Protein AF-0000000068127122 (afdb_homodimer)

pLDDT: mean 84.79, std 21.9, range [16.14, 98.69]

Radius of gyration: 33.04 Å; Cα contacts (8 Å, |Δi|>4): 1981; chains: 2; bounding box: 82×91×87 Å

Solvent-accessible surface area (backbone atoms only — not comparable to full-atom values): 58359 Å² total; per-residue (Å²): 86,32,37,35,54,50,46,44,37,40,40,43,46,25,55,47,72,96,51,61,73,57,56,61,76,40,34,36,53,81,70,35,86,80,53,51,49,58,79,79,40,44,82,66,43,22,51,46,31,30,47,30,17,19,59,11,42,47,47,78,48,71,75,39,49,83,33,64,62,42,57,67,36,47,40,89,45,44,52,66,54,54,42,66,51,48,80,67,52,46,67,57,58,31,53,38,76,34,55,64,29,29,27,50,47,42,52,50,40,27,66,74,61,73,39,53,68,70,53,41,46,40,67,55,45,28,59,77,68,66,30,84,59,51,40,62,68,75,55,89,87,46,102,57,85,65,33,19,18,39,37,92,86,66,48,76,42,78,49,82,86,57,86,68,48,52,32,59,72,20,43,45,28,42,37,57,25,58,46,71,41,67,68,42,50,50,51,50,50,51,51,51,50,38,32,55,67,67,76,38,93,54,82,66,43,67,44,61,61,33,65,10,60,68,33,39,63,47,76,74,20,89,57,58,38,20,24,13,47,49,34,33,36,35,49,32,50,34,72,72,62,73,86,38,57,54,48,75,73,39,56,78,89,71,50,66,66,45,64,14,84,91,56,63,44,56,34,39,30,42,55,35,80,52,82,16,26,26,27,25,39,40,34,25,68,91,74,71,43,72,48,72,31,79,45,47,32,34,55,61,45,44,55,30,49,48,51,42,53,33,50,49,31,54,74,69,52,29,45,55,96,87,35,47,26,69,56,55,36,52,50,43,57,54,47,51,53,49,41,30,53,47,48,52,48,43,31,48,49,27,52,50,51,53,50,50,50,35,74,70,33,85,54,69,63,69,69,66,74,29,65,40,49,43,27,18,53,39,54,90,90,39,72,49,87,47,37,39,29,34,38,71,53,86,85,58,59,93,77,66,65,51,36,32,36,14,54,72,60,38,76,89,40,59,42,62,28,33,63,35,37,57,58,27,30,32,51,73,62,55,66,50,61,33,29,76,28,53,34,79,86,70,50,57,59,45,63,31,28,36,38,54,35,66,42,88,90,38,72,75,35,44,46,33,36,34,42,36,73,76,72,44,59,21,36,51,58,67,91,65,85,72,74,79,79,73,78,76,76,81,67,81,72,66,55,64,65,54,55,54,49,54,52,49,59,57,43,65,68,48,66,70,73,68,67,87,68,75,70,90,71,82,75,75,78,76,78,68,82,65,92,88,80,134,85,32,37,38,55,50,46,44,38,39,38,44,47,26,56,46,71,95,52,62,73,57,56,62,77,40,34,37,53,79,69,36,87,80,53,51,49,58,78,78,40,44,80,66,42,22,50,48,31,30,48,31,17,18,59,11,42,47,47,78,49,72,76,38,48,84,30,65,62,42,57,67,36,48,40,89,44,45,53,66,56,54,41,65,50,48,81,69,52,46,70,56,58,33,55,38,77,33,55,64,28,28,26,50,48,42,53,50,41,26,66,73,62,72,39,54,67,69,54,41,46,39,68,54,44,28,60,77,66,65,30,83,62,50,41,62,69,76,54,90,86,44,104,57,84,65,34,20,19,38,36,93,86,67,46,76,42,78,49,82,87,56,85,68,48,53,32,60,72,20,43,43,29,42,38,55,28,58,46,69,39,68,67,43,50,50,51,49,50,49,50,51,50,39,33,55,67,66,76,37,94,55,81,67,44,66,44,63,60,33,66,9,59,69,36,39,64,46,77,74,20,90,58,61,39,21,24,13,47,48,34,35,37,34,48,32,51,32,71,71,61,73,85,38,56,54,48,75,73,39,53,78,89,70,51,67,66,43,63,12,84,91,55,62,43,56,35,39,31,42,55,36,80,52,84,17,26,26,27,24,38,40,36,24,68,91,75,71,44,72,49,73,30,81,45,48,32,35,56,60,46,45,55,29,48,47,51,42,54,35,51,49,31,55,73,69,54,28,46,56,96,88,36,46,26,69,56,54,37,51,50,44,57,54,47,52,54,50,43,30,50,46,48,54,48,43,31,49,49,29,51,50,50,54,52,51,50,36,74,71,34,86,54,69,61,70,70,66,74,29,65,40,47,45,26,19,52,38,54,90,89,40,71,47,89,46,38,39,29,33,37,72,54,87,86,58,60,94,76,69,65,51,36,32,37,15,53,74,60,37,77,88,39,59,43,64,29,33,63,36,37,58,59,28,30,31,49,75,65,55,64,50,61,32,28,78,28,54,35,80,87,72,49,57,60,43,63,32,28,37,37,53,36,67,43,91,91,37,72,76,34,43,46,33,36,34,41,36,69,78,72,44,60,21,36,50,56,66,93,65,84,72,73,80,81,74,77,76,76,83,66,82,73,63,53,64,64,52,56,54,47,54,53,48,59,57,42,66,65,47,66,68,72,67,69,85,66,71,81,80,70,84,78,79,86,74,85,70,87,82,78,92,81,134

Structure (mmCIF, N/CA/C/O backbone):
data_AF-0000000068127122-model_v1
#
loop_
_entity.id
_entity.type
_entity.pdbx_description
1 polymer 'Beta-lactamase-related domain-containing protein'
#
loop_
_atom_site.group_PDB
_atom_site.id
_atom_site.type_symbol
_atom_site.label_atom_id
_atom_site.label_alt_id
_atom_site.label_comp_id
_atom_site.label_asym_id
_atom_site.label_entity_id
_atom_site.label_seq_id
_atom_site.pdbx_PDB_ins_code
_atom_site.Cartn_x
_atom_site.Cartn_y
_atom_site.Cartn_z
_atom_site.occupancy
_atom_site.B_iso_or_equiv
_atom_site.auth_seq_id
_atom_site.auth_comp_id
_atom_site.auth_asym_id
_atom_site.auth_atom_id
_atom_site.pdbx_PDB_model_num
ATOM 1 N N . MET A 1 1 ? -6.469 -21.781 -4.156 1 91.31 1 MET A N 1
ATOM 2 C CA . MET A 1 1 ? -7.391 -21.938 -3.037 1 91.31 1 MET A CA 1
ATOM 3 C C . MET A 1 1 ? -6.648 -22.344 -1.771 1 91.31 1 MET A C 1
ATOM 5 O O . MET A 1 1 ? -7.008 -21.938 -0.669 1 91.31 1 MET A O 1
ATOM 9 N N . THR A 1 2 ? -5.613 -23.094 -1.965 1 97.69 2 THR A N 1
ATOM 10 C CA . THR A 1 2 ? -4.797 -23.562 -0.851 1 97.69 2 THR A CA 1
ATOM 11 C C . THR A 1 2 ? -4.387 -22.406 0.047 1 97.69 2 THR A C 1
ATOM 13 O O . THR A 1 2 ? -4.422 -22.516 1.273 1 97.69 2 THR A O 1
ATOM 16 N N . LYS A 1 3 ? -4.074 -21.328 -0.538 1 98.25 3 LYS A N 1
ATOM 17 C CA . LYS A 1 3 ? -3.553 -20.156 0.164 1 98.25 3 LYS A CA 1
ATOM 18 C C . LYS A 1 3 ? -4.539 -19.656 1.217 1 98.25 3 LYS A C 1
ATOM 20 O O . LYS A 1 3 ? -4.137 -19.266 2.311 1 98.25 3 LYS A O 1
ATOM 25 N N . SER A 1 4 ? -5.809 -19.734 0.922 1 98 4 SER A N 1
ATOM 26 C CA . SER A 1 4 ? -6.809 -19.266 1.878 1 98 4 SER A CA 1
ATOM 27 C C . SER A 1 4 ? -6.848 -20.156 3.113 1 98 4 SER A C 1
ATOM 29 O O . SER A 1 4 ? -7.066 -19.688 4.227 1 98 4 SER A O 1
ATOM 31 N N . PHE A 1 5 ? -6.617 -21.438 2.969 1 98.19 5 PHE A N 1
ATOM 32 C CA . PHE A 1 5 ? -6.59 -22.375 4.086 1 98.19 5 PHE A CA 1
ATOM 33 C C . PHE A 1 5 ? -5.375 -22.125 4.969 1 98.19 5 PHE A C 1
ATOM 35 O O . PHE A 1 5 ? -5.469 -22.203 6.195 1 98.19 5 PHE A O 1
ATOM 42 N N . VAL A 1 6 ? -4.277 -21.875 4.297 1 98.38 6 VAL A N 1
ATOM 43 C CA . VAL A 1 6 ? -3.047 -21.594 5.035 1 98.38 6 VAL A CA 1
ATOM 44 C C . VAL A 1 6 ? -3.234 -20.359 5.91 1 98.38 6 VAL A C 1
ATOM 46 O O . VAL A 1 6 ? -2.822 -20.344 7.074 1 98.38 6 VAL A O 1
ATOM 49 N N . ILE A 1 7 ? -3.875 -19.375 5.383 1 98.12 7 ILE A N 1
ATOM 50 C CA . ILE A 1 7 ? -4.113 -18.141 6.109 1 98.12 7 ILE A CA 1
ATOM 51 C C . ILE A 1 7 ? -5.016 -18.406 7.312 1 98.12 7 ILE A C 1
ATOM 53 O O . ILE A 1 7 ? -4.789 -17.875 8.398 1 98.12 7 ILE A O 1
ATOM 57 N N . ALA A 1 8 ? -6.023 -19.219 7.109 1 97.19 8 ALA A N 1
ATOM 58 C CA . ALA A 1 8 ? -6.918 -19.562 8.211 1 97.19 8 ALA A CA 1
ATOM 59 C C . ALA A 1 8 ? -6.16 -20.266 9.328 1 97.19 8 ALA A C 1
ATOM 61 O O . ALA A 1 8 ? -6.383 -20 10.516 1 97.19 8 ALA A O 1
ATOM 62 N N . CYS A 1 9 ? -5.293 -21.172 8.969 1 97.69 9 CYS A N 1
ATOM 63 C CA . CYS A 1 9 ? -4.469 -21.844 9.961 1 97.69 9 CYS A CA 1
ATOM 64 C C . CYS A 1 9 ? -3.572 -20.859 10.703 1 97.69 9 CYS A C 1
ATOM 66 O O . CYS A 1 9 ? -3.457 -20.922 11.922 1 97.69 9 CYS A O 1
ATOM 68 N N . LEU A 1 10 ? -2.967 -19.969 9.953 1 97.69 10 LEU A N 1
ATOM 69 C CA . LEU A 1 10 ? -2.08 -18.969 10.547 1 97.69 10 LEU A CA 1
ATOM 70 C C . LEU A 1 10 ? -2.838 -18.078 11.523 1 97.69 10 LEU A C 1
ATOM 72 O O . LEU A 1 10 ? -2.326 -17.766 12.602 1 97.69 10 LEU A O 1
ATOM 76 N N . ALA A 1 11 ? -4.027 -17.688 11.117 1 96.19 11 ALA A N 1
ATOM 77 C CA . ALA A 1 11 ? -4.844 -16.844 11.984 1 96.19 11 ALA A CA 1
ATOM 78 C C . ALA A 1 11 ? -5.152 -17.547 13.305 1 96.19 11 ALA A C 1
ATOM 80 O O . ALA A 1 11 ? -5.117 -16.922 14.367 1 96.19 11 ALA A O 1
ATOM 81 N N . LYS A 1 12 ? -5.398 -18.844 13.211 1 95.31 12 LYS A N 1
ATOM 82 C CA . LYS A 1 12 ? -5.668 -19.641 14.414 1 95.31 12 LYS A CA 1
ATOM 83 C C . LYS A 1 12 ? -4.43 -19.734 15.297 1 95.31 12 LYS A C 1
ATOM 85 O O . LYS A 1 12 ? -4.508 -19.5 16.5 1 95.31 12 LYS A O 1
ATOM 90 N N . VAL A 1 13 ? -3.369 -20.016 14.703 1 96.19 13 VAL A N 1
ATOM 91 C CA . VAL A 1 13 ? -2.125 -20.188 15.438 1 96.19 13 VAL A CA 1
ATOM 92 C C . VAL A 1 13 ? -1.705 -18.875 16.078 1 96.19 13 VAL A C 1
ATOM 94 O O . VAL A 1 13 ? -1.263 -18.844 17.219 1 96.19 13 VAL A O 1
ATOM 97 N N . ARG A 1 14 ? -1.79 -17.797 15.344 1 95.44 14 ARG A N 1
ATOM 98 C CA . ARG A 1 14 ? -1.435 -16.469 15.82 1 95.44 14 ARG A CA 1
ATOM 99 C C . ARG A 1 14 ? -2.162 -16.141 17.125 1 95.44 14 ARG A C 1
ATOM 101 O O . ARG A 1 14 ? -1.572 -15.57 18.047 1 95.44 14 ARG A O 1
ATOM 108 N N . LEU A 1 15 ? -3.404 -16.562 17.219 1 91.81 15 LEU A N 1
ATOM 109 C CA . LEU A 1 15 ? -4.262 -16.125 18.312 1 91.81 15 LEU A CA 1
ATOM 110 C C . LEU A 1 15 ? -4.383 -17.219 19.375 1 91.81 15 LEU A C 1
ATOM 112 O O . LEU A 1 15 ? -5.211 -17.109 20.281 1 91.81 15 LEU A O 1
ATOM 116 N N . GLU A 1 16 ? -3.545 -18.188 19.203 1 88.81 16 GLU A N 1
ATOM 117 C CA . GLU A 1 16 ? -3.506 -19.219 20.219 1 88.81 16 GLU A CA 1
ATOM 118 C C . GLU A 1 16 ? -2.857 -18.703 21.5 1 88.81 16 GLU A C 1
ATOM 120 O O . GLU A 1 16 ? -1.779 -18.109 21.469 1 88.81 16 GLU A O 1
ATOM 125 N N . GLY A 1 17 ? -3.516 -18.812 22.578 1 83.56 17 GLY A N 1
ATOM 126 C CA . GLY A 1 17 ? -2.992 -18.359 23.859 1 83.56 17 GLY A CA 1
ATOM 127 C C . GLY A 1 17 ? -3.533 -17.016 24.297 1 83.56 17 GLY A C 1
ATOM 128 O O . GLY A 1 17 ? -4.551 -16.547 23.766 1 83.56 17 GLY A O 1
ATOM 129 N N . LYS A 1 18 ? -2.92 -16.375 25.281 1 82.19 18 LYS A N 1
ATOM 130 C CA . LYS A 1 18 ? -3.406 -15.125 25.875 1 82.19 18 LYS A CA 1
ATOM 131 C C . LYS A 1 18 ? -2.996 -13.922 25.047 1 82.19 18 LYS A C 1
ATOM 133 O O . LYS A 1 18 ? -3.699 -12.906 25.016 1 82.19 18 LYS A O 1
ATOM 138 N N . LYS A 1 19 ? -1.867 -14.164 24.453 1 88.06 19 LYS A N 1
ATOM 139 C CA . LYS A 1 19 ? -1.366 -13.109 23.578 1 88.06 19 LYS A CA 1
ATOM 140 C C . LYS A 1 19 ? -1.039 -13.656 22.188 1 88.06 19 LYS A C 1
ATOM 142 O O . LYS A 1 19 ? -0.712 -14.836 22.047 1 88.06 19 LYS A O 1
ATOM 147 N N . ALA A 1 20 ? -1.143 -12.766 21.219 1 87.75 20 ALA A N 1
ATOM 148 C CA . ALA A 1 20 ? -0.792 -13.188 19.875 1 87.75 20 ALA A CA 1
ATOM 149 C C . ALA A 1 20 ? 0.654 -13.664 19.797 1 87.75 20 ALA A C 1
ATOM 151 O O . ALA A 1 20 ? 1.557 -13.016 20.328 1 87.75 20 ALA A O 1
ATOM 152 N N . LYS A 1 21 ? 0.826 -14.781 19.266 1 92.88 21 LYS A N 1
ATOM 153 C CA . LYS A 1 21 ? 2.172 -15.328 19.125 1 92.88 21 LYS A CA 1
ATOM 154 C C . LYS A 1 21 ? 3.014 -14.477 18.172 1 92.88 21 LYS A C 1
ATOM 156 O O . LYS A 1 21 ? 4.238 -14.422 18.312 1 92.88 21 LYS A O 1
ATOM 161 N N . PHE A 1 22 ? 2.379 -13.906 17.203 1 95.44 22 PHE A N 1
ATOM 162 C CA . PHE A 1 22 ? 2.955 -12.961 16.25 1 95.44 22 PHE A CA 1
ATOM 163 C C . PHE A 1 22 ? 1.873 -12.078 15.648 1 95.44 22 PHE A C 1
ATOM 165 O O . PHE A 1 22 ? 0.681 -12.32 15.844 1 95.44 22 PHE A O 1
ATOM 172 N N . GLU A 1 23 ? 2.299 -10.984 15.031 1 93.88 23 GLU A N 1
ATOM 173 C CA . GLU A 1 23 ? 1.391 -10.125 14.281 1 93.88 23 GLU A CA 1
ATOM 174 C C . GLU A 1 23 ? 1.622 -10.258 12.773 1 93.88 23 GLU A C 1
ATOM 176 O O . GLU A 1 23 ? 2.717 -10.617 12.336 1 93.88 23 GLU A O 1
ATOM 181 N N . TRP A 1 24 ? 0.546 -9.992 12 1 94.44 24 TRP A N 1
ATOM 182 C CA . TRP A 1 24 ? 0.7 -9.984 10.547 1 94.44 24 TRP A CA 1
ATOM 183 C C . TRP A 1 24 ? 1.808 -9.031 10.117 1 94.44 24 TRP A C 1
ATOM 185 O O . TRP A 1 24 ? 2.484 -9.258 9.117 1 94.44 24 TRP A O 1
ATOM 195 N N . SER A 1 25 ? 2.09 -7.977 10.898 1 92.12 25 SER A N 1
ATOM 196 C CA . SER A 1 25 ? 3.047 -6.918 10.586 1 92.12 25 SER A CA 1
ATOM 197 C C . SER A 1 25 ? 4.418 -7.219 11.18 1 92.12 25 SER A C 1
ATOM 199 O O . SER A 1 25 ? 5.32 -6.379 11.125 1 92.12 25 SER A O 1
ATOM 201 N N . THR A 1 26 ? 4.598 -8.383 11.734 1 95.12 26 THR A N 1
ATOM 202 C CA . THR A 1 26 ? 5.91 -8.75 12.258 1 95.12 26 THR A CA 1
ATOM 203 C C . THR A 1 26 ? 6.918 -8.906 11.125 1 95.12 26 THR A C 1
ATOM 205 O O . THR A 1 26 ? 6.645 -9.594 10.141 1 95.12 26 THR A O 1
ATOM 208 N N . PRO A 1 27 ? 8.094 -8.203 11.227 1 95.62 27 PRO A N 1
ATOM 209 C CA . PRO A 1 27 ? 9.117 -8.414 10.203 1 95.62 27 PRO A CA 1
ATOM 210 C C . PRO A 1 27 ? 9.516 -9.883 10.07 1 95.62 27 PRO A C 1
ATOM 212 O O . PRO A 1 27 ? 9.633 -10.594 11.07 1 95.62 27 PRO A O 1
ATOM 215 N N . MET A 1 28 ? 9.758 -10.297 8.898 1 97.5 28 MET A N 1
ATOM 216 C CA . MET A 1 28 ? 10.055 -11.703 8.633 1 97.5 28 MET A CA 1
ATOM 217 C C . MET A 1 28 ? 11.328 -12.133 9.352 1 97.5 28 MET A C 1
ATOM 219 O O . MET A 1 28 ? 11.422 -13.258 9.844 1 97.5 28 MET A O 1
ATOM 223 N N . LYS A 1 29 ? 12.328 -11.25 9.43 1 96.25 29 LYS A N 1
ATOM 224 C CA . LYS A 1 29 ? 13.602 -11.578 10.062 1 96.25 29 LYS A CA 1
ATOM 225 C C . LYS A 1 29 ? 13.406 -11.945 11.531 1 96.25 29 LYS A C 1
ATOM 227 O O . LYS A 1 29 ? 14.227 -12.656 12.109 1 96.25 29 LYS A O 1
ATOM 232 N N . ASP A 1 30 ? 12.312 -11.43 12.133 1 96.38 30 ASP A N 1
ATOM 233 C CA . ASP A 1 30 ? 12.016 -11.711 13.539 1 96.38 30 ASP A CA 1
ATOM 234 C C . ASP A 1 30 ? 11.133 -12.953 13.672 1 96.38 30 ASP A C 1
ATOM 236 O O . ASP A 1 30 ? 11.008 -13.508 14.766 1 96.38 30 ASP A O 1
ATOM 240 N N . LEU A 1 31 ? 10.516 -13.383 12.609 1 96.62 31 LEU A N 1
ATOM 241 C CA . LEU A 1 31 ? 9.586 -14.508 12.633 1 96.62 31 LEU A CA 1
ATOM 242 C C . LEU A 1 31 ? 10.312 -15.82 12.367 1 96.62 31 LEU A C 1
ATOM 244 O O . LEU A 1 31 ? 9.969 -16.844 12.953 1 96.62 31 LEU A O 1
ATOM 248 N N . VAL A 1 32 ? 11.242 -15.773 11.43 1 95.88 32 VAL A N 1
ATOM 249 C CA . VAL A 1 32 ? 11.914 -17 11.008 1 95.88 32 VAL A CA 1
ATOM 250 C C . VAL A 1 32 ? 13.422 -16.812 11.078 1 95.88 32 VAL A C 1
ATOM 252 O O . VAL A 1 32 ? 13.984 -15.938 10.414 1 95.88 32 VAL A O 1
ATOM 255 N N . ASP A 1 33 ? 14.031 -17.672 11.789 1 94.5 33 ASP A N 1
ATOM 256 C CA . ASP A 1 33 ? 15.492 -17.656 11.883 1 94.5 33 ASP A CA 1
ATOM 257 C C . ASP A 1 33 ? 16.125 -17.969 10.531 1 94.5 33 ASP A C 1
ATOM 259 O O . ASP A 1 33 ? 15.711 -18.906 9.844 1 94.5 33 ASP A O 1
ATOM 263 N N . GLY A 1 34 ? 17.078 -17.188 10.195 1 93.88 34 GLY A N 1
ATOM 264 C CA . GLY A 1 34 ? 17.797 -17.453 8.961 1 93.88 34 GLY A CA 1
ATOM 265 C C . GLY A 1 34 ? 17.188 -16.75 7.754 1 93.88 34 GLY A C 1
ATOM 266 O O . GLY A 1 34 ? 17.703 -16.859 6.645 1 93.88 34 GLY A O 1
ATOM 267 N N . PHE A 1 35 ? 16.156 -16.016 8.031 1 95.88 35 PHE A N 1
ATOM 268 C CA . PHE A 1 35 ? 15.539 -15.281 6.93 1 95.88 35 PHE A CA 1
ATOM 269 C C . PHE A 1 35 ? 16.5 -14.242 6.359 1 95.88 35 PHE A C 1
ATOM 271 O O . PHE A 1 35 ? 17.172 -13.531 7.109 1 95.88 35 PHE A O 1
ATOM 278 N N . ASN A 1 36 ? 16.547 -14.273 5.078 1 91.62 36 ASN A N 1
ATOM 279 C CA . ASN A 1 36 ? 17.375 -13.312 4.352 1 91.62 36 ASN A CA 1
ATOM 280 C C . ASN A 1 36 ? 16.734 -12.938 3.012 1 91.62 36 ASN A C 1
ATOM 282 O O . ASN A 1 36 ? 16.141 -13.781 2.342 1 91.62 36 ASN A O 1
ATOM 286 N N . THR A 1 37 ? 16.812 -11.719 2.68 1 91.38 37 THR A N 1
ATOM 287 C CA . THR A 1 37 ? 16.344 -11.211 1.397 1 91.38 37 THR A CA 1
ATOM 288 C C . THR A 1 37 ? 17.109 -9.945 1.005 1 91.38 37 THR A C 1
ATOM 290 O O . THR A 1 37 ? 18.188 -9.672 1.549 1 91.38 37 THR A O 1
ATOM 293 N N . ASP A 1 38 ? 16.609 -9.211 -0.034 1 85.44 38 ASP A N 1
ATOM 294 C CA . ASP A 1 38 ? 17.172 -7.941 -0.463 1 85.44 38 ASP A CA 1
ATOM 295 C C . ASP A 1 38 ? 17.422 -7.023 0.73 1 85.44 38 ASP A C 1
ATOM 297 O O . ASP A 1 38 ? 16.562 -6.871 1.595 1 85.44 38 ASP A O 1
ATOM 301 N N . ASP A 1 39 ? 18.641 -6.445 0.806 1 86.06 39 ASP A N 1
ATOM 302 C CA . ASP A 1 39 ? 19.062 -5.613 1.93 1 86.06 39 ASP A CA 1
ATOM 303 C C . ASP A 1 39 ? 18.078 -4.473 2.17 1 86.06 39 ASP A C 1
ATOM 305 O O . ASP A 1 39 ? 17.844 -4.078 3.314 1 86.06 39 ASP A O 1
ATOM 309 N N . ARG A 1 40 ? 17.516 -3.998 1.193 1 86.5 40 ARG A N 1
ATOM 310 C CA . ARG A 1 40 ? 16.609 -2.867 1.288 1 86.5 40 ARG A CA 1
ATOM 311 C C . ARG A 1 40 ? 15.297 -3.273 1.967 1 86.5 40 ARG A C 1
ATOM 313 O O . ARG A 1 40 ? 14.578 -2.426 2.492 1 86.5 40 ARG A O 1
ATOM 320 N N . LEU A 1 41 ? 14.984 -4.578 1.947 1 93.38 41 LEU A N 1
ATOM 321 C CA . LEU A 1 41 ? 13.703 -5.078 2.43 1 93.38 41 LEU A CA 1
ATOM 322 C C . LEU A 1 41 ? 13.867 -5.82 3.752 1 93.38 41 LEU A C 1
ATOM 324 O O . LEU A 1 41 ? 12.898 -6.023 4.48 1 93.38 41 LEU A O 1
ATOM 328 N N . GLN A 1 42 ? 15.109 -6.211 4.07 1 92.44 42 GLN A N 1
ATOM 329 C CA . GLN A 1 42 ? 15.43 -7.152 5.137 1 92.44 42 GLN A CA 1
ATOM 330 C C . GLN A 1 42 ? 14.758 -6.754 6.445 1 92.44 42 GLN A C 1
ATOM 332 O O . GLN A 1 42 ? 14.219 -7.605 7.16 1 92.44 42 GLN A O 1
ATOM 337 N N . HIS A 1 43 ? 14.68 -5.453 6.691 1 91.44 43 HIS A N 1
ATOM 338 C CA . HIS A 1 43 ? 14.195 -5.008 7.996 1 91.44 43 HIS A CA 1
ATOM 339 C C . HIS A 1 43 ? 12.766 -4.496 7.91 1 91.44 43 HIS A C 1
ATOM 341 O O . HIS A 1 43 ? 12.148 -4.184 8.93 1 91.44 43 HIS A O 1
ATOM 347 N N . LEU A 1 44 ? 12.211 -4.492 6.723 1 93.44 44 LEU A N 1
ATOM 348 C CA . LEU A 1 44 ? 10.906 -3.863 6.547 1 93.44 44 LEU A CA 1
ATOM 349 C C . LEU A 1 44 ? 9.844 -4.898 6.184 1 93.44 44 LEU A C 1
ATOM 351 O O . LEU A 1 44 ? 8.672 -4.75 6.547 1 93.44 44 LEU A O 1
ATOM 355 N N . VAL A 1 45 ? 10.266 -5.934 5.504 1 96.5 45 VAL A N 1
ATOM 356 C CA . VAL A 1 45 ? 9.305 -6.848 4.895 1 96.5 45 VAL A CA 1
ATOM 357 C C . VAL A 1 45 ? 8.68 -7.734 5.969 1 96.5 45 VAL A C 1
ATOM 359 O O . VAL A 1 45 ? 9.375 -8.195 6.879 1 96.5 45 VAL A O 1
ATOM 362 N N . THR A 1 46 ? 7.367 -7.883 5.883 1 97.38 46 THR A N 1
ATOM 363 C CA . THR A 1 46 ? 6.609 -8.609 6.898 1 97.38 46 THR A CA 1
ATOM 364 C C . THR A 1 46 ? 5.922 -9.828 6.289 1 97.38 46 THR A C 1
ATOM 366 O O . THR A 1 46 ? 5.973 -10.031 5.074 1 97.38 46 THR A O 1
ATOM 369 N N . LEU A 1 47 ? 5.273 -10.586 7.176 1 97.38 47 LEU A N 1
ATOM 370 C CA . LEU A 1 47 ? 4.453 -11.711 6.723 1 97.38 47 LEU A CA 1
ATOM 371 C C . LEU A 1 47 ? 3.297 -11.219 5.859 1 97.38 47 LEU A C 1
ATOM 373 O O . LEU A 1 47 ? 3.01 -11.797 4.809 1 97.38 47 LEU A O 1
ATOM 377 N N . SER A 1 48 ? 2.703 -10.148 6.23 1 96.44 48 SER A N 1
ATOM 378 C CA . SER A 1 48 ? 1.597 -9.578 5.473 1 96.44 48 SER A CA 1
ATOM 379 C C . SER A 1 48 ? 2.023 -9.219 4.051 1 96.44 48 SER A C 1
ATOM 381 O O . SER A 1 48 ? 1.249 -9.391 3.105 1 96.44 48 SER A O 1
ATOM 383 N N . ASP A 1 49 ? 3.201 -8.766 3.914 1 97.56 49 ASP A N 1
ATOM 384 C CA . ASP A 1 49 ? 3.691 -8.391 2.592 1 97.56 49 ASP A CA 1
ATOM 385 C C . ASP A 1 49 ? 3.824 -9.609 1.686 1 97.56 49 ASP A C 1
ATOM 387 O O . ASP A 1 49 ? 3.441 -9.562 0.514 1 97.56 49 ASP A O 1
ATOM 391 N N . PHE A 1 50 ? 4.309 -10.656 2.24 1 97.88 50 PHE A N 1
ATOM 392 C CA . PHE A 1 50 ? 4.488 -11.875 1.465 1 97.88 50 PHE A CA 1
ATOM 393 C C . PHE A 1 50 ? 3.145 -12.484 1.092 1 97.88 50 PHE A C 1
ATOM 395 O O . PHE A 1 50 ? 2.912 -12.828 -0.069 1 97.88 50 PHE A O 1
ATOM 402 N N . ILE A 1 51 ? 2.219 -12.516 2.02 1 98.12 51 ILE A N 1
ATOM 403 C CA . ILE A 1 51 ? 0.993 -13.273 1.786 1 98.12 51 ILE A CA 1
ATOM 404 C C . ILE A 1 51 ? -0.002 -12.414 1.008 1 98.12 51 ILE A C 1
ATOM 406 O O . ILE A 1 51 ? -1.018 -12.914 0.521 1 98.12 51 ILE A O 1
ATOM 410 N N . SER A 1 52 ? 0.28 -11.133 0.855 1 96.88 52 SER A N 1
ATOM 411 C CA . SER A 1 52 ? -0.549 -10.273 0.013 1 96.88 52 SER A CA 1
ATOM 412 C C . SER A 1 52 ? 0.125 -10 -1.327 1 96.88 52 SER A C 1
ATOM 414 O O . SER A 1 52 ? -0.392 -9.227 -2.141 1 96.88 52 SER A O 1
ATOM 416 N N . HIS A 1 53 ? 1.251 -10.516 -1.547 1 97.56 53 HIS A N 1
ATOM 417 C CA . HIS A 1 53 ? 1.942 -10.445 -2.83 1 97.56 53 HIS A CA 1
ATOM 418 C C . HIS A 1 53 ? 2.408 -9.023 -3.125 1 97.56 53 HIS A C 1
ATOM 420 O O . HIS A 1 53 ? 2.326 -8.562 -4.266 1 97.56 53 HIS A O 1
ATOM 426 N N . ARG A 1 54 ? 2.918 -8.344 -2.07 1 96.38 54 ARG A N 1
ATOM 427 C CA . ARG A 1 54 ? 3.281 -6.949 -2.305 1 96.38 54 ARG A CA 1
ATOM 428 C C . ARG A 1 54 ? 4.727 -6.684 -1.894 1 96.38 54 ARG A C 1
ATOM 430 O O . ARG A 1 54 ? 5.062 -5.574 -1.476 1 96.38 54 ARG A O 1
ATOM 437 N N . THR A 1 55 ? 5.609 -7.641 -1.979 1 96.56 55 THR A N 1
ATOM 438 C CA . THR A 1 55 ? 7.004 -7.48 -1.581 1 96.56 55 THR A CA 1
ATOM 439 C C . THR A 1 55 ? 7.805 -6.785 -2.676 1 96.56 55 THR A C 1
ATOM 441 O O . THR A 1 55 ? 8.898 -6.277 -2.426 1 96.56 55 THR A O 1
ATOM 444 N N . GLY A 1 56 ? 7.293 -6.875 -3.912 1 94.12 56 GLY A N 1
ATOM 445 C CA . GLY A 1 56 ? 8.07 -6.383 -5.043 1 94.12 56 GLY A CA 1
ATOM 446 C C . GLY A 1 56 ? 9.07 -7.395 -5.559 1 94.12 56 GLY A C 1
ATOM 447 O O . GLY A 1 56 ? 9.766 -7.141 -6.551 1 94.12 56 GLY A O 1
ATOM 448 N N . LEU A 1 57 ? 9.117 -8.531 -4.953 1 93.75 57 LEU A N 1
ATOM 449 C CA . LEU A 1 57 ? 10.008 -9.602 -5.398 1 93.75 57 LEU A CA 1
ATOM 450 C C . LEU A 1 57 ? 9.344 -10.438 -6.488 1 93.75 57 LEU A C 1
ATOM 452 O O . LEU A 1 57 ? 8.117 -10.57 -6.516 1 93.75 57 LEU A O 1
ATOM 456 N N . ASP A 1 58 ? 10.172 -10.906 -7.316 1 90.81 58 ASP A N 1
ATOM 457 C CA . ASP A 1 58 ? 9.672 -11.688 -8.438 1 90.81 58 ASP A CA 1
ATOM 458 C C . ASP A 1 58 ? 9.148 -13.047 -7.977 1 90.81 58 ASP A C 1
ATOM 460 O O . ASP A 1 58 ? 9.664 -13.617 -7.016 1 90.81 58 ASP A O 1
ATOM 464 N N . GLY A 1 59 ? 8.102 -13.531 -8.664 1 90.38 59 GLY A N 1
ATOM 465 C CA . GLY A 1 59 ? 7.535 -14.844 -8.383 1 90.38 59 GLY A CA 1
ATOM 466 C C . GLY A 1 59 ? 8.047 -15.93 -9.305 1 90.38 59 GLY A C 1
ATOM 467 O O . GLY A 1 59 ? 7.355 -16.922 -9.539 1 90.38 59 GLY A O 1
ATOM 468 N N . ASP A 1 60 ? 9.234 -15.781 -9.789 1 87.19 60 ASP A N 1
ATOM 469 C CA . ASP A 1 60 ? 9.812 -16.719 -10.742 1 87.19 60 ASP A CA 1
ATOM 470 C C . ASP A 1 60 ? 9.914 -18.125 -10.133 1 87.19 60 ASP A C 1
ATOM 472 O O . ASP A 1 60 ? 10.391 -18.281 -9.008 1 87.19 60 ASP A O 1
ATOM 476 N N . MET A 1 61 ? 9.461 -19.078 -10.875 1 90.94 61 MET A N 1
ATOM 477 C CA . MET A 1 61 ? 9.438 -20.453 -10.375 1 90.94 61 MET A CA 1
ATOM 478 C C . MET A 1 61 ? 10.469 -21.312 -11.102 1 90.94 61 MET A C 1
ATOM 480 O O . MET A 1 61 ? 10.453 -22.547 -10.984 1 90.94 61 MET A O 1
ATOM 484 N N . SER A 1 62 ? 11.367 -20.703 -11.766 1 91.81 62 SER A N 1
ATOM 485 C CA . SER A 1 62 ? 12.289 -21.422 -12.633 1 91.81 62 SER A CA 1
ATOM 486 C C . SER A 1 62 ? 13.109 -22.438 -11.852 1 91.81 62 SER A C 1
ATOM 488 O O . SER A 1 62 ? 13.352 -23.547 -12.328 1 91.81 62 SER A O 1
ATOM 490 N N . ILE A 1 63 ? 13.484 -22.109 -10.688 1 92.69 63 ILE A N 1
ATOM 491 C CA . ILE A 1 63 ? 14.344 -23.016 -9.93 1 92.69 63 ILE A CA 1
ATOM 492 C C . ILE A 1 63 ? 13.484 -24.047 -9.195 1 92.69 63 ILE A C 1
ATOM 494 O O . ILE A 1 63 ? 14.008 -25 -8.617 1 92.69 63 ILE A O 1
ATOM 498 N N . ALA A 1 64 ? 12.203 -23.859 -9.305 1 94.81 64 ALA A N 1
ATOM 499 C CA . ALA A 1 64 ? 11.32 -24.688 -8.484 1 94.81 64 ALA A CA 1
ATOM 500 C C . ALA A 1 64 ? 10.609 -25.734 -9.336 1 94.81 64 ALA A C 1
ATOM 502 O O . ALA A 1 64 ? 10.266 -26.828 -8.844 1 94.81 64 ALA A O 1
ATOM 503 N N . TYR A 1 65 ? 10.344 -25.391 -10.562 1 95.69 65 TYR A N 1
ATOM 504 C CA . TYR A 1 65 ? 9.492 -26.281 -11.344 1 95.69 65 TYR A CA 1
ATOM 505 C C . TYR A 1 65 ? 9.812 -26.188 -12.828 1 95.69 65 TYR A C 1
ATOM 507 O O . TYR A 1 65 ? 9.82 -25.094 -13.398 1 95.69 65 TYR A O 1
ATOM 515 N N . GLN A 1 66 ? 10.055 -27.391 -13.438 1 96.31 66 GLN A N 1
ATOM 516 C CA . GLN A 1 66 ? 10.344 -27.422 -14.867 1 96.31 66 GLN A CA 1
ATOM 517 C C . GLN A 1 66 ? 9.609 -28.562 -15.562 1 96.31 66 GLN A C 1
ATOM 519 O O . GLN A 1 66 ? 10.055 -29.047 -16.594 1 96.31 66 GLN A O 1
ATOM 524 N N . GLY A 1 67 ? 8.578 -29.141 -14.984 1 96.19 67 GLY A N 1
ATOM 525 C CA . GLY A 1 67 ? 7.75 -30.141 -15.648 1 96.19 67 GLY A CA 1
ATOM 526 C C . GLY A 1 67 ? 7.746 -31.484 -14.953 1 96.19 67 GLY A C 1
ATOM 527 O O . GLY A 1 67 ? 8.375 -31.641 -13.906 1 96.19 67 GLY A O 1
ATOM 528 N N . ASP A 1 68 ? 6.832 -32.344 -15.422 1 96.56 68 ASP A N 1
ATOM 529 C CA . ASP A 1 68 ? 6.727 -33.75 -15.023 1 96.56 68 ASP A CA 1
ATOM 530 C C . ASP A 1 68 ? 6.172 -33.875 -13.609 1 96.56 68 ASP A C 1
ATOM 532 O O . ASP A 1 68 ? 6.488 -34.844 -12.898 1 96.56 68 ASP A O 1
ATOM 536 N N . GLN A 1 69 ? 5.516 -32.844 -13.172 1 95.62 69 GLN A N 1
ATOM 537 C CA . GLN A 1 69 ? 4.863 -32.812 -11.867 1 95.62 69 GLN A CA 1
ATOM 538 C C . GLN A 1 69 ? 5.875 -33.031 -10.742 1 95.62 69 GLN A C 1
ATOM 540 O O . GLN A 1 69 ? 5.59 -33.75 -9.773 1 95.62 69 GLN A O 1
ATOM 545 N N . GLU A 1 70 ? 7.047 -32.5 -10.93 1 95.81 70 GLU A N 1
ATOM 546 C CA . GLU A 1 70 ? 8.102 -32.625 -9.93 1 95.81 70 GLU A CA 1
ATOM 547 C C . GLU A 1 70 ? 8.672 -31.266 -9.547 1 95.81 70 GLU A C 1
ATOM 549 O O . GLU A 1 70 ? 9.18 -30.547 -10.406 1 95.81 70 GLU A O 1
ATOM 554 N N . PHE A 1 71 ? 8.547 -31 -8.289 1 96.62 71 PHE A N 1
ATOM 555 C CA . PHE A 1 71 ? 9.234 -29.797 -7.805 1 96.62 71 PHE A CA 1
ATOM 556 C C . PHE A 1 71 ? 10.711 -30.094 -7.574 1 96.62 71 PHE A C 1
ATOM 558 O O . PHE A 1 71 ? 11.07 -31.156 -7.082 1 96.62 71 PHE A O 1
ATOM 565 N N . LEU A 1 72 ? 11.531 -29.172 -7.848 1 96.56 72 LEU A N 1
ATOM 566 C CA . LEU A 1 72 ? 12.969 -29.391 -7.965 1 96.56 72 LEU A CA 1
ATOM 567 C C . LEU A 1 72 ? 13.672 -29.156 -6.629 1 96.56 72 LEU A C 1
ATOM 569 O O . LEU A 1 72 ? 14.836 -29.516 -6.465 1 96.56 72 LEU A O 1
ATOM 573 N N . LEU A 1 73 ? 12.992 -28.547 -5.691 1 95.62 73 LEU A N 1
ATOM 574 C CA . LEU A 1 73 ? 13.555 -28.266 -4.375 1 95.62 73 LEU A CA 1
ATOM 575 C C . LEU A 1 73 ? 12.641 -28.766 -3.27 1 95.62 73 LEU A C 1
ATOM 577 O O . LEU A 1 73 ? 11.414 -28.672 -3.383 1 95.62 73 LEU A O 1
ATOM 581 N N . PRO A 1 74 ? 13.258 -29.266 -2.238 1 95 74 PRO A N 1
ATOM 582 C CA . PRO A 1 74 ? 12.461 -29.688 -1.089 1 95 74 PRO A CA 1
ATOM 583 C C . PRO A 1 74 ? 12.031 -28.516 -0.199 1 95 74 PRO A C 1
ATOM 585 O O . PRO A 1 74 ? 12.539 -27.406 -0.353 1 95 74 PRO A O 1
ATOM 588 N N . LYS A 1 75 ? 11.227 -28.859 0.659 1 95 75 LYS A N 1
ATOM 589 C CA . LYS A 1 75 ? 10.594 -27.891 1.555 1 95 75 LYS A CA 1
ATOM 590 C C . LYS A 1 75 ? 11.641 -27.172 2.396 1 95 75 LYS A C 1
ATOM 592 O O . LYS A 1 75 ? 11.492 -25.969 2.686 1 95 75 LYS A O 1
ATOM 597 N N . HIS A 1 76 ? 12.672 -27.797 2.824 1 94.38 76 HIS A N 1
ATOM 598 C CA . HIS A 1 76 ? 13.633 -27.188 3.742 1 94.38 76 HIS A CA 1
ATOM 599 C C . HIS A 1 76 ? 14.492 -26.141 3.035 1 94.38 76 HIS A C 1
ATOM 601 O O . HIS A 1 76 ? 15.211 -25.391 3.686 1 94.38 76 HIS A O 1
ATOM 607 N N . GLU A 1 77 ? 14.359 -26.016 1.676 1 95.06 77 GLU A N 1
ATOM 608 C CA . GLU A 1 77 ? 15.164 -25.078 0.896 1 95.06 77 GLU A CA 1
ATOM 609 C C . GLU A 1 77 ? 14.445 -23.75 0.727 1 95.06 77 GLU A C 1
ATOM 611 O O . GLU A 1 77 ? 14.945 -22.844 0.059 1 95.06 77 GLU A O 1
ATOM 616 N N . VAL A 1 78 ? 13.367 -23.516 1.358 1 96 78 VAL A N 1
ATOM 617 C CA . VAL A 1 78 ? 12.508 -22.359 1.132 1 96 78 VAL A CA 1
ATOM 618 C C . VAL A 1 78 ? 13.281 -21.078 1.451 1 96 78 VAL A C 1
ATOM 620 O O . VAL A 1 78 ? 13.32 -20.156 0.638 1 96 78 VAL A O 1
ATOM 623 N N . LEU A 1 79 ? 13.953 -21.031 2.631 1 95.12 79 LEU A N 1
ATOM 624 C CA . LEU A 1 79 ? 14.625 -19.797 3.047 1 95.12 79 LEU A CA 1
ATOM 625 C C . LEU A 1 79 ? 15.75 -19.438 2.084 1 95.12 79 LEU A C 1
ATOM 627 O O . LEU A 1 79 ? 15.891 -18.281 1.683 1 95.12 79 LEU A O 1
ATOM 631 N N . ARG A 1 80 ? 16.453 -20.406 1.675 1 92.06 80 ARG A N 1
ATOM 632 C CA . ARG A 1 80 ? 17.562 -20.172 0.758 1 92.06 80 ARG A CA 1
ATOM 633 C C . ARG A 1 80 ? 17.047 -19.734 -0.617 1 92.06 80 ARG A C 1
ATOM 635 O O . ARG A 1 80 ? 17.656 -18.891 -1.271 1 92.06 80 ARG A O 1
ATOM 642 N N . ALA A 1 81 ? 16.016 -20.359 -1.022 1 91.94 81 ALA A N 1
ATOM 643 C CA . ALA A 1 81 ? 15.445 -20.031 -2.322 1 91.94 81 ALA A CA 1
ATOM 644 C C . ALA A 1 81 ? 14.914 -18.594 -2.332 1 91.94 81 ALA A C 1
ATOM 646 O O . ALA A 1 81 ? 15.172 -17.844 -3.27 1 91.94 81 ALA A O 1
ATOM 647 N N . VAL A 1 82 ? 14.219 -18.188 -1.284 1 92.81 82 VAL A N 1
ATOM 648 C CA . VAL A 1 82 ? 13.633 -16.859 -1.189 1 92.81 82 VAL A CA 1
ATOM 649 C C . VAL A 1 82 ? 14.734 -15.805 -1.182 1 92.81 82 VAL A C 1
ATOM 651 O O . VAL A 1 82 ? 14.57 -14.727 -1.745 1 92.81 82 VAL A O 1
ATOM 654 N N . ALA A 1 83 ? 15.852 -16.125 -0.615 1 90.69 83 ALA A N 1
ATOM 655 C CA . ALA A 1 83 ? 16.984 -15.203 -0.523 1 90.69 83 ALA A CA 1
ATOM 656 C C . ALA A 1 83 ? 17.516 -14.859 -1.909 1 90.69 83 ALA A C 1
ATOM 658 O O . ALA A 1 83 ? 18.234 -13.867 -2.072 1 90.69 83 ALA A O 1
ATOM 659 N N . THR A 1 84 ? 17.125 -15.648 -2.938 1 86.5 84 THR A N 1
ATOM 660 C CA . THR A 1 84 ? 17.672 -15.453 -4.273 1 86.5 84 THR A CA 1
ATOM 661 C C . THR A 1 84 ? 16.703 -14.68 -5.152 1 86.5 84 THR A C 1
ATOM 663 O O . THR A 1 84 ? 17.031 -14.328 -6.289 1 86.5 84 THR A O 1
ATOM 666 N N . LEU A 1 85 ? 15.555 -14.367 -4.68 1 88.94 85 LEU A N 1
ATOM 667 C CA . LEU A 1 85 ? 14.555 -13.711 -5.508 1 88.94 85 LEU A CA 1
ATOM 668 C C . LEU A 1 85 ? 14.977 -12.281 -5.848 1 88.94 85 LEU A C 1
ATOM 670 O O . LEU A 1 85 ? 15.484 -11.562 -4.988 1 88.94 85 LEU A O 1
ATOM 674 N N . SER A 1 86 ? 14.75 -11.945 -7.113 1 87.19 86 SER A N 1
ATOM 675 C CA . SER A 1 86 ? 15.141 -10.617 -7.578 1 87.19 86 SER A CA 1
ATOM 676 C C . SER A 1 86 ? 13.992 -9.625 -7.441 1 87.19 86 SER A C 1
ATOM 678 O O . SER A 1 86 ? 12.828 -10.023 -7.312 1 87.19 86 SER A O 1
ATOM 680 N N . LYS A 1 87 ? 14.367 -8.367 -7.426 1 88.94 87 LYS A N 1
ATOM 681 C CA . LYS A 1 87 ? 13.367 -7.305 -7.434 1 88.94 87 LYS A CA 1
ATOM 682 C C . LYS A 1 87 ? 12.664 -7.223 -8.781 1 88.94 87 LYS A C 1
ATOM 684 O O . LYS A 1 87 ? 13.305 -7.312 -9.836 1 88.94 87 LYS A O 1
ATOM 689 N N . ALA A 1 88 ? 11.352 -7.145 -8.719 1 90.62 88 ALA A N 1
ATOM 690 C CA . ALA A 1 88 ? 10.578 -7.059 -9.953 1 90.62 88 ALA A CA 1
ATOM 691 C C . ALA A 1 88 ? 9.625 -5.863 -9.922 1 90.62 88 ALA A C 1
ATOM 693 O O . ALA A 1 88 ? 9.078 -5.477 -10.953 1 90.62 88 ALA A O 1
ATOM 694 N N . GLY A 1 89 ? 9.438 -5.312 -8.797 1 91.5 89 GLY A N 1
ATOM 695 C CA . GLY A 1 89 ? 8.539 -4.18 -8.641 1 91.5 89 GLY A CA 1
ATOM 696 C C . GLY A 1 89 ? 8.805 -3.375 -7.383 1 91.5 89 GLY A C 1
ATOM 697 O O . GLY A 1 89 ? 9.844 -3.545 -6.742 1 91.5 89 GLY A O 1
ATOM 698 N N . HIS A 1 90 ? 7.891 -2.488 -7.113 1 90.5 90 HIS A N 1
ATOM 699 C CA . HIS A 1 90 ? 8.055 -1.602 -5.969 1 90.5 90 HIS A CA 1
ATOM 700 C C . HIS A 1 90 ? 7.391 -2.18 -4.723 1 90.5 90 HIS A C 1
ATOM 702 O O . HIS A 1 90 ? 6.25 -2.639 -4.781 1 90.5 90 HIS A O 1
ATOM 708 N N . PHE A 1 91 ? 8.227 -2.135 -3.566 1 94.56 91 PHE A N 1
ATOM 709 C CA . PHE A 1 91 ? 7.793 -2.66 -2.277 1 94.56 91 PHE A CA 1
ATOM 710 C C . PHE A 1 91 ? 6.492 -2 -1.833 1 94.56 91 PHE A C 1
ATOM 712 O O . PHE A 1 91 ? 6.395 -0.772 -1.796 1 94.56 91 PHE A O 1
ATOM 719 N N . ARG A 1 92 ? 5.383 -2.793 -1.593 1 93.69 92 ARG A N 1
ATOM 720 C CA . ARG A 1 92 ? 4.066 -2.449 -1.064 1 93.69 92 ARG A CA 1
ATOM 721 C C . ARG A 1 92 ? 3.301 -1.564 -2.041 1 93.69 92 ARG A C 1
ATOM 723 O O . ARG A 1 92 ? 2.328 -0.908 -1.659 1 93.69 92 ARG A O 1
ATOM 730 N N . ASN A 1 93 ? 3.779 -1.506 -3.227 1 89.5 93 ASN A N 1
ATOM 731 C CA . ASN A 1 93 ? 3.098 -0.725 -4.254 1 89.5 93 ASN A CA 1
ATOM 732 C C . ASN A 1 93 ? 2.539 -1.618 -5.359 1 89.5 93 ASN A C 1
ATOM 734 O O . ASN A 1 93 ? 1.429 -1.392 -5.844 1 89.5 93 ASN A O 1
ATOM 738 N N . ASP A 1 94 ? 3.324 -2.582 -5.676 1 91.75 94 ASP A N 1
ATOM 739 C CA . ASP A 1 94 ? 2.947 -3.416 -6.812 1 91.75 94 ASP A CA 1
ATOM 740 C C . ASP A 1 94 ? 2.465 -4.789 -6.352 1 91.75 94 ASP A C 1
ATOM 742 O O . ASP A 1 94 ? 3.059 -5.391 -5.453 1 91.75 94 ASP A O 1
ATOM 746 N N . TRP A 1 95 ? 1.369 -5.203 -6.941 1 93.88 95 TRP A N 1
ATOM 747 C CA . TRP A 1 95 ? 0.922 -6.582 -6.766 1 93.88 95 TRP A CA 1
ATOM 748 C C . TRP A 1 95 ? 1.627 -7.516 -7.742 1 93.88 95 TRP A C 1
ATOM 750 O O . TRP A 1 95 ? 1.47 -7.383 -8.961 1 93.88 95 TRP A O 1
ATOM 760 N N . ILE A 1 96 ? 2.471 -8.414 -7.207 1 95.06 96 ILE A N 1
ATOM 761 C CA . ILE A 1 96 ? 3.17 -9.43 -7.984 1 95.06 96 ILE A CA 1
ATOM 762 C C . ILE A 1 96 ? 2.918 -10.812 -7.375 1 95.06 96 ILE A C 1
ATOM 764 O O . ILE A 1 96 ? 3.523 -11.172 -6.363 1 95.06 96 ILE A O 1
ATOM 768 N N . TYR A 1 97 ? 2.023 -11.5 -8.016 1 94.81 97 TYR A N 1
ATOM 769 C CA . TYR A 1 97 ? 1.688 -12.828 -7.512 1 94.81 97 TYR A CA 1
ATOM 770 C C . TYR A 1 97 ? 2.943 -13.672 -7.305 1 94.81 97 TYR A C 1
ATOM 772 O O . TYR A 1 97 ? 3.795 -13.75 -8.195 1 94.81 97 TYR A O 1
ATOM 780 N N . ASN A 1 98 ? 3.049 -14.258 -6.09 1 95.12 98 ASN A N 1
ATOM 781 C CA . ASN A 1 98 ? 4.285 -14.906 -5.668 1 95.12 98 ASN A CA 1
ATOM 782 C C . ASN A 1 98 ? 4.012 -16.094 -4.75 1 95.12 98 ASN A C 1
ATOM 784 O O . ASN A 1 98 ? 3.66 -15.914 -3.582 1 95.12 98 ASN A O 1
ATOM 788 N N . ASN A 1 99 ? 4.281 -17.297 -5.215 1 96.88 99 ASN A N 1
ATOM 789 C CA . ASN A 1 99 ? 4.055 -18.5 -4.438 1 96.88 99 ASN A CA 1
ATOM 790 C C . ASN A 1 99 ? 5.035 -18.609 -3.273 1 96.88 99 ASN A C 1
ATOM 792 O O . ASN A 1 99 ? 4.73 -19.234 -2.256 1 96.88 99 ASN A O 1
ATOM 796 N N . TRP A 1 100 ? 6.18 -18.016 -3.414 1 96.56 100 TRP A N 1
ATOM 797 C CA . TRP A 1 100 ? 7.219 -18.125 -2.398 1 96.56 100 TRP A CA 1
ATOM 798 C C . TRP A 1 100 ? 6.746 -17.547 -1.069 1 96.56 100 TRP A C 1
ATOM 800 O O . TRP A 1 100 ? 7.141 -18.016 -0.002 1 96.56 100 TRP A O 1
ATOM 810 N N . GLY A 1 101 ? 5.906 -16.531 -1.188 1 97.62 101 GLY A N 1
ATOM 811 C CA . GLY A 1 101 ? 5.344 -15.969 0.028 1 97.62 101 GLY A CA 1
ATOM 812 C C . GLY A 1 101 ? 4.539 -16.969 0.836 1 97.62 101 GLY A C 1
ATOM 813 O O . GLY A 1 101 ? 4.594 -16.969 2.068 1 97.62 101 GLY A O 1
ATOM 814 N N . TYR A 1 102 ? 3.885 -17.844 0.219 1 98.25 102 TYR A N 1
ATOM 815 C CA . TYR A 1 102 ? 3.055 -18.812 0.922 1 98.25 102 TYR A CA 1
ATOM 816 C C . TYR A 1 102 ? 3.883 -20 1.372 1 98.25 102 TYR A C 1
ATOM 818 O O . TYR A 1 102 ? 3.516 -20.703 2.322 1 98.25 102 TYR A O 1
ATOM 826 N N . SER A 1 103 ? 5.008 -20.234 0.691 1 98.06 103 SER A N 1
ATOM 827 C CA . SER A 1 103 ? 5.961 -21.188 1.25 1 98.06 103 SER A CA 1
ATOM 828 C C . SER A 1 103 ? 6.523 -20.703 2.578 1 98.06 103 SER A C 1
ATOM 830 O O . SER A 1 103 ? 6.641 -21.469 3.533 1 98.06 103 SER A O 1
ATOM 832 N N . LEU A 1 104 ? 6.805 -19.422 2.625 1 97.94 104 LEU A N 1
ATOM 833 C CA . LEU A 1 104 ? 7.273 -18.828 3.869 1 97.94 104 LEU A CA 1
ATOM 834 C C . LEU A 1 104 ? 6.188 -18.875 4.941 1 97.94 104 LEU A C 1
ATOM 836 O O . LEU A 1 104 ? 6.48 -19.141 6.109 1 97.94 104 LEU A O 1
ATOM 840 N N . ALA A 1 105 ? 4.969 -18.609 4.504 1 98.19 105 ALA A N 1
ATOM 841 C CA . ALA A 1 105 ? 3.848 -18.719 5.434 1 98.19 105 ALA A CA 1
ATOM 842 C C . ALA A 1 105 ? 3.773 -20.109 6.059 1 98.19 105 ALA A C 1
ATOM 844 O O . ALA A 1 105 ? 3.465 -20.234 7.242 1 98.19 105 ALA A O 1
ATOM 845 N N . GLY A 1 106 ? 4.047 -21.125 5.234 1 97.88 106 GLY A N 1
ATOM 846 C CA . GLY A 1 106 ? 4.105 -22.484 5.754 1 97.88 106 GLY A CA 1
ATOM 847 C C . GLY A 1 106 ? 5.164 -22.656 6.824 1 97.88 106 GLY A C 1
ATOM 848 O O . GLY A 1 106 ? 4.918 -23.297 7.848 1 97.88 106 GLY A O 1
ATOM 849 N N . LYS A 1 107 ? 6.316 -22.047 6.629 1 97.62 107 LYS A N 1
ATOM 850 C CA . LYS A 1 107 ? 7.391 -22.125 7.613 1 97.62 107 LYS A CA 1
ATOM 851 C C . LYS A 1 107 ? 6.98 -21.469 8.93 1 97.62 107 LYS A C 1
ATOM 853 O O . LYS A 1 107 ? 7.238 -22 10.008 1 97.62 107 LYS A O 1
ATOM 858 N N . VAL A 1 108 ? 6.352 -20.328 8.82 1 98.12 108 VAL A N 1
ATOM 859 C CA . VAL A 1 108 ? 5.883 -19.609 10 1 98.12 108 VAL A CA 1
ATOM 860 C C . VAL A 1 108 ? 4.836 -20.453 10.734 1 98.12 108 VAL A C 1
ATOM 862 O O . VAL A 1 108 ? 4.891 -20.594 11.953 1 98.12 108 VAL A O 1
ATOM 865 N N . LEU A 1 109 ? 3.943 -21.031 9.984 1 98 109 LEU A N 1
ATOM 866 C CA . LEU A 1 109 ? 2.871 -21.844 10.539 1 98 109 LEU A CA 1
ATOM 867 C C . LEU A 1 109 ? 3.436 -23.031 11.32 1 98 109 LEU A C 1
ATOM 869 O O . LEU A 1 109 ? 3.051 -23.266 12.469 1 98 109 LEU A O 1
ATOM 873 N N . GLU A 1 110 ? 4.328 -23.688 10.742 1 97.56 110 GLU A N 1
ATOM 874 C CA . GLU A 1 110 ? 4.887 -24.875 11.383 1 97.56 110 GLU A CA 1
ATOM 875 C C . GLU A 1 110 ? 5.73 -24.516 12.594 1 97.56 110 GLU A C 1
ATOM 877 O O . GLU A 1 110 ? 5.676 -25.188 13.625 1 97.56 110 GLU A O 1
ATOM 882 N N . LYS A 1 111 ? 6.453 -23.438 12.516 1 97.25 111 LYS A N 1
ATOM 883 C CA . LYS A 1 111 ? 7.289 -23 13.633 1 97.25 111 LYS A CA 1
ATOM 884 C C . LYS A 1 111 ? 6.441 -22.656 14.852 1 97.25 111 LYS A C 1
ATOM 886 O O . LYS A 1 111 ? 6.73 -23.094 15.961 1 97.25 111 LYS A O 1
ATOM 891 N N . TYR A 1 112 ? 5.387 -21.969 14.672 1 97.5 112 TYR A N 1
ATOM 892 C CA . TYR A 1 112 ? 4.664 -21.391 15.797 1 97.5 112 TYR A CA 1
ATOM 893 C C . TYR A 1 112 ? 3.566 -22.328 16.281 1 97.5 112 TYR A C 1
ATOM 895 O O . TYR A 1 112 ? 3.068 -22.188 17.406 1 97.5 112 TYR A O 1
ATOM 903 N N . SER A 1 113 ? 3.178 -23.281 15.438 1 96.88 113 SER A N 1
ATOM 904 C CA . SER A 1 113 ? 2.209 -24.281 15.875 1 96.88 113 SER A CA 1
ATOM 905 C C . SER A 1 113 ? 2.902 -25.5 16.484 1 96.88 113 SER A C 1
ATOM 907 O O . SER A 1 113 ? 2.299 -26.234 17.25 1 96.88 113 SER A O 1
ATOM 909 N N . GLY A 1 114 ? 4.133 -25.75 15.953 1 96.94 114 GLY A N 1
ATOM 910 C CA . GLY A 1 114 ? 4.832 -26.984 16.312 1 96.94 114 GLY A CA 1
ATOM 911 C C . GLY A 1 114 ? 4.301 -28.203 15.594 1 96.94 114 GLY A C 1
ATOM 912 O O . GLY A 1 114 ? 4.668 -29.328 15.922 1 96.94 114 GLY A O 1
ATOM 913 N N . LYS A 1 115 ? 3.461 -28 14.633 1 97.25 115 LYS A N 1
ATOM 914 C CA . LYS A 1 115 ? 2.828 -29.078 13.875 1 97.25 115 LYS A CA 1
ATOM 915 C C . LYS A 1 115 ? 3.16 -28.984 12.391 1 97.25 115 LYS A C 1
ATOM 917 O O . LYS A 1 115 ? 3.582 -27.922 11.914 1 97.25 115 LYS A O 1
ATOM 922 N N . SER A 1 116 ? 3.047 -30.078 11.664 1 97.06 116 SER A N 1
ATOM 923 C CA . SER A 1 116 ? 3.139 -30.047 10.203 1 97.06 116 SER A CA 1
ATOM 924 C C . SER A 1 116 ? 1.954 -29.312 9.594 1 97.06 116 SER A C 1
ATOM 926 O O . SER A 1 116 ? 0.926 -29.125 10.25 1 97.06 116 SER A O 1
ATOM 928 N N . PHE A 1 117 ? 2.15 -28.891 8.391 1 97 117 PHE A N 1
ATOM 929 C CA . PHE A 1 117 ? 1.053 -28.234 7.691 1 97 117 PHE A CA 1
ATOM 930 C C . PHE A 1 117 ? -0.169 -29.156 7.625 1 97 117 PHE A C 1
ATOM 932 O O . PHE A 1 117 ? -1.293 -28.703 7.871 1 97 117 PHE A O 1
ATOM 939 N N . LYS A 1 118 ? 0.029 -30.375 7.309 1 96.88 118 LYS A N 1
ATOM 940 C CA . LYS A 1 118 ? -1.049 -31.359 7.227 1 96.88 118 LYS A CA 1
ATOM 941 C C . LYS A 1 118 ? -1.839 -31.422 8.531 1 96.88 118 LYS A C 1
ATOM 943 O O . LYS A 1 118 ? -3.07 -31.406 8.516 1 96.88 118 LYS A O 1
ATOM 948 N N . ASP A 1 119 ? -1.149 -31.438 9.625 1 97.81 119 ASP A N 1
ATOM 949 C CA . ASP A 1 119 ? -1.801 -31.531 10.93 1 97.81 119 ASP A CA 1
ATOM 950 C C . ASP A 1 119 ? -2.514 -30.219 11.273 1 97.81 119 ASP A C 1
ATOM 952 O O . ASP A 1 119 ? -3.609 -30.234 11.836 1 97.81 119 ASP A O 1
ATOM 956 N N . CYS A 1 120 ? -1.866 -29.109 10.969 1 97.62 120 CYS A N 1
ATOM 957 C CA . CYS A 1 120 ? -2.512 -27.812 11.188 1 97.62 120 CYS A CA 1
ATOM 958 C C . CYS A 1 120 ? -3.82 -27.719 10.406 1 97.62 120 CYS A C 1
ATOM 960 O O . CYS A 1 120 ? -4.848 -27.328 10.953 1 97.62 120 CYS A O 1
ATOM 962 N N . LEU A 1 121 ? -3.768 -28.109 9.164 1 98.06 121 LEU A N 1
ATOM 963 C CA . LEU A 1 121 ? -4.945 -28.078 8.305 1 98.06 121 LEU A CA 1
ATOM 964 C C . LEU A 1 121 ? -6.07 -28.938 8.883 1 98.06 121 LEU A C 1
ATOM 966 O O . LEU A 1 121 ? -7.219 -28.484 8.953 1 98.06 121 LEU A O 1
ATOM 970 N N . ARG A 1 122 ? -5.734 -30.094 9.305 1 97.5 122 ARG A N 1
ATOM 971 C CA . ARG A 1 122 ? -6.711 -31.016 9.883 1 97.5 122 ARG A CA 1
ATOM 972 C C . ARG A 1 122 ? -7.324 -30.438 11.156 1 97.5 122 ARG A C 1
ATOM 974 O O . ARG A 1 122 ? -8.547 -30.344 11.273 1 97.5 122 ARG A O 1
ATOM 981 N N . ASP A 1 123 ? -6.504 -29.953 12.016 1 96.81 123 ASP A N 1
ATOM 982 C CA . ASP A 1 123 ? -6.93 -29.594 13.367 1 96.81 123 ASP A CA 1
ATOM 983 C C . ASP A 1 123 ? -7.672 -28.266 13.367 1 96.81 123 ASP A C 1
ATOM 985 O O . ASP A 1 123 ? -8.609 -28.078 14.141 1 96.81 123 ASP A O 1
ATOM 989 N N . TYR A 1 124 ? -7.219 -27.375 12.492 1 95.88 124 TYR A N 1
ATOM 990 C CA . TYR A 1 124 ? -7.719 -26 12.625 1 95.88 124 TYR A CA 1
ATOM 991 C C . TYR A 1 124 ? -8.82 -25.734 11.617 1 95.88 124 TYR A C 1
ATOM 993 O O . TYR A 1 124 ? -9.602 -24.781 11.781 1 95.88 124 TYR A O 1
ATOM 1001 N N . VAL A 1 125 ? -8.922 -26.547 10.547 1 96.94 125 VAL A N 1
ATOM 1002 C CA . VAL A 1 125 ? -9.883 -26.188 9.508 1 96.94 125 VAL A CA 1
ATOM 1003 C C . VAL A 1 125 ? -10.75 -27.406 9.172 1 96.94 125 VAL A C 1
ATOM 1005 O O . VAL A 1 125 ? -11.969 -27.359 9.312 1 96.94 125 VAL A O 1
ATOM 1008 N N . LEU A 1 126 ? -10.18 -28.516 8.836 1 97.81 126 LEU A N 1
ATOM 1009 C CA . LEU A 1 126 ? -10.93 -29.625 8.25 1 97.81 126 LEU A CA 1
ATOM 1010 C C . LEU A 1 126 ? -11.883 -30.234 9.273 1 97.81 126 LEU A C 1
ATOM 1012 O O . LEU A 1 126 ? -13.062 -30.422 8.992 1 97.81 126 LEU A O 1
ATOM 1016 N N . VAL A 1 127 ? -11.375 -30.531 10.453 1 97.44 127 VAL A N 1
ATOM 1017 C CA . VAL A 1 127 ? -12.195 -31.188 11.469 1 97.44 127 VAL A CA 1
ATOM 1018 C C . VAL A 1 127 ? -13.258 -30.219 11.977 1 97.44 127 VAL A C 1
ATOM 1020 O O . VAL A 1 127 ? -14.453 -30.547 11.969 1 97.44 127 VAL A O 1
ATOM 1023 N N . PRO A 1 128 ? -12.852 -29.062 12.312 1 96.19 128 PRO A N 1
ATOM 1024 C CA . PRO A 1 128 ? -13.867 -28.141 12.828 1 96.19 128 PRO A CA 1
ATOM 1025 C C . PRO A 1 128 ? -14.977 -27.859 11.828 1 96.19 128 PRO A C 1
ATOM 1027 O O . PRO A 1 128 ? -16.125 -27.625 12.219 1 96.19 128 PRO A O 1
ATOM 1030 N N . LEU A 1 129 ? -14.695 -27.891 10.531 1 96.44 129 LEU A N 1
ATOM 1031 C CA . LEU A 1 129 ? -15.688 -27.531 9.523 1 96.44 129 LEU A CA 1
ATOM 1032 C C . LEU A 1 129 ? -16.234 -28.781 8.844 1 96.44 129 LEU A C 1
ATOM 1034 O O . LEU A 1 129 ? -17.062 -28.688 7.93 1 96.44 129 LEU A O 1
ATOM 1038 N N . SER A 1 130 ? -15.781 -29.922 9.211 1 97 130 SER A N 1
ATOM 1039 C CA . SER A 1 130 ? -16.219 -31.203 8.672 1 97 130 SER A CA 1
ATOM 1040 C C . SER A 1 130 ? -15.977 -31.281 7.168 1 97 130 SER A C 1
ATOM 1042 O O . SER A 1 130 ? -16.891 -31.641 6.41 1 97 130 SER A O 1
ATOM 1044 N N . LEU A 1 131 ? -14.812 -30.922 6.777 1 97.81 131 LEU A N 1
ATOM 1045 C CA . LEU A 1 131 ? -14.414 -31.031 5.375 1 97.81 131 LEU A CA 1
ATOM 1046 C C . LEU A 1 131 ? -13.719 -32.375 5.117 1 97.81 131 LEU A C 1
ATOM 1048 O O . LEU A 1 131 ? -12.492 -32.438 5.082 1 97.81 131 LEU A O 1
ATOM 1052 N N . HIS A 1 132 ? -14.422 -33.312 4.707 1 95.31 132 HIS A N 1
ATOM 1053 C CA . HIS A 1 132 ? -13.953 -34.688 4.711 1 95.31 132 HIS A CA 1
ATOM 1054 C C . HIS A 1 132 ? -13.305 -35.062 3.377 1 95.31 132 HIS A C 1
ATOM 1056 O O . HIS A 1 132 ? -12.625 -36.094 3.271 1 95.31 132 HIS A O 1
ATOM 1062 N N . ASN A 1 133 ? -13.539 -34.281 2.436 1 95.81 133 ASN A N 1
ATOM 1063 C CA . ASN A 1 133 ? -12.977 -34.562 1.119 1 95.81 133 ASN A CA 1
ATOM 1064 C C . ASN A 1 133 ? -11.906 -33.562 0.735 1 95.81 133 ASN A C 1
ATOM 1066 O O . ASN A 1 133 ? -11.734 -33.219 -0.444 1 95.81 133 ASN A O 1
ATOM 1070 N N . THR A 1 134 ? -11.297 -32.938 1.726 1 96.94 134 THR A N 1
ATOM 1071 C CA . THR A 1 134 ? -10.164 -32.031 1.552 1 96.94 134 THR A CA 1
ATOM 1072 C C . THR A 1 134 ? -8.906 -32.625 2.188 1 96.94 134 THR A C 1
ATOM 1074 O O . THR A 1 134 ? -8.938 -33.094 3.32 1 96.94 134 THR A O 1
ATOM 1077 N N . THR A 1 135 ? -7.797 -32.594 1.377 1 95.75 135 THR A N 1
ATOM 1078 C CA . THR A 1 135 ? -6.586 -33.25 1.866 1 95.75 135 THR A CA 1
ATOM 1079 C C . THR A 1 135 ? -5.352 -32.688 1.155 1 95.75 135 THR A C 1
ATOM 1081 O O . THR A 1 135 ? -5.469 -32.062 0.107 1 95.75 135 THR A O 1
ATOM 1084 N N . THR A 1 136 ? -4.211 -32.938 1.789 1 95.38 136 THR A N 1
ATOM 1085 C CA . THR A 1 136 ? -2.939 -32.656 1.131 1 95.38 136 THR A CA 1
ATOM 1086 C C . THR A 1 136 ? -2.359 -33.938 0.519 1 95.38 136 THR A C 1
ATOM 1088 O O . THR A 1 136 ? -1.389 -33.875 -0.239 1 95.38 136 THR A O 1
ATOM 1091 N N . THR A 1 137 ? -2.969 -35.031 0.819 1 91.94 137 THR A N 1
ATOM 1092 C CA . THR A 1 137 ? -2.443 -36.312 0.389 1 91.94 137 THR A CA 1
ATOM 1093 C C . THR A 1 137 ? -3.559 -37.188 -0.181 1 91.94 137 THR A C 1
ATOM 1095 O O . THR A 1 137 ? -3.939 -38.188 0.425 1 91.94 137 THR A O 1
ATOM 1098 N N . PRO A 1 138 ? -3.936 -36.812 -1.289 1 88.94 138 PRO A N 1
ATOM 1099 C CA . PRO A 1 138 ? -4.988 -37.656 -1.878 1 88.94 138 PRO A CA 1
ATOM 1100 C C . PRO A 1 138 ? -4.527 -39.062 -2.164 1 88.94 138 PRO A C 1
ATOM 1102 O O . PRO A 1 138 ? -3.354 -39.312 -2.473 1 88.94 138 PRO A O 1
ATOM 1105 N N . ASP A 1 139 ? -5.484 -39.969 -1.979 1 81.56 139 ASP A N 1
ATOM 1106 C CA . ASP A 1 139 ? -5.23 -41.344 -2.377 1 81.56 139 ASP A CA 1
ATOM 1107 C C . ASP A 1 139 ? -5.336 -41.5 -3.891 1 81.56 139 ASP A C 1
ATOM 1109 O O . ASP A 1 139 ? -6.414 -41.344 -4.465 1 81.56 139 ASP A O 1
ATOM 1113 N N . PRO A 1 140 ? -4.27 -41.812 -4.441 1 76.12 140 PRO A N 1
ATOM 1114 C CA . PRO A 1 140 ? -4.309 -41.938 -5.902 1 76.12 140 PRO A CA 1
ATOM 1115 C C . PRO A 1 140 ? -5.266 -43.031 -6.383 1 76.12 140 PRO A C 1
ATOM 1117 O O . PRO A 1 140 ? -5.688 -43 -7.543 1 76.12 140 PRO A O 1
ATOM 1120 N N . ASN A 1 141 ? -5.609 -43.938 -5.523 1 75.56 141 ASN A N 1
ATOM 1121 C CA . ASN A 1 141 ? -6.508 -45.031 -5.879 1 75.56 141 ASN A CA 1
ATOM 1122 C C . ASN A 1 141 ? -7.918 -44.781 -5.348 1 75.56 141 ASN A C 1
ATOM 1124 O O . ASN A 1 141 ? -8.797 -45.656 -5.492 1 75.56 141 ASN A O 1
ATOM 1128 N N . GLY A 1 142 ? -8.07 -43.656 -4.875 1 79.69 142 GLY A N 1
ATOM 1129 C CA . GLY A 1 142 ? -9.375 -43.344 -4.32 1 79.69 142 GLY A CA 1
ATOM 1130 C C . GLY A 1 142 ? -10.266 -42.594 -5.281 1 79.69 142 GLY A C 1
ATOM 1131 O O . GLY A 1 142 ? -10.023 -42.594 -6.488 1 79.69 142 GLY A O 1
ATOM 1132 N N . ASP A 1 143 ? -11.398 -42.156 -4.801 1 85.31 143 ASP A N 1
ATOM 1133 C CA . ASP A 1 143 ? -12.359 -41.344 -5.562 1 85.31 143 ASP A CA 1
ATOM 1134 C C . ASP A 1 143 ? -11.852 -39.938 -5.789 1 85.31 143 ASP A C 1
ATOM 1136 O O . ASP A 1 143 ? -12.344 -39 -5.172 1 85.31 143 ASP A O 1
ATOM 1140 N N . PHE A 1 144 ? -10.828 -39.969 -6.66 1 86.12 144 PHE A N 1
ATOM 1141 C CA . PHE A 1 144 ? -10.156 -38.719 -6.996 1 86.12 144 PHE A CA 1
ATOM 1142 C C . PHE A 1 144 ? -10.031 -38.562 -8.508 1 86.12 144 PHE A C 1
ATOM 1144 O O . PHE A 1 144 ? -9.68 -39.531 -9.211 1 86.12 144 PHE A O 1
ATOM 1151 N N . ALA A 1 145 ? -10.367 -37.375 -8.977 1 90.88 145 ALA A N 1
ATOM 1152 C CA . ALA A 1 145 ? -10.25 -37.156 -10.414 1 90.88 145 ALA A CA 1
ATOM 1153 C C . ALA A 1 145 ? -8.789 -37.125 -10.844 1 90.88 145 ALA A C 1
ATOM 1155 O O . ALA A 1 145 ? -7.965 -36.438 -10.234 1 90.88 145 ALA A O 1
ATOM 1156 N N . SER A 1 146 ? -8.539 -37.812 -11.891 1 91.56 146 SER A N 1
ATOM 1157 C CA . SER A 1 146 ? -7.168 -37.875 -12.398 1 91.56 146 SER A CA 1
ATOM 1158 C C . SER A 1 146 ? -6.797 -36.531 -13.07 1 91.56 146 SER A C 1
ATOM 1160 O O . SER A 1 146 ? -7.645 -35.906 -13.688 1 91.56 146 SER A O 1
ATOM 1162 N N . ALA A 1 147 ? -5.492 -36.281 -12.953 1 93.31 147 ALA A N 1
ATOM 1163 C CA . ALA A 1 147 ? -4.953 -35.062 -13.578 1 93.31 147 ALA A CA 1
ATOM 1164 C C . ALA A 1 147 ? -4.801 -35.25 -15.086 1 93.31 147 ALA A C 1
ATOM 1166 O O . ALA A 1 147 ? -4.398 -36.312 -15.547 1 93.31 147 ALA A O 1
ATOM 1167 N N . HIS A 1 148 ? -5.141 -34.188 -15.852 1 96.62 148 HIS A N 1
ATOM 1168 C CA . HIS A 1 148 ? -5.016 -34.219 -17.312 1 96.62 148 HIS A CA 1
ATOM 1169 C C . HIS A 1 148 ? -4.391 -32.938 -17.844 1 96.62 148 HIS A C 1
ATOM 1171 O O . HIS A 1 148 ? -4.238 -31.953 -17.094 1 96.62 148 HIS A O 1
ATOM 1177 N N . ALA A 1 149 ? -3.936 -32.969 -19.047 1 96.94 149 ALA A N 1
ATOM 1178 C CA . ALA A 1 149 ? -3.555 -31.812 -19.844 1 96.94 149 ALA A CA 1
ATOM 1179 C C . ALA A 1 149 ? -4.266 -31.812 -21.188 1 96.94 149 ALA A C 1
ATOM 1181 O O . ALA A 1 149 ? -4.422 -32.844 -21.828 1 96.94 149 ALA A O 1
ATOM 1182 N N . ALA A 1 150 ? -4.738 -30.688 -21.516 1 96.38 150 ALA A N 1
ATOM 1183 C CA . ALA A 1 150 ? -5.328 -30.547 -22.844 1 96.38 150 ALA A CA 1
ATOM 1184 C C . ALA A 1 150 ? -4.254 -30.312 -23.891 1 96.38 150 ALA A C 1
ATOM 1186 O O . ALA A 1 150 ? -3.309 -29.547 -23.672 1 96.38 150 ALA A O 1
ATOM 1187 N N . LEU A 1 151 ? -4.426 -30.953 -25 1 96.94 151 LEU A N 1
ATOM 1188 C CA . LEU A 1 151 ? -3.516 -30.766 -26.125 1 96.94 151 LEU A CA 1
ATOM 1189 C C . LEU A 1 151 ? -4.051 -29.703 -27.078 1 96.94 151 LEU A C 1
ATOM 1191 O O . LEU A 1 151 ? -5.176 -29.234 -26.938 1 96.94 151 LEU A O 1
ATOM 1195 N N . ASP A 1 152 ? -3.205 -29.312 -28.047 1 96.12 152 ASP A N 1
ATOM 1196 C CA . ASP A 1 152 ? -3.529 -28.172 -28.906 1 96.12 152 ASP A CA 1
ATOM 1197 C C . ASP A 1 152 ? -4.75 -28.484 -29.766 1 96.12 152 ASP A C 1
ATOM 1199 O O . ASP A 1 152 ? -5.441 -27.562 -30.219 1 96.12 152 ASP A O 1
ATOM 1203 N N . ASN A 1 153 ? -5.117 -29.75 -30.016 1 94.06 153 ASN A N 1
ATOM 1204 C CA . ASN A 1 153 ? -6.273 -30.125 -30.828 1 94.06 153 ASN A CA 1
ATOM 1205 C C . ASN A 1 153 ? -7.5 -30.391 -29.953 1 94.06 153 ASN A C 1
ATOM 1207 O O . ASN A 1 153 ? -8.547 -30.812 -30.469 1 94.06 153 ASN A O 1
ATOM 1211 N N . GLY A 1 154 ? -7.316 -30.219 -28.688 1 91 154 GLY A N 1
ATOM 1212 C CA . GLY A 1 154 ? -8.445 -30.422 -27.781 1 91 154 GLY A CA 1
ATOM 1213 C C . GLY A 1 154 ? -8.461 -31.797 -27.141 1 91 154 GLY A C 1
ATOM 1214 O O . GLY A 1 154 ? -9.227 -32.031 -26.203 1 91 154 GLY A O 1
ATOM 1215 N N . ASP A 1 155 ? -7.57 -32.656 -27.609 1 94.5 155 ASP A N 1
ATOM 1216 C CA . ASP A 1 155 ? -7.465 -33.969 -26.984 1 94.5 155 ASP A CA 1
ATOM 1217 C C . ASP A 1 155 ? -6.941 -33.844 -25.547 1 94.5 155 ASP A C 1
ATOM 1219 O O . ASP A 1 155 ? -6.328 -32.812 -25.188 1 94.5 155 ASP A O 1
ATOM 1223 N N . ILE A 1 156 ? -7.246 -34.906 -24.844 1 94.75 156 ILE A N 1
ATOM 1224 C CA . ILE A 1 156 ? -6.859 -34.875 -23.438 1 94.75 156 ILE A CA 1
ATOM 1225 C C . ILE A 1 156 ? -5.742 -35.906 -23.203 1 94.75 156 ILE A C 1
ATOM 1227 O O . ILE A 1 156 ? -5.785 -37.031 -23.734 1 94.75 156 ILE A O 1
ATOM 1231 N N . TYR A 1 157 ? -4.77 -35.469 -22.531 1 96.75 157 TYR A N 1
ATOM 1232 C CA . TYR A 1 157 ? -3.65 -36.312 -22.125 1 96.75 157 TYR A CA 1
ATOM 1233 C C . TYR A 1 157 ? -3.684 -36.562 -20.625 1 96.75 157 TYR A C 1
ATOM 1235 O O . TYR A 1 157 ? -3.578 -35.625 -19.828 1 96.75 157 TYR A O 1
ATOM 1243 N N . ARG A 1 158 ? -3.818 -37.812 -20.234 1 95.5 158 ARG A N 1
ATOM 1244 C CA . ARG A 1 158 ? -3.812 -38.156 -18.812 1 95.5 158 ARG A CA 1
ATOM 1245 C C . ARG A 1 158 ? -2.404 -38.062 -18.234 1 95.5 158 ARG A C 1
ATOM 1247 O O . ARG A 1 158 ? -1.486 -38.719 -18.719 1 95.5 158 ARG A O 1
ATOM 1254 N N . LEU A 1 159 ? -2.252 -37.281 -17.203 1 94.56 159 LEU A N 1
ATOM 1255 C CA . LEU A 1 159 ? -0.961 -37.156 -16.531 1 94.56 159 LEU A CA 1
ATOM 1256 C C . LEU A 1 159 ? -0.741 -38.312 -15.562 1 94.56 159 LEU A C 1
ATOM 1258 O O . LEU A 1 159 ? -1.699 -38.844 -15 1 94.56 159 LEU A O 1
ATOM 1262 N N . PRO A 1 160 ? 0.519 -38.656 -15.359 1 91.06 160 PRO A N 1
ATOM 1263 C CA . PRO A 1 160 ? 0.805 -39.75 -14.445 1 91.06 160 PRO A CA 1
ATOM 1264 C C . PRO A 1 160 ? 0.399 -39.469 -13 1 91.06 160 PRO A C 1
ATOM 1266 O O . PRO A 1 160 ? 0.562 -38.312 -12.539 1 91.06 160 PRO A O 1
ATOM 1269 N N . ASN A 1 161 ? -0.096 -40.5 -12.422 1 88.19 161 ASN A N 1
ATOM 1270 C CA . ASN A 1 161 ? -0.31 -40.375 -10.977 1 88.19 161 ASN A CA 1
ATOM 1271 C C . ASN A 1 161 ? 1.006 -40.469 -10.211 1 88.19 161 ASN A C 1
ATOM 1273 O O . ASN A 1 161 ? 1.784 -41.406 -10.383 1 88.19 161 ASN A O 1
ATOM 1277 N N . LYS A 1 162 ? 1.228 -39.469 -9.453 1 87.12 162 LYS A N 1
ATOM 1278 C CA . LYS A 1 162 ? 2.477 -39.406 -8.703 1 87.12 162 LYS A CA 1
ATOM 1279 C C . LYS A 1 162 ? 2.268 -39.844 -7.258 1 87.12 162 LYS A C 1
ATOM 1281 O O . LYS A 1 162 ? 1.289 -39.469 -6.621 1 87.12 162 LYS A O 1
ATOM 1286 N N . ILE A 1 163 ? 3.178 -40.719 -6.781 1 83.25 163 ILE A N 1
ATOM 1287 C CA . ILE A 1 163 ? 3.223 -41.156 -5.387 1 83.25 163 ILE A CA 1
ATOM 1288 C C . ILE A 1 163 ? 4.633 -40.969 -4.832 1 83.25 163 ILE A C 1
ATOM 1290 O O . ILE A 1 163 ? 5.578 -41.594 -5.293 1 83.25 163 ILE A O 1
ATOM 1294 N N . PRO A 1 164 ? 4.746 -40.125 -3.893 1 87.31 164 PRO A N 1
ATOM 1295 C CA . PRO A 1 164 ? 3.754 -39.25 -3.262 1 87.31 164 PRO A CA 1
ATOM 1296 C C . PRO A 1 164 ? 3.266 -38.125 -4.195 1 87.31 164 PRO A C 1
ATOM 1298 O O . PRO A 1 164 ? 3.865 -37.906 -5.246 1 87.31 164 PRO A O 1
ATOM 1301 N N . PRO A 1 165 ? 2.119 -37.531 -3.697 1 90.25 165 PRO A N 1
ATOM 1302 C CA . PRO A 1 165 ? 1.656 -36.406 -4.516 1 90.25 165 PRO A CA 1
ATOM 1303 C C . PRO A 1 165 ? 2.709 -35.312 -4.672 1 90.25 165 PRO A C 1
ATOM 1305 O O . PRO A 1 165 ? 3.514 -35.094 -3.762 1 90.25 165 PRO A O 1
ATOM 1308 N N . PRO A 1 166 ? 2.678 -34.625 -5.762 1 91.62 166 PRO A N 1
ATOM 1309 C CA . PRO A 1 166 ? 3.789 -33.75 -6.129 1 91.62 166 PRO A CA 1
ATOM 1310 C C . PRO A 1 166 ? 4.07 -32.656 -5.078 1 91.62 166 PRO A C 1
ATOM 1312 O O . PRO A 1 166 ? 5.23 -32.344 -4.816 1 91.62 166 PRO A O 1
ATOM 1315 N N . PHE A 1 167 ? 3.076 -32.156 -4.449 1 94.56 167 PHE A N 1
ATOM 1316 C CA . PHE A 1 167 ? 3.252 -31.031 -3.561 1 94.56 167 PHE A CA 1
ATOM 1317 C C . PHE A 1 167 ? 3.709 -31.484 -2.178 1 94.56 167 PHE A C 1
ATOM 1319 O O . PHE A 1 167 ? 4.203 -30.672 -1.388 1 94.56 167 PHE A O 1
ATOM 1326 N N . GLU A 1 168 ? 3.553 -32.75 -1.842 1 93.38 168 GLU A N 1
ATOM 1327 C CA . GLU A 1 168 ? 3.914 -33.25 -0.514 1 93.38 168 GLU A CA 1
ATOM 1328 C C . GLU A 1 168 ? 5.402 -33.062 -0.24 1 93.38 168 GLU A C 1
ATOM 1330 O O . GLU A 1 168 ? 6.246 -33.531 -0.997 1 93.38 168 GLU A O 1
ATOM 1335 N N . GLU A 1 169 ? 5.715 -32.312 0.785 1 93.31 169 GLU A N 1
ATOM 1336 C CA . GLU A 1 169 ? 7.066 -32.031 1.266 1 93.31 169 GLU A CA 1
ATOM 1337 C C . GLU A 1 169 ? 7.887 -31.281 0.228 1 93.31 169 GLU A C 1
ATOM 1339 O O . GLU A 1 169 ? 9.117 -31.328 0.243 1 93.31 169 GLU A O 1
ATOM 1344 N N . SER A 1 170 ? 7.188 -30.656 -0.686 1 95.25 170 SER A N 1
ATOM 1345 C CA . SER A 1 170 ? 7.863 -29.828 -1.687 1 95.25 170 SER A CA 1
ATOM 1346 C C . SER A 1 170 ? 7.961 -28.375 -1.24 1 95.25 170 SER A C 1
ATOM 1348 O O . SER A 1 170 ? 7.375 -28 -0.224 1 95.25 170 SER A O 1
ATOM 1350 N N . ILE A 1 171 ? 8.625 -27.594 -2.041 1 95.44 171 ILE A N 1
ATOM 1351 C CA . ILE A 1 171 ? 8.867 -26.188 -1.768 1 95.44 171 ILE A CA 1
ATOM 1352 C C . ILE A 1 171 ? 7.547 -25.422 -1.841 1 95.44 171 ILE A C 1
ATOM 1354 O O . ILE A 1 171 ? 7.402 -24.359 -1.222 1 95.44 171 ILE A O 1
ATOM 1358 N N . PHE A 1 172 ? 6.477 -25.953 -2.488 1 96.94 172 PHE A N 1
ATOM 1359 C CA . PHE A 1 172 ? 5.238 -25.219 -2.695 1 96.94 172 PHE A CA 1
ATOM 1360 C C . PHE A 1 172 ? 4.055 -25.953 -2.076 1 96.94 172 PHE A C 1
ATOM 1362 O O . PHE A 1 172 ? 2.906 -25.719 -2.459 1 96.94 172 PHE A O 1
ATOM 1369 N N . GLU A 1 173 ? 4.32 -26.766 -1.063 1 96.94 173 GLU A N 1
ATOM 1370 C CA . GLU A 1 173 ? 3.258 -27.5 -0.392 1 96.94 173 GLU A CA 1
ATOM 1371 C C . GLU A 1 173 ? 2.164 -26.562 0.115 1 96.94 173 GLU A C 1
ATOM 1373 O O . GLU A 1 173 ? 0.979 -26.797 -0.131 1 96.94 173 GLU A O 1
ATOM 1378 N N . THR A 1 174 ? 2.584 -25.469 0.71 1 98.06 174 THR A N 1
ATOM 1379 C CA . THR A 1 174 ? 1.627 -24.547 1.331 1 98.06 174 THR A CA 1
ATOM 1380 C C . THR A 1 174 ? 1.15 -23.5 0.33 1 98.06 174 THR A C 1
ATOM 1382 O O . THR A 1 174 ? 0.223 -22.75 0.614 1 98.06 174 THR A O 1
ATOM 1385 N N . ALA A 1 175 ? 1.745 -23.5 -0.837 1 97.44 175 ALA A N 1
ATOM 1386 C CA . ALA A 1 175 ? 1.307 -22.562 -1.866 1 97.44 175 ALA A CA 1
ATOM 1387 C C . ALA A 1 175 ? 0.2 -23.172 -2.725 1 97.44 175 ALA A C 1
ATOM 1389 O O . ALA A 1 175 ? -0.635 -22.438 -3.271 1 97.44 175 ALA A O 1
ATOM 1390 N N . GLY A 1 176 ? 0.2 -24.531 -2.816 1 96.81 176 GLY A N 1
ATOM 1391 C CA . GLY A 1 176 ? -0.752 -25.094 -3.766 1 96.81 176 GLY A CA 1
ATOM 1392 C C . GLY A 1 176 ? -1.069 -26.547 -3.512 1 96.81 176 GLY A C 1
ATOM 1393 O O . GLY A 1 176 ? -1.627 -27.234 -4.375 1 96.81 176 GLY A O 1
ATOM 1394 N N . GLY A 1 177 ? -0.903 -27.156 -2.359 1 95.81 177 GLY A N 1
ATOM 1395 C CA . GLY A 1 177 ? -0.848 -28.594 -2.191 1 95.81 177 GLY A CA 1
ATOM 1396 C C . GLY A 1 177 ? -2.152 -29.188 -1.69 1 95.81 177 GLY A C 1
ATOM 1397 O O . GLY A 1 177 ? -2.213 -30.375 -1.354 1 95.81 177 GLY A O 1
ATOM 1398 N N . ILE A 1 178 ? -3.242 -28.406 -1.696 1 97.19 178 ILE A N 1
ATOM 1399 C CA . ILE A 1 178 ? -4.496 -28.922 -1.166 1 97.19 178 ILE A CA 1
ATOM 1400 C C . ILE A 1 178 ? -5.391 -29.391 -2.314 1 97.19 178 ILE A C 1
ATOM 1402 O O . ILE A 1 178 ? -5.473 -28.719 -3.35 1 97.19 178 ILE A O 1
ATOM 1406 N N . TYR A 1 179 ? -6 -30.547 -2.111 1 95.75 179 TYR A N 1
ATOM 1407 C CA . TYR A 1 179 ? -7.055 -31.094 -2.963 1 95.75 179 TYR A CA 1
ATOM 1408 C C . TYR A 1 179 ? -8.398 -31.047 -2.25 1 95.75 179 TYR A C 1
ATOM 1410 O O . TYR A 1 179 ? -8.477 -31.297 -1.042 1 95.75 179 TYR A O 1
ATOM 1418 N N . SER A 1 180 ? -9.414 -30.75 -3.025 1 96.81 180 SER A N 1
ATOM 1419 C CA . SER A 1 180 ? -10.719 -30.625 -2.377 1 96.81 180 SER A CA 1
ATOM 1420 C C . SER A 1 180 ? -11.852 -30.969 -3.338 1 96.81 180 SER A C 1
ATOM 1422 O O . SER A 1 180 ? -11.617 -31.547 -4.398 1 96.81 180 SER A O 1
ATOM 1424 N N . SER A 1 181 ? -13.172 -30.812 -2.814 1 96.69 181 SER A N 1
ATOM 1425 C CA . SER A 1 181 ? -14.391 -31.062 -3.58 1 96.69 181 SER A CA 1
ATOM 1426 C C . SER A 1 181 ? -15.281 -29.828 -3.604 1 96.69 181 SER A C 1
ATOM 1428 O O . SER A 1 181 ? -15.086 -28.906 -2.814 1 96.69 181 SER A O 1
ATOM 1430 N N . VAL A 1 182 ? -16.156 -29.906 -4.566 1 97.44 182 VAL A N 1
ATOM 1431 C CA . VAL A 1 182 ? -17.094 -28.781 -4.691 1 97.44 182 VAL A CA 1
ATOM 1432 C C . VAL A 1 182 ? -17.859 -28.609 -3.387 1 97.44 182 VAL A C 1
ATOM 1434 O O . VAL A 1 182 ? -18 -27.484 -2.887 1 97.44 182 VAL A O 1
ATOM 1437 N N . ASN A 1 183 ? -18.297 -29.703 -2.783 1 97.56 183 ASN A N 1
ATOM 1438 C CA . ASN A 1 183 ? -19.078 -29.641 -1.549 1 97.56 183 ASN A CA 1
ATOM 1439 C C . ASN A 1 183 ? -18.25 -29.047 -0.406 1 97.56 183 ASN A C 1
ATOM 1441 O O . ASN A 1 183 ? -18.75 -28.188 0.329 1 97.56 183 ASN A O 1
ATOM 1445 N N . ASP A 1 184 ? -17.078 -29.5 -0.257 1 98.25 184 ASP A N 1
ATOM 1446 C CA . ASP A 1 184 ? -16.219 -28.969 0.811 1 98.25 184 ASP A CA 1
ATOM 1447 C C . ASP A 1 184 ? -15.914 -27.5 0.597 1 98.25 184 ASP A C 1
ATOM 1449 O O . ASP A 1 184 ? -15.875 -26.719 1.554 1 98.25 184 ASP A O 1
ATOM 1453 N N . LEU A 1 185 ? -15.688 -27.109 -0.645 1 98.5 185 LEU A N 1
ATOM 1454 C CA . LEU A 1 185 ? -15.336 -25.719 -0.917 1 98.5 185 LEU A CA 1
ATOM 1455 C C . LEU A 1 185 ? -16.547 -24.812 -0.738 1 98.5 185 LEU A C 1
ATOM 1457 O O . LEU A 1 185 ? -16.406 -23.641 -0.353 1 98.5 185 LEU A O 1
ATOM 1461 N N . LEU A 1 186 ? -17.703 -25.328 -0.99 1 98.19 186 LEU A N 1
ATOM 1462 C CA . LEU A 1 186 ? -18.906 -24.547 -0.688 1 98.19 186 LEU A CA 1
ATOM 1463 C C . LEU A 1 186 ? -19.078 -24.359 0.817 1 98.19 186 LEU A C 1
ATOM 1465 O O . LEU A 1 186 ? -19.469 -23.297 1.275 1 98.19 186 LEU A O 1
ATOM 1469 N N . ALA A 1 187 ? -18.766 -25.406 1.547 1 97.31 187 ALA A N 1
ATOM 1470 C CA . ALA A 1 187 ? -18.781 -25.297 3.002 1 97.31 187 ALA A CA 1
ATOM 1471 C C . ALA A 1 187 ? -17.734 -24.297 3.484 1 97.31 187 ALA A C 1
ATOM 1473 O O . ALA A 1 187 ? -17.984 -23.531 4.426 1 97.31 187 ALA A O 1
ATOM 1474 N N . TRP A 1 188 ? -16.609 -24.359 2.838 1 97.56 188 TRP A N 1
ATOM 1475 C CA . TRP A 1 188 ? -15.539 -23.406 3.131 1 97.56 188 TRP A CA 1
ATOM 1476 C C . TRP A 1 188 ? -16 -21.969 2.877 1 97.56 188 TRP A C 1
ATOM 1478 O O . TRP A 1 188 ? -15.82 -21.094 3.727 1 97.56 188 TRP A O 1
ATOM 1488 N N . ALA A 1 189 ? -16.641 -21.75 1.758 1 97.25 189 ALA A N 1
ATOM 1489 C CA . ALA A 1 189 ? -17.188 -20.438 1.408 1 97.25 189 ALA A CA 1
ATOM 1490 C C . ALA A 1 189 ? -18.219 -19.969 2.432 1 97.25 189 ALA A C 1
ATOM 1492 O O . ALA A 1 189 ? -18.219 -18.812 2.848 1 97.25 189 ALA A O 1
ATOM 1493 N N . LYS A 1 190 ? -19.031 -20.875 2.832 1 95.06 190 LYS A N 1
ATOM 1494 C CA . LYS A 1 190 ? -20.047 -20.562 3.832 1 95.06 190 LYS A CA 1
ATOM 1495 C C . LYS A 1 190 ? -19.406 -20.125 5.145 1 95.06 190 LYS A C 1
ATOM 1497 O O . LYS A 1 190 ? -19.875 -19.156 5.77 1 95.06 190 LYS A O 1
ATOM 1502 N N . ALA A 1 191 ? -18.406 -20.812 5.484 1 95.19 191 ALA A N 1
ATOM 1503 C CA . ALA A 1 191 ? -17.719 -20.484 6.734 1 95.19 191 ALA A CA 1
ATOM 1504 C C . ALA A 1 191 ? -17.094 -19.109 6.664 1 95.19 191 ALA A C 1
ATOM 1506 O O . ALA A 1 191 ? -17.156 -18.328 7.629 1 95.19 191 ALA A O 1
ATOM 1507 N N . ILE A 1 192 ? -16.5 -18.766 5.566 1 95.38 192 ILE A N 1
ATOM 1508 C CA . ILE A 1 192 ? -15.844 -17.469 5.395 1 95.38 192 ILE A CA 1
ATOM 1509 C C . ILE A 1 192 ? -16.891 -16.359 5.426 1 95.38 192 ILE A C 1
ATOM 1511 O O . ILE A 1 192 ? -16.719 -15.352 6.125 1 95.38 192 ILE A O 1
ATOM 1515 N N . LEU A 1 193 ? -17.938 -16.531 4.715 1 93.94 193 LEU A N 1
ATOM 1516 C CA . LEU A 1 193 ? -18.984 -15.516 4.637 1 93.94 193 LEU A CA 1
ATOM 1517 C C . LEU A 1 193 ? -19.641 -15.312 5.996 1 93.94 193 LEU A C 1
ATOM 1519 O O . LEU A 1 193 ? -19.938 -14.18 6.383 1 93.94 193 LEU A O 1
ATOM 1523 N N . ALA A 1 194 ? -19.797 -16.359 6.711 1 92.12 194 ALA A N 1
ATOM 1524 C CA . ALA A 1 194 ? -20.375 -16.266 8.047 1 92.12 194 ALA A CA 1
ATOM 1525 C C . ALA A 1 194 ? -19.453 -15.523 9 1 92.12 194 ALA A C 1
ATOM 1527 O O . ALA A 1 194 ? -19.906 -14.703 9.805 1 92.12 194 ALA A O 1
ATOM 1528 N N . ALA A 1 195 ? -18.203 -15.844 8.891 1 90.88 195 ALA A N 1
ATOM 1529 C CA . ALA A 1 195 ? -17.203 -15.227 9.766 1 90.88 195 ALA A CA 1
ATOM 1530 C C . ALA A 1 195 ? -17.062 -13.734 9.461 1 90.88 195 ALA A C 1
ATOM 1532 O O . ALA A 1 195 ? -16.766 -12.938 10.359 1 90.88 195 ALA A O 1
ATOM 1533 N N . GLU A 1 196 ? -17.188 -13.414 8.273 1 86.44 196 GLU A N 1
ATOM 1534 C CA . GLU A 1 196 ? -17.094 -12.016 7.887 1 86.44 196 GLU A CA 1
ATOM 1535 C C . GLU A 1 196 ? -18.203 -11.18 8.523 1 86.44 196 GLU A C 1
ATOM 1537 O O . GLU A 1 196 ? -17.969 -10.031 8.906 1 86.44 196 GLU A O 1
ATOM 1542 N N . LYS A 1 197 ? -19.359 -11.648 8.656 1 77.88 197 LYS A N 1
ATOM 1543 C CA . LYS A 1 197 ? -20.516 -10.953 9.234 1 77.88 197 LYS A CA 1
ATOM 1544 C C . LYS A 1 197 ? -20.438 -10.953 10.758 1 77.88 197 LYS A C 1
ATOM 1546 O O . LYS A 1 197 ? -21.234 -10.281 11.422 1 77.88 197 LYS A O 1
ATOM 1551 N N . ARG A 1 198 ? -19.359 -11.375 11.367 1 66.56 198 ARG A N 1
ATOM 1552 C CA . ARG A 1 198 ? -19.172 -11.461 12.812 1 66.56 198 ARG A CA 1
ATOM 1553 C C . ARG A 1 198 ? -20.359 -12.164 13.477 1 66.56 198 ARG A C 1
ATOM 1555 O O . ARG A 1 198 ? -20.578 -12 14.68 1 66.56 198 ARG A O 1
ATOM 1562 N N . SER A 1 199 ? -21.219 -12.633 12.781 1 55.16 199 SER A N 1
ATOM 1563 C CA . SER A 1 199 ? -22.406 -13.266 13.344 1 55.16 199 SER A CA 1
ATOM 1564 C C . SER A 1 199 ? -22.109 -14.68 13.82 1 55.16 199 SER A C 1
ATOM 1566 O O . SER A 1 199 ? -22.938 -15.297 14.5 1 55.16 199 SER A O 1
ATOM 1568 N N . TYR A 1 200 ? -20.938 -15.039 13.375 1 55.81 200 TYR A N 1
ATOM 1569 C CA . TYR A 1 200 ? -20.734 -16.469 13.602 1 55.81 200 TYR A CA 1
ATOM 1570 C C . TYR A 1 200 ? -19.453 -16.703 14.398 1 55.81 200 TYR A C 1
ATOM 1572 O O . TYR A 1 200 ? -18.406 -16.156 14.078 1 55.81 200 TYR A O 1
ATOM 1580 N N . SER A 1 201 ? -19.672 -17.172 15.547 1 60.59 201 SER A N 1
ATOM 1581 C CA . SER A 1 201 ? -18.578 -17.656 16.391 1 60.59 201 SER A CA 1
ATOM 1582 C C . SER A 1 201 ? -17.938 -18.906 15.789 1 60.59 201 SER A C 1
ATOM 1584 O O . SER A 1 201 ? -17.875 -19.953 16.438 1 60.59 201 SER A O 1
ATOM 1586 N N . GLY A 1 202 ? -17.578 -18.875 14.555 1 68.12 202 GLY A N 1
ATOM 1587 C CA . GLY A 1 202 ? -17 -20.062 13.945 1 68.12 202 GLY A CA 1
ATOM 1588 C C . GLY A 1 202 ? -15.492 -20.172 14.156 1 68.12 202 GLY A C 1
ATOM 1589 O O . GLY A 1 202 ? -14.914 -19.422 14.938 1 68.12 202 GLY A O 1
ATOM 1590 N N . PRO A 1 203 ? -15.008 -21.25 13.617 1 79.81 203 PRO A N 1
ATOM 1591 C CA . PRO A 1 203 ? -13.609 -21.625 13.891 1 79.81 203 PRO A CA 1
ATOM 1592 C C . PRO A 1 203 ? -12.609 -20.688 13.203 1 79.81 203 PRO A C 1
ATOM 1594 O O . PRO A 1 203 ? -11.414 -20.766 13.484 1 79.81 203 PRO A O 1
ATOM 1597 N N . LEU A 1 204 ? -13.203 -19.812 12.422 1 90.5 204 LEU A N 1
ATOM 1598 C CA . LEU A 1 204 ? -12.281 -18.953 11.695 1 90.5 204 LEU A CA 1
ATOM 1599 C C . LEU A 1 204 ? -12.047 -17.641 12.453 1 90.5 204 LEU A C 1
ATOM 1601 O O . LEU A 1 204 ? -12.977 -17.094 13.047 1 90.5 204 LEU A O 1
ATOM 1605 N N . GLU A 1 205 ? -10.797 -17.328 12.5 1 89.19 205 GLU A N 1
ATOM 1606 C CA . GLU A 1 205 ? -10.398 -16.125 13.227 1 89.19 205 GLU A CA 1
ATOM 1607 C C . GLU A 1 205 ? -9.914 -15.039 12.266 1 89.19 205 GLU A C 1
ATOM 1609 O O . GLU A 1 205 ? -9.367 -15.344 11.203 1 89.19 205 GLU A O 1
ATOM 1614 N N . ASP A 1 206 ? -10.172 -13.758 12.586 1 90.19 206 ASP A N 1
ATOM 1615 C CA . ASP A 1 206 ? -9.539 -12.586 11.992 1 90.19 206 ASP A CA 1
ATOM 1616 C C . ASP A 1 206 ? -9.945 -12.43 10.531 1 90.19 206 ASP A C 1
ATOM 1618 O O . ASP A 1 206 ? -9.188 -11.875 9.727 1 90.19 206 ASP A O 1
ATOM 1622 N N . VAL A 1 207 ? -11.156 -12.875 10.156 1 91.12 207 VAL A N 1
ATOM 1623 C CA . VAL A 1 207 ? -11.609 -12.922 8.766 1 91.12 207 VAL A CA 1
ATOM 1624 C C . VAL A 1 207 ? -11.719 -11.5 8.211 1 91.12 207 VAL A C 1
ATOM 1626 O O . VAL A 1 207 ? -11.328 -11.242 7.066 1 91.12 207 VAL A O 1
ATOM 1629 N N . PRO A 1 208 ? -12.164 -10.5 9 1 85.75 208 PRO A N 1
ATOM 1630 C CA . PRO A 1 208 ? -12.211 -9.141 8.469 1 85.75 208 PRO A CA 1
ATOM 1631 C C . PRO A 1 208 ? -10.844 -8.625 8.031 1 85.75 208 PRO A C 1
ATOM 1633 O O . PRO A 1 208 ? -10.727 -7.957 7 1 85.75 208 PRO A O 1
ATOM 1636 N N . THR A 1 209 ? -9.812 -8.953 8.781 1 87.88 209 THR A N 1
ATOM 1637 C CA . THR A 1 209 ? -8.453 -8.562 8.414 1 87.88 209 THR A CA 1
ATOM 1638 C C . THR A 1 209 ? -8 -9.32 7.164 1 87.88 209 THR A C 1
ATOM 1640 O O . THR A 1 209 ? -7.387 -8.734 6.27 1 87.88 209 THR A O 1
ATOM 1643 N N . ILE A 1 210 ? -8.375 -10.539 7.121 1 93.31 210 ILE A N 1
ATOM 1644 C CA . ILE A 1 210 ? -7.98 -11.422 6.027 1 93.31 210 ILE A CA 1
ATOM 1645 C C . ILE A 1 210 ? -8.562 -10.906 4.715 1 93.31 210 ILE A C 1
ATOM 1647 O O . ILE A 1 210 ? -7.883 -10.898 3.688 1 93.31 210 ILE A O 1
ATOM 1651 N N . LEU A 1 211 ? -9.75 -10.375 4.777 1 91.44 211 LEU A N 1
ATOM 1652 C CA . LEU A 1 211 ? -10.453 -9.938 3.58 1 91.44 211 LEU A CA 1
ATOM 1653 C C . LEU A 1 211 ? -10.227 -8.453 3.324 1 91.44 211 LEU A C 1
ATOM 1655 O O . LEU A 1 211 ? -10.812 -7.879 2.398 1 91.44 211 LEU A O 1
ATOM 1659 N N . SER A 1 212 ? -9.359 -7.828 4.027 1 88.5 212 SER A N 1
ATOM 1660 C CA . SER A 1 212 ? -9.141 -6.391 3.902 1 88.5 212 SER A CA 1
ATOM 1661 C C . SER A 1 212 ? -8.297 -6.066 2.676 1 88.5 212 SER A C 1
ATOM 1663 O O . SER A 1 212 ? -7.668 -6.953 2.092 1 88.5 212 SER A O 1
ATOM 1665 N N . ASN A 1 213 ? -8.289 -4.801 2.266 1 87.75 213 ASN A N 1
ATOM 1666 C CA . ASN A 1 213 ? -7.555 -4.316 1.104 1 87.75 213 ASN A CA 1
ATOM 1667 C C . ASN A 1 213 ? -6.074 -4.121 1.42 1 87.75 213 ASN A C 1
ATOM 1669 O O . ASN A 1 213 ? -5.676 -3.068 1.923 1 87.75 213 ASN A O 1
ATOM 1673 N N . GLN A 1 214 ? -5.297 -5.125 0.986 1 89.62 214 GLN A N 1
ATOM 1674 C CA . GLN A 1 214 ? -3.879 -5.027 1.313 1 89.62 214 GLN A CA 1
ATOM 1675 C C . GLN A 1 214 ? -3.102 -4.34 0.194 1 89.62 214 GLN A C 1
ATOM 1677 O O . GLN A 1 214 ? -2.205 -3.535 0.456 1 89.62 214 GLN A O 1
ATOM 1682 N N . VAL A 1 215 ? -3.432 -4.641 -1.075 1 90.62 215 VAL A N 1
ATOM 1683 C CA . VAL A 1 215 ? -2.73 -4.059 -2.217 1 90.62 215 VAL A CA 1
ATOM 1684 C C . VAL A 1 215 ? -3.648 -4.055 -3.438 1 90.62 215 VAL A C 1
ATOM 1686 O O . VAL A 1 215 ? -4.379 -5.02 -3.676 1 90.62 215 VAL A O 1
ATOM 1689 N N . PRO A 1 216 ? -3.656 -2.969 -4.141 1 88.31 216 PRO A N 1
ATOM 1690 C CA . PRO A 1 216 ? -4.43 -2.994 -5.387 1 88.31 216 PRO A CA 1
ATOM 1691 C C . PRO A 1 216 ? -3.826 -3.918 -6.438 1 88.31 216 PRO A C 1
ATOM 1693 O O . PRO A 1 216 ? -2.602 -4.012 -6.555 1 88.31 216 PRO A O 1
ATOM 1696 N N . LEU A 1 217 ? -4.652 -4.539 -7.211 1 90.56 217 LEU A N 1
ATOM 1697 C CA . LEU A 1 217 ? -4.172 -5.441 -8.25 1 90.56 217 LEU A CA 1
ATOM 1698 C C . LEU A 1 217 ? -3.574 -4.66 -9.414 1 90.56 217 LEU A C 1
ATOM 1700 O O . LEU A 1 217 ? -2.697 -5.168 -10.125 1 90.56 217 LEU A O 1
ATOM 1704 N N . ASP A 1 218 ? -4.207 -3.541 -9.609 1 82.62 218 ASP A N 1
ATOM 1705 C CA . ASP A 1 218 ? -3.695 -2.631 -10.633 1 82.62 218 ASP A CA 1
ATOM 1706 C C . ASP A 1 218 ? -3.41 -1.251 -10.047 1 82.62 218 ASP A C 1
ATOM 1708 O O . ASP A 1 218 ? -4.246 -0.689 -9.336 1 82.62 218 ASP A O 1
ATOM 1712 N N . ASN A 1 219 ? -2.219 -0.768 -10.164 1 67.25 219 ASN A N 1
ATOM 1713 C CA . ASN A 1 219 ? -1.846 0.576 -9.734 1 67.25 219 ASN A CA 1
ATOM 1714 C C . ASN A 1 219 ? -1.431 1.446 -10.922 1 67.25 219 ASN A C 1
ATOM 1716 O O . ASN A 1 219 ? -0.606 1.036 -11.734 1 67.25 219 ASN A O 1
ATOM 1720 N N . PRO A 1 220 ? -1.942 2.645 -11.172 1 63.22 220 PRO A N 1
ATOM 1721 C CA . PRO A 1 220 ? -2.906 3.283 -10.273 1 63.22 220 PRO A CA 1
ATOM 1722 C C . PRO A 1 220 ? -4.316 2.711 -10.414 1 63.22 220 PRO A C 1
ATOM 1724 O O . PRO A 1 220 ? -4.742 2.379 -11.523 1 63.22 220 PRO A O 1
ATOM 1727 N N . SER A 1 221 ? -4.82 2.367 -9.078 1 64.06 221 SER A N 1
ATOM 1728 C CA . SER A 1 221 ? -6.125 1.718 -9.016 1 64.06 221 SER A CA 1
ATOM 1729 C C . SER A 1 221 ? -7.258 2.729 -9.18 1 64.06 221 SER A C 1
ATOM 1731 O O . SER A 1 221 ? -7.234 3.799 -8.57 1 64.06 221 SER A O 1
ATOM 1733 N N . ARG A 1 222 ? -8.062 2.656 -10.312 1 63.81 222 ARG A N 1
ATOM 1734 C CA . ARG A 1 222 ? -9.297 3.439 -10.32 1 63.81 222 ARG A CA 1
ATOM 1735 C C . ARG A 1 222 ? -10.492 2.584 -9.922 1 63.81 222 ARG A C 1
ATOM 1737 O O . ARG A 1 222 ? -11.617 3.074 -9.859 1 63.81 222 ARG A O 1
ATOM 1744 N N . ASP A 1 223 ? -10.117 1.335 -9.648 1 71.69 223 ASP A N 1
ATOM 1745 C CA . ASP A 1 223 ? -11.148 0.351 -9.352 1 71.69 223 ASP A CA 1
ATOM 1746 C C . ASP A 1 223 ? -10.906 -0.318 -8 1 71.69 223 ASP A C 1
ATOM 1748 O O . ASP A 1 223 ? -9.82 -0.189 -7.426 1 71.69 223 ASP A O 1
ATOM 1752 N N . HIS A 1 224 ? -11.961 -0.778 -7.602 1 81.75 224 HIS A N 1
ATOM 1753 C CA . HIS A 1 224 ? -11.859 -1.491 -6.336 1 81.75 224 HIS A CA 1
ATOM 1754 C C . HIS A 1 224 ? -11.492 -2.955 -6.555 1 81.75 224 HIS A C 1
ATOM 1756 O O . HIS A 1 224 ? -12.359 -3.83 -6.52 1 81.75 224 HIS A O 1
ATOM 1762 N N . ARG A 1 225 ? -10.297 -3.254 -6.871 1 89.75 225 ARG A N 1
ATOM 1763 C CA . ARG A 1 225 ? -9.703 -4.586 -6.957 1 89.75 225 ARG A CA 1
ATOM 1764 C C . ARG A 1 225 ? -8.469 -4.691 -6.074 1 89.75 225 ARG A C 1
ATOM 1766 O O . ARG A 1 225 ? -7.441 -4.07 -6.355 1 89.75 225 ARG A O 1
ATOM 1773 N N . PHE A 1 226 ? -8.617 -5.516 -5.086 1 90.5 226 PHE A N 1
ATOM 1774 C CA . PHE A 1 226 ? -7.539 -5.605 -4.105 1 90.5 226 PHE A CA 1
ATOM 1775 C C . PHE A 1 226 ? -7.254 -7.059 -3.748 1 90.5 226 PHE A C 1
ATOM 1777 O O . PHE A 1 226 ? -8.125 -7.918 -3.875 1 90.5 226 PHE A O 1
ATOM 1784 N N . TYR A 1 227 ? -6.035 -7.238 -3.418 1 94.12 227 TYR A N 1
ATOM 1785 C CA . TYR A 1 227 ? -5.684 -8.516 -2.799 1 94.12 227 TYR A CA 1
ATOM 1786 C C . TYR A 1 227 ? -5.598 -8.375 -1.283 1 94.12 227 TYR A C 1
ATOM 1788 O O . TYR A 1 227 ? -5.074 -7.383 -0.772 1 94.12 227 TYR A O 1
ATOM 1796 N N . GLY A 1 228 ? -6.246 -9.32 -0.598 1 93.81 228 GLY A N 1
ATOM 1797 C CA . GLY A 1 228 ? -6.07 -9.469 0.837 1 93.81 228 GLY A CA 1
ATOM 1798 C C . GLY A 1 228 ? -5.074 -10.555 1.206 1 93.81 228 GLY A C 1
ATOM 1799 O O . GLY A 1 228 ? -3.945 -10.562 0.708 1 93.81 228 GLY A O 1
ATOM 1800 N N . PHE A 1 229 ? -5.535 -11.336 2.182 1 96.12 229 PHE A N 1
ATOM 1801 C CA . PHE A 1 229 ? -4.762 -12.531 2.504 1 96.12 229 PHE A CA 1
ATOM 1802 C C . PHE A 1 229 ? -5.402 -13.773 1.89 1 96.12 229 PHE A C 1
ATOM 1804 O O . PHE A 1 229 ? -6.352 -14.328 2.447 1 96.12 229 PHE A O 1
ATOM 1811 N N . GLY A 1 230 ? -4.918 -14.141 0.77 1 97.31 230 GLY A N 1
ATOM 1812 C CA . GLY A 1 230 ? -5.418 -15.352 0.137 1 97.31 230 GLY A CA 1
ATOM 1813 C C . GLY A 1 230 ? -6.707 -15.133 -0.629 1 97.31 230 GLY A C 1
ATOM 1814 O O . GLY A 1 230 ? -7.352 -16.094 -1.056 1 97.31 230 GLY A O 1
ATOM 1815 N N . TRP A 1 231 ? -7.105 -13.812 -0.775 1 96.94 231 TRP A N 1
ATOM 1816 C CA . TRP A 1 231 ? -8.344 -13.508 -1.482 1 96.94 231 TRP A CA 1
ATOM 1817 C C . TRP A 1 231 ? -8.211 -12.219 -2.285 1 96.94 231 TRP A C 1
ATOM 1819 O O . TRP A 1 231 ? -7.574 -11.266 -1.834 1 96.94 231 TRP A O 1
ATOM 1829 N N . VAL A 1 232 ? -8.891 -12.266 -3.426 1 96.19 232 VAL A N 1
ATOM 1830 C CA . VAL A 1 232 ? -9.102 -11.016 -4.152 1 96.19 232 VAL A CA 1
ATOM 1831 C C . VAL A 1 232 ? -10.461 -10.43 -3.785 1 96.19 232 VAL A C 1
ATOM 1833 O O . VAL A 1 232 ? -11.453 -11.156 -3.686 1 96.19 232 VAL A O 1
ATOM 1836 N N . ARG A 1 233 ? -10.469 -9.188 -3.533 1 92.81 233 ARG A N 1
ATOM 1837 C CA . ARG A 1 233 ? -11.688 -8.438 -3.256 1 92.81 233 ARG A CA 1
ATOM 1838 C C . ARG A 1 233 ? -11.977 -7.441 -4.371 1 92.81 233 ARG A C 1
ATOM 1840 O O . ARG A 1 233 ? -11.148 -6.578 -4.672 1 92.81 233 ARG A O 1
ATOM 1847 N N . THR A 1 234 ? -13.188 -7.551 -4.949 1 92.62 234 THR A N 1
ATOM 1848 C CA . THR A 1 234 ? -13.523 -6.711 -6.098 1 92.62 234 THR A CA 1
ATOM 1849 C C . THR A 1 234 ? -14.961 -6.211 -6 1 92.62 234 THR A C 1
ATOM 1851 O O . THR A 1 234 ? -15.867 -6.969 -5.648 1 92.62 234 THR A O 1
ATOM 1854 N N . ALA A 1 235 ? -15.141 -4.941 -6.23 1 88.5 235 ALA A N 1
ATOM 1855 C CA . ALA A 1 235 ? -16.484 -4.398 -6.383 1 88.5 235 ALA A CA 1
ATOM 1856 C C . ALA A 1 235 ? -16.969 -4.531 -7.824 1 88.5 235 ALA A C 1
ATOM 1858 O O . ALA A 1 235 ? -16.297 -4.086 -8.758 1 88.5 235 ALA A O 1
ATOM 1859 N N . LEU A 1 236 ? -18.125 -5.09 -7.98 1 91.25 236 LEU A N 1
ATOM 1860 C CA . LEU A 1 236 ? -18.719 -5.258 -9.297 1 91.25 236 LEU A CA 1
ATOM 1861 C C . LEU A 1 236 ? -19.672 -4.102 -9.617 1 91.25 236 LEU A C 1
ATOM 1863 O O . LEU A 1 236 ? -20.281 -3.531 -8.711 1 91.25 236 LEU A O 1
ATOM 1867 N N . PRO A 1 237 ? -19.875 -3.781 -10.953 1 91.69 237 PRO A N 1
ATOM 1868 C CA . PRO A 1 237 ? -19.281 -4.43 -12.117 1 91.69 237 PRO A CA 1
ATOM 1869 C C . PRO A 1 237 ? -17.797 -4.109 -12.281 1 91.69 237 PRO A C 1
ATOM 1871 O O . PRO A 1 237 ? -17.375 -2.979 -12.023 1 91.69 237 PRO A O 1
ATOM 1874 N N . ASN A 1 238 ? -17.016 -5.141 -12.656 1 92.69 238 ASN A N 1
ATOM 1875 C CA . ASN A 1 238 ? -15.57 -5.008 -12.859 1 92.69 238 ASN A CA 1
ATOM 1876 C C . ASN A 1 238 ? -14.992 -6.238 -13.547 1 92.69 238 ASN A C 1
ATOM 1878 O O . ASN A 1 238 ? -15.68 -7.238 -13.734 1 92.69 238 ASN A O 1
ATOM 1882 N N . VAL A 1 239 ? -13.742 -6.051 -13.984 1 93.88 239 VAL A N 1
ATOM 1883 C CA . VAL A 1 239 ? -13 -7.203 -14.492 1 93.88 239 VAL A CA 1
ATOM 1884 C C . VAL A 1 239 ? -12.523 -8.062 -13.328 1 93.88 239 VAL A C 1
ATOM 1886 O O . VAL A 1 239 ? -12.031 -7.535 -12.32 1 93.88 239 VAL A O 1
ATOM 1889 N N . VAL A 1 240 ? -12.758 -9.359 -13.438 1 96.12 240 VAL A N 1
ATOM 1890 C CA . VAL A 1 240 ? -12.312 -10.297 -12.414 1 96.12 240 VAL A CA 1
ATOM 1891 C C . VAL A 1 240 ? -11.422 -11.367 -13.039 1 96.12 240 VAL A C 1
ATOM 1893 O O . VAL A 1 240 ? -11.133 -11.312 -14.234 1 96.12 240 VAL A O 1
ATOM 1896 N N . GLY A 1 241 ? -10.883 -12.297 -12.203 1 95.81 241 GLY A N 1
ATOM 1897 C CA . GLY A 1 241 ? -10.07 -13.398 -12.695 1 95.81 241 GLY A CA 1
ATOM 1898 C C . GLY A 1 241 ? -8.648 -12.984 -13.023 1 95.81 241 GLY A C 1
ATOM 1899 O O . GLY A 1 241 ? -7.996 -13.602 -13.867 1 95.81 241 GLY A O 1
ATOM 1900 N N . LEU A 1 242 ? -8.156 -12.055 -12.383 1 93.5 242 LEU A N 1
ATOM 1901 C CA . LEU A 1 242 ? -6.898 -11.422 -12.781 1 93.5 242 LEU A CA 1
ATOM 1902 C C . LEU A 1 242 ? -5.703 -12.258 -12.328 1 93.5 242 LEU A C 1
ATOM 1904 O O . LEU A 1 242 ? -4.578 -12.023 -12.766 1 93.5 242 LEU A O 1
ATOM 1908 N N . GLN A 1 243 ? -5.918 -13.25 -11.508 1 93.69 243 GLN A N 1
ATOM 1909 C CA . GLN A 1 243 ? -4.844 -14.141 -11.062 1 93.69 243 GLN A CA 1
ATOM 1910 C C . GLN A 1 243 ? -4.676 -15.312 -12.023 1 93.69 243 GLN A C 1
ATOM 1912 O O . GLN A 1 243 ? -3.725 -16.094 -11.898 1 93.69 243 GLN A O 1
ATOM 1917 N N . GLY A 1 244 ? -5.57 -15.422 -12.922 1 93.44 244 GLY A N 1
ATOM 1918 C CA . GLY A 1 244 ? -5.586 -16.609 -13.766 1 93.44 244 GLY A CA 1
ATOM 1919 C C . GLY A 1 244 ? -4.969 -16.375 -15.125 1 93.44 244 GLY A C 1
ATOM 1920 O O . GLY A 1 244 ? -4.547 -15.266 -15.445 1 93.44 244 GLY A O 1
ATOM 1921 N N . ASP A 1 245 ? -4.945 -17.391 -15.906 1 94.12 245 ASP A N 1
ATOM 1922 C CA . ASP A 1 245 ? -4.254 -17.422 -17.188 1 94.12 245 ASP A CA 1
ATOM 1923 C C . ASP A 1 245 ? -4.918 -16.469 -18.188 1 94.12 245 ASP A C 1
ATOM 1925 O O . ASP A 1 245 ? -4.25 -15.898 -19.047 1 94.12 245 ASP A O 1
ATOM 1929 N N . ASN A 1 246 ? -6.203 -16.328 -18.094 1 96.44 246 ASN A N 1
ATOM 1930 C CA . ASN A 1 246 ? -6.91 -15.5 -19.062 1 96.44 246 ASN A CA 1
ATOM 1931 C C . ASN A 1 246 ? -6.398 -14.062 -19.062 1 96.44 246 ASN A C 1
ATOM 1933 O O . ASN A 1 246 ? -6.344 -13.414 -20.109 1 96.44 246 ASN A O 1
ATOM 1937 N N . ALA A 1 247 ? -6.07 -13.633 -17.891 1 94.56 247 ALA A N 1
ATOM 1938 C CA . ALA A 1 247 ? -5.582 -12.266 -17.734 1 94.56 247 ALA A CA 1
ATOM 1939 C C . ALA A 1 247 ? -4.211 -12.102 -18.391 1 94.56 247 ALA A C 1
ATOM 1941 O O . ALA A 1 247 ? -3.781 -10.977 -18.672 1 94.56 247 ALA A O 1
ATOM 1942 N N . GLU A 1 248 ? -3.498 -13.141 -18.656 1 92.94 248 GLU A N 1
ATOM 1943 C CA . GLU A 1 248 ? -2.201 -13.109 -19.328 1 92.94 248 GLU A CA 1
ATOM 1944 C C . GLU A 1 248 ? -2.361 -13.141 -20.844 1 92.94 248 GLU A C 1
ATOM 1946 O O . GLU A 1 248 ? -1.455 -12.734 -21.578 1 92.94 248 GLU A O 1
ATOM 1951 N N . LEU A 1 249 ? -3.494 -13.562 -21.234 1 95.56 249 LEU A N 1
ATOM 1952 C CA . LEU A 1 249 ? -3.719 -13.781 -22.672 1 95.56 249 LEU A CA 1
ATOM 1953 C C . LEU A 1 249 ? -4.281 -12.531 -23.328 1 95.56 249 LEU A C 1
ATOM 1955 O O . LEU A 1 249 ? -4.25 -12.398 -24.547 1 95.56 249 LEU A O 1
ATOM 1959 N N . PHE A 1 250 ? -4.895 -11.664 -22.469 1 93.62 250 PHE A N 1
ATOM 1960 C CA . PHE A 1 250 ? -5.547 -10.469 -23 1 93.62 250 PHE A CA 1
ATOM 1961 C C . PHE A 1 250 ? -5.109 -9.227 -22.234 1 93.62 250 PHE A C 1
ATOM 1963 O O . PHE A 1 250 ? -4.711 -9.312 -21.078 1 93.62 250 PHE A O 1
ATOM 1970 N N . ASN A 1 251 ? -5.176 -8.125 -22.984 1 89.81 251 ASN A N 1
ATOM 1971 C CA . ASN A 1 251 ? -5.082 -6.863 -22.25 1 89.81 251 ASN A CA 1
ATOM 1972 C C . ASN A 1 251 ? -6.312 -6.625 -21.391 1 89.81 251 ASN A C 1
ATOM 1974 O O . ASN A 1 251 ? -7.379 -7.184 -21.641 1 89.81 251 ASN A O 1
ATOM 1978 N N . ARG A 1 252 ? -6.129 -5.809 -20.406 1 86.94 252 ARG A N 1
ATOM 1979 C CA . ARG A 1 252 ? -7.172 -5.574 -19.406 1 86.94 252 ARG A CA 1
ATOM 1980 C C . ARG A 1 252 ? -8.461 -5.109 -20.078 1 86.94 252 ARG A C 1
ATOM 1982 O O . ARG A 1 252 ? -9.555 -5.5 -19.656 1 86.94 252 ARG A O 1
ATOM 1989 N N . ASP A 1 253 ? -8.344 -4.301 -21.109 1 86.94 253 ASP A N 1
ATOM 1990 C CA . ASP A 1 253 ? -9.508 -3.713 -21.766 1 86.94 253 ASP A CA 1
ATOM 1991 C C . ASP A 1 253 ? -10.211 -4.73 -22.656 1 86.94 253 ASP A C 1
ATOM 1993 O O . ASP A 1 253 ? -11.336 -4.5 -23.109 1 86.94 253 ASP A O 1
ATOM 1997 N N . GLN A 1 254 ? -9.586 -5.855 -22.828 1 91.44 254 GLN A N 1
ATOM 1998 C CA . GLN A 1 254 ? -10.164 -6.91 -23.656 1 91.44 254 GLN A CA 1
ATOM 1999 C C . GLN A 1 254 ? -10.891 -7.945 -22.797 1 91.44 254 GLN A C 1
ATOM 2001 O O . GLN A 1 254 ? -11.594 -8.805 -23.328 1 91.44 254 GLN A O 1
ATOM 2006 N N . LEU A 1 255 ? -10.664 -7.875 -21.516 1 93.69 255 LEU A N 1
ATOM 2007 C CA . LEU A 1 255 ? -11.328 -8.805 -20.609 1 93.69 255 LEU A CA 1
ATOM 2008 C C . LEU A 1 255 ? -12.75 -8.352 -20.312 1 93.69 255 LEU A C 1
ATOM 2010 O O . LEU A 1 255 ? -13.047 -7.156 -20.312 1 93.69 255 LEU A O 1
ATOM 2014 N N . PRO A 1 256 ? -13.602 -9.297 -20.062 1 94.38 256 PRO A N 1
ATOM 2015 C CA . PRO A 1 256 ? -15 -8.93 -19.828 1 94.38 256 PRO A CA 1
ATOM 2016 C C . PRO A 1 256 ? -15.219 -8.312 -18.453 1 94.38 256 PRO A C 1
ATOM 2018 O O . PRO A 1 256 ? -14.547 -8.688 -17.484 1 94.38 256 PRO A O 1
ATOM 2021 N N . VAL A 1 257 ? -16.156 -7.395 -18.438 1 92.88 257 VAL A N 1
ATOM 2022 C CA . VAL A 1 257 ? -16.625 -6.859 -17.172 1 92.88 257 VAL A CA 1
ATOM 2023 C C . VAL A 1 257 ? -17.734 -7.738 -16.609 1 92.88 257 VAL A C 1
ATOM 2025 O O . VAL A 1 257 ? -18.734 -7.988 -17.297 1 92.88 257 VAL A O 1
ATOM 2028 N N . LEU A 1 258 ? -17.578 -8.227 -15.43 1 95.88 258 LEU A N 1
ATOM 2029 C CA . LEU A 1 258 ? -18.594 -9.008 -14.742 1 95.88 258 LEU A CA 1
ATOM 2030 C C . LEU A 1 258 ? -19.516 -8.102 -13.93 1 95.88 258 LEU A C 1
ATOM 2032 O O . LEU A 1 258 ? -19.047 -7.203 -13.227 1 95.88 258 LEU A O 1
ATOM 2036 N N . GLY A 1 259 ? -20.781 -8.391 -14.008 1 93.69 259 GLY A N 1
ATOM 2037 C CA . GLY A 1 259 ? -21.734 -7.652 -13.195 1 93.69 259 GLY A CA 1
ATOM 2038 C C . GLY A 1 259 ? -22.531 -6.645 -14 1 93.69 259 GLY A C 1
ATOM 2039 O O . GLY A 1 259 ? -22.438 -6.602 -15.227 1 93.69 259 GLY A O 1
ATOM 2040 N N . SER A 1 260 ? -23.453 -5.98 -13.258 1 90.12 260 SER A N 1
ATOM 2041 C CA . SER A 1 260 ? -24.328 -4.961 -13.82 1 90.12 260 SER A CA 1
ATOM 2042 C C . SER A 1 260 ? -24.281 -3.674 -13.008 1 90.12 260 SER A C 1
ATOM 2044 O O . SER A 1 260 ? -24.219 -3.713 -11.781 1 90.12 260 SER A O 1
ATOM 2046 N N . LYS A 1 261 ? -24.359 -2.539 -13.688 1 81.12 261 LYS A N 1
ATOM 2047 C CA . LYS A 1 261 ? -24.359 -1.248 -13.008 1 81.12 261 LYS A CA 1
ATOM 2048 C C . LYS A 1 261 ? -25.562 -1.115 -12.07 1 81.12 261 LYS A C 1
ATOM 2050 O O . LYS A 1 261 ? -25.484 -0.445 -11.039 1 81.12 261 LYS A O 1
ATOM 2055 N N . SER A 1 262 ? -26.578 -1.763 -12.484 1 83 262 SER A N 1
ATOM 2056 C CA . SER A 1 262 ? -27.812 -1.659 -11.719 1 83 262 SER A CA 1
ATOM 2057 C C . SER A 1 262 ? -27.766 -2.551 -10.477 1 83 262 SER A C 1
ATOM 2059 O O . SER A 1 262 ? -28.625 -2.445 -9.602 1 83 262 SER A O 1
ATOM 2061 N N . GLN A 1 263 ? -26.75 -3.391 -10.398 1 87.31 263 GLN A N 1
ATOM 2062 C CA . GLN A 1 263 ? -26.641 -4.316 -9.273 1 87.31 263 GLN A CA 1
ATOM 2063 C C . GLN A 1 263 ? -25.219 -4.352 -8.727 1 87.31 263 GLN A C 1
ATOM 2065 O O . GLN A 1 263 ? -24.578 -5.406 -8.719 1 87.31 263 GLN A O 1
ATOM 2070 N N . PRO A 1 264 ? -24.766 -3.266 -8.219 1 86.19 264 PRO A N 1
ATOM 2071 C CA . PRO A 1 264 ? -23.422 -3.299 -7.629 1 86.19 264 PRO A CA 1
ATOM 2072 C C . PRO A 1 264 ? -23.312 -4.27 -6.457 1 86.19 264 PRO A C 1
ATOM 2074 O O . PRO A 1 264 ? -24.25 -4.395 -5.668 1 86.19 264 PRO A O 1
ATOM 2077 N N . MET A 1 265 ? -22.188 -5.02 -6.422 1 89.5 265 MET A N 1
ATOM 2078 C CA . MET A 1 265 ? -21.984 -5.957 -5.32 1 89.5 265 MET A CA 1
ATOM 2079 C C . MET A 1 265 ? -20.5 -6.27 -5.145 1 89.5 265 MET A C 1
ATOM 2081 O O . MET A 1 265 ? -19.703 -6.059 -6.059 1 89.5 265 MET A O 1
ATOM 2085 N N . MET A 1 266 ? -20.219 -6.742 -4 1 89.94 266 MET A N 1
ATOM 2086 C CA . MET A 1 266 ? -18.859 -7.148 -3.686 1 89.94 266 MET A CA 1
ATOM 2087 C C . MET A 1 266 ? -18.656 -8.633 -3.953 1 89.94 266 MET A C 1
ATOM 2089 O O . MET A 1 266 ? -19.578 -9.438 -3.76 1 89.94 266 MET A O 1
ATOM 2093 N N . THR A 1 267 ? -17.422 -8.938 -4.406 1 95.5 267 THR A N 1
ATOM 2094 C CA . THR A 1 267 ? -17.062 -10.344 -4.516 1 95.5 267 THR A CA 1
ATOM 2095 C C . THR A 1 267 ? -15.664 -10.594 -3.963 1 95.5 267 THR A C 1
ATOM 2097 O O . THR A 1 267 ? -14.789 -9.727 -4.062 1 95.5 267 THR A O 1
ATOM 2100 N N . TYR A 1 268 ? -15.539 -11.727 -3.326 1 96.5 268 TYR A N 1
ATOM 2101 C CA . TYR A 1 268 ? -14.25 -12.312 -2.961 1 96.5 268 TYR A CA 1
ATOM 2102 C C . TYR A 1 268 ? -13.953 -13.539 -3.809 1 96.5 268 TYR A C 1
ATOM 2104 O O . TYR A 1 268 ? -14.82 -14.398 -3.992 1 96.5 268 TYR A O 1
ATOM 2112 N N . TYR A 1 269 ? -12.75 -13.547 -4.332 1 98.19 269 TYR A N 1
ATOM 2113 C CA . TYR A 1 269 ? -12.523 -14.719 -5.168 1 98.19 269 TYR A CA 1
ATOM 2114 C C . TYR A 1 269 ? -11.055 -15.117 -5.172 1 98.19 269 TYR A C 1
ATOM 2116 O O . TYR A 1 269 ? -10.203 -14.375 -4.688 1 98.19 269 TYR A O 1
ATOM 2124 N N . HIS A 1 270 ? -10.82 -16.266 -5.629 1 98.5 270 HIS A N 1
ATOM 2125 C CA . HIS A 1 270 ? -9.492 -16.797 -5.883 1 98.5 270 HIS A CA 1
ATOM 2126 C C . HIS A 1 270 ? -9.531 -17.859 -6.984 1 98.5 270 HIS A C 1
ATOM 2128 O O . HIS A 1 270 ? -10.477 -18.641 -7.066 1 98.5 270 HIS A O 1
ATOM 2134 N N . GLN A 1 271 ? -8.531 -17.797 -7.77 1 97.25 271 GLN A N 1
ATOM 2135 C CA . GLN A 1 271 ? -8.352 -18.797 -8.805 1 97.25 271 GLN A CA 1
ATOM 2136 C C . GLN A 1 271 ? -7.199 -19.75 -8.461 1 97.25 271 GLN A C 1
ATOM 2138 O O . GLN A 1 271 ? -6.391 -19.453 -7.582 1 97.25 271 GLN A O 1
ATOM 2143 N N . GLY A 1 272 ? -7.273 -20.891 -9.086 1 96.06 272 GLY A N 1
ATOM 2144 C CA . GLY A 1 272 ? -6.223 -21.875 -8.891 1 96.06 272 GLY A CA 1
ATOM 2145 C C . GLY A 1 272 ? -5.734 -22.5 -10.18 1 96.06 272 GLY A C 1
ATOM 2146 O O . GLY A 1 272 ? -6.527 -22.766 -11.086 1 96.06 272 GLY A O 1
ATOM 2147 N N . ALA A 1 273 ? -4.453 -22.609 -10.25 1 94.88 273 ALA A N 1
ATOM 2148 C CA . ALA A 1 273 ? -3.775 -23.375 -11.289 1 94.88 273 ALA A CA 1
ATOM 2149 C C . ALA A 1 273 ? -2.764 -24.344 -10.695 1 94.88 273 ALA A C 1
ATOM 2151 O O . ALA A 1 273 ? -1.74 -23.922 -10.148 1 94.88 273 ALA A O 1
ATOM 2152 N N . GLY A 1 274 ? -3.111 -25.578 -10.766 1 93.06 274 GLY A N 1
ATOM 2153 C CA . GLY A 1 274 ? -2.238 -26.625 -10.266 1 93.06 274 GLY A CA 1
ATOM 2154 C C . GLY A 1 274 ? -1.775 -27.578 -11.344 1 93.06 274 GLY A C 1
ATOM 2155 O O . GLY A 1 274 ? -1.887 -27.281 -12.539 1 93.06 274 GLY A O 1
ATOM 2156 N N . LEU A 1 275 ? -1.16 -28.656 -10.906 1 94.56 275 LEU A N 1
ATOM 2157 C CA . LEU A 1 275 ? -0.65 -29.672 -11.82 1 94.56 275 LEU A CA 1
ATOM 2158 C C . LEU A 1 275 ? -1.769 -30.594 -12.281 1 94.56 275 LEU A C 1
ATOM 2160 O O . LEU A 1 275 ? -2.01 -31.641 -11.664 1 94.56 275 LEU A O 1
ATOM 2164 N N . GLY A 1 276 ? -2.398 -30.188 -13.352 1 95 276 GLY A N 1
ATOM 2165 C CA . GLY A 1 276 ? -3.49 -30.969 -13.906 1 95 276 GLY A CA 1
ATOM 2166 C C . GLY A 1 276 ? -4.855 -30.5 -13.43 1 95 276 GLY A C 1
ATOM 2167 O O . GLY A 1 276 ? -5.867 -31.156 -13.719 1 95 276 GLY A O 1
ATOM 2168 N N . TYR A 1 277 ? -4.898 -29.469 -12.719 1 95.5 277 TYR A N 1
ATOM 2169 C CA . TYR A 1 277 ? -6.152 -29 -12.133 1 95.5 277 TYR A CA 1
ATOM 2170 C C . TYR A 1 277 ? -6.254 -27.484 -12.211 1 95.5 277 TYR A C 1
ATOM 2172 O O . TYR A 1 277 ? -5.27 -26.766 -11.984 1 95.5 277 TYR A O 1
ATOM 2180 N N . TYR A 1 278 ? -7.438 -26.953 -12.562 1 97.12 278 TYR A N 1
ATOM 2181 C CA . TYR A 1 278 ? -7.77 -25.531 -12.484 1 97.12 278 TYR A CA 1
ATOM 2182 C C . TYR A 1 278 ? -9.047 -25.312 -11.68 1 97.12 278 TYR A C 1
ATOM 2184 O O . TYR A 1 278 ? -9.922 -26.188 -11.648 1 97.12 278 TYR A O 1
ATOM 2192 N N . SER A 1 279 ? -9.125 -24.25 -10.984 1 97.44 279 SER A N 1
ATOM 2193 C CA . SER A 1 279 ? -10.266 -24.016 -10.094 1 97.44 279 SER A CA 1
ATOM 2194 C C . SER A 1 279 ? -10.578 -22.531 -9.969 1 97.44 279 SER A C 1
ATOM 2196 O O . SER A 1 279 ? -9.75 -21.688 -10.305 1 97.44 279 SER A O 1
ATOM 2198 N N . ALA A 1 280 ? -11.781 -22.234 -9.594 1 98.31 280 ALA A N 1
ATOM 2199 C CA . ALA A 1 280 ? -12.242 -20.891 -9.281 1 98.31 280 ALA A CA 1
ATOM 2200 C C . ALA A 1 280 ? -13.297 -20.906 -8.18 1 98.31 280 ALA A C 1
ATOM 2202 O O . ALA A 1 280 ? -14.148 -21.797 -8.148 1 98.31 280 ALA A O 1
ATOM 2203 N N . ILE A 1 281 ? -13.164 -20.016 -7.285 1 98.69 281 ILE A N 1
ATOM 2204 C CA . ILE A 1 281 ? -14.172 -19.812 -6.246 1 98.69 281 ILE A CA 1
ATOM 2205 C C . ILE A 1 281 ? -14.516 -18.328 -6.137 1 98.69 281 ILE A C 1
ATOM 2207 O O . ILE A 1 281 ? -13.625 -17.484 -6.129 1 98.69 281 ILE A O 1
ATOM 2211 N N . PHE A 1 282 ? -15.75 -18.016 -6.141 1 98.69 282 PHE A N 1
ATOM 2212 C CA . PHE A 1 282 ? -16.297 -16.672 -5.945 1 98.69 282 PHE A CA 1
ATOM 2213 C C . PHE A 1 282 ? -17.312 -16.656 -4.816 1 98.69 282 PHE A C 1
ATOM 2215 O O . PHE A 1 282 ? -18.125 -17.578 -4.699 1 98.69 282 PHE A O 1
ATOM 2222 N N . MET A 1 283 ? -17.234 -15.633 -4.023 1 98 283 MET A N 1
ATOM 2223 C CA . MET A 1 283 ? -18.172 -15.445 -2.924 1 98 283 MET A CA 1
ATOM 2224 C C . MET A 1 283 ? -18.812 -14.062 -2.992 1 98 283 MET A C 1
ATOM 2226 O O . MET A 1 283 ? -18.172 -13.094 -3.383 1 98 283 MET A O 1
ATOM 2230 N N . PHE A 1 284 ? -20.016 -14.07 -2.516 1 96.69 284 PHE A N 1
ATOM 2231 C CA . PHE A 1 284 ? -20.797 -12.836 -2.52 1 96.69 284 PHE A CA 1
ATOM 2232 C C . PHE A 1 284 ? -21.453 -12.609 -1.161 1 96.69 284 PHE A C 1
ATOM 2234 O O . PHE A 1 284 ? -22.516 -13.172 -0.869 1 96.69 284 PHE A O 1
ATOM 2241 N N . PRO A 1 285 ? -20.875 -11.719 -0.446 1 92.31 285 PRO A N 1
ATOM 2242 C CA . PRO A 1 285 ? -21.328 -11.555 0.936 1 92.31 285 PRO A CA 1
ATOM 2243 C C . PRO A 1 285 ? -22.75 -11.008 1.023 1 92.31 285 PRO A C 1
ATOM 2245 O O . PRO A 1 285 ? -23.516 -11.406 1.907 1 92.31 285 PRO A O 1
ATOM 2248 N N . GLU A 1 286 ? -23.156 -10.164 0.162 1 88.06 286 GLU A N 1
ATOM 2249 C CA . GLU A 1 286 ? -24.469 -9.523 0.245 1 88.06 286 GLU A CA 1
ATOM 2250 C C . GLU A 1 286 ? -25.578 -10.539 0.037 1 88.06 286 GLU A C 1
ATOM 2252 O O . GLU A 1 286 ? -26.625 -10.469 0.694 1 88.06 286 GLU A O 1
ATOM 2257 N N . SER A 1 287 ? -25.359 -11.477 -0.822 1 93.19 287 SER A N 1
ATOM 2258 C CA . SER A 1 287 ? -26.391 -12.453 -1.128 1 93.19 287 SER A CA 1
ATOM 2259 C C . SER A 1 287 ? -26.125 -13.781 -0.422 1 93.19 287 SER A C 1
ATOM 2261 O O . SER A 1 287 ? -26.891 -14.727 -0.553 1 93.19 287 SER A O 1
ATOM 2263 N N . ASN A 1 288 ? -25.016 -13.82 0.221 1 93.94 288 ASN A N 1
ATOM 2264 C CA . ASN A 1 288 ? -24.609 -15.07 0.86 1 93.94 288 ASN A CA 1
ATOM 2265 C C . ASN A 1 288 ? -24.594 -16.234 -0.131 1 93.94 288 ASN A C 1
ATOM 2267 O O . ASN A 1 288 ? -25.219 -17.266 0.116 1 93.94 288 ASN A O 1
ATOM 2271 N N . SER A 1 289 ? -23.938 -15.992 -1.203 1 97.25 289 SER A N 1
ATOM 2272 C CA . SER A 1 289 ? -23.844 -16.953 -2.287 1 97.25 289 SER A CA 1
ATOM 2273 C C . SER A 1 289 ? -22.391 -17.234 -2.664 1 97.25 289 SER A C 1
ATOM 2275 O O . SER A 1 289 ? -21.5 -16.438 -2.348 1 97.25 289 SER A O 1
ATOM 2277 N N . ALA A 1 290 ? -22.219 -18.406 -3.279 1 98.44 290 ALA A N 1
ATOM 2278 C CA . ALA A 1 290 ? -20.891 -18.75 -3.771 1 98.44 290 ALA A CA 1
ATOM 2279 C C . ALA A 1 290 ? -20.969 -19.609 -5.031 1 98.44 290 ALA A C 1
ATOM 2281 O O . ALA A 1 290 ? -21.953 -20.328 -5.242 1 98.44 290 ALA A O 1
ATOM 2282 N N . VAL A 1 291 ? -20 -19.484 -5.863 1 98.69 291 VAL A N 1
ATOM 2283 C CA . VAL A 1 291 ? -19.812 -20.312 -7.043 1 98.69 291 VAL A CA 1
ATOM 2284 C C . VAL A 1 291 ? -18.438 -20.984 -6.992 1 98.69 291 VAL A C 1
ATOM 2286 O O . VAL A 1 291 ? -17.422 -20.312 -6.812 1 98.69 291 VAL A O 1
ATOM 2289 N N . VAL A 1 292 ? -18.422 -22.297 -7.129 1 98.69 292 VAL A N 1
ATOM 2290 C CA . VAL A 1 292 ? -17.188 -23.078 -7.141 1 98.69 292 VAL A CA 1
ATOM 2291 C C . VAL A 1 292 ? -17.125 -23.906 -8.422 1 98.69 292 VAL A C 1
ATOM 2293 O O . VAL A 1 292 ? -18.078 -24.578 -8.781 1 98.69 292 VAL A O 1
ATOM 2296 N N . VAL A 1 293 ? -16.016 -23.781 -9.109 1 98.44 293 VAL A N 1
ATOM 2297 C CA . VAL A 1 293 ? -15.75 -24.594 -10.289 1 98.44 293 VAL A CA 1
ATOM 2298 C C . VAL A 1 293 ? -14.422 -25.344 -10.125 1 98.44 293 VAL A C 1
ATOM 2300 O O . VAL A 1 293 ? -13.391 -24.719 -9.867 1 98.44 293 VAL A O 1
ATOM 2303 N N . LEU A 1 294 ? -14.422 -26.641 -10.25 1 97.5 294 LEU A N 1
ATOM 2304 C CA . LEU A 1 294 ? -13.234 -27.5 -10.227 1 97.5 294 LEU A CA 1
ATOM 2305 C C . LEU A 1 294 ? -13.102 -28.281 -11.523 1 97.5 294 LEU A C 1
ATOM 2307 O O . LEU A 1 294 ? -14.07 -28.891 -11.992 1 97.5 294 LEU A O 1
ATOM 2311 N N . THR A 1 295 ? -11.945 -28.188 -12.102 1 96.69 295 THR A N 1
ATOM 2312 C CA . THR A 1 295 ? -11.648 -28.953 -13.297 1 96.69 295 THR A CA 1
ATOM 2313 C C . THR A 1 295 ? -10.383 -29.781 -13.102 1 96.69 295 THR A C 1
ATOM 2315 O O . THR A 1 295 ? -9.562 -29.484 -12.227 1 96.69 295 THR A O 1
ATOM 2318 N N . ASN A 1 296 ? -10.227 -30.859 -13.836 1 94.94 296 ASN A N 1
ATOM 2319 C CA . ASN A 1 296 ? -9.062 -31.719 -13.672 1 94.94 296 ASN A CA 1
ATOM 2320 C C . ASN A 1 296 ? -8.211 -31.75 -14.938 1 94.94 296 ASN A C 1
ATOM 2322 O O . ASN A 1 296 ? -7.805 -32.844 -15.391 1 94.94 296 ASN A O 1
ATOM 2326 N N . SER A 1 297 ? -7.992 -30.625 -15.477 1 91.88 297 SER A N 1
ATOM 2327 C CA . SER A 1 297 ? -7.066 -30.5 -16.594 1 91.88 297 SER A CA 1
ATOM 2328 C C . SER A 1 297 ? -6.352 -29.156 -16.578 1 91.88 297 SER A C 1
ATOM 2330 O O . SER A 1 297 ? -6.922 -28.141 -16.141 1 91.88 297 SER A O 1
ATOM 2332 N N . MET A 1 298 ? -5.027 -29.219 -16.906 1 88.44 298 MET A N 1
ATOM 2333 C CA . MET A 1 298 ? -4.363 -28 -17.359 1 88.44 298 MET A CA 1
ATOM 2334 C C . MET A 1 298 ? -4.844 -27.609 -18.75 1 88.44 298 MET A C 1
ATOM 2336 O O . MET A 1 298 ? -4.488 -28.234 -19.734 1 88.44 298 MET A O 1
ATOM 2340 N N . PRO A 1 299 ? -5.617 -26.516 -18.781 1 83.5 299 PRO A N 1
ATOM 2341 C CA . PRO A 1 299 ? -6.371 -26.234 -20.016 1 83.5 299 PRO A CA 1
ATOM 2342 C C . PRO A 1 299 ? -5.609 -25.328 -20.969 1 83.5 299 PRO A C 1
ATOM 2344 O O . PRO A 1 299 ? -4.48 -24.922 -20.688 1 83.5 299 PRO A O 1
ATOM 2347 N N . LEU A 1 300 ? -6.316 -25.172 -22.062 1 89.44 300 LEU A N 1
ATOM 2348 C CA . LEU A 1 300 ? -5.863 -24.25 -23.109 1 89.44 300 LEU A CA 1
ATOM 2349 C C . LEU A 1 300 ? -6.176 -22.812 -22.734 1 89.44 300 LEU A C 1
ATOM 2351 O O . LEU A 1 300 ? -5.82 -21.891 -23.453 1 89.44 300 LEU A O 1
ATOM 2355 N N . ASN A 1 301 ? -6.883 -22.625 -21.766 1 91.81 301 ASN A N 1
ATOM 2356 C CA . ASN A 1 301 ? -7.203 -21.375 -21.094 1 91.81 301 ASN A CA 1
ATOM 2357 C C . ASN A 1 301 ? -7.656 -21.625 -19.656 1 91.81 301 ASN A C 1
ATOM 2359 O O . ASN A 1 301 ? -7.645 -22.766 -19.172 1 91.81 301 ASN A O 1
ATOM 2363 N N . ASP A 1 302 ? -7.879 -20.578 -18.891 1 95.62 302 ASP A N 1
ATOM 2364 C CA . ASP A 1 302 ? -8.453 -20.734 -17.562 1 95.62 302 ASP A CA 1
ATOM 2365 C C . ASP A 1 302 ? -9.969 -20.922 -17.641 1 95.62 302 ASP A C 1
ATOM 2367 O O . ASP A 1 302 ? -10.727 -20.016 -17.297 1 95.62 302 ASP A O 1
ATOM 2371 N N . VAL A 1 303 ? -10.383 -22.109 -18.016 1 95.62 303 VAL A N 1
ATOM 2372 C CA . VAL A 1 303 ? -11.781 -22.422 -18.297 1 95.62 303 VAL A CA 1
ATOM 2373 C C . VAL A 1 303 ? -12.602 -22.344 -17 1 95.62 303 VAL A C 1
ATOM 2375 O O . VAL A 1 303 ? -13.773 -21.969 -17.031 1 95.62 303 VAL A O 1
ATOM 2378 N N . ALA A 1 304 ? -12 -22.75 -15.883 1 97.31 304 ALA A N 1
ATOM 2379 C CA . ALA A 1 304 ? -12.711 -22.656 -14.609 1 97.31 304 ALA A CA 1
ATOM 2380 C C . ALA A 1 304 ? -13.211 -21.234 -14.359 1 97.31 304 ALA A C 1
ATOM 2382 O O . ALA A 1 304 ? -14.328 -21.047 -13.875 1 97.31 304 ALA A O 1
ATOM 2383 N N . ASP A 1 305 ? -12.383 -20.281 -14.68 1 97.56 305 ASP A N 1
ATOM 2384 C CA . ASP A 1 305 ? -12.742 -18.875 -14.516 1 97.56 305 ASP A CA 1
ATOM 2385 C C . ASP A 1 305 ? -13.906 -18.5 -15.43 1 97.56 305 ASP A C 1
ATOM 2387 O O . ASP A 1 305 ? -14.859 -17.844 -14.984 1 97.56 305 ASP A O 1
ATOM 2391 N N . TRP A 1 306 ? -13.891 -18.875 -16.703 1 97.19 306 TRP A N 1
ATOM 2392 C CA . TRP A 1 306 ? -14.969 -18.578 -17.641 1 97.19 306 TRP A CA 1
ATOM 2393 C C . TRP A 1 306 ? -16.281 -19.203 -17.172 1 97.19 306 TRP A C 1
ATOM 2395 O O . TRP A 1 306 ? -17.328 -18.547 -17.172 1 97.19 306 TRP A O 1
ATOM 2405 N N . ILE A 1 307 ? -16.188 -20.438 -16.781 1 97.19 307 ILE A N 1
ATOM 2406 C CA . ILE A 1 307 ? -17.375 -21.156 -16.328 1 97.19 307 ILE A CA 1
ATOM 2407 C C . ILE A 1 307 ? -17.969 -20.453 -15.109 1 97.19 307 ILE A C 1
ATOM 2409 O O . ILE A 1 307 ? -19.188 -20.25 -15.016 1 97.19 307 ILE A O 1
ATOM 2413 N N . ALA A 1 308 ? -17.109 -20.125 -14.188 1 98.25 308 ALA A N 1
ATOM 2414 C CA . ALA A 1 308 ? -17.578 -19.438 -12.992 1 98.25 308 ALA A CA 1
ATOM 2415 C C . ALA A 1 308 ? -18.312 -18.141 -13.352 1 98.25 308 ALA A C 1
ATOM 2417 O O . ALA A 1 308 ? -19.391 -17.875 -12.828 1 98.25 308 ALA A O 1
ATOM 2418 N N . GLN A 1 309 ? -17.766 -17.375 -14.211 1 97.81 309 GLN A N 1
ATOM 2419 C CA . GLN A 1 309 ? -18.359 -16.094 -14.578 1 97.81 309 GLN A CA 1
ATOM 2420 C C . GLN A 1 309 ? -19.688 -16.297 -15.305 1 97.81 309 GLN A C 1
ATOM 2422 O O . GLN A 1 309 ? -20.609 -15.492 -15.156 1 97.81 309 GLN A O 1
ATOM 2427 N N . ILE A 1 310 ? -19.844 -17.391 -16.078 1 97.12 310 ILE A N 1
ATOM 2428 C CA . ILE A 1 310 ? -21.109 -17.734 -16.703 1 97.12 310 ILE A CA 1
ATOM 2429 C C . ILE A 1 310 ? -22.156 -18.016 -15.617 1 97.12 310 ILE A C 1
ATOM 2431 O O . ILE A 1 310 ? -23.25 -17.484 -15.656 1 97.12 310 ILE A O 1
ATOM 2435 N N . TYR A 1 311 ? -21.75 -18.828 -14.688 1 97.44 311 TYR A N 1
ATOM 2436 C CA . TYR A 1 311 ? -22.656 -19.188 -13.609 1 97.44 311 TYR A CA 1
ATOM 2437 C C . TYR A 1 311 ? -23.062 -17.969 -12.789 1 97.44 311 TYR A C 1
ATOM 2439 O O . TYR A 1 311 ? -24.219 -17.828 -12.375 1 97.44 311 TYR A O 1
ATOM 2447 N N . ILE A 1 312 ? -22.141 -17.125 -12.516 1 97.94 312 ILE A N 1
ATOM 2448 C CA . ILE A 1 312 ? -22.406 -15.914 -11.742 1 97.94 312 ILE A CA 1
ATOM 2449 C C . ILE A 1 312 ? -23.375 -15.016 -12.5 1 97.94 312 ILE A C 1
ATOM 2451 O O . ILE A 1 312 ? -24.328 -14.492 -11.922 1 97.94 312 ILE A O 1
ATOM 2455 N N . THR A 1 313 ? -23.125 -14.859 -13.719 1 96.81 313 THR A N 1
ATOM 2456 C CA . THR A 1 313 ? -24 -14.062 -14.562 1 96.81 313 THR A CA 1
ATOM 2457 C C . THR A 1 313 ? -25.422 -14.617 -14.523 1 96.81 313 THR A C 1
ATOM 2459 O O . THR A 1 313 ? -26.391 -13.852 -14.445 1 96.81 313 THR A O 1
ATOM 2462 N N . ALA A 1 314 ? -25.547 -15.875 -14.594 1 95.56 314 ALA A N 1
ATOM 2463 C CA . ALA A 1 314 ? -26.859 -16.531 -14.531 1 95.56 314 ALA A CA 1
ATOM 2464 C C . ALA A 1 314 ? -27.469 -16.391 -13.141 1 95.56 314 ALA A C 1
ATOM 2466 O O . ALA A 1 314 ? -28.656 -16.109 -13.008 1 95.56 314 ALA A O 1
ATOM 2467 N N . LEU A 1 315 ? -26.656 -16.641 -12.156 1 96.38 315 LEU A N 1
ATOM 2468 C CA . LEU A 1 315 ? -27.094 -16.609 -10.766 1 96.38 315 LEU A CA 1
ATOM 2469 C C . LEU A 1 315 ? -27.75 -15.281 -10.43 1 96.38 315 LEU A C 1
ATOM 2471 O O . LEU A 1 315 ? -28.797 -15.242 -9.781 1 96.38 315 LEU A O 1
ATOM 2475 N N . PHE A 1 316 ? -27.141 -14.234 -10.852 1 96.12 316 PHE A N 1
ATOM 2476 C CA . PHE A 1 316 ? -27.609 -12.914 -10.461 1 96.12 316 PHE A CA 1
ATOM 2477 C C . PHE A 1 316 ? -28.422 -12.273 -11.586 1 96.12 316 PHE A C 1
ATOM 2479 O O . PHE A 1 316 ? -28.891 -11.148 -11.445 1 96.12 316 PHE A O 1
ATOM 2486 N N . GLN A 1 317 ? -28.516 -12.961 -12.711 1 95.56 317 GLN A N 1
ATOM 2487 C 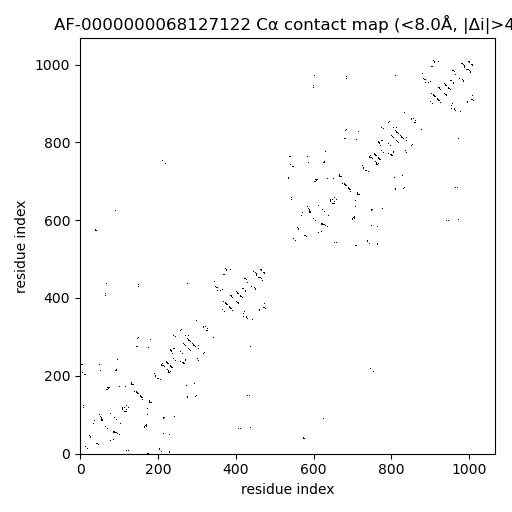CA . GLN A 1 317 ? -29.266 -12.484 -13.867 1 95.56 317 GLN A CA 1
ATOM 2488 C C . GLN A 1 317 ? -28.797 -11.086 -14.281 1 95.56 317 GLN A C 1
ATOM 2490 O O . GLN A 1 317 ? -29.625 -10.172 -14.43 1 95.56 317 GLN A O 1
ATOM 2495 N N . PHE A 1 318 ? -27.516 -10.969 -14.43 1 94.38 318 PHE A N 1
ATOM 2496 C CA . PHE A 1 318 ? -26.938 -9.688 -14.82 1 94.38 318 PHE A CA 1
ATOM 2497 C C . PHE A 1 318 ? -27.438 -9.258 -16.188 1 94.38 318 PHE A C 1
ATOM 2499 O O . PHE A 1 318 ? -27.578 -10.094 -17.094 1 94.38 318 PHE A O 1
ATOM 2506 N N . GLU A 1 319 ? -27.766 -7.938 -16.234 1 91.12 319 GLU A N 1
ATOM 2507 C CA . GLU A 1 319 ? -28.141 -7.324 -17.5 1 91.12 319 GLU A CA 1
ATOM 2508 C C . GLU A 1 319 ? -27.312 -6.078 -17.781 1 91.12 319 GLU A C 1
ATOM 2510 O O . GLU A 1 319 ? -26.859 -5.406 -16.844 1 91.12 319 GLU A O 1
ATOM 2515 N N . ASP A 1 320 ? -27 -5.988 -18.984 1 82.12 320 ASP A N 1
ATOM 2516 C CA . ASP A 1 320 ? -26.25 -4.789 -19.375 1 82.12 320 ASP A CA 1
ATOM 2517 C C . ASP A 1 320 ? -26.609 -4.348 -20.781 1 82.12 320 ASP A C 1
ATOM 2519 O O . ASP A 1 320 ? -26.594 -5.156 -21.719 1 82.12 320 ASP A O 1
ATOM 2523 N N . GLY A 1 321 ? -26.859 -3.043 -20.984 1 82 321 GLY A N 1
ATOM 2524 C CA . GLY A 1 321 ? -27.125 -2.457 -22.281 1 82 321 GLY A CA 1
ATOM 2525 C C . GLY A 1 321 ? -28.219 -3.17 -23.047 1 82 321 GLY A C 1
ATOM 2526 O O . GLY A 1 321 ? -28.094 -3.4 -24.25 1 82 321 GLY A O 1
ATOM 2527 N N . GLY A 1 322 ? -29.188 -3.676 -22.516 1 84.38 322 GLY A N 1
ATOM 2528 C CA . GLY A 1 322 ? -30.281 -4.352 -23.172 1 84.38 322 GLY A CA 1
ATOM 2529 C C . GLY A 1 322 ? -30.047 -5.832 -23.375 1 84.38 322 GLY A C 1
ATOM 2530 O O . GLY A 1 322 ? -30.922 -6.551 -23.859 1 84.38 322 GLY A O 1
ATOM 2531 N N . LYS A 1 323 ? -28.938 -6.27 -23.062 1 89.62 323 LYS A N 1
ATOM 2532 C CA . LYS A 1 323 ? -28.625 -7.691 -23.188 1 89.62 323 LYS A CA 1
ATOM 2533 C C . LYS A 1 323 ? -29 -8.445 -21.906 1 89.62 323 LYS A C 1
ATOM 2535 O O . LYS A 1 323 ? -28.75 -7.969 -20.797 1 89.62 323 LYS A O 1
ATOM 2540 N N . THR A 1 324 ? -29.594 -9.594 -22.172 1 91.81 324 THR A N 1
ATOM 2541 C CA . THR A 1 324 ? -29.984 -10.445 -21.062 1 91.81 324 THR A CA 1
ATOM 2542 C C . THR A 1 324 ? -28.797 -11.234 -20.531 1 91.81 324 THR A C 1
ATOM 2544 O O . THR A 1 324 ? -27.734 -11.273 -21.172 1 91.81 324 THR A O 1
ATOM 2547 N N . TYR A 1 325 ? -29.047 -11.867 -19.344 1 90.94 325 TYR A N 1
ATOM 2548 C CA . TYR A 1 325 ? -27.984 -12.672 -18.766 1 90.94 325 TYR A CA 1
ATOM 2549 C C . TYR A 1 325 ? -27.594 -13.82 -19.688 1 90.94 325 TYR A C 1
ATOM 2551 O O . TYR A 1 325 ? -26.438 -14.242 -19.734 1 90.94 325 TYR A O 1
ATOM 2559 N N . LEU A 1 326 ? -28.516 -14.32 -20.516 1 91.56 326 LEU A N 1
ATOM 2560 C CA . LEU A 1 326 ? -28.234 -15.383 -21.469 1 91.56 326 LEU A CA 1
ATOM 2561 C C . LEU A 1 326 ? -27.328 -14.883 -22.594 1 91.56 326 LEU A C 1
ATOM 2563 O O . LEU A 1 326 ? -26.422 -15.594 -23.031 1 91.56 326 LEU A O 1
ATOM 2567 N N . ASP A 1 327 ? -27.578 -13.672 -22.984 1 91.12 327 ASP A N 1
ATOM 2568 C CA . ASP A 1 327 ? -26.734 -13.047 -24 1 91.12 327 ASP A CA 1
ATOM 2569 C C . ASP A 1 327 ? -25.312 -12.852 -23.469 1 91.12 327 ASP A C 1
ATOM 2571 O O . ASP A 1 327 ? -24.344 -13.133 -24.188 1 91.12 327 ASP A O 1
ATOM 2575 N N . LEU A 1 328 ? -25.328 -12.453 -22.312 1 89.44 328 LEU A N 1
ATOM 2576 C CA . LEU A 1 328 ? -24.031 -12.18 -21.703 1 89.44 328 LEU A CA 1
ATOM 2577 C C . LEU A 1 328 ? -23.25 -13.469 -21.484 1 89.44 328 LEU A C 1
ATOM 2579 O O . LEU A 1 328 ? -22.031 -13.508 -21.672 1 89.44 328 LEU A O 1
ATOM 2583 N N . ALA A 1 329 ? -23.891 -14.477 -21.141 1 88.69 329 ALA A N 1
ATOM 2584 C CA . ALA A 1 329 ? -23.25 -15.773 -20.922 1 88.69 329 ALA A CA 1
ATOM 2585 C C . ALA A 1 329 ? -22.641 -16.312 -22.203 1 88.69 329 ALA A C 1
ATOM 2587 O O . ALA A 1 329 ? -21.578 -16.938 -22.188 1 88.69 329 ALA A O 1
ATOM 2588 N N . LYS A 1 330 ? -23.281 -16.078 -23.297 1 90.56 330 LYS A N 1
ATOM 2589 C CA . LYS A 1 330 ? -22.797 -16.547 -24.594 1 90.56 330 LYS A CA 1
ATOM 2590 C C . LYS A 1 330 ? -21.469 -15.875 -24.953 1 90.56 330 LYS A C 1
ATOM 2592 O O . LYS A 1 330 ? -20.625 -16.469 -25.625 1 90.56 330 LYS A O 1
ATOM 2597 N N . LYS A 1 331 ? -21.344 -14.75 -24.484 1 91 331 LYS A N 1
ATOM 2598 C CA . LYS A 1 331 ? -20.094 -14.031 -24.734 1 91 331 LYS A CA 1
ATOM 2599 C C . LYS A 1 331 ? -18.891 -14.773 -24.156 1 91 331 LYS A C 1
ATOM 2601 O O . LYS A 1 331 ? -17.812 -14.773 -24.734 1 91 331 LYS A O 1
ATOM 2606 N N . TYR A 1 332 ? -19.094 -15.438 -23.078 1 93.88 332 TYR A N 1
ATOM 2607 C CA . TYR A 1 332 ? -18 -16.141 -22.422 1 93.88 332 TYR A CA 1
ATOM 2608 C C . TYR A 1 332 ? -17.578 -17.375 -23.219 1 93.88 332 TYR A C 1
ATOM 2610 O O . TYR A 1 332 ? -16.422 -17.766 -23.203 1 93.88 332 TYR A O 1
ATOM 2618 N N . VAL A 1 333 ? -18.469 -17.969 -23.938 1 92.81 333 VAL A N 1
ATOM 2619 C CA . VAL A 1 333 ? -18.125 -19.094 -24.797 1 92.81 333 VAL A CA 1
ATOM 2620 C C . VAL A 1 333 ? -17.203 -18.625 -25.922 1 92.81 333 VAL A C 1
ATOM 2622 O O . VAL A 1 333 ? -16.219 -19.281 -26.25 1 92.81 333 VAL A O 1
ATOM 2625 N N . GLY A 1 334 ? -17.578 -17.5 -26.469 1 93.69 334 GLY A N 1
ATOM 2626 C CA . GLY A 1 334 ? -16.703 -16.906 -27.469 1 93.69 334 GLY A CA 1
ATOM 2627 C C . GLY A 1 334 ? -15.328 -16.547 -26.922 1 93.69 334 GLY A C 1
ATOM 2628 O O . GLY A 1 334 ? -14.32 -16.766 -27.594 1 93.69 334 GLY A O 1
ATOM 2629 N N . LEU A 1 335 ? -15.344 -16.062 -25.734 1 95.56 335 LEU A N 1
ATOM 2630 C CA . LEU A 1 335 ? -14.094 -15.688 -25.094 1 95.56 335 LEU A CA 1
ATOM 2631 C C . LEU A 1 335 ? -13.234 -16.922 -24.812 1 95.56 335 LEU A C 1
ATOM 2633 O O . LEU A 1 335 ? -12.008 -16.859 -24.891 1 95.56 335 LEU A O 1
ATOM 2637 N N . ALA A 1 336 ? -13.867 -18.016 -24.469 1 95.19 336 ALA A N 1
ATOM 2638 C CA . ALA A 1 336 ? -13.148 -19.266 -24.25 1 95.19 336 ALA A CA 1
ATOM 2639 C C . ALA A 1 336 ? -12.445 -19.719 -25.531 1 95.19 336 ALA A C 1
ATOM 2641 O O . ALA A 1 336 ? -11.281 -20.125 -25.484 1 95.19 336 ALA A O 1
ATOM 2642 N N . LYS A 1 337 ? -13.117 -19.625 -26.609 1 95.12 337 LYS A N 1
ATOM 2643 C CA . LYS A 1 337 ? -12.523 -19.984 -27.891 1 95.12 337 LYS A CA 1
ATOM 2644 C C . LYS A 1 337 ? -11.375 -19.047 -28.25 1 95.12 337 LYS A C 1
ATOM 2646 O O . LYS A 1 337 ? -10.305 -19.5 -28.656 1 95.12 337 LYS A O 1
ATOM 2651 N N . LYS A 1 338 ? -11.625 -17.812 -28.047 1 96.69 338 LYS A N 1
ATOM 2652 C CA . LYS A 1 338 ? -10.609 -16.797 -28.359 1 96.69 338 LYS A CA 1
ATOM 2653 C C . LYS A 1 338 ? -9.359 -17 -27.516 1 96.69 338 LYS A C 1
ATOM 2655 O O . LYS A 1 338 ? -8.242 -16.844 -28 1 96.69 338 LYS A O 1
ATOM 2660 N N . SER A 1 339 ? -9.57 -17.234 -26.266 1 96.94 339 SER A N 1
ATOM 2661 C CA . SER A 1 339 ? -8.438 -17.406 -25.359 1 96.94 339 SER A CA 1
ATOM 2662 C C . SER A 1 339 ? -7.633 -18.656 -25.703 1 96.94 339 SER A C 1
ATOM 2664 O O . SER A 1 339 ? -6.402 -18.641 -25.641 1 96.94 339 SER A O 1
ATOM 2666 N N . ARG A 1 340 ? -8.289 -19.734 -26.047 1 95.88 340 ARG A N 1
ATOM 2667 C CA . ARG A 1 340 ? -7.605 -20.938 -26.531 1 95.88 340 ARG A CA 1
ATOM 2668 C C . ARG A 1 340 ? -6.742 -20.641 -27.75 1 95.88 340 ARG A C 1
ATOM 2670 O O . ARG A 1 340 ? -5.555 -20.969 -27.766 1 95.88 340 ARG A O 1
ATOM 2677 N N . ASP A 1 341 ? -7.312 -20 -28.672 1 97.06 341 ASP A N 1
ATOM 2678 C CA . ASP A 1 341 ? -6.605 -19.688 -29.922 1 97.06 341 ASP A CA 1
ATOM 2679 C C . ASP A 1 341 ? -5.422 -18.75 -29.641 1 97.06 341 ASP A C 1
ATOM 2681 O O . ASP A 1 341 ? -4.359 -18.906 -30.25 1 97.06 341 ASP A O 1
ATOM 2685 N N . GLN A 1 342 ? -5.68 -17.844 -28.797 1 97.38 342 GLN A N 1
ATOM 2686 C CA . GLN A 1 342 ? -4.637 -16.875 -28.453 1 97.38 342 GLN A CA 1
ATOM 2687 C C . GLN A 1 342 ? -3.441 -17.578 -27.812 1 97.38 342 GLN A C 1
ATOM 2689 O O . GLN A 1 342 ? -2.291 -17.266 -28.141 1 97.38 342 GLN A O 1
ATOM 2694 N N . LYS A 1 343 ? -3.68 -18.438 -26.906 1 97 343 LYS A N 1
ATOM 2695 C CA . LYS A 1 343 ? -2.605 -19.172 -26.25 1 97 343 LYS A CA 1
ATOM 2696 C C . LYS A 1 343 ? -1.78 -19.969 -27.25 1 97 343 LYS A C 1
ATOM 2698 O O . LYS A 1 343 ? -0.549 -19.906 -27.234 1 97 343 LYS A O 1
ATOM 2703 N N . LEU A 1 344 ? -2.426 -20.656 -28.109 1 97.69 344 LEU A N 1
ATOM 2704 C CA . LEU A 1 344 ? -1.742 -21.453 -29.125 1 97.69 344 LEU A CA 1
ATOM 2705 C C . LEU A 1 344 ? -0.951 -20.562 -30.078 1 97.69 344 LEU A C 1
ATOM 2707 O O . LEU A 1 344 ? 0.168 -20.906 -30.469 1 97.69 344 LEU A O 1
ATOM 2711 N N . ARG A 1 345 ? -1.529 -19.5 -30.438 1 97.62 345 ARG A N 1
ATOM 2712 C CA . ARG A 1 345 ? -0.85 -18.547 -31.328 1 97.62 345 ARG A CA 1
ATOM 2713 C C . ARG A 1 345 ? 0.427 -18.016 -30.688 1 97.62 345 ARG A C 1
ATOM 2715 O O . ARG A 1 345 ? 1.456 -17.891 -31.359 1 97.62 345 ARG A O 1
ATOM 2722 N N . LEU A 1 346 ? 0.305 -17.703 -29.438 1 97.25 346 LEU A N 1
ATOM 2723 C CA . LEU A 1 346 ? 1.462 -17.156 -28.734 1 97.25 346 LEU A CA 1
ATOM 2724 C C . LEU A 1 346 ? 2.605 -18.172 -28.719 1 97.25 346 LEU A C 1
ATOM 2726 O O . LEU A 1 346 ? 3.76 -17.812 -28.953 1 97.25 346 LEU A O 1
ATOM 2730 N N . VAL A 1 347 ? 2.348 -19.406 -28.422 1 97.69 347 VAL A N 1
ATOM 2731 C CA . VAL A 1 347 ? 3.377 -20.438 -28.391 1 97.69 347 VAL A CA 1
ATOM 2732 C C . VAL A 1 347 ? 3.953 -20.641 -29.781 1 97.69 347 VAL A C 1
ATOM 2734 O O . VAL A 1 347 ? 5.168 -20.766 -29.953 1 97.69 347 VAL A O 1
ATOM 2737 N N . ARG A 1 348 ? 3.115 -20.656 -30.797 1 97.62 348 ARG A N 1
ATOM 2738 C CA . ARG A 1 348 ? 3.57 -20.812 -32.188 1 97.62 348 ARG A CA 1
ATOM 2739 C C . ARG A 1 348 ? 4.48 -19.656 -32.594 1 97.62 348 ARG A C 1
ATOM 2741 O O . ARG A 1 348 ? 5.488 -19.859 -33.25 1 97.62 348 ARG A O 1
ATOM 2748 N N . THR A 1 349 ? 4.008 -18.531 -32.219 1 97.56 349 THR A N 1
ATOM 2749 C CA . THR A 1 349 ? 4.801 -17.359 -32.531 1 97.56 349 THR A CA 1
ATOM 2750 C C . THR A 1 349 ? 6.18 -17.438 -31.891 1 97.56 349 THR A C 1
ATOM 2752 O O . THR A 1 349 ? 7.188 -17.109 -32.5 1 97.56 349 THR A O 1
ATOM 2755 N N . MET A 1 350 ? 6.23 -17.844 -30.672 1 96.56 350 MET A N 1
ATOM 2756 C CA . MET A 1 350 ? 7.5 -18.047 -29.969 1 96.56 350 MET A CA 1
ATOM 2757 C C . MET A 1 350 ? 8.375 -19.047 -30.719 1 96.56 350 MET A C 1
ATOM 2759 O O . MET A 1 350 ? 9.547 -18.766 -31 1 96.56 350 MET A O 1
ATOM 2763 N N . ARG A 1 351 ? 7.875 -20.156 -31.125 1 96.12 351 ARG A N 1
ATOM 2764 C CA . ARG A 1 351 ? 8.625 -21.203 -31.797 1 96.12 351 ARG A CA 1
ATOM 2765 C C . ARG A 1 351 ? 9.117 -20.734 -33.156 1 96.12 351 ARG A C 1
ATOM 2767 O O . ARG A 1 351 ? 10.258 -21.016 -33.531 1 96.12 351 ARG A O 1
ATOM 2774 N N . THR A 1 352 ? 8.258 -20.094 -33.844 1 96.06 352 THR A N 1
ATOM 2775 C CA . THR A 1 352 ? 8.617 -19.578 -35.156 1 96.06 352 THR A CA 1
ATOM 2776 C C . THR A 1 352 ? 9.734 -18.547 -35.062 1 96.06 352 THR A C 1
ATOM 2778 O O . THR A 1 352 ? 10.617 -18.484 -35.906 1 96.06 352 THR A O 1
ATOM 2781 N N . GLY A 1 353 ? 9.586 -17.781 -34.031 1 95.38 353 GLY A N 1
ATOM 2782 C CA . GLY A 1 353 ? 10.641 -16.797 -33.812 1 95.38 353 GLY A CA 1
ATOM 2783 C C . GLY A 1 353 ? 11.992 -17.438 -33.562 1 95.38 353 GLY A C 1
ATOM 2784 O O . GLY A 1 353 ? 13 -17 -34.125 1 95.38 353 GLY A O 1
ATOM 2785 N N . ILE A 1 354 ? 12.07 -18.391 -32.781 1 94.62 354 ILE A N 1
ATOM 2786 C CA . ILE A 1 354 ? 13.305 -19.109 -32.469 1 94.62 354 ILE A CA 1
ATOM 2787 C C . ILE A 1 354 ? 13.82 -19.812 -33.719 1 94.62 354 ILE A C 1
ATOM 2789 O O . ILE A 1 354 ? 15.016 -19.781 -34.031 1 94.62 354 ILE A O 1
ATOM 2793 N N . ASP A 1 355 ? 12.977 -20.391 -34.531 1 93.5 355 ASP A N 1
ATOM 2794 C CA . ASP A 1 355 ? 13.352 -21.078 -35.75 1 93.5 355 ASP A CA 1
ATOM 2795 C C . ASP A 1 355 ? 13.945 -20.078 -36.75 1 93.5 355 ASP A C 1
ATOM 2797 O O . ASP A 1 355 ? 14.914 -20.406 -37.469 1 93.5 355 ASP A O 1
ATOM 2801 N N . SER A 1 356 ? 13.32 -19.016 -36.781 1 93.75 356 SER A N 1
ATOM 2802 C CA . SER A 1 356 ? 13.812 -17.984 -37.688 1 93.75 356 SER A CA 1
ATOM 2803 C C . SER A 1 356 ? 15.219 -17.547 -37.312 1 93.75 356 SER A C 1
ATOM 2805 O O . SER A 1 356 ? 16.062 -17.281 -38.156 1 93.75 356 SER A O 1
ATOM 2807 N N . GLU A 1 357 ? 15.414 -17.406 -36.062 1 91.62 357 GLU A N 1
ATOM 2808 C CA . GLU A 1 357 ? 16.75 -17.047 -35.594 1 91.62 357 GLU A CA 1
ATOM 2809 C C . GLU A 1 357 ? 17.766 -18.125 -35.938 1 91.62 357 GLU A C 1
ATOM 2811 O O . GLU A 1 357 ? 18.906 -17.812 -36.281 1 91.62 357 GLU A O 1
ATOM 2816 N N . HIS A 1 358 ? 17.406 -19.297 -35.844 1 87.69 358 HIS A N 1
ATOM 2817 C CA . HIS A 1 358 ? 18.266 -20.422 -36.188 1 87.69 358 HIS A CA 1
ATOM 2818 C C . HIS A 1 358 ? 18.609 -20.406 -37.656 1 87.69 358 HIS A C 1
ATOM 2820 O O . HIS A 1 358 ? 19.766 -20.703 -38.031 1 87.69 358 HIS A O 1
ATOM 2826 N N . ASN A 1 359 ? 17.75 -20.047 -38.438 1 85 359 ASN A N 1
ATOM 2827 C CA . ASN A 1 359 ? 17.922 -20.125 -39.906 1 85 359 ASN A CA 1
ATOM 2828 C C . ASN A 1 359 ? 18.688 -18.922 -40.438 1 85 359 ASN A C 1
ATOM 2830 O O . ASN A 1 359 ? 19.188 -18.953 -41.562 1 85 359 ASN A O 1
ATOM 2834 N N . THR A 1 360 ? 18.75 -17.953 -39.625 1 84.38 360 THR A N 1
ATOM 2835 C CA . THR A 1 360 ? 19.391 -16.75 -40.125 1 84.38 360 THR A CA 1
ATOM 2836 C C . THR A 1 360 ? 20.812 -16.625 -39.625 1 84.38 360 THR A C 1
ATOM 2838 O O . THR A 1 360 ? 21.578 -15.758 -40.062 1 84.38 360 THR A O 1
ATOM 2841 N N . ASN A 1 361 ? 21.031 -17.391 -38.719 1 74.88 361 ASN A N 1
ATOM 2842 C CA . ASN A 1 361 ? 22.391 -17.375 -38.156 1 74.88 361 ASN A CA 1
ATOM 2843 C C . ASN A 1 361 ? 23.125 -18.672 -38.438 1 74.88 361 ASN A C 1
ATOM 2845 O O . ASN A 1 361 ? 22.672 -19.75 -38.062 1 74.88 361 ASN A O 1
ATOM 2849 N N . TYR A 1 362 ? 24.25 -18.531 -39.125 1 75.31 362 TYR A N 1
ATOM 2850 C CA . TYR A 1 362 ? 24.969 -19.719 -39.562 1 75.31 362 TYR A CA 1
ATOM 2851 C C . TYR A 1 362 ? 26.219 -19.953 -38.75 1 75.31 362 TYR A C 1
ATOM 2853 O O . TYR A 1 362 ? 27.078 -20.75 -39.125 1 75.31 362 TYR A O 1
ATOM 2861 N N . SER A 1 363 ? 26.141 -19.469 -37.625 1 82.38 363 SER A N 1
ATOM 2862 C CA . SER A 1 363 ? 27.312 -19.703 -36.781 1 82.38 363 SER A CA 1
ATOM 2863 C C . SER A 1 363 ? 27.328 -21.141 -36.25 1 82.38 363 SER A C 1
ATOM 2865 O O . SER A 1 363 ? 26.281 -21.719 -36 1 82.38 363 SER A O 1
ATOM 2867 N N . CYS A 1 364 ? 28.547 -21.688 -36.188 1 85.69 364 CYS A N 1
ATOM 2868 C CA . CYS A 1 364 ? 28.75 -23 -35.594 1 85.69 364 CYS A CA 1
ATOM 2869 C C . CYS A 1 364 ? 29.203 -22.859 -34.156 1 85.69 364 CYS A C 1
ATOM 2871 O O . CYS A 1 364 ? 29.922 -21.922 -33.781 1 85.69 364 CYS A O 1
ATOM 2873 N N . PRO A 1 365 ? 28.656 -23.766 -33.344 1 89.81 365 PRO A N 1
ATOM 2874 C CA . PRO A 1 365 ? 29.141 -23.734 -31.953 1 89.81 365 PRO A CA 1
ATOM 2875 C C . PRO A 1 365 ? 30.609 -24.156 -31.828 1 89.81 365 PRO A C 1
ATOM 2877 O O . PRO A 1 365 ? 31.172 -24.703 -32.781 1 89.81 365 PRO A O 1
ATOM 2880 N N . ARG A 1 366 ? 31.172 -23.891 -30.703 1 89.94 366 ARG A N 1
ATOM 2881 C CA . ARG A 1 366 ? 32.438 -24.531 -30.328 1 89.94 366 ARG A CA 1
ATOM 2882 C C . ARG A 1 366 ? 32.25 -26.047 -30.203 1 89.94 366 ARG A C 1
ATOM 2884 O O . ARG A 1 366 ? 31.172 -26.578 -30.422 1 89.94 366 ARG A O 1
ATOM 2891 N N . GLU A 1 367 ? 33.5 -26.609 -29.938 1 90.25 367 GLU A N 1
ATOM 2892 C CA . GLU A 1 367 ? 33.344 -28.031 -29.625 1 90.25 367 GLU A CA 1
ATOM 2893 C C . GLU A 1 367 ? 32.344 -28.234 -28.5 1 90.25 367 GLU A C 1
ATOM 2895 O O . GLU A 1 367 ? 32.438 -27.594 -27.453 1 90.25 367 GLU A O 1
ATOM 2900 N N . LEU A 1 368 ? 31.438 -29.078 -28.688 1 92.38 368 LEU A N 1
ATOM 2901 C CA . LEU A 1 368 ? 30.281 -29.234 -27.797 1 92.38 368 LEU A CA 1
ATOM 2902 C C . LEU A 1 368 ? 30.75 -29.578 -26.391 1 92.38 368 LEU A C 1
ATOM 2904 O O . LEU A 1 368 ? 30.109 -29.172 -25.406 1 92.38 368 LEU A O 1
ATOM 2908 N N . ASP A 1 369 ? 31.797 -30.266 -26.25 1 90.88 369 ASP A N 1
ATOM 2909 C CA . ASP A 1 369 ? 32.312 -30.688 -24.953 1 90.88 369 ASP A CA 1
ATOM 2910 C C . ASP A 1 369 ? 32.656 -29.484 -24.094 1 90.88 369 ASP A C 1
ATOM 2912 O O . ASP A 1 369 ? 32.656 -29.562 -22.859 1 90.88 369 ASP A O 1
ATOM 2916 N N . LEU A 1 370 ? 32.938 -28.406 -24.719 1 93.06 370 LEU A N 1
ATOM 2917 C CA . LEU A 1 370 ? 33.344 -27.203 -24.016 1 93.06 370 LEU A CA 1
ATOM 2918 C C . LEU A 1 370 ? 32.188 -26.594 -23.25 1 93.06 370 LEU A C 1
ATOM 2920 O O . LEU A 1 370 ? 32.406 -25.797 -22.328 1 93.06 370 LEU A O 1
ATOM 2924 N N . TYR A 1 371 ? 31 -26.938 -23.672 1 94.94 371 TYR A N 1
ATOM 2925 C CA . TYR A 1 371 ? 29.812 -26.375 -23.047 1 94.94 371 TYR A CA 1
ATOM 2926 C C . TYR A 1 371 ? 29.344 -27.234 -21.875 1 94.94 371 TYR A C 1
ATOM 2928 O O . TYR A 1 371 ? 28.484 -26.828 -21.094 1 94.94 371 TYR A O 1
ATOM 2936 N N . THR A 1 372 ? 29.891 -28.422 -21.703 1 94.94 372 THR A N 1
ATOM 2937 C CA . THR A 1 372 ? 29.391 -29.391 -20.734 1 94.94 372 THR A CA 1
ATOM 2938 C C . THR A 1 372 ? 29.844 -29.016 -19.328 1 94.94 372 THR A C 1
ATOM 2940 O O . THR A 1 372 ? 30.859 -28.344 -19.156 1 94.94 372 THR A O 1
ATOM 2943 N N . GLY A 1 373 ? 29 -29.406 -18.297 1 95.31 373 GLY A N 1
ATOM 2944 C CA . GLY A 1 373 ? 29.297 -29.156 -16.891 1 95.31 373 GLY A CA 1
ATOM 2945 C C . GLY A 1 373 ? 28.047 -28.891 -16.062 1 95.31 373 GLY A C 1
ATOM 2946 O O . GLY A 1 373 ? 26.938 -28.875 -16.594 1 95.31 373 GLY A O 1
ATOM 2947 N N . ARG A 1 374 ? 28.281 -28.859 -14.758 1 95.44 374 ARG A N 1
ATOM 2948 C CA . ARG A 1 374 ? 27.219 -28.469 -13.828 1 95.44 374 ARG A CA 1
ATOM 2949 C C . ARG A 1 374 ? 27.344 -27 -13.445 1 95.44 374 ARG A C 1
ATOM 2951 O O . ARG A 1 374 ? 28.406 -26.562 -13.023 1 95.44 374 ARG A O 1
ATOM 2958 N N . PHE A 1 375 ? 26.266 -26.297 -13.688 1 95.12 375 PHE A N 1
ATOM 2959 C CA . PHE A 1 375 ? 26.234 -24.859 -13.406 1 95.12 375 PHE A CA 1
ATOM 2960 C C . PHE A 1 375 ? 25.281 -24.562 -12.258 1 95.12 375 PHE A C 1
ATOM 2962 O O . PHE A 1 375 ? 24.094 -24.875 -12.328 1 95.12 375 PHE A O 1
ATOM 2969 N N . TYR A 1 376 ? 25.781 -23.891 -11.211 1 93.38 376 TYR A N 1
ATOM 2970 C CA . TYR A 1 376 ? 25.031 -23.672 -9.969 1 93.38 376 TYR A CA 1
ATOM 2971 C C . TYR A 1 376 ? 24.625 -22.219 -9.828 1 93.38 376 TYR A C 1
ATOM 2973 O O . TYR A 1 376 ? 25.312 -21.312 -10.32 1 93.38 376 TYR A O 1
ATOM 2981 N N . ASN A 1 377 ? 23.406 -22.016 -9.148 1 90.31 377 ASN A N 1
ATOM 2982 C CA . ASN A 1 377 ? 22.984 -20.656 -8.852 1 90.31 377 ASN A CA 1
ATOM 2983 C C . ASN A 1 377 ? 23.719 -20.094 -7.648 1 90.31 377 ASN A C 1
ATOM 2985 O O . ASN A 1 377 ? 23.109 -19.422 -6.801 1 90.31 377 ASN A O 1
ATOM 2989 N N . SER A 1 378 ? 24.922 -20.266 -7.582 1 84.31 378 SER A N 1
ATOM 2990 C CA . SER A 1 378 ? 25.766 -19.844 -6.48 1 84.31 378 SER A CA 1
ATOM 2991 C C . SER A 1 378 ? 25.953 -18.328 -6.469 1 84.31 378 SER A C 1
ATOM 2993 O O . SER A 1 378 ? 25.906 -17.688 -7.52 1 84.31 378 SER A O 1
ATOM 2995 N N . LYS A 1 379 ? 25.938 -17.812 -5.324 1 74.25 379 LYS A N 1
ATOM 2996 C CA . LYS A 1 379 ? 26.219 -16.406 -5.094 1 74.25 379 LYS A CA 1
ATOM 2997 C C . LYS A 1 379 ? 27.266 -16.219 -3.996 1 74.25 379 LYS A C 1
ATOM 2999 O O . LYS A 1 379 ? 27.031 -16.578 -2.84 1 74.25 379 LYS A O 1
ATOM 3004 N N . GLY A 1 380 ? 28.344 -15.664 -4.391 1 69.12 380 GLY A N 1
ATOM 3005 C CA . GLY A 1 380 ? 29.422 -15.531 -3.424 1 69.12 380 GLY A CA 1
ATOM 3006 C C . GLY A 1 380 ? 29.891 -16.875 -2.865 1 69.12 380 GLY A C 1
ATOM 3007 O O . GLY A 1 380 ? 30.281 -17.766 -3.621 1 69.12 380 GLY A O 1
ATOM 3008 N N . SER A 1 381 ? 29.719 -16.859 -1.479 1 66.88 381 SER A N 1
ATOM 3009 C CA . SER A 1 381 ? 30.141 -18.078 -0.792 1 66.88 381 SER A CA 1
ATOM 3010 C C . SER A 1 381 ? 29.031 -19.109 -0.745 1 66.88 381 SER A C 1
ATOM 3012 O O . SER A 1 381 ? 29.25 -20.266 -0.357 1 66.88 381 SER A O 1
ATOM 3014 N N . TRP A 1 382 ? 27.922 -18.75 -1.262 1 76.44 382 TRP A N 1
ATOM 3015 C CA . TRP A 1 382 ? 26.781 -19.672 -1.261 1 76.44 382 TRP A CA 1
ATOM 3016 C C . TRP A 1 382 ? 26.828 -20.578 -2.479 1 76.44 382 TRP A C 1
ATOM 3018 O O . TRP A 1 382 ? 26.828 -20.109 -3.619 1 76.44 382 TRP A O 1
ATOM 3028 N N . PRO A 1 383 ? 27.016 -21.859 -2.184 1 78.56 383 PRO A N 1
ATOM 3029 C CA . PRO A 1 383 ? 27.156 -22.812 -3.293 1 78.56 383 PRO A CA 1
ATOM 3030 C C . PRO A 1 383 ? 25.906 -22.906 -4.16 1 78.56 383 PRO A C 1
ATOM 3032 O O . PRO A 1 383 ? 25.953 -23.438 -5.27 1 78.56 383 PRO A O 1
ATOM 3035 N N . GLY A 1 384 ? 24.859 -22.438 -3.646 1 87.19 384 GLY A N 1
ATOM 3036 C CA . GLY A 1 384 ? 23.609 -22.547 -4.387 1 87.19 384 GLY A CA 1
ATOM 3037 C C . GLY A 1 384 ? 22.812 -23.797 -4.027 1 87.19 384 GLY A C 1
ATOM 3038 O O . GLY A 1 384 ? 23.297 -24.672 -3.311 1 87.19 384 GLY A O 1
ATOM 3039 N N . ASN A 1 385 ? 21.578 -23.875 -4.406 1 89.5 385 ASN A N 1
ATOM 3040 C CA . ASN A 1 385 ? 20.703 -25 -4.145 1 89.5 385 ASN A CA 1
ATOM 3041 C C . ASN A 1 385 ? 20.031 -25.5 -5.422 1 89.5 385 ASN A C 1
ATOM 3043 O O . ASN A 1 385 ? 19.141 -26.344 -5.371 1 89.5 385 ASN A O 1
ATOM 3047 N N . PHE A 1 386 ? 20.422 -24.984 -6.516 1 93.81 386 PHE A N 1
ATOM 3048 C CA . PHE A 1 386 ? 19.891 -25.344 -7.832 1 93.81 386 PHE A CA 1
ATOM 3049 C C . PHE A 1 386 ? 21.016 -25.391 -8.867 1 93.81 386 PHE A C 1
ATOM 3051 O O . PHE A 1 386 ? 21.938 -24.562 -8.836 1 93.81 386 PHE A O 1
ATOM 3058 N N . PHE A 1 387 ? 20.906 -26.375 -9.758 1 94.44 387 PHE A N 1
ATOM 3059 C CA . PHE A 1 387 ? 21.906 -26.422 -10.82 1 94.44 387 PHE A CA 1
ATOM 3060 C C . PHE A 1 387 ? 21.328 -27.016 -12.094 1 94.44 387 PHE A C 1
ATOM 3062 O O . PHE A 1 387 ? 20.281 -27.672 -12.062 1 94.44 387 PHE A O 1
ATOM 3069 N N . ILE A 1 388 ? 21.969 -26.75 -13.148 1 96.06 388 ILE A N 1
ATOM 3070 C CA . ILE A 1 388 ? 21.703 -27.312 -14.469 1 96.06 388 ILE A CA 1
ATOM 3071 C C . ILE A 1 388 ? 22.891 -28.156 -14.914 1 96.06 388 ILE A C 1
ATOM 3073 O O . ILE A 1 388 ? 24.047 -27.703 -14.852 1 96.06 388 ILE A O 1
ATOM 3077 N N . ASP A 1 389 ? 22.562 -29.359 -15.297 1 96.88 389 ASP A N 1
ATOM 3078 C CA . ASP A 1 389 ? 23.562 -30.281 -15.812 1 96.88 389 ASP A CA 1
ATOM 3079 C C . ASP A 1 389 ? 23.531 -30.344 -17.344 1 96.88 389 ASP A C 1
ATOM 3081 O O . ASP A 1 389 ? 22.516 -30.703 -17.938 1 96.88 389 ASP A O 1
ATOM 3085 N N . ILE A 1 390 ? 24.625 -29.953 -17.938 1 96.62 390 ILE A N 1
ATOM 3086 C CA . ILE A 1 390 ? 24.766 -29.969 -19.391 1 96.62 390 ILE A CA 1
ATOM 3087 C C . ILE A 1 390 ? 25.688 -31.109 -19.812 1 96.62 390 ILE A C 1
ATOM 3089 O O . ILE A 1 390 ? 26.812 -31.219 -19.328 1 96.62 390 ILE A O 1
ATOM 3093 N N . ARG A 1 391 ? 25.156 -31.938 -20.812 1 94.5 391 ARG A N 1
ATOM 3094 C CA . ARG A 1 391 ? 25.922 -33.094 -21.281 1 94.5 391 ARG A CA 1
ATOM 3095 C C . ARG A 1 391 ? 25.828 -33.25 -22.797 1 94.5 391 ARG A C 1
ATOM 3097 O O . ARG A 1 391 ? 24.906 -32.688 -23.422 1 94.5 391 ARG A O 1
ATOM 3104 N N . CYS A 1 392 ? 26.859 -33.938 -23.281 1 92.31 392 CYS A N 1
ATOM 3105 C CA . CYS A 1 392 ? 26.734 -34.406 -24.656 1 92.31 392 CYS A CA 1
ATOM 3106 C C . CYS A 1 392 ? 25.859 -35.656 -24.719 1 92.31 392 CYS A C 1
ATOM 3108 O O . CYS A 1 392 ? 25.922 -36.531 -23.844 1 92.31 392 CYS A O 1
ATOM 3110 N N . PRO A 1 393 ? 25.031 -35.719 -25.719 1 87.31 393 PRO A N 1
ATOM 3111 C CA . PRO A 1 393 ? 24.203 -36.938 -25.828 1 87.31 393 PRO A CA 1
ATOM 3112 C C . PRO A 1 393 ? 25.031 -38.188 -26.031 1 87.31 393 PRO A C 1
ATOM 3114 O O . PRO A 1 393 ? 26.141 -38.125 -26.562 1 87.31 393 PRO A O 1
ATOM 3117 N N . LYS A 1 394 ? 24.703 -39.406 -25.344 1 71.31 394 LYS A N 1
ATOM 3118 C CA . LYS A 1 394 ? 25.422 -40.656 -25.438 1 71.31 394 LYS A CA 1
ATOM 3119 C C . LYS A 1 394 ? 25.578 -41.094 -26.891 1 71.31 394 LYS A C 1
ATOM 3121 O O . LYS A 1 394 ? 26.641 -41.594 -27.281 1 71.31 394 LYS A O 1
ATOM 3126 N N . ASN A 1 395 ? 24.453 -41.219 -27.625 1 63.62 395 ASN A N 1
ATOM 3127 C CA . ASN A 1 395 ? 24.562 -41.688 -29 1 63.62 395 ASN A CA 1
ATOM 3128 C C . ASN A 1 395 ? 24.953 -40.562 -29.953 1 63.62 395 ASN A C 1
ATOM 3130 O O . ASN A 1 395 ? 24.172 -40.188 -30.812 1 63.62 395 ASN A O 1
ATOM 3134 N N . TRP A 1 396 ? 25.953 -39.906 -29.5 1 55.28 396 TRP A N 1
ATOM 3135 C CA . TRP A 1 396 ? 26.453 -38.688 -30.141 1 55.28 396 TRP A CA 1
ATOM 3136 C C . TRP A 1 396 ? 26.812 -38.938 -31.594 1 55.28 396 TRP A C 1
ATOM 3138 O O . TRP A 1 396 ? 27.812 -39.594 -31.891 1 55.28 396 TRP A O 1
ATOM 3148 N N . GLY A 1 397 ? 25.969 -39.344 -32.312 1 50.91 397 GLY A N 1
ATOM 3149 C CA . GLY A 1 397 ? 26.5 -39.094 -33.656 1 50.91 397 GLY A CA 1
ATOM 3150 C C . GLY A 1 397 ? 26.766 -37.625 -33.938 1 50.91 397 GLY A C 1
ATOM 3151 O O . GLY A 1 397 ? 26.25 -36.75 -33.25 1 50.91 397 GLY A O 1
ATOM 3152 N N . GLU A 1 398 ? 27.938 -37.219 -34.625 1 51.19 398 GLU A N 1
ATOM 3153 C CA . GLU A 1 398 ? 28.609 -35.969 -35 1 51.19 398 GLU A CA 1
ATOM 3154 C C . GLU A 1 398 ? 27.594 -34.844 -35.25 1 51.19 398 GLU A C 1
ATOM 3156 O O . GLU A 1 398 ? 27.891 -33.688 -35.062 1 51.19 398 GLU A O 1
ATOM 3161 N N . LYS A 1 399 ? 26.297 -35.156 -35.656 1 55.19 399 LYS A N 1
ATOM 3162 C CA . LYS A 1 399 ? 25.703 -34.219 -36.594 1 55.19 399 LYS A CA 1
ATOM 3163 C C . LYS A 1 399 ? 24.672 -33.312 -35.938 1 55.19 399 LYS A C 1
ATOM 3165 O O . LYS A 1 399 ? 24.188 -32.344 -36.531 1 55.19 399 LYS A O 1
ATOM 3170 N N . ASP A 1 400 ? 24.297 -33.344 -34.656 1 70.56 400 ASP A N 1
ATOM 3171 C CA . ASP A 1 400 ? 23.094 -32.531 -34.469 1 70.56 400 ASP A CA 1
ATOM 3172 C C . ASP A 1 400 ? 23.359 -31.391 -33.5 1 70.56 400 ASP A C 1
ATOM 3174 O O . ASP A 1 400 ? 22.5 -30.531 -33.312 1 70.56 400 ASP A O 1
ATOM 3178 N N . ASN A 1 401 ? 24.5 -30.734 -33.562 1 85.69 401 ASN A N 1
ATOM 3179 C CA . ASN A 1 401 ? 24.859 -29.578 -32.75 1 85.69 401 ASN A CA 1
ATOM 3180 C C . ASN A 1 401 ? 23.891 -29.359 -31.609 1 85.69 401 ASN A C 1
ATOM 3182 O O . ASN A 1 401 ? 23.375 -28.266 -31.406 1 85.69 401 ASN A O 1
ATOM 3186 N N . SER A 1 402 ? 23.594 -30.547 -30.906 1 92.12 402 SER A N 1
ATOM 3187 C CA . SER A 1 402 ? 22.672 -30.469 -29.766 1 92.12 402 SER A CA 1
ATOM 3188 C C . SER A 1 402 ? 23.312 -31.016 -28.5 1 92.12 402 SER A C 1
ATOM 3190 O O . SER A 1 402 ? 24.219 -31.844 -28.562 1 92.12 402 SER A O 1
ATOM 3192 N N . LEU A 1 403 ? 22.969 -30.469 -27.406 1 95.19 403 LEU A N 1
ATOM 3193 C CA . LEU A 1 403 ? 23.344 -30.891 -26.062 1 95.19 403 LEU A CA 1
ATOM 3194 C C . LEU A 1 403 ? 22.125 -31.375 -25.281 1 95.19 403 LEU A C 1
ATOM 3196 O O . LEU A 1 403 ? 21 -31.359 -25.797 1 95.19 403 LEU A O 1
ATOM 3200 N N . GLU A 1 404 ? 22.438 -31.984 -24.125 1 95.75 404 GLU A N 1
ATOM 3201 C CA . GLU A 1 404 ? 21.391 -32.344 -23.172 1 95.75 404 GLU A CA 1
ATOM 3202 C C . GLU A 1 404 ? 21.438 -31.438 -21.938 1 95.75 404 GLU A C 1
ATOM 3204 O O . GLU A 1 404 ? 22.5 -31.172 -21.391 1 95.75 404 GLU A O 1
ATOM 3209 N N . LEU A 1 405 ? 20.281 -31.016 -21.641 1 96.5 405 LEU A N 1
ATOM 3210 C CA . LEU A 1 405 ? 20.094 -30.203 -20.453 1 96.5 405 LEU A CA 1
ATOM 3211 C C . LEU A 1 405 ? 19.266 -30.969 -19.406 1 96.5 405 LEU A C 1
ATOM 3213 O O . LEU A 1 405 ? 18.203 -31.5 -19.719 1 96.5 405 LEU A O 1
ATOM 3217 N N . ARG A 1 406 ? 19.766 -31.109 -18.141 1 97.12 406 ARG A N 1
ATOM 3218 C CA . ARG A 1 406 ? 19.031 -31.703 -17.047 1 97.12 406 ARG A CA 1
ATOM 3219 C C . ARG A 1 406 ? 18.938 -30.75 -15.859 1 97.12 406 ARG A C 1
ATOM 3221 O O . ARG A 1 406 ? 19.969 -30.391 -15.258 1 97.12 406 ARG A O 1
ATOM 3228 N N . PHE A 1 407 ? 17.781 -30.406 -15.516 1 96.88 407 PHE A N 1
ATOM 3229 C CA . PHE A 1 407 ? 17.609 -29.641 -14.281 1 96.88 407 PHE A CA 1
ATOM 3230 C C . PHE A 1 407 ? 17.844 -30.516 -13.062 1 96.88 407 PHE A C 1
ATOM 3232 O O . PHE A 1 407 ? 17.312 -31.625 -12.969 1 96.88 407 PHE A O 1
ATOM 3239 N N . GLN A 1 408 ? 18.672 -30.078 -12.164 1 96.12 408 GLN A N 1
ATOM 3240 C CA . GLN A 1 408 ? 19.094 -30.766 -10.945 1 96.12 408 GLN A CA 1
ATOM 3241 C C . GLN A 1 408 ? 19.766 -32.094 -11.273 1 96.12 408 GLN A C 1
ATOM 3243 O O . GLN A 1 408 ? 19.984 -32.906 -10.383 1 96.12 408 GLN A O 1
ATOM 3248 N N . GLY A 1 409 ? 19.984 -32.375 -12.508 1 96.06 409 GLY A N 1
ATOM 3249 C CA . GLY A 1 409 ? 20.656 -33.594 -12.938 1 96.06 409 GLY A CA 1
ATOM 3250 C C . GLY A 1 409 ? 19.719 -34.781 -13.023 1 96.06 409 GLY A C 1
ATOM 3251 O O . GLY A 1 409 ? 20.156 -35.906 -13.188 1 96.06 409 GLY A O 1
ATOM 3252 N N . TRP A 1 410 ? 18.453 -34.594 -12.977 1 96.88 410 TRP A N 1
ATOM 3253 C CA . TRP A 1 410 ? 17.484 -35.688 -12.945 1 96.88 410 TRP A CA 1
ATOM 3254 C C . TRP A 1 410 ? 17.172 -36.156 -14.359 1 96.88 410 TRP A C 1
ATOM 3256 O O . TRP A 1 410 ? 17.047 -35.344 -15.281 1 96.88 410 TRP A O 1
ATOM 3266 N N . ASP A 1 411 ? 17 -37.375 -14.461 1 95.44 411 ASP A N 1
ATOM 3267 C CA . ASP A 1 411 ? 16.656 -37.938 -15.766 1 95.44 411 ASP A CA 1
ATOM 3268 C C . ASP A 1 411 ? 15.273 -37.5 -16.219 1 95.44 411 ASP A C 1
ATOM 3270 O O . ASP A 1 411 ? 15.031 -37.312 -17.406 1 95.44 411 ASP A O 1
ATOM 3274 N N . SER A 1 412 ? 14.375 -37.375 -15.258 1 95.94 412 SER A N 1
ATOM 3275 C CA . SER A 1 412 ? 13.016 -36.938 -15.578 1 95.94 412 SER A CA 1
ATOM 3276 C C . SER A 1 412 ? 13.008 -35.5 -16.078 1 95.94 412 SER A C 1
ATOM 3278 O O . SER A 1 412 ? 12.023 -35.031 -16.672 1 95.94 412 SER A O 1
ATOM 3280 N N . GLN A 1 413 ? 14.141 -34.812 -15.906 1 97.62 413 GLN A N 1
ATOM 3281 C CA . GLN A 1 413 ? 14.211 -33.406 -16.266 1 97.62 413 GLN A CA 1
ATOM 3282 C C . GLN A 1 413 ? 15.133 -33.156 -17.453 1 97.62 413 GLN A C 1
ATOM 3284 O O . GLN A 1 413 ? 15.789 -32.125 -17.547 1 97.62 413 GLN A O 1
ATOM 3289 N N . LEU A 1 414 ? 15.156 -34.125 -18.297 1 97.06 414 LEU A N 1
ATOM 3290 C CA . LEU A 1 414 ? 15.984 -34.031 -19.5 1 97.06 414 LEU A CA 1
ATOM 3291 C C . LEU A 1 414 ? 15.273 -33.25 -20.594 1 97.06 414 LEU A C 1
ATOM 3293 O O . LEU A 1 414 ? 14.102 -33.5 -20.875 1 97.06 414 LEU A O 1
ATOM 3297 N N . TYR A 1 415 ? 15.961 -32.312 -21.188 1 96.81 415 TYR A N 1
ATOM 3298 C CA . TYR A 1 415 ? 15.523 -31.547 -22.359 1 96.81 415 TYR A CA 1
ATOM 3299 C C . TYR A 1 415 ? 16.625 -31.469 -23.406 1 96.81 415 TYR A C 1
ATOM 3301 O O . TYR A 1 415 ? 17.812 -31.453 -23.062 1 96.81 415 TYR A O 1
ATOM 3309 N N . GLU A 1 416 ? 16.219 -31.406 -24.625 1 95.44 416 GLU A N 1
ATOM 3310 C CA . GLU A 1 416 ? 17.172 -31.203 -25.703 1 95.44 416 GLU A CA 1
ATOM 3311 C C . GLU A 1 416 ? 17.594 -29.734 -25.797 1 95.44 416 GLU A C 1
ATOM 3313 O O . GLU A 1 416 ? 16.75 -28.844 -25.781 1 95.44 416 GLU A O 1
ATOM 3318 N N . LEU A 1 417 ? 18.844 -29.562 -25.797 1 95.94 417 LEU A N 1
ATOM 3319 C CA . LEU A 1 417 ? 19.422 -28.234 -25.938 1 95.94 417 LEU A CA 1
ATOM 3320 C C . LEU A 1 417 ? 20.062 -28.062 -27.312 1 95.94 417 LEU A C 1
ATOM 3322 O O . LEU A 1 417 ? 21.125 -28.625 -27.578 1 95.94 417 LEU A O 1
ATOM 3326 N N . ARG A 1 418 ? 19.453 -27.203 -28.141 1 94.56 418 ARG A N 1
ATOM 3327 C CA . ARG A 1 418 ? 19.844 -27.062 -29.531 1 94.56 418 ARG A CA 1
ATOM 3328 C C . ARG A 1 418 ? 20.625 -25.766 -29.75 1 94.56 418 ARG A C 1
ATOM 3330 O O . ARG A 1 418 ? 20.281 -24.734 -29.188 1 94.56 418 ARG A O 1
ATOM 3337 N N . HIS A 1 419 ? 21.656 -25.859 -30.578 1 94.44 419 HIS A N 1
ATOM 3338 C CA . HIS A 1 419 ? 22.422 -24.656 -30.891 1 94.44 419 HIS A CA 1
ATOM 3339 C C . HIS A 1 419 ? 21.562 -23.641 -31.641 1 94.44 419 HIS A C 1
ATOM 3341 O O . HIS A 1 419 ? 20.828 -24 -32.562 1 94.44 419 HIS A O 1
ATOM 3347 N N . LEU A 1 420 ? 21.609 -22.438 -31.219 1 94.19 420 LEU A N 1
ATOM 3348 C CA . LEU A 1 420 ? 20.891 -21.359 -31.859 1 94.19 420 LEU A CA 1
ATOM 3349 C C . LEU A 1 420 ? 21.828 -20.453 -32.656 1 94.19 420 LEU A C 1
ATOM 3351 O O . LEU A 1 420 ? 21.828 -20.469 -33.875 1 94.19 420 LEU A O 1
ATOM 3355 N N . ARG A 1 421 ? 22.719 -19.828 -31.922 1 92.94 421 ARG A N 1
ATOM 3356 C CA . ARG A 1 421 ? 23.75 -18.953 -32.5 1 92.94 421 ARG A CA 1
ATOM 3357 C C . ARG A 1 421 ? 24.875 -18.703 -31.516 1 92.94 421 ARG A C 1
ATOM 3359 O O . ARG A 1 421 ? 24.641 -18.672 -30.297 1 92.94 421 ARG A O 1
ATOM 3366 N N . ASP A 1 422 ? 26.031 -18.578 -32.062 1 91.62 422 ASP A N 1
ATOM 3367 C CA . ASP A 1 422 ? 27.188 -18.281 -31.219 1 91.62 422 ASP A CA 1
ATOM 3368 C C . ASP A 1 422 ? 27.266 -19.266 -30.047 1 91.62 422 ASP A C 1
ATOM 3370 O O . ASP A 1 422 ? 27.266 -20.484 -30.25 1 91.62 422 ASP A O 1
ATOM 3374 N N . ASP A 1 423 ? 27.297 -18.703 -28.859 1 93.5 423 ASP A N 1
ATOM 3375 C CA . ASP A 1 423 ? 27.359 -19.562 -27.672 1 93.5 423 ASP A CA 1
ATOM 3376 C C . ASP A 1 423 ? 26 -19.641 -26.984 1 93.5 423 ASP A C 1
ATOM 3378 O O . ASP A 1 423 ? 25.922 -19.812 -25.766 1 93.5 423 ASP A O 1
ATOM 3382 N N . ILE A 1 424 ? 24.953 -19.406 -27.812 1 94.44 424 ILE A N 1
ATOM 3383 C CA . ILE A 1 424 ? 23.578 -19.469 -27.312 1 94.44 424 ILE A CA 1
ATOM 3384 C C . ILE A 1 424 ? 22.906 -20.734 -27.797 1 94.44 424 ILE A C 1
ATOM 3386 O O . ILE A 1 424 ? 22.969 -21.062 -28.984 1 94.44 424 ILE A O 1
ATOM 3390 N N . PHE A 1 425 ? 22.359 -21.453 -26.938 1 94.94 425 PHE A N 1
ATOM 3391 C CA . PHE A 1 425 ? 21.547 -22.641 -27.219 1 94.94 425 PHE A CA 1
ATOM 3392 C C . PHE A 1 425 ? 20.109 -22.422 -26.781 1 94.94 425 PHE A C 1
ATOM 3394 O O . PHE A 1 425 ? 19.812 -21.5 -26.031 1 94.94 425 PHE A O 1
ATOM 3401 N N . GLU A 1 426 ? 19.172 -23.203 -27.328 1 95.31 426 GLU A N 1
ATOM 3402 C CA . GLU A 1 426 ? 17.766 -23.078 -26.938 1 95.31 426 GLU A CA 1
ATOM 3403 C C . GLU A 1 426 ? 17.141 -24.453 -26.688 1 95.31 426 GLU A C 1
ATOM 3405 O O . GLU A 1 426 ? 17.609 -25.453 -27.234 1 95.31 426 GLU A O 1
ATOM 3410 N N . TRP A 1 427 ? 16.141 -24.484 -25.828 1 95.88 427 TRP A N 1
ATOM 3411 C CA . TRP A 1 427 ? 15.414 -25.703 -25.5 1 95.88 427 TRP A CA 1
ATOM 3412 C C . TRP A 1 427 ? 13.906 -25.484 -25.578 1 95.88 427 TRP A C 1
ATOM 3414 O O . TRP A 1 427 ? 13.148 -26.062 -24.797 1 95.88 427 TRP A O 1
ATOM 3424 N N . ALA A 1 428 ? 13.445 -24.656 -26.453 1 96 428 ALA A N 1
ATOM 3425 C CA . ALA A 1 428 ? 12.039 -24.297 -26.609 1 96 428 ALA A CA 1
ATOM 3426 C C . ALA A 1 428 ? 11.188 -25.516 -26.938 1 96 428 ALA A C 1
ATOM 3428 O O . ALA A 1 428 ? 11.625 -26.406 -27.688 1 96 428 ALA A O 1
ATOM 3429 N N . LEU A 1 429 ? 10.023 -25.516 -26.406 1 97 429 LEU A N 1
ATOM 3430 C CA . LEU A 1 429 ? 9.047 -26.578 -26.578 1 97 429 LEU A CA 1
ATOM 3431 C C . LEU A 1 429 ? 7.805 -26.047 -27.297 1 97 429 LEU A C 1
ATOM 3433 O O . LEU A 1 429 ? 7.434 -24.891 -27.141 1 97 429 LEU A O 1
ATOM 3437 N N . ASP A 1 430 ? 7.23 -26.906 -28.094 1 96.81 430 ASP A N 1
ATOM 3438 C CA . ASP A 1 430 ? 5.914 -26.531 -28.594 1 96.81 430 ASP A CA 1
ATOM 3439 C C . ASP A 1 430 ? 4.84 -26.734 -27.531 1 96.81 430 ASP A C 1
ATOM 3441 O O . ASP A 1 430 ? 5.145 -27.125 -26.406 1 96.81 430 ASP A O 1
ATOM 3445 N N . TYR A 1 431 ? 3.643 -26.422 -27.906 1 97.5 431 TYR A N 1
ATOM 3446 C CA . TYR A 1 431 ? 2.582 -26.453 -26.922 1 97.5 431 TYR A CA 1
ATOM 3447 C C . TYR A 1 431 ? 2.385 -27.859 -26.359 1 97.5 431 TYR A C 1
ATOM 3449 O O . TYR A 1 431 ? 2.307 -28.062 -25.156 1 97.5 431 TYR A O 1
ATOM 3457 N N . ASN A 1 432 ? 2.277 -28.859 -27.234 1 97.88 432 ASN A N 1
ATOM 3458 C CA . ASN A 1 432 ? 2 -30.219 -26.812 1 97.88 432 ASN A CA 1
ATOM 3459 C C . ASN A 1 432 ? 3.139 -30.781 -25.969 1 97.88 432 ASN A C 1
ATOM 3461 O O . ASN A 1 432 ? 2.902 -31.562 -25.031 1 97.88 432 ASN A O 1
ATOM 3465 N N . GLN A 1 433 ? 4.328 -30.453 -26.359 1 97.31 433 GLN A N 1
ATOM 3466 C CA . GLN A 1 433 ? 5.465 -30.875 -25.547 1 97.31 433 GLN A CA 1
ATOM 3467 C C . GLN A 1 433 ? 5.367 -30.344 -24.125 1 97.31 433 GLN A C 1
ATOM 3469 O O . GLN A 1 433 ? 5.633 -31.062 -23.172 1 97.31 433 GLN A O 1
ATOM 3474 N N . GLN A 1 434 ? 5.008 -29.109 -23.969 1 97.38 434 GLN A N 1
ATOM 3475 C CA . GLN A 1 434 ? 4.84 -28.516 -22.641 1 97.38 434 GLN A CA 1
ATOM 3476 C C . GLN A 1 434 ? 3.678 -29.172 -21.891 1 97.38 434 GLN A C 1
ATOM 3478 O O . GLN A 1 434 ? 3.811 -29.547 -20.734 1 97.38 434 GLN A O 1
ATOM 3483 N N . ALA A 1 435 ? 2.561 -29.359 -22.594 1 97.44 435 ALA A N 1
ATOM 3484 C CA . ALA A 1 435 ? 1.348 -29.922 -22 1 97.44 435 ALA A CA 1
ATOM 3485 C C . ALA A 1 435 ? 1.587 -31.328 -21.484 1 97.44 435 ALA A C 1
ATOM 3487 O O . ALA A 1 435 ? 1.207 -31.656 -20.359 1 97.44 435 ALA A O 1
ATOM 3488 N N . ARG A 1 436 ? 2.262 -32.125 -22.25 1 96.88 436 ARG A N 1
ATOM 3489 C CA . ARG A 1 436 ? 2.467 -33.531 -21.906 1 96.88 436 ARG A CA 1
ATOM 3490 C C . ARG A 1 436 ? 3.383 -33.656 -20.688 1 96.88 436 ARG A C 1
ATOM 3492 O O . ARG A 1 436 ? 3.346 -34.656 -19.984 1 96.88 436 ARG A O 1
ATOM 3499 N N . ARG A 1 437 ? 4.094 -32.625 -20.453 1 96.75 437 ARG A N 1
ATOM 3500 C CA . ARG A 1 437 ? 5.008 -32.656 -19.328 1 96.75 437 ARG A CA 1
ATOM 3501 C C . ARG A 1 437 ? 4.453 -31.859 -18.156 1 96.75 437 ARG A C 1
ATOM 3503 O O . ARG A 1 437 ? 5.184 -31.531 -17.219 1 96.75 437 ARG A O 1
ATOM 3510 N N . ALA A 1 438 ? 3.203 -31.484 -18.188 1 96.56 438 ALA A N 1
ATOM 3511 C CA . ALA A 1 438 ? 2.506 -30.75 -17.141 1 96.56 438 ALA A CA 1
ATOM 3512 C C . ALA A 1 438 ? 3.213 -29.438 -16.828 1 96.56 438 ALA A C 1
ATOM 3514 O O . ALA A 1 438 ? 3.32 -29.047 -15.664 1 96.56 438 ALA A O 1
ATOM 3515 N N . ARG A 1 439 ? 3.773 -28.797 -17.812 1 96.06 439 ARG A N 1
ATOM 3516 C CA . ARG A 1 439 ? 4.371 -27.469 -17.625 1 96.06 439 ARG A CA 1
ATOM 3517 C C . ARG A 1 439 ? 3.32 -26.375 -17.734 1 96.06 439 ARG A C 1
ATOM 3519 O O . ARG A 1 439 ? 2.393 -26.469 -18.547 1 96.06 439 ARG A O 1
ATOM 3526 N N . PHE A 1 440 ? 3.438 -25.406 -16.891 1 93.75 440 PHE A N 1
ATOM 3527 C CA . PHE A 1 440 ? 2.707 -24.188 -17.188 1 93.75 440 PHE A CA 1
ATOM 3528 C C . PHE A 1 440 ? 3.23 -23.547 -18.469 1 93.75 440 PHE A C 1
ATOM 3530 O O . PHE A 1 440 ? 4.441 -23.453 -18.672 1 93.75 440 PHE A O 1
ATOM 3537 N N . THR A 1 441 ? 2.346 -23.172 -19.266 1 94.88 441 THR A N 1
ATOM 3538 C CA . THR A 1 441 ? 2.721 -22.797 -20.625 1 94.88 441 THR A CA 1
ATOM 3539 C C . THR A 1 441 ? 3.578 -21.531 -20.609 1 94.88 441 THR A C 1
ATOM 3541 O O . THR A 1 441 ? 3.205 -20.531 -20 1 94.88 441 THR A O 1
ATOM 3544 N N . VAL A 1 442 ? 4.715 -21.641 -21.266 1 94.06 442 VAL A N 1
ATOM 3545 C CA . VAL A 1 442 ? 5.621 -20.516 -21.453 1 94.06 442 VAL A CA 1
ATOM 3546 C C . VAL A 1 442 ? 5.723 -20.156 -22.938 1 94.06 442 VAL A C 1
ATOM 3548 O O . VAL A 1 442 ? 5.824 -21.047 -23.781 1 94.06 442 VAL A O 1
ATOM 3551 N N . TRP A 1 443 ? 5.605 -18.906 -23.266 1 95.62 443 TRP A N 1
ATOM 3552 C CA . TRP A 1 443 ? 5.719 -18.484 -24.656 1 95.62 443 TRP A CA 1
ATOM 3553 C C . TRP A 1 443 ? 6.715 -17.344 -24.812 1 95.62 443 TRP A C 1
ATOM 3555 O O . TRP A 1 443 ? 6.754 -16.688 -25.844 1 95.62 443 TRP A O 1
ATOM 3565 N N . ASP A 1 444 ? 7.504 -17.094 -23.812 1 92.81 444 ASP A N 1
ATOM 3566 C CA . ASP A 1 444 ? 8.617 -16.156 -23.906 1 92.81 444 ASP A CA 1
ATOM 3567 C C . ASP A 1 444 ? 9.867 -16.828 -24.469 1 92.81 444 ASP A C 1
ATOM 3569 O O . ASP A 1 444 ? 10.43 -17.719 -23.828 1 92.81 444 ASP A O 1
ATOM 3573 N N . PRO A 1 445 ? 10.344 -16.344 -25.562 1 93.81 445 PRO A N 1
ATOM 3574 C CA . PRO A 1 445 ? 11.508 -17.016 -26.156 1 93.81 445 PRO A CA 1
ATOM 3575 C C . PRO A 1 445 ? 12.75 -16.906 -25.281 1 93.81 445 PRO A C 1
ATOM 3577 O O . PRO A 1 445 ? 13.578 -17.812 -25.266 1 93.81 445 PRO A O 1
ATOM 3580 N N . GLU A 1 446 ? 12.852 -15.844 -24.516 1 92.88 446 GLU A N 1
ATOM 3581 C CA . GLU A 1 446 ? 14.047 -15.648 -23.703 1 92.88 446 GLU A CA 1
ATOM 3582 C C . GLU A 1 446 ? 14.125 -16.688 -22.594 1 92.88 446 GLU A C 1
ATOM 3584 O O . GLU A 1 446 ? 15.219 -17.062 -22.156 1 92.88 446 GLU A O 1
ATOM 3589 N N . TYR A 1 447 ? 13.023 -17.156 -22.234 1 93.88 447 TYR A N 1
ATOM 3590 C CA . TYR A 1 447 ? 12.969 -18.188 -21.219 1 93.88 447 TYR A CA 1
ATOM 3591 C C . TYR A 1 447 ? 13.664 -19.453 -21.688 1 93.88 447 TYR A C 1
ATOM 3593 O O . TYR A 1 447 ? 14.25 -20.188 -20.875 1 93.88 447 TYR A O 1
ATOM 3601 N N . PHE A 1 448 ? 13.703 -19.672 -22.938 1 95.69 448 PHE A N 1
ATOM 3602 C CA . PHE A 1 448 ? 14.195 -20.938 -23.484 1 95.69 448 PHE A CA 1
ATOM 3603 C C . PHE A 1 448 ? 15.609 -20.781 -24.031 1 95.69 448 PHE A C 1
ATOM 3605 O O . PHE A 1 448 ? 16.141 -21.703 -24.656 1 95.69 448 PHE A O 1
ATOM 3612 N N . LYS A 1 449 ? 16.219 -19.703 -23.797 1 95.06 449 LYS A N 1
ATOM 3613 C CA . LYS A 1 449 ? 17.578 -19.484 -24.297 1 95.06 449 LYS A CA 1
ATOM 3614 C C . LYS A 1 449 ? 18.594 -19.594 -23.156 1 95.06 449 LYS A C 1
ATOM 3616 O O . LYS A 1 449 ? 18.344 -19.141 -22.047 1 95.06 449 LYS A O 1
ATOM 3621 N N . ILE A 1 450 ? 19.688 -20.188 -23.469 1 95.69 450 ILE A N 1
ATOM 3622 C CA . ILE A 1 450 ? 20.828 -20.297 -22.562 1 95.69 450 ILE A CA 1
ATOM 3623 C C . ILE A 1 450 ? 22.078 -19.75 -23.25 1 95.69 450 ILE A C 1
ATOM 3625 O O . ILE A 1 450 ? 22.453 -20.203 -24.344 1 95.69 450 ILE A O 1
ATOM 3629 N N . GLN A 1 451 ? 22.719 -18.812 -22.609 1 94.81 451 GLN A N 1
ATOM 3630 C CA . GLN A 1 451 ? 23.969 -18.25 -23.094 1 94.81 451 GLN A CA 1
ATOM 3631 C C . GLN A 1 451 ? 25.156 -18.75 -22.266 1 94.81 451 GLN A C 1
ATOM 3633 O O . GLN A 1 451 ? 25.219 -18.531 -21.062 1 94.81 451 GLN A O 1
ATOM 3638 N N . PHE A 1 452 ? 26.062 -19.391 -22.938 1 94.69 452 PHE A N 1
ATOM 3639 C CA . PHE A 1 452 ? 27.297 -19.828 -22.281 1 94.69 452 PHE A CA 1
ATOM 3640 C C . PHE A 1 452 ? 28.375 -18.766 -22.375 1 94.69 452 PHE A C 1
ATOM 3642 O O . PHE A 1 452 ? 28.516 -18.109 -23.422 1 94.69 452 PHE A O 1
ATOM 3649 N N . ASN A 1 453 ? 29.078 -18.641 -21.297 1 93.06 453 ASN A N 1
ATOM 3650 C CA . ASN A 1 453 ? 30.156 -17.656 -21.25 1 93.06 453 ASN A CA 1
ATOM 3651 C C . ASN A 1 453 ? 31.5 -18.312 -21 1 93.06 453 ASN A C 1
ATOM 3653 O O . ASN A 1 453 ? 31.625 -19.219 -20.156 1 93.06 453 ASN A O 1
ATOM 3657 N N . PHE A 1 454 ? 32.469 -17.828 -21.797 1 92.69 454 PHE A N 1
ATOM 3658 C CA . PHE A 1 454 ? 33.844 -18.312 -21.703 1 92.69 454 PHE A CA 1
ATOM 3659 C C . PHE A 1 454 ? 34.781 -17.203 -21.25 1 92.69 454 PHE A C 1
ATOM 3661 O O . PHE A 1 454 ? 34.469 -16.031 -21.438 1 92.69 454 PHE A O 1
ATOM 3668 N N . SER A 1 455 ? 35.719 -17.547 -20.469 1 85.5 455 SER A N 1
ATOM 3669 C CA . SER A 1 455 ? 36.75 -16.578 -20.109 1 85.5 455 SER A CA 1
ATOM 3670 C C . SER A 1 455 ? 37.969 -16.719 -20.984 1 85.5 455 SER A C 1
ATOM 3672 O O . SER A 1 455 ? 38.188 -17.766 -21.625 1 85.5 455 SER A O 1
ATOM 3674 N N . LEU A 1 456 ? 38.75 -15.641 -21.078 1 75.69 456 LEU A N 1
ATOM 3675 C CA . LEU A 1 456 ? 40 -15.664 -21.844 1 75.69 456 LEU A CA 1
ATOM 3676 C C . LEU A 1 456 ? 40.969 -16.688 -21.266 1 75.69 456 LEU A C 1
ATOM 3678 O O . LEU A 1 456 ? 41.688 -17.344 -22.016 1 75.69 456 LEU A O 1
ATOM 3682 N N . LYS A 1 457 ? 41 -16.812 -19.984 1 70.81 457 LYS A N 1
ATOM 3683 C CA . LYS A 1 457 ? 41.906 -17.75 -19.297 1 70.81 457 LYS A CA 1
ATOM 3684 C C . LYS A 1 457 ? 41.406 -19.172 -19.438 1 70.81 457 LYS A C 1
ATOM 3686 O O . LYS A 1 457 ? 42.188 -20.125 -19.359 1 70.81 457 LYS A O 1
ATOM 3691 N N . ARG A 1 458 ? 40.188 -19.312 -19.516 1 69.69 458 ARG A N 1
ATOM 3692 C CA . ARG A 1 458 ? 39.562 -20.625 -19.625 1 69.69 458 ARG A CA 1
ATOM 3693 C C . ARG A 1 458 ? 38.75 -20.75 -20.922 1 69.69 458 ARG A C 1
ATOM 3695 O O . ARG A 1 458 ? 37.531 -20.875 -20.891 1 69.69 458 ARG A O 1
ATOM 3702 N N . SER A 1 459 ? 39.438 -20.781 -21.969 1 73.19 459 SER A N 1
ATOM 3703 C CA . SER A 1 459 ? 38.781 -20.859 -23.281 1 73.19 459 SER A CA 1
ATOM 3704 C C . SER A 1 459 ? 38.344 -22.281 -23.594 1 73.19 459 SER A C 1
ATOM 3706 O O . SER A 1 459 ? 37.562 -22.5 -24.516 1 73.19 459 SER A O 1
ATOM 3708 N N . HIS A 1 460 ? 38.719 -23.156 -22.656 1 81.94 460 HIS A N 1
ATOM 3709 C CA . HIS A 1 460 ? 38.5 -24.562 -22.969 1 81.94 460 HIS A CA 1
ATOM 3710 C C . HIS A 1 460 ? 37.25 -25.094 -22.234 1 81.94 460 HIS A C 1
ATOM 3712 O O . HIS A 1 460 ? 37 -26.297 -22.234 1 81.94 460 HIS A O 1
ATOM 3718 N N . GLU A 1 461 ? 36.594 -24.156 -21.484 1 89.62 461 GLU A N 1
ATOM 3719 C CA . GLU A 1 461 ? 35.344 -24.578 -20.859 1 89.62 461 GLU A CA 1
ATOM 3720 C C . GLU A 1 461 ? 34.438 -23.375 -20.547 1 89.62 461 GLU A C 1
ATOM 3722 O O . GLU A 1 461 ? 34.938 -22.312 -20.172 1 89.62 461 GLU A O 1
ATOM 3727 N N . ALA A 1 462 ? 33.188 -23.547 -20.703 1 94.25 462 ALA A N 1
ATOM 3728 C CA . ALA A 1 462 ? 32.219 -22.516 -20.281 1 94.25 462 ALA A CA 1
ATOM 3729 C C . ALA A 1 462 ? 32.281 -22.297 -18.766 1 94.25 462 ALA A C 1
ATOM 3731 O O . ALA A 1 462 ? 32.281 -23.25 -18 1 94.25 462 ALA A O 1
ATOM 3732 N N . VAL A 1 463 ? 32.281 -21.078 -18.328 1 93.12 463 VAL A N 1
ATOM 3733 C CA . VAL A 1 463 ? 32.5 -20.75 -16.922 1 93.12 463 VAL A CA 1
ATOM 3734 C C . VAL A 1 463 ? 31.156 -20.406 -16.266 1 93.12 463 VAL A C 1
ATOM 3736 O O . VAL A 1 463 ? 30.922 -20.703 -15.102 1 93.12 463 VAL A O 1
ATOM 3739 N N . THR A 1 464 ? 30.344 -19.766 -17.016 1 93.06 464 THR A N 1
ATOM 3740 C CA . THR A 1 464 ? 29.016 -19.422 -16.547 1 93.06 464 THR A CA 1
ATOM 3741 C C . THR A 1 464 ? 27.969 -19.641 -17.641 1 93.06 464 THR A C 1
ATOM 3743 O O . THR A 1 464 ? 28.312 -19.781 -18.812 1 93.06 464 THR A O 1
ATOM 3746 N N . LEU A 1 465 ? 26.781 -19.844 -17.203 1 93.75 465 LEU A N 1
ATOM 3747 C CA . LEU A 1 465 ? 25.609 -19.875 -18.078 1 93.75 465 LEU A CA 1
ATOM 3748 C C . LEU A 1 465 ? 24.578 -18.844 -17.656 1 93.75 465 LEU A C 1
ATOM 3750 O O . LEU A 1 465 ? 24.312 -18.688 -16.453 1 93.75 465 LEU A O 1
ATOM 3754 N N . ASN A 1 466 ? 24.141 -18.062 -18.578 1 92.94 466 ASN A N 1
ATOM 3755 C CA . ASN A 1 466 ? 23.016 -17.172 -18.344 1 92.94 466 ASN A CA 1
ATOM 3756 C C . ASN A 1 466 ? 21.703 -17.781 -18.875 1 92.94 466 ASN A C 1
ATOM 3758 O O . ASN A 1 466 ? 21.609 -18.141 -20.047 1 92.94 466 ASN A O 1
ATOM 3762 N N . TRP A 1 467 ? 20.875 -18.047 -17.906 1 89.94 467 TRP A N 1
ATOM 3763 C CA . TRP A 1 467 ? 19.531 -18.438 -18.328 1 89.94 467 TRP A CA 1
ATOM 3764 C C . TRP A 1 467 ? 18.672 -17.219 -18.625 1 89.94 467 TRP A C 1
ATOM 3766 O O . TRP A 1 467 ? 18.219 -16.531 -17.703 1 89.94 467 TRP A O 1
ATOM 3776 N N . ALA A 1 468 ? 18.391 -16.875 -19.812 1 63.25 468 ALA A N 1
ATOM 3777 C CA . ALA A 1 468 ? 17.859 -15.672 -20.438 1 63.25 468 ALA A CA 1
ATOM 3778 C C . ALA A 1 468 ? 16.406 -15.445 -20.047 1 63.25 468 ALA A C 1
ATOM 3780 O O . ALA A 1 468 ? 15.609 -16.391 -20.047 1 63.25 468 ALA A O 1
ATOM 3781 N N . GLY A 1 469 ? 15.906 -14.641 -19.5 1 58.88 469 GLY A N 1
ATOM 3782 C CA . GLY A 1 469 ? 14.57 -14.195 -19.141 1 58.88 469 GLY A CA 1
ATOM 3783 C C . GLY A 1 469 ? 14.414 -13.922 -17.656 1 58.88 469 GLY A C 1
ATOM 3784 O O . GLY A 1 469 ? 13.617 -13.07 -17.25 1 58.88 469 GLY A O 1
ATOM 3785 N N . ASN A 1 470 ? 15.203 -14.82 -17.031 1 65.31 470 ASN A N 1
ATOM 3786 C CA . ASN A 1 470 ? 15.07 -14.477 -15.617 1 65.31 470 ASN A CA 1
ATOM 3787 C C . ASN A 1 470 ? 16.312 -13.758 -15.086 1 65.31 470 ASN A C 1
ATOM 3789 O O . ASN A 1 470 ? 16.344 -13.336 -13.93 1 65.31 470 ASN A O 1
ATOM 3793 N N . GLY A 1 471 ? 17.328 -13.766 -16.078 1 72.62 471 GLY A N 1
ATOM 3794 C CA . GLY A 1 471 ? 18.531 -13.031 -15.727 1 72.62 471 GLY A CA 1
ATOM 3795 C C . GLY A 1 471 ? 19.406 -13.773 -14.734 1 72.62 471 GLY A C 1
ATOM 3796 O O . GLY A 1 471 ? 20.297 -13.18 -14.117 1 72.62 471 GLY A O 1
ATOM 3797 N N . MET A 1 472 ? 19.141 -15.008 -14.641 1 86.31 472 MET A N 1
ATOM 3798 C CA . MET A 1 472 ? 19.891 -15.805 -13.672 1 86.31 472 MET A CA 1
ATOM 3799 C C . MET A 1 472 ? 21.25 -16.203 -14.242 1 86.31 472 MET A C 1
ATOM 3801 O O . MET A 1 472 ? 21.344 -16.641 -15.391 1 86.31 472 MET A O 1
ATOM 3805 N N . VAL A 1 473 ? 22.297 -16.031 -13.461 1 90.12 473 VAL A N 1
ATOM 3806 C CA . VAL A 1 473 ? 23.641 -16.453 -13.812 1 90.12 473 VAL A CA 1
ATOM 3807 C C . VAL A 1 473 ? 24.047 -17.672 -12.969 1 90.12 473 VAL A C 1
ATOM 3809 O O . VAL A 1 473 ? 24 -17.609 -11.734 1 90.12 473 VAL A O 1
ATOM 3812 N N . LEU A 1 474 ? 24.297 -18.703 -13.656 1 93.81 474 LEU A N 1
ATOM 3813 C CA . LEU A 1 474 ? 24.766 -19.906 -12.977 1 93.81 474 LEU A CA 1
ATOM 3814 C C . LEU A 1 474 ? 26.25 -20.125 -13.227 1 93.81 474 LEU A C 1
ATOM 3816 O O . LEU A 1 474 ? 26.75 -19.875 -14.328 1 93.81 474 LEU A O 1
ATOM 3820 N N . THR A 1 475 ? 26.953 -20.594 -12.25 1 92.75 475 THR A N 1
ATOM 3821 C CA . THR A 1 475 ? 28.406 -20.734 -12.305 1 92.75 475 THR A CA 1
ATOM 3822 C C . THR A 1 475 ? 28.812 -22.203 -12.297 1 92.75 475 THR A C 1
ATOM 3824 O O . THR A 1 475 ? 28.234 -23 -11.555 1 92.75 475 THR A O 1
ATOM 3827 N N . ARG A 1 476 ? 29.797 -22.422 -13.141 1 92.38 476 ARG A N 1
ATOM 3828 C CA . ARG A 1 476 ? 30.328 -23.781 -13.203 1 92.38 476 ARG A CA 1
ATOM 3829 C C . ARG A 1 476 ? 31.031 -24.172 -11.906 1 92.38 476 ARG A C 1
ATOM 3831 O O . ARG A 1 476 ? 31.766 -23.359 -11.336 1 92.38 476 ARG A O 1
ATOM 3838 N N . CYS A 1 477 ? 30.625 -25.109 -11.234 1 79.69 477 CYS A N 1
ATOM 3839 C CA . CYS A 1 477 ? 31.328 -25.578 -10.047 1 79.69 477 CYS A CA 1
ATOM 3840 C C . CYS A 1 477 ? 32.094 -26.875 -10.344 1 79.69 477 CYS A C 1
ATOM 3842 O O . CYS A 1 477 ? 31.531 -27.797 -10.93 1 79.69 477 CYS A O 1
ATOM 3844 N N . GLU A 1 478 ? 33.375 -26.766 -10.43 1 60.25 478 GLU A N 1
ATOM 3845 C CA . GLU A 1 478 ? 34.188 -27.984 -10.484 1 60.25 478 GLU A CA 1
ATOM 3846 C C . GLU A 1 478 ? 34 -28.828 -9.227 1 60.25 478 GLU A C 1
ATOM 3848 O O . GLU A 1 478 ? 33.625 -28.297 -8.172 1 60.25 478 GLU A O 1
ATOM 3853 N N . ASP A 1 479 ? 33.812 -30.141 -9.18 1 46.41 479 ASP A N 1
ATOM 3854 C CA . ASP A 1 479 ? 33.75 -31.016 -8.008 1 46.41 479 ASP A CA 1
ATOM 3855 C C . ASP A 1 479 ? 34.625 -30.469 -6.883 1 46.41 479 ASP A C 1
ATOM 3857 O O . ASP A 1 479 ? 34.812 -31.141 -5.863 1 46.41 479 ASP A O 1
ATOM 3861 N N . LYS A 1 480 ? 35.812 -29.781 -7.102 1 36.5 480 LYS A N 1
ATOM 3862 C CA . LYS A 1 480 ? 36.594 -29.484 -5.922 1 36.5 480 LYS A CA 1
ATOM 3863 C C . LYS A 1 480 ? 35.938 -28.406 -5.062 1 36.5 480 LYS A C 1
ATOM 3865 O O . LYS A 1 480 ? 35.438 -27.406 -5.586 1 36.5 480 LYS A O 1
ATOM 3870 N N . LEU A 1 481 ? 35.562 -28.594 -3.773 1 34.62 481 LEU A N 1
ATOM 3871 C CA . LEU A 1 481 ? 35.156 -27.781 -2.643 1 34.62 481 LEU A CA 1
ATOM 3872 C C . LEU A 1 481 ? 35.938 -26.469 -2.602 1 34.62 481 LEU A C 1
ATOM 3874 O O . LEU A 1 481 ? 36 -25.812 -1.558 1 34.62 481 LEU A O 1
ATOM 3878 N N . TYR A 1 482 ? 36.875 -26.141 -3.469 1 30.45 482 TYR A N 1
ATOM 3879 C CA . TYR A 1 482 ? 37.656 -24.984 -3.061 1 30.45 482 TYR A CA 1
ATOM 3880 C C . TYR A 1 482 ? 36.875 -23.703 -3.234 1 30.45 482 TYR A C 1
ATOM 3882 O O . TYR A 1 482 ? 36.312 -23.453 -4.305 1 30.45 482 TYR A O 1
ATOM 3890 N N . LEU A 1 483 ? 36.469 -23.125 -2.133 1 30.73 483 LEU A N 1
ATOM 3891 C CA . LEU A 1 483 ? 35.844 -21.812 -1.95 1 30.73 483 LEU A CA 1
ATOM 3892 C C . LEU A 1 483 ? 36.719 -20.734 -2.607 1 30.73 483 LEU A C 1
ATOM 3894 O O . LEU A 1 483 ? 37.875 -20.562 -2.27 1 30.73 483 LEU A O 1
ATOM 3898 N N . PRO A 1 484 ? 36.469 -20.344 -3.824 1 31.22 484 PRO A N 1
ATOM 3899 C CA . PRO A 1 484 ? 37.281 -19.234 -4.301 1 31.22 484 PRO A CA 1
ATOM 3900 C C . PRO A 1 484 ? 37.219 -18.016 -3.383 1 31.22 484 PRO A C 1
ATOM 3902 O O . PRO A 1 484 ? 36.156 -17.688 -2.852 1 31.22 484 PRO A O 1
ATOM 3905 N N . GLN A 1 485 ? 38.312 -17.625 -2.787 1 28.23 485 GLN A N 1
ATOM 3906 C CA . GLN A 1 485 ? 38.469 -16.469 -1.907 1 28.23 485 GLN A CA 1
ATOM 3907 C C . GLN A 1 485 ? 38.031 -15.18 -2.598 1 28.23 485 GLN A C 1
ATOM 3909 O O . GLN A 1 485 ? 37.562 -14.242 -1.94 1 28.23 485 GLN A O 1
ATOM 3914 N N . ASN A 1 486 ? 38.656 -14.867 -3.826 1 27.42 486 ASN A N 1
ATOM 3915 C CA . ASN A 1 486 ? 38.656 -13.453 -4.191 1 27.42 486 ASN A CA 1
ATOM 3916 C C . ASN A 1 486 ? 37.406 -13.039 -4.922 1 27.42 486 ASN A C 1
ATOM 3918 O O . ASN A 1 486 ? 36.969 -13.711 -5.863 1 27.42 486 ASN A O 1
ATOM 3922 N N . PRO A 1 487 ? 36.625 -12.133 -4.395 1 29.38 487 PRO A N 1
ATOM 3923 C CA . PRO A 1 487 ? 35.438 -11.531 -5.039 1 29.38 487 PRO A CA 1
ATOM 3924 C C . PRO A 1 487 ? 35.75 -11.062 -6.465 1 29.38 487 PRO A C 1
ATOM 3926 O O . PRO A 1 487 ? 36.781 -10.477 -6.723 1 29.38 487 PRO A O 1
ATOM 3929 N N . LEU A 1 488 ? 35.375 -11.789 -7.461 1 26.98 488 LEU A N 1
ATOM 3930 C CA . LEU A 1 488 ? 35.562 -11.328 -8.836 1 26.98 488 LEU A CA 1
ATOM 3931 C C . LEU A 1 488 ? 35.188 -9.852 -8.969 1 26.98 488 LEU A C 1
ATOM 3933 O O . LEU A 1 488 ? 34.094 -9.445 -8.57 1 26.98 488 LEU A O 1
ATOM 3937 N N . LYS A 1 489 ? 36.125 -8.969 -9.156 1 29.69 489 LYS A N 1
ATOM 3938 C CA . LYS A 1 489 ? 35.969 -7.586 -9.586 1 29.69 489 LYS A CA 1
ATOM 3939 C C . LYS A 1 489 ? 35 -7.504 -10.781 1 29.69 489 LYS A C 1
ATOM 3941 O O . LYS A 1 489 ? 35.188 -8.219 -11.773 1 29.69 489 LYS A O 1
ATOM 3946 N N . HIS A 1 490 ? 33.719 -7.129 -10.617 1 27.61 490 HIS A N 1
ATOM 3947 C CA . HIS A 1 490 ? 32.75 -6.797 -11.641 1 27.61 490 HIS A CA 1
ATOM 3948 C C . HIS A 1 490 ? 33.375 -6.102 -12.828 1 27.61 490 HIS A C 1
ATOM 3950 O O . HIS A 1 490 ? 33.938 -5.008 -12.695 1 27.61 490 HIS A O 1
ATOM 3956 N N . SER A 1 491 ? 34 -6.828 -13.719 1 25.44 491 SER A N 1
ATOM 3957 C CA . SER A 1 491 ? 34.406 -6.16 -14.945 1 25.44 491 SER A CA 1
ATOM 3958 C C . SER A 1 491 ? 33.25 -5.418 -15.602 1 25.44 491 SER A C 1
ATOM 3960 O O . SER A 1 491 ? 32.094 -5.875 -15.547 1 25.44 491 SER A O 1
ATOM 3962 N N . LYS A 1 492 ? 33.438 -4.082 -16.078 1 30.11 492 LYS A N 1
ATOM 3963 C CA . LYS A 1 492 ? 32.656 -3.004 -16.688 1 30.11 492 LYS A CA 1
ATOM 3964 C C . LYS A 1 492 ? 31.922 -3.486 -17.922 1 30.11 492 LYS A C 1
ATOM 3966 O O . LYS A 1 492 ? 31.203 -2.717 -18.562 1 30.11 492 LYS A O 1
ATOM 3971 N N . GLY A 1 493 ? 32.375 -4.602 -18.547 1 26.98 493 GLY A N 1
ATOM 3972 C CA . GLY A 1 493 ? 31.828 -4.789 -19.891 1 26.98 493 GLY A CA 1
ATOM 3973 C C . GLY A 1 493 ? 30.422 -5.336 -19.891 1 26.98 493 GLY A C 1
ATOM 3974 O O . GLY A 1 493 ? 29.828 -5.547 -20.953 1 26.98 493 GLY A O 1
ATOM 3975 N N . VAL A 1 494 ? 30.094 -5.969 -18.906 1 28.22 494 VAL A N 1
ATOM 3976 C CA . VAL A 1 494 ? 28.859 -6.738 -19.016 1 28.22 494 VAL A CA 1
ATOM 3977 C C . VAL A 1 494 ? 27.656 -5.812 -18.844 1 28.22 494 VAL A C 1
ATOM 3979 O O . VAL A 1 494 ? 26.5 -6.262 -18.891 1 28.22 494 VAL A O 1
ATOM 3982 N N . LEU A 1 495 ? 27.859 -4.52 -18.688 1 30.12 495 LEU A N 1
ATOM 3983 C CA . LEU A 1 495 ? 26.766 -3.596 -18.406 1 30.12 495 LEU A CA 1
ATOM 3984 C C . LEU A 1 495 ? 25.906 -3.363 -19.656 1 30.12 495 LEU A C 1
ATOM 3986 O O . LEU A 1 495 ? 24.734 -2.992 -19.562 1 30.12 495 LEU A O 1
ATOM 3990 N N . PRO A 1 496 ? 26.594 -3.438 -20.828 1 30.83 496 PRO A N 1
ATOM 3991 C CA . PRO A 1 496 ? 25.781 -2.939 -21.938 1 30.83 496 PRO A CA 1
ATOM 3992 C C . PRO A 1 496 ? 24.594 -3.854 -22.25 1 30.83 496 PRO A C 1
ATOM 3994 O O . PRO A 1 496 ? 23.547 -3.381 -22.688 1 30.83 496 PRO A O 1
ATOM 3997 N N . PHE A 1 497 ? 24.859 -5.168 -22.156 1 28.78 497 PHE A N 1
ATOM 3998 C CA . PHE A 1 497 ? 23.75 -6.027 -22.594 1 28.78 497 PHE A CA 1
ATOM 3999 C C . PHE A 1 497 ? 22.609 -6 -21.578 1 28.78 497 PHE A C 1
ATOM 4001 O O . PHE A 1 497 ? 21.438 -6.078 -21.953 1 28.78 497 PHE A O 1
ATOM 4008 N N . LEU A 1 498 ? 22.875 -5.832 -20.391 1 29.56 498 LEU A N 1
ATOM 4009 C CA . LEU A 1 498 ? 21.828 -5.867 -19.375 1 29.56 498 LEU A CA 1
ATOM 4010 C C . LEU A 1 498 ? 20.922 -4.645 -19.469 1 29.56 498 LEU A C 1
ATOM 4012 O O . LEU A 1 498 ? 19.75 -4.715 -19.125 1 29.56 498 LEU A O 1
ATOM 4016 N N . GLN A 1 499 ? 21.578 -3.523 -19.797 1 28.39 499 GLN A N 1
ATOM 4017 C CA . GLN A 1 499 ? 20.797 -2.297 -19.875 1 28.39 499 GLN A CA 1
ATOM 4018 C C . GLN A 1 499 ? 19.734 -2.387 -20.984 1 28.39 499 GLN A C 1
ATOM 4020 O O . GLN A 1 499 ? 18.656 -1.819 -20.859 1 28.39 499 GLN A O 1
ATOM 4025 N N . LYS A 1 500 ? 20.125 -3.066 -22.094 1 30.56 500 LYS A N 1
ATOM 4026 C CA . LYS A 1 500 ? 19.172 -3.127 -23.203 1 30.56 500 LYS A CA 1
ATOM 4027 C C . LYS A 1 500 ? 17.984 -4.031 -22.859 1 30.56 500 LYS A C 1
ATOM 4029 O O . LYS A 1 500 ? 16.859 -3.764 -23.266 1 30.56 500 LYS A O 1
ATOM 4034 N N . THR A 1 501 ? 18.25 -5.055 -22.188 1 27.66 501 THR A N 1
ATOM 4035 C CA . THR A 1 501 ? 17.172 -6 -21.891 1 27.66 501 THR A CA 1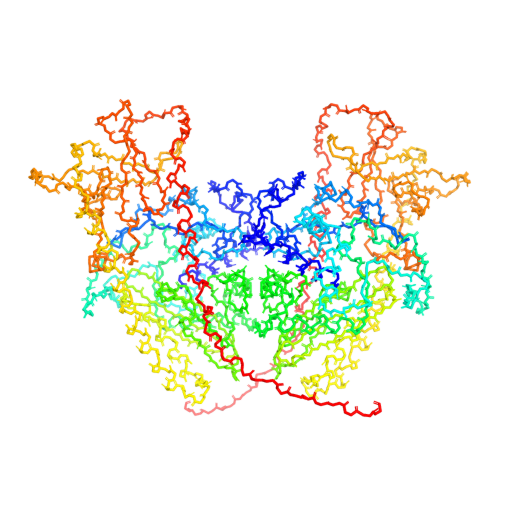
ATOM 4036 C C . THR A 1 501 ? 16.266 -5.469 -20.781 1 27.66 501 THR A C 1
ATOM 4038 O O . THR A 1 501 ? 15.062 -5.719 -20.797 1 27.66 501 THR A O 1
ATOM 4041 N N . LEU A 1 502 ? 16.812 -4.805 -19.859 1 31.39 502 LEU A N 1
ATOM 4042 C CA . LEU A 1 502 ? 15.914 -4.234 -18.844 1 31.39 502 LEU A CA 1
ATOM 4043 C C . LEU A 1 502 ? 14.953 -3.23 -19.484 1 31.39 502 LEU A C 1
ATOM 4045 O O . LEU A 1 502 ? 13.805 -3.111 -19.062 1 31.39 502 LEU A O 1
ATOM 4049 N N . ARG A 1 503 ? 15.422 -2.508 -20.484 1 29.58 503 ARG A N 1
ATOM 4050 C CA . ARG A 1 503 ? 14.555 -1.555 -21.172 1 29.58 503 ARG A CA 1
ATOM 4051 C C . ARG A 1 503 ? 13.438 -2.273 -21.922 1 29.58 503 ARG A C 1
ATOM 4053 O O . ARG A 1 503 ? 12.336 -1.746 -22.062 1 29.58 503 ARG A O 1
ATOM 4060 N N . ARG A 1 504 ? 13.797 -3.447 -22.531 1 29.02 504 ARG A N 1
ATOM 4061 C CA . ARG A 1 504 ? 12.781 -4.129 -23.344 1 29.02 504 ARG A CA 1
ATOM 4062 C C . ARG A 1 504 ? 11.742 -4.797 -22.453 1 29.02 504 ARG A C 1
ATOM 4064 O O . ARG A 1 504 ? 10.562 -4.883 -22.812 1 29.02 504 ARG A O 1
ATOM 4071 N N . VAL A 1 505 ? 12.188 -5.336 -21.375 1 29.31 505 VAL A N 1
ATOM 4072 C CA . VAL A 1 505 ? 11.18 -5.953 -20.531 1 29.31 505 VAL A CA 1
ATOM 4073 C C . VAL A 1 505 ? 10.266 -4.875 -19.953 1 29.31 505 VAL A C 1
ATOM 4075 O O . VAL A 1 505 ? 9.062 -5.082 -19.812 1 29.31 505 VAL A O 1
ATOM 4078 N N . MET A 1 506 ? 10.852 -3.734 -19.75 1 27.92 506 MET A N 1
ATOM 4079 C CA . MET A 1 506 ? 9.953 -2.678 -19.281 1 27.92 506 MET A CA 1
ATOM 4080 C C . MET A 1 506 ? 9.008 -2.246 -20.406 1 27.92 506 MET A C 1
ATOM 4082 O O . MET A 1 506 ? 7.957 -1.652 -20.125 1 27.92 506 MET A O 1
ATOM 4086 N N . ARG A 1 507 ? 9.469 -2.389 -21.703 1 28.14 507 ARG A N 1
ATOM 4087 C CA . ARG A 1 507 ? 8.57 -1.991 -22.781 1 28.14 507 ARG A CA 1
ATOM 4088 C C . ARG A 1 507 ? 7.398 -2.959 -22.906 1 28.14 507 ARG A C 1
ATOM 4090 O O . ARG A 1 507 ? 6.32 -2.576 -23.359 1 28.14 507 ARG A O 1
ATOM 4097 N N . SER A 1 508 ? 7.656 -4.238 -22.797 1 26.58 508 SER A N 1
ATOM 4098 C CA . SER A 1 508 ? 6.492 -5.098 -23 1 26.58 508 SER A CA 1
ATOM 4099 C C . SER A 1 508 ? 5.391 -4.785 -22 1 26.58 508 SER A C 1
ATOM 4101 O O . SER A 1 508 ? 4.238 -5.18 -22.188 1 26.58 508 SER A O 1
ATOM 4103 N N . TRP A 1 509 ? 5.766 -4.312 -20.891 1 26.2 509 TRP A N 1
ATOM 4104 C CA . TRP A 1 509 ? 4.637 -3.928 -20.047 1 26.2 509 TRP A CA 1
ATOM 4105 C C . TRP A 1 509 ? 3.959 -2.676 -20.594 1 26.2 509 TRP A C 1
ATOM 4107 O O . TRP A 1 509 ? 2.877 -2.299 -20.141 1 26.2 509 TRP A O 1
ATOM 4117 N N . ARG A 1 510 ? 4.684 -1.908 -21.469 1 27.34 510 ARG A N 1
ATOM 4118 C CA . ARG A 1 510 ? 4.078 -0.69 -22 1 27.34 510 ARG A CA 1
ATOM 4119 C C . ARG A 1 510 ? 2.994 -1.016 -23.031 1 27.34 510 ARG A C 1
ATOM 4121 O O . ARG A 1 510 ? 2.377 -0.111 -23.594 1 27.34 510 ARG A O 1
ATOM 4128 N N . LEU A 1 511 ? 3.064 -2.182 -23.719 1 25.94 511 LEU A N 1
ATOM 4129 C CA . LEU A 1 511 ? 2.057 -2.342 -24.766 1 25.94 511 LEU A CA 1
ATOM 4130 C C . LEU A 1 511 ? 0.662 -2.055 -24.219 1 25.94 511 LEU A C 1
ATOM 4132 O O . LEU A 1 511 ? -0.296 -1.938 -24.984 1 25.94 511 LEU A O 1
ATOM 4136 N N . VAL A 1 512 ? 0.435 -2.199 -23 1 23.52 512 VAL A N 1
ATOM 4137 C CA . VAL A 1 512 ? -0.995 -2.096 -22.719 1 23.52 512 VAL A CA 1
ATOM 4138 C C . VAL A 1 512 ? -1.443 -0.642 -22.859 1 23.52 512 VAL A C 1
ATOM 4140 O O . VAL A 1 512 ? -2.619 -0.37 -23.109 1 23.52 512 VAL A O 1
ATOM 4143 N N . SER A 1 513 ? -0.584 0.397 -22.719 1 21.81 513 SER A N 1
ATOM 4144 C CA . SER A 1 513 ? -1.271 1.673 -22.547 1 21.81 513 SER A CA 1
ATOM 4145 C C . SER A 1 513 ? -1.496 2.363 -23.891 1 21.81 513 SER A C 1
ATOM 4147 O O . SER A 1 513 ? -2.129 3.418 -23.953 1 21.81 513 SER A O 1
ATOM 4149 N N . ARG A 1 514 ? -0.805 2.104 -25.016 1 23.92 514 ARG A N 1
ATOM 4150 C CA . ARG A 1 514 ? -0.809 3.131 -26.062 1 23.92 514 ARG A CA 1
ATOM 4151 C C . ARG A 1 514 ? -2.037 3 -26.953 1 23.92 514 ARG A C 1
ATOM 4153 O O . ARG A 1 514 ? -2.107 3.623 -28.016 1 23.92 514 ARG A O 1
ATOM 4160 N N . GLY A 1 515 ? -2.973 2.045 -26.812 1 19.64 515 GLY A N 1
ATOM 4161 C CA . GLY A 1 515 ? -3.713 1.848 -28.047 1 19.64 515 GLY A CA 1
ATOM 4162 C C . GLY A 1 515 ? -4.406 3.105 -28.531 1 19.64 515 GLY A C 1
ATOM 4163 O O . GLY A 1 515 ? -4.359 3.424 -29.719 1 19.64 515 GLY A O 1
ATOM 4164 N N . SER A 1 516 ? -5.457 3.691 -27.922 1 19.72 516 SER A N 1
ATOM 4165 C CA . SER A 1 516 ? -6.641 4.07 -28.688 1 19.72 516 SER A CA 1
ATOM 4166 C C . SER A 1 516 ? -6.48 5.461 -29.312 1 19.72 516 SER A C 1
ATOM 4168 O O . SER A 1 516 ? -7.027 6.438 -28.797 1 19.72 516 SER A O 1
ATOM 4170 N N . ARG A 1 517 ? -5.352 5.91 -29.797 1 22.02 517 ARG A N 1
ATOM 4171 C CA . ARG A 1 517 ? -5.508 7.289 -30.25 1 22.02 517 ARG A CA 1
ATOM 4172 C C . ARG A 1 517 ? -6.355 7.367 -31.516 1 22.02 517 ARG A C 1
ATOM 4174 O O . ARG A 1 517 ? -6.492 8.438 -32.094 1 22.02 517 ARG A O 1
ATOM 4181 N N . LYS A 1 518 ? -6.582 6.184 -32.312 1 19.73 518 LYS A N 1
ATOM 4182 C CA . LYS A 1 518 ? -6.691 6.691 -33.656 1 19.73 518 LYS A CA 1
ATOM 4183 C C . LYS A 1 518 ? -7.832 7.699 -33.781 1 19.73 518 LYS A C 1
ATOM 4185 O O . LYS A 1 518 ? -7.641 8.797 -34.312 1 19.73 518 LYS A O 1
ATOM 4190 N N . SER A 1 519 ? -9.062 7.238 -34.312 1 18.11 519 SER A N 1
ATOM 4191 C CA . SER A 1 519 ? -9.68 7.633 -35.594 1 18.11 519 SER A CA 1
ATOM 4192 C C . SER A 1 519 ? -10.68 8.766 -35.375 1 18.11 519 SER A C 1
ATOM 4194 O O . SER A 1 519 ? -11.477 9.062 -36.281 1 18.11 519 SER A O 1
ATOM 4196 N N . SER A 1 520 ? -10.805 9.438 -34.344 1 19.7 520 SER A N 1
ATOM 4197 C CA . SER A 1 520 ? -12.031 10.227 -34.406 1 19.7 520 SER A CA 1
ATOM 4198 C C . SER A 1 520 ? -12.023 11.156 -35.625 1 19.7 520 SER A C 1
ATOM 4200 O O . SER A 1 520 ? -11.164 12.023 -35.719 1 19.7 520 SER A O 1
ATOM 4202 N N . GLY A 1 521 ? -12.375 10.594 -36.844 1 17.42 521 GLY A N 1
ATOM 4203 C CA . GLY A 1 521 ? -12.695 11.289 -38.094 1 17.42 521 GLY A CA 1
ATOM 4204 C C . GLY A 1 521 ? -13.477 12.57 -37.875 1 17.42 521 GLY A C 1
ATOM 4205 O O . GLY A 1 521 ? -12.883 13.641 -37.719 1 17.42 521 GLY A O 1
ATOM 4206 N N . TYR A 1 522 ? -14.719 12.484 -38.469 1 17.91 522 TYR A N 1
ATOM 4207 C CA . TYR A 1 522 ? -15.492 13.398 -39.312 1 17.91 522 TYR A CA 1
ATOM 4208 C C . TYR A 1 522 ? -16.156 14.469 -38.438 1 17.91 522 TYR A C 1
ATOM 4210 O O . TYR A 1 522 ? -16.906 14.156 -37.531 1 17.91 522 TYR A O 1
ATOM 4218 N N . LEU A 1 523 ? -15.578 15.531 -38.312 1 18.28 523 LEU A N 1
ATOM 4219 C CA . LEU A 1 523 ? -16.062 16.75 -37.688 1 18.28 523 LEU A CA 1
ATOM 4220 C C . LEU A 1 523 ? -17.328 17.266 -38.344 1 18.28 523 LEU A C 1
ATOM 4222 O O . LEU A 1 523 ? -17.281 17.719 -39.5 1 18.28 523 LEU A O 1
ATOM 4226 N N . PRO A 1 524 ? -18.359 16.344 -38.469 1 17.39 524 PRO A N 1
ATOM 4227 C CA . PRO A 1 524 ? -19.406 16.953 -39.312 1 17.39 524 PRO A CA 1
ATOM 4228 C C . PRO A 1 524 ? -19.641 18.422 -39 1 17.39 524 PRO A C 1
ATOM 4230 O O . PRO A 1 524 ? -19.281 18.875 -37.906 1 17.39 524 PRO A O 1
ATOM 4233 N N . GLU A 1 525 ? -20.359 19.094 -39.969 1 17.72 525 GLU A N 1
ATOM 4234 C CA . GLU A 1 525 ? -20.734 20.422 -40.406 1 17.72 525 GLU A CA 1
ATOM 4235 C C . GLU A 1 525 ? -21.547 21.156 -39.344 1 17.72 525 GLU A C 1
ATOM 4237 O O . GLU A 1 525 ? -22.109 20.531 -38.438 1 17.72 525 GLU A O 1
ATOM 4242 N N . LYS A 1 526 ? -21.75 22.453 -39.688 1 19.05 526 LYS A N 1
ATOM 4243 C CA . LYS A 1 526 ? -22.141 23.703 -39.031 1 19.05 526 LYS A CA 1
ATOM 4244 C C . LYS A 1 526 ? -23.594 23.672 -38.594 1 19.05 526 LYS A C 1
ATOM 4246 O O . LYS A 1 526 ? -24.5 23.922 -39.375 1 19.05 526 LYS A O 1
ATOM 4251 N N . ALA A 1 527 ? -24.109 22.531 -38.156 1 17.47 527 ALA A N 1
ATOM 4252 C CA . ALA A 1 527 ? -25.562 22.75 -38.25 1 17.47 527 ALA A CA 1
ATOM 4253 C C . ALA A 1 527 ? -25.953 24.109 -37.719 1 17.47 527 ALA A C 1
ATOM 4255 O O . ALA A 1 527 ? -25.438 24.531 -36.656 1 17.47 527 ALA A O 1
ATOM 4256 N N . HIS A 1 528 ? -26.547 24.906 -38.562 1 18.25 528 HIS A N 1
ATOM 4257 C CA . HIS A 1 528 ? -27.125 26.25 -38.625 1 18.25 528 HIS A CA 1
ATOM 4258 C C . HIS A 1 528 ? -28.141 26.469 -37.5 1 18.25 528 HIS A C 1
ATOM 4260 O O . HIS A 1 528 ? -28.844 27.484 -37.5 1 18.25 528 HIS A O 1
ATOM 4266 N N . PHE A 1 529 ? -28.109 25.766 -36.469 1 16.72 529 PHE A N 1
ATOM 4267 C CA . PHE A 1 529 ? -29.359 26.047 -35.781 1 16.72 529 PHE A CA 1
ATOM 4268 C C . PHE A 1 529 ? -29.531 27.562 -35.594 1 16.72 529 PHE A C 1
ATOM 4270 O O . PHE A 1 529 ? -28.594 28.25 -35.219 1 16.72 529 PHE A O 1
ATOM 4277 N N . SER A 1 530 ? -30.547 28.141 -36.188 1 17.33 530 SER A N 1
ATOM 4278 C CA . SER A 1 530 ? -31.344 29.375 -36.281 1 17.33 530 SER A CA 1
ATOM 4279 C C . SER A 1 530 ? -31.875 29.75 -34.906 1 17.33 530 SER A C 1
ATOM 4281 O O . SER A 1 530 ? -32.594 30.75 -34.75 1 17.33 530 SER A O 1
ATOM 4283 N N . ARG A 1 531 ? -31.812 29.281 -33.875 1 16.14 531 ARG A N 1
ATOM 4284 C CA . ARG A 1 531 ? -32.625 30.062 -32.969 1 16.14 531 ARG A CA 1
ATOM 4285 C C . ARG A 1 531 ? -32.219 31.547 -33 1 16.14 531 ARG A C 1
ATOM 4287 O O . ARG A 1 531 ? -31.047 31.859 -33.156 1 16.14 531 ARG A O 1
ATOM 4294 N N . PRO A 1 532 ? -33.156 32.625 -32.844 1 19.11 532 PRO A N 1
ATOM 4295 C CA . PRO A 1 532 ? -33.875 33.906 -32.75 1 19.11 532 PRO A CA 1
ATOM 4296 C C . PRO A 1 532 ? -33.344 34.812 -31.641 1 19.11 532 PRO A C 1
ATOM 4298 O O . PRO A 1 532 ? -33.031 35.969 -31.859 1 19.11 532 PRO A O 1
ATOM 4301 N N . GLY A 1 533 ? -34.312 34.844 -30.5 1 17.44 533 GLY A N 1
ATOM 4302 C CA . GLY A 1 533 ? -34.812 35.781 -29.484 1 17.44 533 GLY A CA 1
ATOM 4303 C C . GLY A 1 533 ? -33.781 36.125 -28.438 1 17.44 533 GLY A C 1
ATOM 4304 O O . GLY A 1 533 ? -33.5 37.281 -28.172 1 17.44 533 GLY A O 1
ATOM 4305 N N . ARG A 1 534 ? -34.219 36 -27.141 1 17.16 534 ARG A N 1
ATOM 4306 C CA . ARG A 1 534 ? -33.656 36.75 -26.016 1 17.16 534 ARG A CA 1
ATOM 4307 C C . ARG A 1 534 ? -32.219 36.344 -25.734 1 17.16 534 ARG A C 1
ATOM 4309 O O . ARG A 1 534 ? -31.859 35.156 -25.844 1 17.16 534 ARG A O 1
ATOM 4316 N N . MET B 1 1 ? -6.48 22.281 0.904 1 91.31 1 MET B N 1
ATOM 4317 C CA . MET B 1 1 ? -6.809 22.453 -0.508 1 91.31 1 MET B CA 1
ATOM 4318 C C . MET B 1 1 ? -5.57 22.828 -1.314 1 91.31 1 MET B C 1
ATOM 4320 O O . MET B 1 1 ? -5.43 22.422 -2.469 1 91.31 1 MET B O 1
ATOM 4324 N N . THR B 1 2 ? -4.684 23.531 -0.679 1 97.69 2 THR B N 1
ATOM 4325 C CA . THR B 1 2 ? -3.443 23.953 -1.317 1 97.69 2 THR B CA 1
ATOM 4326 C C . THR B 1 2 ? -2.738 22.766 -1.962 1 97.69 2 THR B C 1
ATOM 4328 O O . THR B 1 2 ? -2.23 22.859 -3.08 1 97.69 2 THR B O 1
ATOM 4331 N N . LYS B 1 3 ? -2.779 21.672 -1.319 1 98.19 3 LYS B N 1
ATOM 4332 C CA . LYS B 1 3 ? -2.059 20.469 -1.736 1 98.19 3 LYS B CA 1
ATOM 4333 C C . LYS B 1 3 ? -2.506 20.016 -3.121 1 98.19 3 LYS B C 1
ATOM 4335 O O . LYS B 1 3 ? -1.686 19.578 -3.934 1 98.19 3 LYS B O 1
ATOM 4340 N N . SER B 1 4 ? -3.768 20.156 -3.408 1 97.94 4 SER B N 1
ATOM 4341 C CA . SER B 1 4 ? -4.27 19.734 -4.715 1 97.94 4 SER B CA 1
ATOM 4342 C C . SER B 1 4 ? -3.711 20.609 -5.828 1 97.94 4 SER B C 1
ATOM 4344 O O . SER B 1 4 ? -3.445 20.141 -6.93 1 97.94 4 SER B O 1
ATOM 4346 N N . PHE B 1 5 ? -3.506 21.875 -5.578 1 98.19 5 PHE B N 1
ATOM 4347 C CA . PHE B 1 5 ? -2.943 22.797 -6.559 1 98.19 5 PHE B CA 1
ATOM 4348 C C . PHE B 1 5 ? -1.476 22.484 -6.82 1 98.19 5 PHE B C 1
ATOM 4350 O O . PHE B 1 5 ? -1.017 22.547 -7.961 1 98.19 5 PHE B O 1
ATOM 4357 N N . VAL B 1 6 ? -0.802 22.172 -5.742 1 98.38 6 VAL B N 1
ATOM 4358 C CA . VAL B 1 6 ? 0.611 21.828 -5.867 1 98.38 6 VAL B CA 1
ATOM 4359 C C . VAL B 1 6 ? 0.768 20.594 -6.75 1 98.38 6 VAL B C 1
ATOM 4361 O O . VAL B 1 6 ? 1.648 20.547 -7.613 1 98.38 6 VAL B O 1
ATOM 4364 N N . ILE B 1 7 ? -0.084 19.656 -6.574 1 98.12 7 ILE B N 1
ATOM 4365 C CA . ILE B 1 7 ? -0.037 18.422 -7.352 1 98.12 7 ILE B CA 1
ATOM 4366 C C . ILE B 1 7 ? -0.306 18.734 -8.82 1 98.12 7 ILE B C 1
ATOM 4368 O O . ILE B 1 7 ? 0.348 18.172 -9.711 1 98.12 7 ILE B O 1
ATOM 4372 N N . ALA B 1 8 ? -1.259 19.594 -9.07 1 97.19 8 ALA B N 1
ATOM 4373 C CA . ALA B 1 8 ? -1.558 19.969 -10.445 1 97.19 8 ALA B CA 1
ATOM 4374 C C . ALA B 1 8 ? -0.349 20.625 -11.109 1 97.19 8 ALA B C 1
ATOM 4376 O O . ALA B 1 8 ? -0.046 20.359 -12.273 1 97.19 8 ALA B O 1
ATOM 4377 N N . CYS B 1 9 ? 0.311 21.484 -10.383 1 97.75 9 CYS B N 1
ATOM 4378 C CA . CYS B 1 9 ? 1.519 22.109 -10.898 1 97.75 9 CYS B CA 1
ATOM 4379 C C . CYS B 1 9 ? 2.598 21.078 -11.188 1 97.75 9 CYS B C 1
ATOM 4381 O O . CYS B 1 9 ? 3.244 21.109 -12.234 1 97.75 9 CYS B O 1
ATOM 4383 N N . LEU B 1 10 ? 2.771 20.156 -10.266 1 97.75 10 LEU B N 1
ATOM 4384 C CA . LEU B 1 10 ? 3.777 19.109 -10.422 1 97.75 10 LEU B CA 1
ATOM 4385 C C . LEU B 1 10 ? 3.484 18.25 -11.648 1 97.75 10 LEU B C 1
ATOM 4387 O O . LEU B 1 10 ? 4.402 17.891 -12.391 1 97.75 10 LEU B O 1
ATOM 4391 N N . ALA B 1 11 ? 2.219 17.922 -11.82 1 96.25 11 ALA B N 1
ATOM 4392 C CA . ALA B 1 11 ? 1.83 17.109 -12.969 1 96.25 11 ALA B CA 1
ATOM 4393 C C . ALA B 1 11 ? 2.168 17.828 -14.281 1 96.25 11 ALA B C 1
ATOM 4395 O O . ALA B 1 11 ? 2.641 17.203 -15.227 1 96.25 11 ALA B O 1
ATOM 4396 N N . LYS B 1 12 ? 1.964 19.141 -14.281 1 95.44 12 LYS B N 1
ATOM 4397 C CA . LYS B 1 12 ? 2.285 19.938 -15.461 1 95.44 12 LYS B CA 1
ATOM 4398 C C . LYS B 1 12 ? 3.791 19.953 -15.711 1 95.44 12 LYS B C 1
ATOM 4400 O O . LYS B 1 12 ? 4.242 19.734 -16.844 1 95.44 12 LYS B O 1
ATOM 4405 N N . VAL B 1 13 ? 4.488 20.188 -14.703 1 96.31 13 VAL B N 1
ATOM 4406 C CA . VAL B 1 13 ? 5.938 20.297 -14.82 1 96.31 13 VAL B CA 1
ATOM 4407 C C . VAL B 1 13 ? 6.531 18.953 -15.227 1 96.31 13 VAL B C 1
ATOM 4409 O O . VAL B 1 13 ? 7.43 18.891 -16.078 1 96.31 13 VAL B O 1
ATOM 4412 N N . ARG B 1 14 ? 6.086 17.891 -14.625 1 95.62 14 ARG B N 1
ATOM 4413 C CA . ARG B 1 14 ? 6.551 16.531 -14.914 1 95.62 14 ARG B CA 1
ATOM 4414 C C . ARG B 1 14 ? 6.453 16.234 -16.406 1 95.62 14 ARG B C 1
ATOM 4416 O O . ARG B 1 14 ? 7.363 15.633 -16.984 1 95.62 14 ARG B O 1
ATOM 4423 N N . LEU B 1 15 ? 5.402 16.703 -17.031 1 92 15 LEU B N 1
ATOM 4424 C CA . LEU B 1 15 ? 5.094 16.297 -18.406 1 92 15 LEU B CA 1
ATOM 4425 C C . LEU B 1 15 ? 5.508 17.391 -19.391 1 92 15 LEU B C 1
ATOM 4427 O O . LEU B 1 15 ? 5.164 17.312 -20.578 1 92 15 LEU B O 1
ATOM 4431 N N . GLU B 1 16 ? 6.227 18.328 -18.844 1 88.88 16 GLU B N 1
ATOM 4432 C CA . GLU B 1 16 ? 6.766 19.344 -19.734 1 88.88 16 GLU B CA 1
ATOM 4433 C C . GLU B 1 16 ? 7.887 18.781 -20.609 1 88.88 16 GLU B C 1
ATOM 4435 O O . GLU B 1 16 ? 8.805 18.141 -20.109 1 88.88 16 GLU B O 1
ATOM 4440 N N . GLY B 1 17 ? 7.777 18.891 -21.859 1 83.62 17 GLY B N 1
ATOM 4441 C CA . GLY B 1 17 ? 8.789 18.406 -22.781 1 83.62 17 GLY B CA 1
ATOM 4442 C C . GLY B 1 17 ? 8.422 17.078 -23.422 1 83.62 17 GLY B C 1
ATOM 4443 O O . GLY B 1 17 ? 7.262 16.672 -23.406 1 83.62 17 GLY B O 1
ATOM 4444 N N . LYS B 1 18 ? 9.367 16.406 -24.047 1 82.88 18 LYS B N 1
ATOM 4445 C CA . LYS B 1 18 ? 9.133 15.18 -24.812 1 82.88 18 LYS B CA 1
ATOM 4446 C C . LYS B 1 18 ? 9.07 13.961 -23.906 1 82.88 18 LYS B C 1
ATOM 4448 O O . LYS B 1 18 ? 8.375 12.992 -24.188 1 82.88 18 LYS B O 1
ATOM 4453 N N . LYS B 1 19 ? 9.844 14.156 -22.875 1 88.62 19 LYS B N 1
ATOM 4454 C CA . LYS B 1 19 ? 9.852 13.086 -21.891 1 88.62 19 LYS B CA 1
ATOM 4455 C C . LYS B 1 19 ? 9.57 13.625 -20.484 1 88.62 19 LYS B C 1
ATOM 4457 O O . LYS B 1 19 ? 9.859 14.789 -20.188 1 88.62 19 LYS B O 1
ATOM 4462 N N . ALA B 1 20 ? 8.984 12.75 -19.703 1 88.94 20 ALA B N 1
ATOM 4463 C CA . ALA B 1 20 ? 8.727 13.172 -18.328 1 88.94 20 ALA B CA 1
ATOM 4464 C C . ALA B 1 20 ? 10.016 13.578 -17.609 1 88.94 20 ALA B C 1
ATOM 4466 O O . ALA B 1 20 ? 11.023 12.875 -17.703 1 88.94 20 ALA B O 1
ATOM 4467 N N . LYS B 1 21 ? 10 14.688 -17.047 1 93.5 21 LYS B N 1
ATOM 4468 C CA . LYS B 1 21 ? 11.172 15.172 -16.312 1 93.5 21 LYS B CA 1
ATOM 4469 C C . LYS B 1 21 ? 11.469 14.289 -15.109 1 93.5 21 LYS B C 1
ATOM 4471 O O . LYS B 1 21 ? 12.625 14.164 -14.695 1 93.5 21 LYS B O 1
ATOM 4476 N N . PHE B 1 22 ? 10.453 13.758 -14.508 1 95.69 22 PHE B N 1
ATOM 4477 C CA . PHE B 1 22 ? 10.508 12.797 -13.414 1 95.69 22 PHE B CA 1
ATOM 4478 C C . PHE B 1 22 ? 9.227 11.969 -13.359 1 95.69 22 PHE B C 1
ATOM 4480 O O . PHE B 1 22 ? 8.258 12.266 -14.055 1 95.69 22 PHE B O 1
ATOM 4487 N N . GLU B 1 23 ? 9.281 10.875 -12.633 1 94 23 GLU B N 1
ATOM 4488 C CA . GLU B 1 23 ? 8.094 10.062 -12.367 1 94 23 GLU B CA 1
ATOM 4489 C C . GLU B 1 23 ? 7.645 10.195 -10.914 1 94 23 GLU B C 1
ATOM 4491 O O . GLU B 1 23 ? 8.453 10.508 -10.039 1 94 23 GLU B O 1
ATOM 4496 N N . TRP B 1 24 ? 6.332 9.984 -10.703 1 94.5 24 TRP B N 1
ATOM 4497 C CA . TRP B 1 24 ? 5.832 9.984 -9.328 1 94.5 24 TRP B CA 1
ATOM 4498 C C . TRP B 1 24 ? 6.586 8.977 -8.469 1 94.5 24 TRP B C 1
ATOM 4500 O O . TRP B 1 24 ? 6.762 9.18 -7.27 1 94.5 24 TRP B O 1
ATOM 4510 N N . SER B 1 25 ? 7.133 7.91 -9.062 1 92.19 25 SER B N 1
ATOM 4511 C CA . SER B 1 25 ? 7.797 6.812 -8.375 1 92.19 25 SER B CA 1
ATOM 4512 C C . SER B 1 25 ? 9.305 7.031 -8.305 1 92.19 25 SER B C 1
ATOM 4514 O O . SER B 1 25 ? 10.047 6.148 -7.871 1 92.19 25 SER B O 1
ATOM 4516 N N . THR B 1 26 ? 9.766 8.188 -8.711 1 95.19 26 THR B N 1
ATOM 4517 C CA . THR B 1 26 ? 11.195 8.477 -8.602 1 95.19 26 THR B CA 1
ATOM 4518 C C . THR B 1 26 ? 11.609 8.602 -7.141 1 95.19 26 THR B C 1
ATOM 4520 O O . THR B 1 26 ? 10.969 9.312 -6.363 1 95.19 26 THR B O 1
ATOM 4523 N N . PRO B 1 27 ? 12.672 7.836 -6.719 1 95.69 27 PRO B N 1
ATOM 4524 C CA . PRO B 1 27 ? 13.148 8 -5.344 1 95.69 27 PRO B CA 1
ATOM 4525 C C . PRO B 1 27 ? 13.531 9.445 -5.023 1 95.69 27 PRO B C 1
ATOM 4527 O O . PRO B 1 27 ? 14.102 10.141 -5.863 1 95.69 27 PRO B O 1
ATOM 4530 N N . MET B 1 28 ? 13.25 9.867 -3.875 1 97.5 28 MET B N 1
ATOM 4531 C CA . MET B 1 28 ? 13.469 11.258 -3.484 1 97.5 28 MET B CA 1
ATOM 4532 C C . MET B 1 28 ? 14.945 11.617 -3.564 1 97.5 28 MET B C 1
ATOM 4534 O O . MET B 1 28 ? 15.297 12.734 -3.951 1 97.5 28 MET B O 1
ATOM 4538 N N . LYS B 1 29 ? 15.836 10.688 -3.209 1 96.31 29 LYS B N 1
ATOM 4539 C CA . LYS B 1 29 ? 17.281 10.945 -3.217 1 96.31 29 LYS B CA 1
ATOM 4540 C C . LYS B 1 29 ? 17.766 11.305 -4.617 1 96.31 29 LYS B C 1
ATOM 4542 O O . LYS B 1 29 ? 18.781 11.977 -4.773 1 96.31 29 LYS B O 1
ATOM 4547 N N . ASP B 1 30 ? 17.016 10.836 -5.645 1 96.44 30 ASP B N 1
ATOM 4548 C CA . ASP B 1 30 ? 17.375 11.125 -7.031 1 96.44 30 ASP B CA 1
ATOM 4549 C C . ASP B 1 30 ? 16.703 12.398 -7.523 1 96.44 30 ASP B C 1
ATOM 4551 O O . ASP B 1 30 ? 17.094 12.953 -8.555 1 96.44 30 ASP B O 1
ATOM 4555 N N . LEU B 1 31 ? 15.703 12.875 -6.824 1 96.62 31 LEU B N 1
ATOM 4556 C CA . LEU B 1 31 ? 14.938 14.047 -7.238 1 96.62 31 LEU B CA 1
ATOM 4557 C C . LEU B 1 31 ? 15.539 15.32 -6.668 1 96.62 31 LEU B C 1
ATOM 4559 O O . LEU B 1 31 ? 15.539 16.359 -7.328 1 96.62 31 LEU B O 1
ATOM 4563 N N . VAL B 1 32 ? 15.969 15.234 -5.43 1 95.94 32 VAL B N 1
ATOM 4564 C CA . VAL B 1 32 ? 16.438 16.422 -4.738 1 95.94 32 VAL B CA 1
ATOM 4565 C C . VAL B 1 32 ? 17.828 16.156 -4.137 1 95.94 32 VAL B C 1
ATOM 4567 O O . VAL B 1 32 ? 17.984 15.266 -3.311 1 95.94 32 VAL B O 1
ATOM 4570 N N . ASP B 1 33 ? 18.719 16.969 -4.5 1 94.56 33 ASP B N 1
ATOM 4571 C CA . ASP B 1 33 ? 20.062 16.891 -3.938 1 94.56 33 ASP B CA 1
ATOM 4572 C C . ASP B 1 33 ? 20.062 17.188 -2.441 1 94.56 33 ASP B C 1
ATOM 4574 O O . ASP B 1 33 ? 19.422 18.141 -1.999 1 94.56 33 ASP B O 1
ATOM 4578 N N . GLY B 1 34 ? 20.734 16.359 -1.741 1 93.88 34 GLY B N 1
ATOM 4579 C CA . GLY B 1 34 ? 20.844 16.594 -0.311 1 93.88 34 GLY B CA 1
ATOM 4580 C C . GLY B 1 34 ? 19.734 15.945 0.488 1 93.88 34 GLY B C 1
ATOM 4581 O O . GLY B 1 34 ? 19.719 16 1.72 1 93.88 34 GLY B O 1
ATOM 4582 N N . PHE B 1 35 ? 18.875 15.258 -0.209 1 95.88 35 PHE B N 1
ATOM 4583 C CA . PHE B 1 35 ? 17.812 14.562 0.495 1 95.88 35 PHE B CA 1
ATOM 4584 C C . PHE B 1 35 ? 18.359 13.484 1.414 1 95.88 35 PHE B C 1
ATOM 4586 O O . PHE B 1 35 ? 19.266 12.734 1.024 1 95.88 35 PHE B O 1
ATOM 4593 N N . ASN B 1 36 ? 17.859 13.516 2.588 1 91.69 36 ASN B N 1
ATOM 4594 C CA . ASN B 1 36 ? 18.219 12.523 3.592 1 91.69 36 ASN B CA 1
ATOM 4595 C C . ASN B 1 36 ? 17.047 12.195 4.516 1 91.69 36 ASN B C 1
ATOM 4597 O O . ASN B 1 36 ? 16.266 13.078 4.867 1 91.69 36 ASN B O 1
ATOM 4601 N N . THR B 1 37 ? 16.922 10.984 4.832 1 91.38 37 THR B N 1
ATOM 4602 C CA . THR B 1 37 ? 15.906 10.508 5.77 1 91.38 37 THR B CA 1
ATOM 4603 C C . THR B 1 37 ? 16.359 9.211 6.441 1 91.38 37 THR B C 1
ATOM 4605 O O . THR B 1 37 ? 17.547 8.875 6.418 1 91.38 37 THR B O 1
ATOM 4608 N N . ASP B 1 38 ? 15.43 8.523 7.148 1 85.56 38 ASP B N 1
ATOM 4609 C CA . ASP B 1 38 ? 15.695 7.23 7.77 1 85.56 38 ASP B CA 1
ATOM 4610 C C . ASP B 1 38 ? 16.391 6.289 6.789 1 85.56 38 ASP B C 1
ATOM 4612 O O . ASP B 1 38 ? 15.984 6.172 5.633 1 85.56 38 ASP B O 1
ATOM 4616 N N . ASP B 1 39 ? 17.484 5.633 7.25 1 86.12 39 ASP B N 1
ATOM 4617 C CA . ASP B 1 39 ? 18.312 4.773 6.41 1 86.12 39 ASP B CA 1
ATOM 4618 C C . ASP B 1 39 ? 17.484 3.682 5.75 1 86.12 39 ASP B C 1
ATOM 4620 O O . ASP B 1 39 ? 17.75 3.289 4.613 1 86.12 39 ASP B O 1
ATOM 4624 N N . ARG B 1 40 ? 16.531 3.246 6.371 1 86.5 40 ARG B N 1
ATOM 4625 C CA . ARG B 1 40 ? 15.688 2.162 5.867 1 86.5 40 ARG B CA 1
ATOM 4626 C C . ARG B 1 40 ? 14.836 2.629 4.691 1 86.5 40 ARG B C 1
ATOM 4628 O O . ARG B 1 40 ? 14.383 1.812 3.889 1 86.5 40 ARG B O 1
ATOM 4635 N N . LEU B 1 41 ? 14.602 3.947 4.59 1 93.44 41 LEU B N 1
ATOM 4636 C CA . LEU B 1 41 ? 13.688 4.508 3.6 1 93.44 41 LEU B CA 1
ATOM 4637 C C . LEU B 1 41 ? 14.461 5.227 2.496 1 93.44 41 LEU B C 1
ATOM 4639 O O . LEU B 1 41 ? 13.922 5.469 1.414 1 93.44 41 LEU B O 1
ATOM 4643 N N . GLN B 1 42 ? 15.727 5.555 2.76 1 92.5 42 GLN B N 1
ATOM 4644 C CA . GLN B 1 42 ? 16.531 6.469 1.956 1 92.5 42 GLN B CA 1
ATOM 4645 C C . GLN B 1 42 ? 16.484 6.086 0.479 1 92.5 42 GLN B C 1
ATOM 4647 O O . GLN B 1 42 ? 16.375 6.957 -0.389 1 92.5 42 GLN B O 1
ATOM 4652 N N . HIS B 1 43 ? 16.453 4.793 0.21 1 91.44 43 HIS B N 1
ATOM 4653 C CA . HIS B 1 43 ? 16.578 4.352 -1.175 1 91.44 43 HIS B CA 1
ATOM 4654 C C . HIS B 1 43 ? 15.227 3.914 -1.733 1 91.44 43 HIS B C 1
ATOM 4656 O O . HIS B 1 43 ? 15.109 3.613 -2.924 1 91.44 43 HIS B O 1
ATOM 4662 N N . LEU B 1 44 ? 14.203 3.963 -0.911 1 93.38 44 LEU B N 1
ATOM 4663 C CA . LEU B 1 44 ? 12.922 3.404 -1.331 1 93.38 44 LEU B CA 1
ATOM 4664 C C . LEU B 1 44 ? 11.867 4.496 -1.46 1 93.38 44 LEU B C 1
ATOM 4666 O O . LEU B 1 44 ? 10.969 4.402 -2.299 1 93.38 44 LEU B O 1
ATOM 4670 N N . VAL B 1 45 ? 12 5.516 -0.648 1 96.5 45 VAL B N 1
ATOM 4671 C CA . VAL B 1 45 ? 10.914 6.484 -0.509 1 96.5 45 VAL B CA 1
ATOM 4672 C C . VAL B 1 45 ? 10.867 7.391 -1.735 1 96.5 45 VAL B C 1
ATOM 4674 O O . VAL B 1 45 ? 11.914 7.809 -2.244 1 96.5 45 VAL B O 1
ATOM 4677 N N . THR B 1 46 ? 9.656 7.613 -2.23 1 97.38 46 THR B N 1
ATOM 4678 C CA . THR B 1 46 ? 9.461 8.359 -3.465 1 97.38 46 THR B CA 1
ATOM 4679 C C . THR B 1 46 ? 8.633 9.617 -3.205 1 97.38 46 THR B C 1
ATOM 4681 O O . THR B 1 46 ? 8.156 9.836 -2.09 1 97.38 46 THR B O 1
ATOM 4684 N N . LEU B 1 47 ? 8.477 10.406 -4.277 1 97.38 47 LEU B N 1
ATOM 4685 C CA . LEU B 1 47 ? 7.598 11.562 -4.215 1 97.38 47 LEU B CA 1
ATOM 4686 C C . LEU B 1 47 ? 6.156 11.141 -3.957 1 97.38 47 LEU B C 1
ATOM 4688 O O . LEU B 1 47 ? 5.465 11.75 -3.139 1 97.38 47 LEU B O 1
ATOM 4692 N N . SER B 1 48 ? 5.738 10.094 -4.566 1 96.44 48 SER B N 1
ATOM 4693 C CA . SER B 1 48 ? 4.383 9.578 -4.383 1 96.44 48 SER B CA 1
ATOM 4694 C C . SER B 1 48 ? 4.121 9.227 -2.924 1 96.44 48 SER B C 1
ATOM 4696 O O . SER B 1 48 ? 3.021 9.438 -2.412 1 96.44 48 SER B O 1
ATOM 4698 N N . ASP B 1 49 ? 5.102 8.719 -2.285 1 97.56 49 ASP B N 1
ATOM 4699 C CA . ASP B 1 49 ? 4.941 8.328 -0.888 1 97.56 49 ASP B CA 1
ATOM 4700 C C . ASP B 1 49 ? 4.727 9.547 0.002 1 97.56 49 ASP B C 1
ATOM 4702 O O . ASP B 1 49 ? 3.871 9.531 0.89 1 97.56 49 ASP B O 1
ATOM 4706 N N . PHE B 1 50 ? 5.449 10.562 -0.276 1 97.88 50 PHE B N 1
ATOM 4707 C CA . PHE B 1 50 ? 5.332 11.781 0.519 1 97.88 50 PHE B CA 1
ATOM 4708 C C . PHE B 1 50 ? 3.994 12.461 0.273 1 97.88 50 PHE B C 1
ATOM 4710 O O . PHE B 1 50 ? 3.293 12.82 1.221 1 97.88 50 PHE B O 1
ATOM 4717 N N . ILE B 1 51 ? 3.572 12.531 -0.969 1 98.12 51 ILE B N 1
ATOM 4718 C CA . ILE B 1 51 ? 2.406 13.344 -1.283 1 98.12 51 ILE B CA 1
ATOM 4719 C C . ILE B 1 51 ? 1.131 12.547 -1.031 1 98.12 51 ILE B C 1
ATOM 4721 O O . ILE B 1 51 ? 0.031 13.102 -1.026 1 98.12 51 ILE B O 1
ATOM 4725 N N . SER B 1 52 ? 1.251 11.25 -0.792 1 96.88 52 SER B N 1
ATOM 4726 C CA . SER B 1 52 ? 0.096 10.438 -0.412 1 96.88 52 SER B CA 1
ATOM 4727 C C . SER B 1 52 ? 0.1 10.141 1.084 1 96.88 52 SER B C 1
ATOM 4729 O O . SER B 1 52 ? -0.758 9.406 1.577 1 96.88 52 SER B O 1
ATOM 4731 N N . HIS B 1 53 ? 1.039 10.609 1.787 1 97.56 53 HIS B N 1
ATOM 4732 C CA . HIS B 1 53 ? 1.092 10.516 3.242 1 97.56 53 HIS B CA 1
ATOM 4733 C C . HIS B 1 53 ? 1.31 9.07 3.693 1 97.56 53 HIS B C 1
ATOM 4735 O O . HIS B 1 53 ? 0.705 8.625 4.672 1 97.56 53 HIS B O 1
ATOM 4741 N N . ARG B 1 54 ? 2.197 8.352 2.961 1 96.38 54 ARG B N 1
ATOM 4742 C CA . ARG B 1 54 ? 2.354 6.945 3.312 1 96.38 54 ARG B CA 1
ATOM 4743 C C . ARG B 1 54 ? 3.816 6.605 3.576 1 96.38 54 ARG B C 1
ATOM 4745 O O . ARG B 1 54 ? 4.25 5.477 3.344 1 96.38 54 ARG B O 1
ATOM 4752 N N . THR B 1 55 ? 4.617 7.52 4.047 1 96.62 55 THR B N 1
ATOM 4753 C CA . THR B 1 55 ? 6.035 7.289 4.301 1 96.62 55 THR B CA 1
ATOM 4754 C C . THR B 1 55 ? 6.238 6.566 5.629 1 96.62 55 THR B C 1
ATOM 4756 O O . THR B 1 55 ? 7.305 6.004 5.879 1 96.62 55 THR B O 1
ATOM 4759 N N . GLY B 1 56 ? 5.25 6.691 6.52 1 94.25 56 GLY B N 1
ATOM 4760 C CA . GLY B 1 56 ? 5.422 6.176 7.867 1 94.25 56 GLY B CA 1
ATOM 4761 C C . GLY B 1 56 ? 6.148 7.145 8.789 1 94.25 56 GLY B C 1
ATOM 4762 O O . GLY B 1 56 ? 6.312 6.867 9.977 1 94.25 56 GLY B O 1
ATOM 4763 N N . LEU B 1 57 ? 6.512 8.266 8.273 1 93.94 57 LEU B N 1
ATOM 4764 C CA . LEU B 1 57 ? 7.164 9.297 9.078 1 93.94 57 LEU B CA 1
ATOM 4765 C C . LEU B 1 57 ? 6.137 10.172 9.773 1 93.94 57 LEU B C 1
ATOM 4767 O O . LEU B 1 57 ? 5.031 10.367 9.266 1 93.94 57 LEU B O 1
ATOM 4771 N N . ASP B 1 58 ? 6.543 10.617 10.883 1 91.12 58 ASP B N 1
ATOM 4772 C CA . ASP B 1 58 ? 5.641 11.438 11.688 1 91.12 58 ASP B CA 1
ATOM 4773 C C . ASP B 1 58 ? 5.438 12.812 11.062 1 91.12 58 ASP B C 1
ATOM 4775 O O . ASP B 1 58 ? 6.344 13.352 10.422 1 91.12 58 ASP B O 1
ATOM 4779 N N . GLY B 1 59 ? 4.219 13.344 11.234 1 90.62 59 GLY B N 1
ATOM 4780 C CA . GLY B 1 59 ? 3.896 14.672 10.742 1 90.62 59 GLY B CA 1
ATOM 4781 C C . GLY B 1 59 ? 3.998 15.75 11.812 1 90.62 59 GLY B C 1
ATOM 4782 O O . GLY B 1 59 ? 3.338 16.781 11.727 1 90.62 59 GLY B O 1
ATOM 4783 N N . ASP B 1 60 ? 4.832 15.547 12.773 1 87.31 60 ASP B N 1
ATOM 4784 C CA . ASP B 1 60 ? 4.984 16.469 13.891 1 87.31 60 ASP B CA 1
ATOM 4785 C C . ASP B 1 60 ? 5.418 17.844 13.414 1 87.31 60 ASP B C 1
ATOM 4787 O O . ASP B 1 60 ? 6.352 17.969 12.617 1 87.31 60 ASP B O 1
ATOM 4791 N N . MET B 1 61 ? 4.734 18.844 13.891 1 91.12 61 MET B N 1
ATOM 4792 C CA . MET B 1 61 ? 5.008 20.219 13.453 1 91.12 61 MET B CA 1
ATOM 4793 C C . MET B 1 61 ? 5.652 21.031 14.57 1 91.12 61 MET B C 1
ATOM 4795 O O . MET B 1 61 ? 5.754 22.25 14.477 1 91.12 61 MET B O 1
ATOM 4799 N N . SER B 1 62 ? 6.129 20.375 15.562 1 92.25 62 SER B N 1
ATOM 4800 C CA . SER B 1 62 ? 6.609 21.062 16.766 1 92.25 62 SER B CA 1
ATOM 4801 C C . SER B 1 62 ? 7.742 22.016 16.438 1 92.25 62 SER B C 1
ATOM 4803 O O . SER B 1 62 ? 7.812 23.125 17 1 92.25 62 SER B O 1
ATOM 4805 N N . ILE B 1 63 ? 8.57 21.672 15.547 1 93.06 63 ILE B N 1
ATOM 4806 C CA . ILE B 1 63 ? 9.719 22.516 15.258 1 93.06 63 ILE B CA 1
ATOM 4807 C C . ILE B 1 63 ? 9.328 23.594 14.242 1 93.06 63 ILE B C 1
ATOM 4809 O O . ILE B 1 63 ? 10.109 24.5 13.969 1 93.06 63 ILE B O 1
ATOM 4813 N N . ALA B 1 64 ? 8.133 23.469 13.766 1 95.06 64 ALA B N 1
ATOM 4814 C CA . ALA B 1 64 ? 7.746 24.344 12.656 1 95.06 64 ALA B CA 1
ATOM 4815 C C . ALA B 1 64 ? 6.777 25.422 13.117 1 95.06 64 ALA B C 1
ATOM 4817 O O . ALA B 1 64 ? 6.742 26.516 12.539 1 95.06 64 ALA B O 1
ATOM 4818 N N . TYR B 1 65 ? 5.984 25.094 14.102 1 96 65 TYR B N 1
ATOM 4819 C CA . TYR B 1 65 ? 4.918 26.031 14.438 1 96 65 TYR B CA 1
ATOM 4820 C C . TYR B 1 65 ? 4.547 25.938 15.914 1 96 65 TYR B C 1
ATOM 4822 O O . TYR B 1 65 ? 4.242 24.844 16.406 1 96 65 TYR B O 1
ATOM 4830 N N . GLN B 1 66 ? 4.555 27.141 16.578 1 96.44 66 GLN B N 1
ATOM 4831 C CA . GLN B 1 66 ? 4.195 27.172 18 1 96.44 66 GLN B CA 1
ATOM 4832 C C . GLN B 1 66 ? 3.287 28.359 18.312 1 96.44 66 GLN B C 1
ATOM 4834 O O . GLN B 1 66 ? 3.248 28.828 19.438 1 96.44 66 GLN B O 1
ATOM 4839 N N . GLY B 1 67 ? 2.643 28.984 17.344 1 96.44 67 GLY B N 1
ATOM 4840 C CA . GLY B 1 67 ? 1.657 30.031 17.594 1 96.44 67 GLY B CA 1
ATOM 4841 C C . GLY B 1 67 ? 2.029 31.359 16.969 1 96.44 67 GLY B C 1
ATOM 4842 O O . GLY B 1 67 ? 3.062 31.484 16.312 1 96.44 67 GLY B O 1
ATOM 4843 N N . ASP B 1 68 ? 1.053 32.281 17.016 1 96.69 68 ASP B N 1
ATOM 4844 C CA . ASP B 1 68 ? 1.198 33.688 16.625 1 96.69 68 ASP B CA 1
ATOM 4845 C C . ASP B 1 68 ? 1.332 33.812 15.117 1 96.69 68 ASP B C 1
ATOM 4847 O O . ASP B 1 68 ? 1.981 34.75 14.633 1 96.69 68 ASP B O 1
ATOM 4851 N N . GLN B 1 69 ? 0.883 32.812 14.414 1 95.62 69 GLN B N 1
ATOM 4852 C CA . GLN B 1 69 ? 0.871 32.812 12.953 1 95.62 69 GLN B CA 1
ATOM 4853 C C . GLN B 1 69 ? 2.279 32.969 12.391 1 95.62 69 GLN B C 1
ATOM 4855 O O . GLN B 1 69 ? 2.486 33.688 11.414 1 95.62 69 GLN B O 1
ATOM 4860 N N . GLU B 1 70 ? 3.221 32.375 13.078 1 95.88 70 GLU B N 1
ATOM 4861 C CA . GLU B 1 70 ? 4.613 32.438 12.641 1 95.88 70 GLU B CA 1
ATOM 4862 C C . GLU B 1 70 ? 5.223 31.047 12.531 1 95.88 70 GLU B C 1
ATOM 4864 O O . GLU B 1 70 ? 5.266 30.297 13.508 1 95.88 70 GLU B O 1
ATOM 4869 N N . PHE B 1 71 ? 5.645 30.766 11.328 1 96.75 71 PHE B N 1
ATOM 4870 C CA . PHE B 1 71 ? 6.414 29.531 11.18 1 96.75 71 PHE B CA 1
ATOM 4871 C C . PHE B 1 71 ? 7.859 29.75 11.625 1 96.75 71 PHE B C 1
ATOM 4873 O O . PHE B 1 71 ? 8.453 30.797 11.359 1 96.75 71 PHE B O 1
ATOM 4880 N N . LEU B 1 72 ? 8.438 28.781 12.219 1 96.75 72 LEU B N 1
ATOM 4881 C CA . LEU B 1 72 ? 9.688 28.922 12.961 1 96.75 72 LEU B CA 1
ATOM 4882 C C . LEU B 1 72 ? 10.891 28.641 12.07 1 96.75 72 LEU B C 1
ATOM 4884 O O . LEU B 1 72 ? 12.023 28.938 12.445 1 96.75 72 LEU B O 1
ATOM 4888 N N . LEU B 1 73 ? 10.656 28.062 10.922 1 95.69 73 LEU B N 1
ATOM 4889 C CA . LEU B 1 73 ? 11.727 27.734 9.984 1 95.69 73 LEU B CA 1
ATOM 4890 C C . LEU B 1 73 ? 11.414 28.266 8.594 1 95.69 73 LEU B C 1
ATOM 4892 O O . LEU B 1 73 ? 10.266 28.25 8.156 1 95.69 73 LEU B O 1
ATOM 4896 N N . PRO B 1 74 ? 12.461 28.719 7.953 1 94.88 74 PRO B N 1
ATOM 4897 C CA . PRO B 1 74 ? 12.273 29.188 6.574 1 94.88 74 PRO B CA 1
ATOM 4898 C C . PRO B 1 74 ? 12.219 28.031 5.57 1 94.88 74 PRO B C 1
ATOM 4900 O O . PRO B 1 74 ? 12.547 26.891 5.914 1 94.88 74 PRO B O 1
ATOM 4903 N N . LYS B 1 75 ? 11.883 28.422 4.445 1 95 75 LYS B N 1
ATOM 4904 C CA . LYS B 1 75 ? 11.656 27.469 3.348 1 95 75 LYS B CA 1
ATOM 4905 C C . LYS B 1 75 ? 12.922 26.688 3.037 1 95 75 LYS B C 1
ATOM 4907 O O . LYS B 1 75 ? 12.852 25.5 2.691 1 95 75 LYS B O 1
ATOM 4912 N N . HIS B 1 76 ? 14.078 27.25 3.119 1 94.31 76 HIS B N 1
ATOM 4913 C CA . HIS B 1 76 ? 15.312 26.594 2.705 1 94.31 76 HIS B CA 1
ATOM 4914 C C . HIS B 1 76 ? 15.719 25.5 3.703 1 94.31 76 HIS B C 1
ATOM 4916 O O . HIS B 1 76 ? 16.609 24.703 3.422 1 94.31 76 HIS B O 1
ATOM 4922 N N . GLU B 1 77 ? 15 25.391 4.863 1 95 77 GLU B N 1
ATOM 4923 C CA . GLU B 1 77 ? 15.328 24.422 5.902 1 95 77 GLU B CA 1
ATOM 4924 C C . GLU B 1 77 ? 14.539 23.125 5.723 1 95 77 GLU B C 1
ATOM 4926 O O . GLU B 1 77 ? 14.656 22.203 6.531 1 95 77 GLU B O 1
ATOM 4931 N N . VAL B 1 78 ? 13.844 22.953 4.672 1 95.94 78 VAL B N 1
ATOM 4932 C CA . VAL B 1 78 ? 12.914 21.844 4.484 1 95.94 78 VAL B CA 1
ATOM 4933 C C . VAL B 1 78 ? 13.68 20.516 4.52 1 95.94 78 VAL B C 1
ATOM 4935 O O . VAL B 1 78 ? 13.312 19.609 5.258 1 95.94 78 VAL B O 1
ATOM 4938 N N . LEU B 1 79 ? 14.797 20.438 3.762 1 95.19 79 LEU B N 1
ATOM 4939 C CA . LEU B 1 79 ? 15.523 19.172 3.666 1 95.19 79 LEU B CA 1
ATOM 4940 C C . LEU B 1 79 ? 16.094 18.766 5.023 1 95.19 79 LEU B C 1
ATOM 4942 O O . LEU B 1 79 ? 15.977 17.609 5.43 1 95.19 79 LEU B O 1
ATOM 4946 N N . ARG B 1 80 ? 16.594 19.688 5.699 1 92.12 80 ARG B N 1
ATOM 4947 C CA . ARG B 1 80 ? 17.172 19.406 7.008 1 92.12 80 ARG B CA 1
ATOM 4948 C C . ARG B 1 80 ? 16.094 19.016 8.016 1 92.12 80 ARG B C 1
ATOM 4950 O O . ARG B 1 80 ? 16.312 18.156 8.867 1 92.12 80 ARG B O 1
ATOM 4957 N N . ALA B 1 81 ? 15.023 19.703 7.941 1 92.19 81 ALA B N 1
ATOM 4958 C CA . ALA B 1 81 ? 13.922 19.406 8.852 1 92.19 81 ALA B CA 1
ATOM 4959 C C . ALA B 1 81 ? 13.367 18 8.609 1 92.19 81 ALA B C 1
ATOM 4961 O O . ALA B 1 81 ? 13.141 17.25 9.555 1 92.19 81 ALA B O 1
ATOM 4962 N N . VAL B 1 82 ? 13.18 17.625 7.363 1 92.88 82 VAL B N 1
ATOM 4963 C CA . VAL B 1 82 ? 12.617 16.328 7 1 92.88 82 VAL B CA 1
ATOM 4964 C C . VAL B 1 82 ? 13.562 15.211 7.465 1 92.88 82 VAL B C 1
ATOM 4966 O O . VAL B 1 82 ? 13.109 14.141 7.879 1 92.88 82 VAL B O 1
ATOM 4969 N N . ALA B 1 83 ? 14.828 15.469 7.445 1 90.75 83 ALA B N 1
ATOM 4970 C CA . ALA B 1 83 ? 15.828 14.484 7.844 1 90.75 83 ALA B CA 1
ATOM 4971 C C . ALA B 1 83 ? 15.688 14.125 9.32 1 90.75 83 ALA B C 1
ATOM 4973 O O . ALA B 1 83 ? 16.203 13.094 9.766 1 90.75 83 ALA B O 1
ATOM 4974 N N . THR B 1 84 ? 14.93 14.945 10.078 1 86.56 84 THR B N 1
ATOM 4975 C CA . THR B 1 84 ? 14.836 14.734 11.516 1 86.56 84 THR B CA 1
ATOM 4976 C C . THR B 1 84 ? 13.539 14.016 11.867 1 86.56 84 THR B C 1
ATOM 4978 O O . THR B 1 84 ? 13.312 13.656 13.031 1 86.56 84 THR B O 1
ATOM 4981 N N . LEU B 1 85 ? 12.695 13.758 10.938 1 89.19 85 LEU B N 1
ATOM 4982 C CA . LEU B 1 85 ? 11.398 13.164 11.234 1 89.19 85 LEU B CA 1
ATOM 4983 C C . LEU B 1 85 ? 11.555 11.727 11.711 1 89.19 85 LEU B C 1
ATOM 4985 O O . LEU B 1 85 ? 12.352 10.961 11.156 1 89.19 85 LEU B O 1
ATOM 4989 N N . SER B 1 86 ? 10.789 11.414 12.75 1 87.5 86 SER B N 1
ATOM 4990 C CA . SER B 1 86 ? 10.852 10.078 13.32 1 87.5 86 SER B CA 1
ATOM 4991 C C . SER B 1 86 ? 9.836 9.141 12.672 1 87.5 86 SER B C 1
ATOM 4993 O O . SER B 1 86 ? 8.875 9.602 12.047 1 87.5 86 SER B O 1
ATOM 4995 N N . LYS B 1 87 ? 10.109 7.863 12.812 1 89.12 87 LYS B N 1
ATOM 4996 C CA . LYS B 1 87 ? 9.156 6.852 12.359 1 89.12 87 LYS B CA 1
ATOM 4997 C C . LYS B 1 87 ? 7.93 6.82 13.266 1 89.12 87 LYS B C 1
ATOM 4999 O O . LYS B 1 87 ? 8.047 6.887 14.484 1 89.12 87 LYS B O 1
ATOM 5004 N N . ALA B 1 88 ? 6.781 6.812 12.625 1 91 88 ALA B N 1
ATOM 5005 C CA . ALA B 1 88 ? 5.539 6.781 13.398 1 91 88 ALA B CA 1
ATOM 5006 C C . ALA B 1 88 ? 4.641 5.633 12.938 1 91 88 ALA B C 1
ATOM 5008 O O . ALA B 1 88 ? 3.682 5.277 13.625 1 91 88 ALA B O 1
ATOM 5009 N N . GLY B 1 89 ? 4.945 5.078 11.828 1 91.62 89 GLY B N 1
ATOM 5010 C CA . GLY B 1 89 ? 4.156 3.986 11.281 1 91.62 89 GLY B CA 1
ATOM 5011 C C . GLY B 1 89 ? 4.91 3.156 10.258 1 91.62 89 GLY B C 1
ATOM 5012 O O . GLY B 1 89 ? 6.129 3.27 10.141 1 91.62 89 GLY B O 1
ATOM 5013 N N . HIS B 1 90 ? 4.164 2.316 9.602 1 90.56 90 HIS B N 1
ATOM 5014 C CA . HIS B 1 90 ? 4.77 1.41 8.633 1 90.56 90 HIS B CA 1
ATOM 5015 C C . HIS B 1 90 ? 4.746 2.006 7.23 1 90.56 90 HIS B C 1
ATOM 5017 O O . HIS B 1 90 ? 3.719 2.523 6.789 1 90.56 90 HIS B O 1
ATOM 5023 N N . PHE B 1 91 ? 5.996 1.909 6.551 1 94.62 91 PHE B N 1
ATOM 5024 C CA . PHE B 1 91 ? 6.199 2.441 5.211 1 94.62 91 PHE B CA 1
ATOM 5025 C C . PHE B 1 91 ? 5.195 1.843 4.23 1 94.62 91 PHE B C 1
ATOM 5027 O O . PHE B 1 91 ? 5.066 0.62 4.137 1 94.62 91 PHE B O 1
ATOM 5034 N N . ARG B 1 92 ? 4.352 2.695 3.539 1 93.69 92 ARG B N 1
ATOM 5035 C CA . ARG B 1 92 ? 3.387 2.41 2.482 1 93.69 92 ARG B CA 1
ATOM 5036 C C . ARG B 1 92 ? 2.225 1.579 3.012 1 93.69 92 ARG B C 1
ATOM 5038 O O . ARG B 1 92 ? 1.479 0.979 2.234 1 93.69 92 ARG B O 1
ATOM 5045 N N . ASN B 1 93 ? 2.131 1.499 4.293 1 89.62 93 ASN B N 1
ATOM 5046 C CA . ASN B 1 93 ? 1.03 0.766 4.91 1 89.62 93 ASN B CA 1
ATOM 5047 C C . ASN B 1 93 ? 0.087 1.699 5.664 1 89.62 93 ASN B C 1
ATOM 5049 O O . ASN B 1 93 ? -1.133 1.533 5.609 1 89.62 93 ASN B O 1
ATOM 5053 N N . ASP B 1 94 ? 0.704 2.625 6.312 1 91.81 94 ASP B N 1
ATOM 5054 C CA . ASP B 1 94 ? -0.094 3.488 7.176 1 91.81 94 ASP B CA 1
ATOM 5055 C C . ASP B 1 94 ? -0.255 4.879 6.566 1 91.81 94 ASP B C 1
ATOM 5057 O O . ASP B 1 94 ? 0.702 5.441 6.031 1 91.81 94 ASP B O 1
ATOM 5061 N N . TRP B 1 95 ? -1.481 5.355 6.617 1 93.88 95 TRP B N 1
ATOM 5062 C CA . TRP B 1 95 ? -1.736 6.754 6.277 1 93.88 95 TRP B CA 1
ATOM 5063 C C . TRP B 1 95 ? -1.49 7.66 7.48 1 93.88 95 TRP B C 1
ATOM 5065 O O . TRP B 1 95 ? -2.174 7.547 8.5 1 93.88 95 TRP B O 1
ATOM 5075 N N . ILE B 1 96 ? -0.461 8.516 7.387 1 95.19 96 ILE B N 1
ATOM 5076 C CA . ILE B 1 96 ? -0.127 9.508 8.406 1 95.19 96 ILE B CA 1
ATOM 5077 C C . ILE B 1 96 ? -0.017 10.891 7.762 1 95.19 96 ILE B C 1
ATOM 5079 O O . ILE B 1 96 ? 0.993 11.211 7.133 1 95.19 96 ILE B O 1
ATOM 5083 N N . TYR B 1 97 ? -1.065 11.625 7.949 1 94.81 97 TYR B N 1
ATOM 5084 C CA . TYR B 1 97 ? -1.082 12.961 7.371 1 94.81 97 TYR B CA 1
ATOM 5085 C C . TYR B 1 97 ? 0.177 13.734 7.746 1 94.81 97 TYR B C 1
ATOM 5087 O O . TYR B 1 97 ? 0.557 13.781 8.922 1 94.81 97 TYR B O 1
ATOM 5095 N N . ASN B 1 98 ? 0.836 14.305 6.711 1 95.31 98 ASN B N 1
ATOM 5096 C CA . ASN B 1 98 ? 2.164 14.883 6.883 1 95.31 98 ASN B CA 1
ATOM 5097 C C . ASN B 1 98 ? 2.381 16.078 5.953 1 95.31 98 ASN B C 1
ATOM 5099 O O . ASN B 1 98 ? 2.58 15.898 4.75 1 95.31 98 ASN B O 1
ATOM 5103 N N . ASN B 1 99 ? 2.473 17.266 6.5 1 97 99 ASN B N 1
ATOM 5104 C CA . ASN B 1 99 ? 2.672 18.484 5.719 1 97 99 ASN B CA 1
ATOM 5105 C C . ASN B 1 99 ? 4.07 18.531 5.105 1 97 99 ASN B C 1
ATOM 5107 O O . ASN B 1 99 ? 4.273 19.172 4.07 1 97 99 ASN B O 1
ATOM 5111 N N . TRP B 1 100 ? 5.012 17.875 5.73 1 96.62 100 TRP B N 1
ATOM 5112 C CA . TRP B 1 100 ? 6.398 17.922 5.277 1 96.62 100 TRP B CA 1
ATOM 5113 C C . TRP B 1 100 ? 6.527 17.359 3.867 1 96.62 100 TRP B C 1
ATOM 5115 O O . TRP B 1 100 ? 7.375 17.797 3.088 1 96.62 100 TRP B O 1
ATOM 5125 N N . GLY B 1 101 ? 5.672 16.391 3.586 1 97.56 101 GLY B N 1
ATOM 5126 C CA . GLY B 1 101 ? 5.676 15.844 2.238 1 97.56 101 GLY B CA 1
ATOM 5127 C C . GLY B 1 101 ? 5.359 16.875 1.173 1 97.56 101 GLY B C 1
ATOM 5128 O O . GLY B 1 101 ? 5.949 16.859 0.09 1 97.56 101 GLY B O 1
ATOM 5129 N N . TYR B 1 102 ? 4.535 17.781 1.461 1 98.25 102 TYR B N 1
ATOM 5130 C CA . TYR B 1 102 ? 4.148 18.797 0.479 1 98.25 102 TYR B CA 1
ATOM 5131 C C . TYR B 1 102 ? 5.148 19.938 0.455 1 98.25 102 TYR B C 1
ATOM 5133 O O . TYR B 1 102 ? 5.27 20.641 -0.549 1 98.25 102 TYR B O 1
ATOM 5141 N N . SER B 1 103 ? 5.879 20.109 1.559 1 98.06 103 SER B N 1
ATOM 5142 C CA . SER B 1 103 ? 7.027 21 1.488 1 98.06 103 SER B CA 1
ATOM 5143 C C . SER B 1 103 ? 8.094 20.469 0.534 1 98.06 103 SER B C 1
ATOM 5145 O O . SER B 1 103 ? 8.656 21.234 -0.258 1 98.06 103 SER B O 1
ATOM 5147 N N . LEU B 1 104 ? 8.297 19.188 0.598 1 97.94 104 LEU B N 1
ATOM 5148 C CA . LEU B 1 104 ? 9.227 18.547 -0.323 1 97.94 104 LEU B CA 1
ATOM 5149 C C . LEU B 1 104 ? 8.727 18.656 -1.761 1 97.94 104 LEU B C 1
ATOM 5151 O O . LEU B 1 104 ? 9.516 18.891 -2.68 1 97.94 104 LEU B O 1
ATOM 5155 N N . ALA B 1 105 ? 7.434 18.453 -1.905 1 98.19 105 ALA B N 1
ATOM 5156 C CA . ALA B 1 105 ? 6.84 18.609 -3.232 1 98.19 105 ALA B CA 1
ATOM 5157 C C . ALA B 1 105 ? 7.121 19.984 -3.807 1 98.19 105 ALA B C 1
ATOM 5159 O O . ALA B 1 105 ? 7.363 20.141 -5.008 1 98.19 105 ALA B O 1
ATOM 5160 N N . GLY B 1 106 ? 7.047 21 -2.93 1 97.88 106 GLY B N 1
ATOM 5161 C CA . GLY B 1 106 ? 7.395 22.344 -3.354 1 97.88 106 GLY B CA 1
ATOM 5162 C C . GLY B 1 106 ? 8.828 22.469 -3.846 1 97.88 106 GLY B C 1
ATOM 5163 O O . GLY B 1 106 ? 9.086 23.109 -4.863 1 97.88 106 GLY B O 1
ATOM 5164 N N . LYS B 1 107 ? 9.742 21.797 -3.17 1 97.62 107 LYS B N 1
ATOM 5165 C CA . LYS B 1 107 ? 11.148 21.812 -3.584 1 97.62 107 LYS B CA 1
ATOM 5166 C C . LYS B 1 107 ? 11.32 21.156 -4.953 1 97.62 107 LYS B C 1
ATOM 5168 O O . LYS B 1 107 ? 12.055 21.672 -5.801 1 97.62 107 LYS B O 1
ATOM 5173 N N . VAL B 1 108 ? 10.656 20.047 -5.145 1 98.12 108 VAL B N 1
ATOM 5174 C CA . VAL B 1 108 ? 10.719 19.344 -6.422 1 98.12 108 VAL B CA 1
ATOM 5175 C C . VAL B 1 108 ? 10.141 20.234 -7.523 1 98.12 108 VAL B C 1
ATOM 5177 O O . VAL B 1 108 ? 10.734 20.375 -8.594 1 98.12 108 VAL B O 1
ATOM 5180 N N . LEU B 1 109 ? 9.031 20.875 -7.242 1 98.06 109 LEU B N 1
ATOM 5181 C CA . LEU B 1 109 ? 8.352 21.734 -8.195 1 98.06 109 LEU B CA 1
ATOM 5182 C C . LEU B 1 109 ? 9.266 22.875 -8.641 1 98.06 109 LEU B C 1
ATOM 5184 O O . LEU B 1 109 ? 9.43 23.109 -9.836 1 98.06 109 LEU B O 1
ATOM 5188 N N . GLU B 1 110 ? 9.852 23.5 -7.723 1 97.62 110 GLU B N 1
ATOM 5189 C CA . GLU B 1 110 ? 10.688 24.641 -8.039 1 97.62 110 GLU B CA 1
ATOM 5190 C C . GLU B 1 110 ? 11.961 24.219 -8.766 1 97.62 110 GLU B C 1
ATOM 5192 O O . GLU B 1 110 ? 12.398 24.891 -9.703 1 97.62 110 GLU B O 1
ATOM 5197 N N . LYS B 1 111 ? 12.523 23.109 -8.391 1 97.31 111 LYS B N 1
ATOM 5198 C CA . LYS B 1 111 ? 13.734 22.625 -9.031 1 97.31 111 LYS B CA 1
ATOM 5199 C C . LYS B 1 111 ? 13.492 22.297 -10.5 1 97.31 111 LYS B C 1
ATOM 5201 O O . LYS B 1 111 ? 14.258 22.719 -11.375 1 97.31 111 LYS B O 1
ATOM 5206 N N . TYR B 1 112 ? 12.438 21.688 -10.805 1 97.56 112 TYR B N 1
ATOM 5207 C CA . TYR B 1 112 ? 12.258 21.125 -12.141 1 97.56 112 TYR B CA 1
ATOM 5208 C C . TYR B 1 112 ? 11.531 22.109 -13.047 1 97.56 112 TYR B C 1
ATOM 5210 O O . TYR B 1 112 ? 11.562 21.984 -14.273 1 97.56 112 TYR B O 1
ATOM 5218 N N . SER B 1 113 ? 10.859 23.094 -12.445 1 96.94 113 SER B N 1
ATOM 5219 C CA . SER B 1 113 ? 10.234 24.141 -13.25 1 96.94 113 SER B CA 1
ATOM 5220 C C . SER B 1 113 ? 11.18 25.312 -13.477 1 96.94 113 SER B C 1
ATOM 5222 O O . SER B 1 113 ? 11.016 26.078 -14.43 1 96.94 113 SER B O 1
ATOM 5224 N N . GLY B 1 114 ? 12.062 25.516 -12.469 1 97 114 GLY B N 1
ATOM 5225 C CA . GLY B 1 114 ? 12.906 26.703 -12.469 1 97 114 GLY B CA 1
ATOM 5226 C C . GLY B 1 114 ? 12.172 27.953 -12.031 1 97 114 GLY B C 1
ATOM 5227 O O . GLY B 1 114 ? 12.703 29.062 -12.156 1 97 114 GLY B O 1
ATOM 5228 N N . LYS B 1 115 ? 10.992 27.812 -11.547 1 97.31 115 LYS B N 1
ATOM 5229 C CA . LYS B 1 115 ? 10.148 28.922 -11.125 1 97.31 115 LYS B CA 1
ATOM 5230 C C . LYS B 1 115 ? 9.789 28.812 -9.648 1 97.31 115 LYS B C 1
ATOM 5232 O O . LYS B 1 115 ? 9.898 27.75 -9.055 1 97.31 115 LYS B O 1
ATOM 5237 N N . SER B 1 116 ? 9.414 29.922 -9.031 1 97.06 116 SER B N 1
ATOM 5238 C CA . SER B 1 116 ? 8.852 29.906 -7.684 1 97.06 116 SER B CA 1
ATOM 5239 C C . SER B 1 116 ? 7.484 29.234 -7.664 1 97.06 116 SER B C 1
ATOM 5241 O O . SER B 1 116 ? 6.844 29.094 -8.711 1 97.06 116 SER B O 1
ATOM 5243 N N . PHE B 1 117 ? 7.121 28.828 -6.496 1 97.06 117 PHE B N 1
ATOM 5244 C CA . PHE B 1 117 ? 5.797 28.234 -6.359 1 97.06 117 PHE B CA 1
ATOM 5245 C C . PHE B 1 117 ? 4.719 29.203 -6.824 1 97.06 117 PHE B C 1
ATOM 5247 O O . PHE B 1 117 ? 3.795 28.812 -7.543 1 97.06 117 PHE B O 1
ATOM 5254 N N . LYS B 1 118 ? 4.82 30.422 -6.441 1 96.88 118 LYS B N 1
ATOM 5255 C CA . LYS B 1 118 ? 3.867 31.453 -6.824 1 96.88 118 LYS B CA 1
ATOM 5256 C C . LYS B 1 118 ? 3.734 31.547 -8.344 1 96.88 118 LYS B C 1
ATOM 5258 O O . LYS B 1 118 ? 2.621 31.594 -8.875 1 96.88 118 LYS B O 1
ATOM 5263 N N . ASP B 1 119 ? 4.832 31.516 -9.023 1 97.81 119 ASP B N 1
ATOM 5264 C CA . ASP B 1 119 ? 4.824 31.625 -10.484 1 97.81 119 ASP B CA 1
ATOM 5265 C C . ASP B 1 119 ? 4.266 30.359 -11.117 1 97.81 119 ASP B C 1
ATOM 5267 O O . ASP B 1 119 ? 3.535 30.422 -12.109 1 97.81 119 ASP B O 1
ATOM 5271 N N . CYS B 1 120 ? 4.652 29.203 -10.57 1 97.62 120 CYS B N 1
ATOM 5272 C CA . CYS B 1 120 ? 4.102 27.953 -11.07 1 97.62 120 CYS B CA 1
ATOM 5273 C C . CYS B 1 120 ? 2.584 27.938 -10.945 1 97.62 120 CYS B C 1
ATOM 5275 O O . CYS B 1 120 ? 1.883 27.578 -11.891 1 97.62 120 CYS B O 1
ATOM 5277 N N . LEU B 1 121 ? 2.105 28.328 -9.797 1 98.06 121 LEU B N 1
ATOM 5278 C CA . LEU B 1 121 ? 0.669 28.359 -9.539 1 98.06 121 LEU B CA 1
ATOM 5279 C C . LEU B 1 121 ? -0.041 29.266 -10.547 1 98.06 121 LEU B C 1
ATOM 5281 O O . LEU B 1 121 ? -1.065 28.891 -11.117 1 98.06 121 LEU B O 1
ATOM 5285 N N . ARG B 1 122 ? 0.497 30.406 -10.758 1 97.5 122 ARG B N 1
ATOM 5286 C CA . ARG B 1 122 ? -0.08 31.375 -11.688 1 97.5 122 ARG B CA 1
ATOM 5287 C C . ARG B 1 122 ? -0.1 30.812 -13.109 1 97.5 122 ARG B C 1
ATOM 5289 O O . ARG B 1 122 ? -1.149 30.781 -13.758 1 97.5 122 ARG B O 1
ATOM 5296 N N . ASP B 1 123 ? 0.987 30.281 -13.531 1 96.81 123 ASP B N 1
ATOM 5297 C CA . ASP B 1 123 ? 1.179 29.938 -14.938 1 96.81 123 ASP B CA 1
ATOM 5298 C C . ASP B 1 123 ? 0.449 28.641 -15.281 1 96.81 123 ASP B C 1
ATOM 5300 O O . ASP B 1 123 ? -0.069 28.484 -16.391 1 96.81 123 ASP B O 1
ATOM 5304 N N . TYR B 1 124 ? 0.427 27.734 -14.312 1 95.88 124 TYR B N 1
ATOM 5305 C CA . TYR B 1 124 ? -0.032 26.391 -14.672 1 95.88 124 TYR B CA 1
ATOM 5306 C C . TYR B 1 124 ? -1.482 26.188 -14.25 1 95.88 124 TYR B C 1
ATOM 5308 O O . TYR B 1 124 ? -2.16 25.281 -14.766 1 95.88 124 TYR B O 1
ATOM 5316 N N . VAL B 1 125 ? -1.995 27.016 -13.312 1 96.94 125 VAL B N 1
ATOM 5317 C CA . VAL B 1 125 ? -3.332 26.719 -12.812 1 96.94 125 VAL B CA 1
ATOM 5318 C C . VAL B 1 125 ? -4.195 27.984 -12.867 1 96.94 125 VAL B C 1
ATOM 5320 O O . VAL B 1 125 ? -5.234 28 -13.531 1 96.94 125 VAL B O 1
ATOM 5323 N N . LEU B 1 126 ? -3.771 29.062 -12.312 1 97.75 126 LEU B N 1
ATOM 5324 C CA . LEU B 1 126 ? -4.645 30.219 -12.094 1 97.75 126 LEU B CA 1
ATOM 5325 C C . LEU B 1 126 ? -5.02 30.875 -13.422 1 97.75 126 LEU B C 1
ATOM 5327 O O . LEU B 1 126 ? -6.195 31.125 -13.688 1 97.75 126 LEU B O 1
ATOM 5331 N N . VAL B 1 127 ? -4.043 31.125 -14.258 1 97.38 127 VAL B N 1
ATOM 5332 C CA . VAL B 1 127 ? -4.297 31.812 -15.523 1 97.38 127 VAL B CA 1
ATOM 5333 C C . VAL B 1 127 ? -5.078 30.891 -16.469 1 97.38 127 VAL B C 1
ATOM 5335 O O . VAL B 1 127 ? -6.133 31.281 -16.969 1 97.38 127 VAL B O 1
ATOM 5338 N N . PRO B 1 128 ? -4.625 29.703 -16.594 1 96.12 128 PRO B N 1
ATOM 5339 C CA . PRO B 1 128 ? -5.348 28.828 -17.531 1 96.12 128 PRO B CA 1
ATOM 5340 C C . PRO B 1 128 ? -6.805 28.625 -17.109 1 96.12 128 PRO B C 1
ATOM 5342 O O . PRO B 1 128 ? -7.672 28.438 -17.969 1 96.12 128 PRO B O 1
ATOM 5345 N N . LEU B 1 129 ? -7.113 28.656 -15.828 1 96.38 129 LEU B N 1
ATOM 5346 C CA . LEU B 1 129 ? -8.461 28.359 -15.359 1 96.38 129 LEU B CA 1
ATOM 5347 C C . LEU B 1 129 ? -9.195 29.641 -14.977 1 96.38 129 LEU B C 1
ATOM 5349 O O . LEU B 1 129 ? -10.344 29.594 -14.516 1 96.38 129 LEU B O 1
ATOM 5353 N N . SER B 1 130 ? -8.562 30.75 -15.094 1 97 130 SER B N 1
ATOM 5354 C CA . SER B 1 130 ? -9.125 32.062 -14.781 1 97 130 SER B CA 1
ATOM 5355 C C . SER B 1 130 ? -9.57 32.156 -13.328 1 97 130 SER B C 1
ATOM 5357 O O . SER B 1 130 ? -10.695 32.562 -13.039 1 97 130 SER B O 1
ATOM 5359 N N . LEU B 1 131 ? -8.703 31.719 -12.469 1 97.81 131 LEU B N 1
ATOM 5360 C CA . LEU B 1 131 ? -8.961 31.828 -11.031 1 97.81 131 LEU B CA 1
ATOM 5361 C C . LEU B 1 131 ? -8.391 33.125 -10.477 1 97.81 131 LEU B C 1
ATOM 5363 O O . LEU B 1 131 ? -7.293 33.125 -9.914 1 97.81 131 LEU B O 1
ATOM 5367 N N . HIS B 1 132 ? -9.148 34.125 -10.406 1 95.25 132 HIS B N 1
ATOM 5368 C CA . HIS B 1 132 ? -8.656 35.469 -10.188 1 95.25 132 HIS B CA 1
ATOM 5369 C C . HIS B 1 132 ? -8.641 35.812 -8.703 1 95.25 132 HIS B C 1
ATOM 5371 O O . HIS B 1 132 ? -8.031 36.812 -8.297 1 95.25 132 HIS B O 1
ATOM 5377 N N . ASN B 1 133 ? -9.297 35.062 -7.961 1 95.75 133 ASN B N 1
ATOM 5378 C CA . ASN B 1 133 ? -9.359 35.344 -6.531 1 95.75 133 ASN B CA 1
ATOM 5379 C C . ASN B 1 133 ? -8.617 34.281 -5.723 1 95.75 133 ASN B C 1
ATOM 5381 O O . ASN B 1 133 ? -8.992 33.969 -4.59 1 95.75 133 ASN B O 1
ATOM 5385 N N . THR B 1 134 ? -7.668 33.625 -6.352 1 96.88 134 THR B N 1
ATOM 5386 C CA . THR B 1 134 ? -6.777 32.656 -5.711 1 96.88 134 THR B CA 1
ATOM 5387 C C . THR B 1 134 ? -5.336 33.156 -5.727 1 96.88 134 THR B C 1
ATOM 5389 O O . THR B 1 134 ? -4.848 33.625 -6.758 1 96.88 134 THR B O 1
ATOM 5392 N N . THR B 1 135 ? -4.691 33.094 -4.516 1 95.75 135 THR B N 1
ATOM 5393 C CA . THR B 1 135 ? -3.355 33.688 -4.418 1 95.75 135 THR B CA 1
ATOM 5394 C C . THR B 1 135 ? -2.59 33.062 -3.244 1 95.75 135 THR B C 1
ATOM 5396 O O . THR B 1 135 ? -3.188 32.469 -2.361 1 95.75 135 THR B O 1
ATOM 5399 N N . THR B 1 136 ? -1.278 33.25 -3.309 1 95.31 136 THR B N 1
ATOM 5400 C CA . THR B 1 136 ? -0.439 32.906 -2.164 1 95.31 136 THR B CA 1
ATOM 5401 C C . THR B 1 136 ? -0.121 34.156 -1.343 1 95.31 136 THR B C 1
ATOM 5403 O O . THR B 1 136 ? 0.415 34.062 -0.237 1 95.31 136 THR B O 1
ATOM 5406 N N . THR B 1 137 ? -0.49 35.281 -1.859 1 91.88 137 THR B N 1
ATOM 5407 C CA . THR B 1 137 ? -0.142 36.562 -1.226 1 91.88 137 THR B CA 1
ATOM 5408 C C . THR B 1 137 ? -1.348 37.5 -1.189 1 91.88 137 THR B C 1
ATOM 5410 O O . THR B 1 137 ? -1.379 38.5 -1.897 1 91.88 137 THR B O 1
ATOM 5413 N N . PRO B 1 138 ? -2.178 37.156 -0.365 1 88.88 138 PRO B N 1
ATOM 5414 C CA . PRO B 1 138 ? -3.342 38.031 -0.284 1 88.88 138 PRO B CA 1
ATOM 5415 C C . PRO B 1 138 ? -2.979 39.438 0.191 1 88.88 138 PRO B C 1
ATOM 5417 O O . PRO B 1 138 ? -2.045 39.594 0.981 1 88.88 138 PRO B O 1
ATOM 5420 N N . ASP B 1 139 ? -3.721 40.375 -0.388 1 81.44 139 ASP B N 1
ATOM 5421 C CA . ASP B 1 139 ? -3.598 41.75 0.094 1 81.44 139 ASP B CA 1
ATOM 5422 C C . ASP B 1 139 ? -4.344 41.938 1.413 1 81.44 139 ASP B C 1
ATOM 5424 O O . ASP B 1 139 ? -5.574 41.844 1.456 1 81.44 139 ASP B O 1
ATOM 5428 N N . PRO B 1 140 ? -3.609 42.219 2.385 1 76.12 140 PRO B N 1
ATOM 5429 C CA . PRO B 1 140 ? -4.277 42.344 3.68 1 76.12 140 PRO B CA 1
ATOM 5430 C C . PRO B 1 140 ? -5.293 43.469 3.703 1 76.12 140 PRO B C 1
ATOM 5432 O O . PRO B 1 140 ? -6.18 43.5 4.559 1 76.12 140 PRO B O 1
ATOM 5435 N N . ASN B 1 141 ? -5.18 44.406 2.797 1 75.69 141 ASN B N 1
ATOM 5436 C CA . ASN B 1 141 ? -6.086 45.531 2.73 1 75.69 141 ASN B CA 1
ATOM 5437 C C . ASN B 1 141 ? -7.129 45.344 1.632 1 75.69 141 ASN B C 1
ATOM 5439 O O . ASN B 1 141 ? -7.934 46.25 1.383 1 75.69 141 ASN B O 1
ATOM 5443 N N . GLY B 1 142 ? -7.105 44.219 1.146 1 79.75 142 GLY B N 1
ATOM 5444 C CA . GLY B 1 142 ? -8.047 43.969 0.065 1 79.75 142 GLY B CA 1
ATOM 5445 C C . GLY B 1 142 ? -9.305 43.281 0.526 1 79.75 142 GLY B C 1
ATOM 5446 O O . GLY B 1 142 ? -9.625 43.281 1.717 1 79.75 142 GLY B O 1
ATOM 5447 N N . ASP B 1 143 ? -10.125 42.875 -0.406 1 85.31 143 ASP B N 1
ATOM 5448 C CA . ASP B 1 143 ? -11.367 42.156 -0.159 1 85.31 143 ASP B CA 1
ATOM 5449 C C . ASP B 1 143 ? -11.094 40.719 0.25 1 85.31 143 ASP B C 1
ATOM 5451 O O . ASP B 1 143 ? -11.344 39.781 -0.522 1 85.31 143 ASP B O 1
ATOM 5455 N N . PHE B 1 144 ? -10.539 40.688 1.477 1 86.25 144 PHE B N 1
ATOM 5456 C CA . PHE B 1 144 ? -10.172 39.406 2.055 1 86.25 144 PHE B CA 1
ATOM 5457 C C . PHE B 1 144 ? -10.742 39.281 3.463 1 86.25 144 PHE B C 1
ATOM 5459 O O . PHE B 1 144 ? -10.688 40.219 4.254 1 86.25 144 PHE B O 1
ATOM 5466 N N . ALA B 1 145 ? -11.297 38.125 3.73 1 90.94 145 ALA B N 1
ATOM 5467 C CA . ALA B 1 145 ? -11.836 37.875 5.07 1 90.94 145 ALA B CA 1
ATOM 5468 C C . ALA B 1 145 ? -10.711 37.781 6.102 1 90.94 145 ALA B C 1
ATOM 5470 O O . ALA B 1 145 ? -9.734 37.062 5.898 1 90.94 145 ALA B O 1
ATOM 5471 N N . SER B 1 146 ? -10.922 38.5 7.164 1 91.62 146 SER B N 1
ATOM 5472 C CA . SER B 1 146 ? -9.922 38.469 8.227 1 91.62 146 SER B CA 1
ATOM 5473 C C . SER B 1 146 ? -9.945 37.125 8.969 1 91.62 146 SER B C 1
ATOM 5475 O O . SER B 1 146 ? -11.008 36.531 9.148 1 91.62 146 SER B O 1
ATOM 5477 N N . ALA B 1 147 ? -8.734 36.812 9.438 1 93.38 147 ALA B N 1
ATOM 5478 C CA . ALA B 1 147 ? -8.586 35.562 10.219 1 93.38 147 ALA B CA 1
ATOM 5479 C C . ALA B 1 147 ? -9.102 35.781 11.648 1 93.38 147 ALA B C 1
ATOM 5481 O O . ALA B 1 147 ? -8.891 36.812 12.25 1 93.38 147 ALA B O 1
ATOM 5482 N N . HIS B 1 148 ? -9.797 34.719 12.164 1 96.69 148 HIS B N 1
ATOM 5483 C CA . HIS B 1 148 ? -10.32 34.781 13.531 1 96.69 148 HIS B CA 1
ATOM 5484 C C . HIS B 1 148 ? -10.062 33.469 14.258 1 96.69 148 HIS B C 1
ATOM 5486 O O . HIS B 1 148 ? -9.656 32.469 13.641 1 96.69 148 HIS B O 1
ATOM 5492 N N . ALA B 1 149 ? -10.18 33.5 15.562 1 96.94 149 ALA B N 1
ATOM 5493 C CA . ALA B 1 149 ? -10.25 32.312 16.422 1 96.94 149 ALA B CA 1
ATOM 5494 C C . ALA B 1 149 ? -11.477 32.344 17.328 1 96.94 149 ALA B C 1
ATOM 5496 O O . ALA B 1 149 ? -11.844 33.406 17.828 1 96.94 149 ALA B O 1
ATOM 5497 N N . ALA B 1 150 ? -12.102 31.25 17.391 1 96.44 150 ALA B N 1
ATOM 5498 C CA . ALA B 1 150 ? -13.219 31.172 18.328 1 96.44 150 ALA B CA 1
ATOM 5499 C C . ALA B 1 150 ? -12.734 30.875 19.734 1 96.44 150 ALA B C 1
ATOM 5501 O O . ALA B 1 150 ? -11.836 30.062 19.938 1 96.44 150 ALA B O 1
ATOM 5502 N N . LEU B 1 151 ? -13.336 31.547 20.672 1 97 151 LEU B N 1
ATOM 5503 C CA . LEU B 1 151 ? -13.023 31.312 22.062 1 97 151 LEU B CA 1
ATOM 5504 C C . LEU B 1 151 ? -13.977 30.297 22.688 1 97 151 LEU B C 1
ATOM 5506 O O . LEU B 1 151 ? -14.945 29.891 22.047 1 97 151 LEU B O 1
ATOM 5510 N N . ASP B 1 152 ? -13.656 29.859 23.906 1 96.19 152 ASP B N 1
ATOM 5511 C CA . ASP B 1 152 ? -14.383 28.75 24.531 1 96.19 152 ASP B CA 1
ATOM 5512 C C . ASP B 1 152 ? -15.844 29.125 24.781 1 96.19 152 ASP B C 1
ATOM 5514 O O . ASP B 1 152 ? -16.703 28.25 24.875 1 96.19 152 ASP B O 1
ATOM 5518 N N . ASN B 1 153 ? -16.219 30.422 24.844 1 94.12 153 ASN B N 1
ATOM 5519 C CA . ASN B 1 153 ? -17.594 30.875 25.078 1 94.12 153 ASN B CA 1
ATOM 5520 C C . ASN B 1 153 ? -18.297 31.188 23.75 1 94.12 153 ASN B C 1
ATOM 5522 O O . ASN B 1 153 ? -19.422 31.672 23.766 1 94.12 153 ASN B O 1
ATOM 5526 N N . GLY B 1 154 ? -17.578 31 22.688 1 91.06 154 GLY B N 1
ATOM 5527 C CA . GLY B 1 154 ? -18.188 31.25 21.391 1 91.06 154 GLY B CA 1
ATOM 5528 C C . GLY B 1 154 ? -17.844 32.625 20.828 1 91.06 154 GLY B C 1
ATOM 5529 O O . GLY B 1 154 ? -18.109 32.906 19.656 1 91.06 154 GLY B O 1
ATOM 5530 N N . ASP B 1 155 ? -17.203 33.438 21.656 1 94.62 155 ASP B N 1
ATOM 5531 C CA . ASP B 1 155 ? -16.766 34.719 21.156 1 94.62 155 ASP B CA 1
ATOM 5532 C C . ASP B 1 155 ? -15.672 34.562 20.094 1 94.62 155 ASP B C 1
ATOM 5534 O O . ASP B 1 155 ? -15.008 33.531 20.031 1 94.62 155 ASP B O 1
ATOM 5538 N N . ILE B 1 156 ? -15.602 35.625 19.328 1 94.81 156 ILE B N 1
ATOM 5539 C CA . ILE B 1 156 ? -14.641 35.594 18.234 1 94.81 156 ILE B CA 1
ATOM 5540 C C . ILE B 1 156 ? -13.484 36.531 18.531 1 94.81 156 ILE B C 1
ATOM 5542 O O . ILE B 1 156 ? -13.695 37.656 18.984 1 94.81 156 ILE B O 1
ATOM 5546 N N . TYR B 1 157 ? -12.336 36.062 18.359 1 96.75 157 TYR B N 1
ATOM 5547 C CA . TYR B 1 157 ? -11.109 36.844 18.5 1 96.75 157 TYR B CA 1
ATOM 5548 C C . TYR B 1 157 ? -10.469 37.062 17.125 1 96.75 157 TYR B C 1
ATOM 5550 O O . TYR B 1 157 ? -10.07 36.125 16.453 1 96.75 157 TYR B O 1
ATOM 5558 N N . ARG B 1 158 ? -10.352 38.344 16.75 1 95.56 158 ARG B N 1
ATOM 5559 C CA . ARG B 1 158 ? -9.711 38.656 15.484 1 95.56 158 ARG B CA 1
ATOM 5560 C C . ARG B 1 158 ? -8.195 38.469 15.57 1 95.56 158 ARG B C 1
ATOM 5562 O O . ARG B 1 158 ? -7.551 39.094 16.422 1 95.56 158 ARG B O 1
ATOM 5569 N N . LEU B 1 159 ? -7.648 37.688 14.695 1 94.56 159 LEU B N 1
ATOM 5570 C CA . LEU B 1 159 ? -6.203 37.5 14.648 1 94.56 159 LEU B CA 1
ATOM 5571 C C . LEU B 1 159 ? -5.523 38.625 13.891 1 94.56 159 LEU B C 1
ATOM 5573 O O . LEU B 1 159 ? -6.117 39.219 12.977 1 94.56 159 LEU B O 1
ATOM 5577 N N . PRO B 1 160 ? -4.273 38.906 14.258 1 91.06 160 PRO B N 1
ATOM 5578 C CA . PRO B 1 160 ? -3.561 39.969 13.578 1 91.06 160 PRO B CA 1
ATOM 5579 C C . PRO B 1 160 ? -3.316 39.688 12.102 1 91.06 160 PRO B C 1
ATOM 5581 O O . PRO B 1 160 ? -3.023 38.562 11.734 1 91.06 160 PRO B O 1
ATOM 5584 N N . ASN B 1 161 ? -3.441 40.75 11.367 1 88.25 161 ASN B N 1
ATOM 5585 C CA . ASN B 1 161 ? -3.012 40.625 9.977 1 88.25 161 ASN B CA 1
ATOM 5586 C C . ASN B 1 161 ? -1.49 40.625 9.859 1 88.25 161 ASN B C 1
ATOM 5588 O O . ASN B 1 161 ? -0.825 41.531 10.359 1 88.25 161 ASN B O 1
ATOM 5592 N N . LYS B 1 162 ? -1.017 39.625 9.281 1 87.12 162 LYS B N 1
ATOM 5593 C CA . LYS B 1 162 ? 0.433 39.5 9.156 1 87.12 162 LYS B CA 1
ATOM 5594 C C . LYS B 1 162 ? 0.901 39.938 7.77 1 87.12 162 LYS B C 1
ATOM 5596 O O . LYS B 1 162 ? 0.281 39.594 6.762 1 87.12 162 LYS B O 1
ATOM 5601 N N . ILE B 1 163 ? 1.974 40.75 7.754 1 83.31 163 ILE B N 1
ATOM 5602 C CA . ILE B 1 163 ? 2.646 41.156 6.531 1 83.31 163 ILE B CA 1
ATOM 5603 C C . ILE B 1 163 ? 4.145 40.906 6.648 1 83.31 163 ILE B C 1
ATOM 5605 O O . ILE B 1 163 ? 4.824 41.5 7.484 1 83.31 163 ILE B O 1
ATOM 5609 N N . PRO B 1 164 ? 4.613 40.031 5.84 1 87.38 164 PRO B N 1
ATOM 5610 C CA . PRO B 1 164 ? 3.957 39.219 4.824 1 87.38 164 PRO B CA 1
ATOM 5611 C C . PRO B 1 164 ? 3.055 38.125 5.43 1 87.38 164 PRO B C 1
ATOM 5613 O O . PRO B 1 164 ? 3.119 37.875 6.637 1 87.38 164 PRO B O 1
ATOM 5616 N N . PRO B 1 165 ? 2.221 37.594 4.469 1 90.12 165 PRO B N 1
ATOM 5617 C CA . PRO B 1 165 ? 1.39 36.5 4.988 1 90.12 165 PRO B CA 1
ATOM 5618 C C . PRO B 1 165 ? 2.215 35.344 5.57 1 90.12 165 PRO B C 1
ATOM 5620 O O . PRO B 1 165 ? 3.32 35.094 5.098 1 90.12 165 PRO B O 1
ATOM 5623 N N . PRO B 1 166 ? 1.677 34.656 6.527 1 91.62 166 PRO B N 1
ATOM 5624 C CA . PRO B 1 166 ? 2.471 33.719 7.332 1 91.62 166 PRO B CA 1
ATOM 5625 C C . PRO B 1 166 ? 3.127 32.625 6.492 1 91.62 166 PRO B C 1
ATOM 5627 O O . PRO B 1 166 ? 4.266 32.25 6.758 1 91.62 166 PRO B O 1
ATOM 5630 N N . PHE B 1 167 ? 2.482 32.188 5.488 1 94.44 167 PHE B N 1
ATOM 5631 C CA . PHE B 1 167 ? 2.971 31.031 4.75 1 94.44 167 PHE B CA 1
ATOM 5632 C C . PHE B 1 167 ? 4.008 31.453 3.713 1 94.44 167 PHE B C 1
ATOM 5634 O O . PHE B 1 167 ? 4.762 30.609 3.209 1 94.44 167 PHE B O 1
ATOM 5641 N N . GLU B 1 168 ? 4.086 32.719 3.361 1 93.31 168 GLU B N 1
ATOM 5642 C CA . GLU B 1 168 ? 5.016 33.188 2.334 1 93.31 168 GLU B CA 1
ATOM 5643 C C . GLU B 1 168 ? 6.461 32.906 2.736 1 93.31 168 GLU B C 1
ATOM 5645 O O . GLU B 1 168 ? 6.91 33.344 3.795 1 93.31 168 GLU B O 1
ATOM 5650 N N . GLU B 1 169 ? 7.148 32.125 1.948 1 93.25 169 GLU B N 1
ATOM 5651 C CA . GLU B 1 169 ? 8.562 31.797 2.107 1 93.25 169 GLU B CA 1
ATOM 5652 C C . GLU B 1 169 ? 8.797 31 3.389 1 93.25 169 GLU B C 1
ATOM 5654 O O . GLU B 1 169 ? 9.914 30.984 3.914 1 93.25 169 GLU B O 1
ATOM 5659 N N . SER B 1 170 ? 7.742 30.422 3.891 1 95.12 170 SER B N 1
ATOM 5660 C CA . SER B 1 170 ? 7.867 29.578 5.074 1 95.12 170 SER B CA 1
ATOM 5661 C C . SER B 1 170 ? 8.078 28.109 4.695 1 95.12 170 SER B C 1
ATOM 5663 O O . SER B 1 170 ? 7.988 27.75 3.52 1 95.12 170 SER B O 1
ATOM 5665 N N . ILE B 1 171 ? 8.289 27.312 5.699 1 95.5 171 ILE B N 1
ATOM 5666 C CA . ILE B 1 171 ? 8.555 25.875 5.535 1 95.5 171 ILE B CA 1
ATOM 5667 C C . ILE B 1 171 ? 7.305 25.172 5.016 1 95.5 171 ILE B C 1
ATOM 5669 O O . ILE B 1 171 ? 7.395 24.125 4.387 1 95.5 171 ILE B O 1
ATOM 5673 N N . PHE B 1 172 ? 6.086 25.781 5.129 1 96.94 172 PHE B N 1
ATOM 5674 C CA . PHE B 1 172 ? 4.848 25.094 4.762 1 96.94 172 PHE B CA 1
ATOM 5675 C C . PHE B 1 172 ? 4.094 25.891 3.699 1 96.94 172 PHE B C 1
ATOM 5677 O O . PHE B 1 172 ? 2.885 25.719 3.535 1 96.94 172 PHE B O 1
ATOM 5684 N N . GLU B 1 173 ? 4.816 26.688 2.92 1 96.88 173 GLU B N 1
ATOM 5685 C CA . GLU B 1 173 ? 4.191 27.469 1.862 1 96.88 173 GLU B CA 1
ATOM 5686 C C . GLU B 1 173 ? 3.383 26.594 0.916 1 96.88 173 GLU B C 1
ATOM 5688 O O . GLU B 1 173 ? 2.225 26.875 0.619 1 96.88 173 GLU B O 1
ATOM 5693 N N . THR B 1 174 ? 3.959 25.453 0.54 1 98.06 174 THR B N 1
ATOM 5694 C CA . THR B 1 174 ? 3.328 24.578 -0.449 1 98.06 174 THR B CA 1
ATOM 5695 C C . THR B 1 174 ? 2.404 23.578 0.227 1 98.06 174 THR B C 1
ATOM 5697 O O . THR B 1 174 ? 1.654 22.859 -0.445 1 98.06 174 THR B O 1
ATOM 5700 N N . ALA B 1 175 ? 2.428 23.547 1.542 1 97.38 175 ALA B N 1
ATOM 5701 C CA . ALA B 1 175 ? 1.537 22.641 2.262 1 97.38 175 ALA B CA 1
ATOM 5702 C C . ALA B 1 175 ? 0.199 23.312 2.561 1 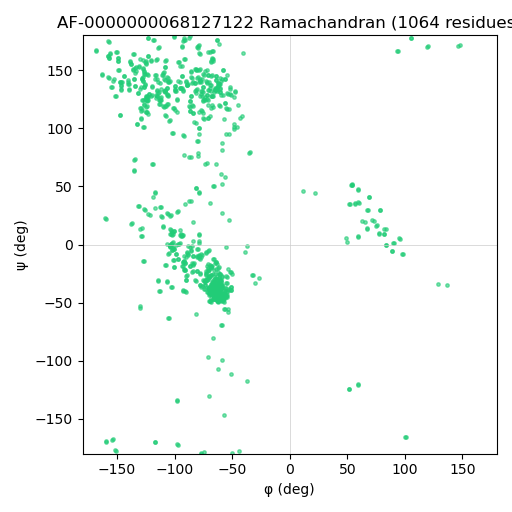97.38 175 ALA B C 1
ATOM 5704 O O . ALA B 1 175 ? -0.826 22.641 2.684 1 97.38 175 ALA B O 1
ATOM 5705 N N . GLY B 1 176 ? 0.229 24.688 2.658 1 96.81 176 GLY B N 1
ATOM 5706 C CA . GLY B 1 176 ? -1.013 25.297 3.105 1 96.81 176 GLY B CA 1
ATOM 5707 C C . GLY B 1 176 ? -1.112 26.781 2.76 1 96.81 176 GLY B C 1
ATOM 5708 O O . GLY B 1 176 ? -1.956 27.484 3.303 1 96.81 176 GLY B O 1
ATOM 5709 N N . GLY B 1 177 ? -0.431 27.344 1.803 1 95.81 177 GLY B N 1
ATOM 5710 C CA . GLY B 1 177 ? -0.236 28.781 1.697 1 95.81 177 GLY B CA 1
ATOM 5711 C C . GLY B 1 177 ? -1.153 29.438 0.681 1 95.81 177 GLY B C 1
ATOM 5712 O O . GLY B 1 177 ? -0.997 30.625 0.365 1 95.81 177 GLY B O 1
ATOM 5713 N N . ILE B 1 178 ? -2.184 28.703 0.186 1 97.19 178 ILE B N 1
ATOM 5714 C CA . ILE B 1 178 ? -3.045 29.297 -0.835 1 97.19 178 ILE B CA 1
ATOM 5715 C C . ILE B 1 178 ? -4.328 29.812 -0.191 1 97.19 178 ILE B C 1
ATOM 5717 O O . ILE B 1 178 ? -4.895 29.156 0.689 1 97.19 178 ILE B O 1
ATOM 5721 N N . TYR B 1 179 ? -4.719 31 -0.609 1 95.81 179 TYR B N 1
ATOM 5722 C CA . TYR B 1 179 ? -6.008 31.609 -0.302 1 95.81 179 TYR B CA 1
ATOM 5723 C C . TYR B 1 179 ? -6.906 31.625 -1.534 1 95.81 179 TYR B C 1
ATOM 5725 O O . TYR B 1 179 ? -6.434 31.859 -2.65 1 95.81 179 TYR B O 1
ATOM 5733 N N . SER B 1 180 ? -8.164 31.375 -1.296 1 96.81 180 SER B N 1
ATOM 5734 C CA . SER B 1 180 ? -9.055 31.297 -2.449 1 96.81 180 SER B CA 1
ATOM 5735 C C . SER B 1 180 ? -10.477 31.719 -2.078 1 96.81 180 SER B C 1
ATOM 5737 O O . SER B 1 180 ? -10.703 32.281 -1.008 1 96.81 180 SER B O 1
ATOM 5739 N N . SER B 1 181 ? -11.445 31.625 -3.127 1 96.69 181 SER B N 1
ATOM 5740 C CA . SER B 1 181 ? -12.867 31.938 -2.969 1 96.69 181 SER B CA 1
ATOM 5741 C C . SER B 1 181 ? -13.742 30.75 -3.357 1 96.69 181 SER B C 1
ATOM 5743 O O . SER B 1 181 ? -13.266 29.812 -4 1 96.69 181 SER B O 1
ATOM 5745 N N . VAL B 1 182 ? -14.945 30.875 -2.871 1 97.44 182 VAL B N 1
ATOM 5746 C CA . VAL B 1 182 ? -15.898 29.812 -3.186 1 97.44 182 VAL B CA 1
ATOM 5747 C C . VAL B 1 182 ? -16.031 29.672 -4.699 1 97.44 182 VAL B C 1
ATOM 5749 O O . VAL B 1 182 ? -15.992 28.547 -5.227 1 97.44 182 VAL B O 1
ATOM 5752 N N . ASN B 1 183 ? -16.094 30.781 -5.414 1 97.5 183 ASN B N 1
ATOM 5753 C CA . ASN B 1 183 ? -16.25 30.75 -6.863 1 97.5 183 ASN B CA 1
ATOM 5754 C C . ASN B 1 183 ? -15.039 30.094 -7.543 1 97.5 183 ASN B C 1
ATOM 5756 O O . ASN B 1 183 ? -15.203 29.266 -8.438 1 97.5 183 ASN B O 1
ATOM 5760 N N . ASP B 1 184 ? -13.891 30.484 -7.152 1 98.25 184 ASP B N 1
ATOM 5761 C CA . ASP B 1 184 ? -12.688 29.906 -7.75 1 98.25 184 ASP B CA 1
ATOM 5762 C C . ASP B 1 184 ? -12.578 28.422 -7.441 1 98.25 184 ASP B C 1
ATOM 5764 O O . ASP B 1 184 ? -12.164 27.625 -8.297 1 98.25 184 ASP B O 1
ATOM 5768 N N . LEU B 1 185 ? -12.938 28.031 -6.23 1 98.5 185 LEU B N 1
ATOM 5769 C CA . LEU B 1 185 ? -12.82 26.625 -5.855 1 98.5 185 LEU B CA 1
ATOM 5770 C C . LEU B 1 185 ? -13.867 25.781 -6.559 1 98.5 185 LEU B C 1
ATOM 5772 O O . LEU B 1 185 ? -13.633 24.594 -6.855 1 98.5 185 LEU B O 1
ATOM 5776 N N . LEU B 1 186 ? -14.992 26.359 -6.832 1 98.19 186 LEU B N 1
ATOM 5777 C CA . LEU B 1 186 ? -15.977 25.641 -7.641 1 98.19 186 LEU B CA 1
ATOM 5778 C C . LEU B 1 186 ? -15.469 25.453 -9.07 1 98.19 186 LEU B C 1
ATOM 5780 O O . LEU B 1 186 ? -15.68 24.391 -9.664 1 98.19 186 LEU B O 1
ATOM 5784 N N . ALA B 1 187 ? -14.82 26.469 -9.578 1 97.25 187 ALA B N 1
ATOM 5785 C CA . ALA B 1 187 ? -14.203 26.344 -10.891 1 97.25 187 ALA B CA 1
ATOM 5786 C C . ALA B 1 187 ? -13.109 25.281 -10.883 1 97.25 187 ALA B C 1
ATOM 5788 O O . ALA B 1 187 ? -12.953 24.531 -11.844 1 97.25 187 ALA B O 1
ATOM 5789 N N . TRP B 1 188 ? -12.375 25.281 -9.797 1 97.5 188 TRP B N 1
ATOM 5790 C CA . TRP B 1 188 ? -11.336 24.266 -9.609 1 97.5 188 TRP B CA 1
ATOM 5791 C C . TRP B 1 188 ? -11.938 22.875 -9.602 1 97.5 188 TRP B C 1
ATOM 5793 O O . TRP B 1 188 ? -11.445 21.969 -10.297 1 97.5 188 TRP B O 1
ATOM 5803 N N . ALA B 1 189 ? -13.016 22.688 -8.883 1 97.19 189 ALA B N 1
ATOM 5804 C CA . ALA B 1 189 ? -13.719 21.406 -8.828 1 97.19 189 ALA B CA 1
ATOM 5805 C C . ALA B 1 189 ? -14.219 21 -10.203 1 97.19 189 ALA B C 1
ATOM 5807 O O . ALA B 1 189 ? -14.102 19.828 -10.594 1 97.19 189 ALA B O 1
ATOM 5808 N N . LYS B 1 190 ? -14.734 21.922 -10.906 1 95 190 LYS B N 1
ATOM 5809 C CA . LYS B 1 190 ? -15.219 21.672 -12.25 1 95 190 LYS B CA 1
ATOM 5810 C C . LYS B 1 190 ? -14.102 21.172 -13.164 1 95 190 LYS B C 1
ATOM 5812 O O . LYS B 1 190 ? -14.289 20.234 -13.938 1 95 190 LYS B O 1
ATOM 5817 N N . ALA B 1 191 ? -13.008 21.812 -13.016 1 95.12 191 ALA B N 1
ATOM 5818 C CA . ALA B 1 191 ? -11.867 21.438 -13.844 1 95.12 191 ALA B CA 1
ATOM 5819 C C . ALA B 1 191 ? -11.398 20.016 -13.523 1 95.12 191 ALA B C 1
ATOM 5821 O O . ALA B 1 191 ? -11.07 19.25 -14.43 1 95.12 191 ALA B O 1
ATOM 5822 N N . ILE B 1 192 ? -11.352 19.656 -12.281 1 95.31 192 ILE B N 1
ATOM 5823 C CA . ILE B 1 192 ? -10.914 18.328 -11.859 1 95.31 192 ILE B CA 1
ATOM 5824 C C . ILE B 1 192 ? -11.891 17.281 -12.359 1 95.31 192 ILE B C 1
ATOM 5826 O O . ILE B 1 192 ? -11.484 16.266 -12.93 1 95.31 192 ILE B O 1
ATOM 5830 N N . LEU B 1 193 ? -13.141 17.516 -12.18 1 93.88 193 LEU B N 1
ATOM 5831 C CA . LEU B 1 193 ? -14.164 16.562 -12.578 1 93.88 193 LEU B CA 1
ATOM 5832 C C . LEU B 1 193 ? -14.172 16.375 -14.094 1 93.88 193 LEU B C 1
ATOM 5834 O O . LEU B 1 193 ? -14.328 15.258 -14.586 1 93.88 193 LEU B O 1
ATOM 5838 N N . ALA B 1 194 ? -13.945 17.438 -14.797 1 92.06 194 ALA B N 1
ATOM 5839 C CA . ALA B 1 194 ? -13.883 17.359 -16.25 1 92.06 194 ALA B CA 1
ATOM 5840 C C . ALA B 1 194 ? -12.672 16.562 -16.703 1 92.06 194 ALA B C 1
ATOM 5842 O O . ALA B 1 194 ? -12.766 15.766 -17.641 1 92.06 194 ALA B O 1
ATOM 5843 N N . ALA B 1 195 ? -11.586 16.797 -16.047 1 90.75 195 ALA B N 1
ATOM 5844 C CA . ALA B 1 195 ? -10.344 16.125 -16.406 1 90.75 195 ALA B CA 1
ATOM 5845 C C . ALA B 1 195 ? -10.414 14.633 -16.094 1 90.75 195 ALA B C 1
ATOM 5847 O O . ALA B 1 195 ? -9.805 13.82 -16.781 1 90.75 195 ALA B O 1
ATOM 5848 N N . GLU B 1 196 ? -11.07 14.344 -15.094 1 86.19 196 GLU B N 1
ATOM 5849 C CA . GLU B 1 196 ? -11.227 12.938 -14.727 1 86.19 196 GLU B CA 1
ATOM 5850 C C . GLU B 1 196 ? -11.977 12.156 -15.805 1 86.19 196 GLU B C 1
ATOM 5852 O O . GLU B 1 196 ? -11.672 10.992 -16.062 1 86.19 196 GLU B O 1
ATOM 5857 N N . LYS B 1 197 ? -12.922 12.672 -16.438 1 77.62 197 LYS B N 1
ATOM 5858 C CA . LYS B 1 197 ? -13.734 12.039 -17.469 1 77.62 197 LYS B CA 1
ATOM 5859 C C . LYS B 1 197 ? -13 12.016 -18.812 1 77.62 197 LYS B C 1
ATOM 5861 O O . LYS B 1 197 ? -13.445 11.359 -19.75 1 77.62 197 LYS B O 1
ATOM 5866 N N . ARG B 1 198 ? -11.742 12.367 -18.875 1 66.25 198 ARG B N 1
ATOM 5867 C CA . ARG B 1 198 ? -10.93 12.422 -20.078 1 66.25 198 ARG B CA 1
ATOM 5868 C C . ARG B 1 198 ? -11.641 13.188 -21.188 1 66.25 198 ARG B C 1
ATOM 5870 O O . ARG B 1 198 ? -11.312 13.039 -22.375 1 66.25 198 ARG B O 1
ATOM 5877 N N . SER B 1 199 ? -12.719 13.68 -20.953 1 54.88 199 SER B N 1
ATOM 5878 C CA . SER B 1 199 ? -13.5 14.367 -21.984 1 54.88 199 SER B CA 1
ATOM 5879 C C . SER B 1 199 ? -12.961 15.766 -22.25 1 54.88 199 SER B C 1
ATOM 5881 O O . SER B 1 199 ? -13.359 16.422 -23.203 1 54.88 199 SER B O 1
ATOM 5883 N N . TYR B 1 200 ? -12.117 16.062 -21.312 1 55.75 200 TYR B N 1
ATOM 5884 C CA . TYR B 1 200 ? -11.773 17.484 -21.391 1 55.75 200 TYR B CA 1
ATOM 5885 C C . TYR B 1 200 ? -10.266 17.672 -21.531 1 55.75 200 TYR B C 1
ATOM 5887 O O . TYR B 1 200 ? -9.484 17.062 -20.797 1 55.75 200 TYR B O 1
ATOM 5895 N N . SER B 1 201 ? -9.945 18.125 -22.656 1 60.53 201 SER B N 1
ATOM 5896 C CA . SER B 1 201 ? -8.578 18.562 -22.938 1 60.53 201 SER B CA 1
ATOM 5897 C C . SER B 1 201 ? -8.211 19.781 -22.094 1 60.53 201 SER B C 1
ATOM 5899 O O . SER B 1 201 ? -7.754 20.797 -22.625 1 60.53 201 SER B O 1
ATOM 5901 N N . GLY B 1 202 ? -8.414 19.75 -20.828 1 68 202 GLY B N 1
ATOM 5902 C CA . GLY B 1 202 ? -8.102 20.922 -20 1 68 202 GLY B CA 1
ATOM 5903 C C . GLY B 1 202 ? -6.656 20.938 -19.531 1 68 202 GLY B C 1
ATOM 5904 O O . GLY B 1 202 ? -5.832 20.156 -20.016 1 68 202 GLY B O 1
ATOM 5905 N N . PRO B 1 203 ? -6.391 22 -18.844 1 79.81 203 PRO B N 1
ATOM 5906 C CA . PRO B 1 203 ? -5.004 22.297 -18.469 1 79.81 203 PRO B CA 1
ATOM 5907 C C . PRO B 1 203 ? -4.453 21.328 -17.422 1 79.81 203 PRO B C 1
ATOM 5909 O O . PRO B 1 203 ? -3.25 21.328 -17.141 1 79.81 203 PRO B O 1
ATOM 5912 N N . LEU B 1 204 ? -5.359 20.484 -16.984 1 90.38 204 LEU B N 1
ATOM 5913 C CA . LEU B 1 204 ? -4.895 19.578 -15.938 1 90.38 204 LEU B CA 1
ATOM 5914 C C . LEU B 1 204 ? -4.402 18.266 -16.531 1 90.38 204 LEU B C 1
ATOM 5916 O O . LEU B 1 204 ? -5 17.75 -17.484 1 90.38 204 LEU B O 1
ATOM 5920 N N . GLU B 1 205 ? -3.277 17.875 -16.031 1 88.81 205 GLU B N 1
ATOM 5921 C CA . GLU B 1 205 ? -2.658 16.656 -16.516 1 88.81 205 GLU B CA 1
ATOM 5922 C C . GLU B 1 205 ? -2.695 15.555 -15.453 1 88.81 205 GLU B C 1
ATOM 5924 O O . GLU B 1 205 ? -2.674 15.844 -14.258 1 88.81 205 GLU B O 1
ATOM 5929 N N . ASP B 1 206 ? -2.838 14.281 -15.883 1 90.06 206 ASP B N 1
ATOM 5930 C CA . ASP B 1 206 ? -2.592 13.086 -15.086 1 90.06 206 ASP B CA 1
ATOM 5931 C C . ASP B 1 206 ? -3.607 12.961 -13.953 1 90.06 206 ASP B C 1
ATOM 5933 O O . ASP B 1 206 ? -3.312 12.383 -12.906 1 90.06 206 ASP B O 1
ATOM 5937 N N . VAL B 1 207 ? -4.844 13.477 -14.148 1 91.06 207 VAL B N 1
ATOM 5938 C CA . VAL B 1 207 ? -5.859 13.555 -13.102 1 91.06 207 VAL B CA 1
ATOM 5939 C C . VAL B 1 207 ? -6.262 12.148 -12.664 1 91.06 207 VAL B C 1
ATOM 5941 O O . VAL B 1 207 ? -6.434 11.883 -11.469 1 91.06 207 VAL B O 1
ATOM 5944 N N . PRO B 1 208 ? -6.359 11.164 -13.586 1 85.62 208 PRO B N 1
ATOM 5945 C CA . PRO B 1 208 ? -6.703 9.812 -13.141 1 85.62 208 PRO B CA 1
ATOM 5946 C C . PRO B 1 208 ? -5.688 9.234 -12.156 1 85.62 208 PRO B C 1
ATOM 5948 O O . PRO B 1 208 ? -6.07 8.57 -11.188 1 85.62 208 PRO B O 1
ATOM 5951 N N . THR B 1 209 ? -4.418 9.508 -12.375 1 87.94 209 THR B N 1
ATOM 5952 C CA . THR B 1 209 ? -3.383 9.062 -11.445 1 87.94 209 THR B CA 1
ATOM 5953 C C . THR B 1 209 ? -3.492 9.805 -10.117 1 87.94 209 THR B C 1
ATOM 5955 O O . THR B 1 209 ? -3.357 9.195 -9.047 1 87.94 209 THR B O 1
ATOM 5958 N N . ILE B 1 210 ? -3.791 11.039 -10.219 1 93.25 210 ILE B N 1
ATOM 5959 C CA . ILE B 1 210 ? -3.885 11.914 -9.055 1 93.25 210 ILE B CA 1
ATOM 5960 C C . ILE B 1 210 ? -5.008 11.438 -8.141 1 93.25 210 ILE B C 1
ATOM 5962 O O . ILE B 1 210 ? -4.852 11.398 -6.918 1 93.25 210 ILE B O 1
ATOM 5966 N N . LEU B 1 211 ? -6.062 10.953 -8.727 1 91.44 211 LEU B N 1
ATOM 5967 C CA . LEU B 1 211 ? -7.25 10.562 -7.973 1 91.44 211 LEU B CA 1
ATOM 5968 C C . LEU B 1 211 ? -7.227 9.07 -7.66 1 91.44 211 LEU B C 1
ATOM 5970 O O . LEU B 1 211 ? -8.18 8.539 -7.094 1 91.44 211 LEU B O 1
ATOM 5974 N N . SER B 1 212 ? -6.176 8.398 -7.918 1 88.56 212 SER B N 1
ATOM 5975 C CA . SER B 1 212 ? -6.102 6.953 -7.73 1 88.56 212 SER B CA 1
ATOM 5976 C C . SER B 1 212 ? -5.902 6.594 -6.262 1 88.56 212 SER B C 1
ATOM 5978 O O . SER B 1 212 ? -5.555 7.457 -5.449 1 88.56 212 SER B O 1
ATOM 5980 N N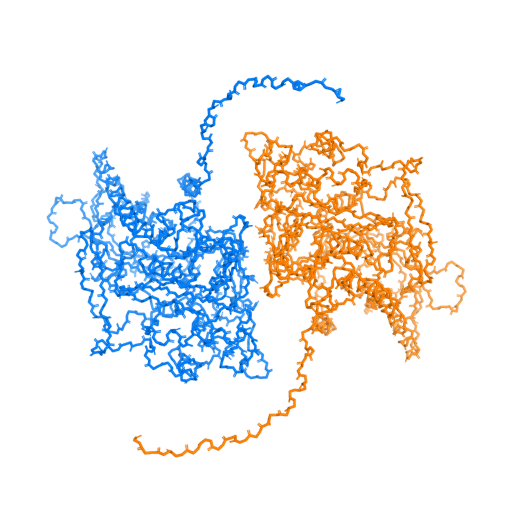 . ASN B 1 213 ? -6.141 5.336 -5.91 1 87.81 213 ASN B N 1
ATOM 5981 C CA . ASN B 1 213 ? -6.012 4.824 -4.551 1 87.81 213 ASN B CA 1
ATOM 5982 C C . ASN B 1 213 ? -4.555 4.551 -4.188 1 87.81 213 ASN B C 1
ATOM 5984 O O . ASN B 1 213 ? -4.031 3.475 -4.477 1 87.81 213 ASN B O 1
ATOM 5988 N N . GLN B 1 214 ? -3.994 5.52 -3.439 1 89.69 214 GLN B N 1
ATOM 5989 C CA . GLN B 1 214 ? -2.582 5.348 -3.117 1 89.69 214 GLN B CA 1
ATOM 5990 C C . GLN B 1 214 ? -2.406 4.641 -1.776 1 89.69 214 GLN B C 1
ATOM 5992 O O . GLN B 1 214 ? -1.522 3.793 -1.627 1 89.69 214 GLN B O 1
ATOM 5997 N N . VAL B 1 215 ? -3.252 4.965 -0.772 1 90.62 215 VAL B N 1
ATOM 5998 C CA . VAL B 1 215 ? -3.154 4.367 0.555 1 90.62 215 VAL B CA 1
ATOM 5999 C C . VAL B 1 215 ? -4.516 4.414 1.246 1 90.62 215 VAL B C 1
ATOM 6001 O O . VAL B 1 215 ? -5.23 5.414 1.151 1 90.62 215 VAL B O 1
ATOM 6004 N N . PRO B 1 216 ? -4.883 3.344 1.862 1 88.38 216 PRO B N 1
ATOM 6005 C CA . PRO B 1 216 ? -6.121 3.414 2.641 1 88.38 216 PRO B CA 1
ATOM 6006 C C . PRO B 1 216 ? -6 4.312 3.867 1 88.38 216 PRO B C 1
ATOM 6008 O O . PRO B 1 216 ? -4.945 4.344 4.512 1 88.38 216 PRO B O 1
ATOM 6011 N N . LEU B 1 217 ? -7.039 4.98 4.203 1 90.62 217 LEU B N 1
ATOM 6012 C CA . LEU B 1 217 ? -7.02 5.867 5.359 1 90.62 217 LEU B CA 1
ATOM 6013 C C . LEU B 1 217 ? -7.039 5.07 6.656 1 90.62 217 LEU B C 1
ATOM 6015 O O . LEU B 1 217 ? -6.547 5.535 7.688 1 90.62 217 LEU B O 1
ATOM 6019 N N . ASP B 1 218 ? -7.75 3.988 6.539 1 82.38 218 ASP B N 1
ATOM 6020 C CA . ASP B 1 218 ? -7.785 3.066 7.672 1 82.38 218 ASP B CA 1
ATOM 6021 C C . ASP B 1 218 ? -7.316 1.673 7.258 1 82.38 218 ASP B C 1
ATOM 6023 O O . ASP B 1 218 ? -7.746 1.146 6.23 1 82.38 218 ASP B O 1
ATOM 6027 N N . ASN B 1 219 ? -6.336 1.145 7.922 1 67.25 219 ASN B N 1
ATOM 6028 C CA . ASN B 1 219 ? -5.859 -0.217 7.699 1 67.25 219 ASN B CA 1
ATOM 6029 C C . ASN B 1 219 ? -6.074 -1.094 8.93 1 67.25 219 ASN B C 1
ATOM 6031 O O . ASN B 1 219 ? -5.684 -0.722 10.039 1 67.25 219 ASN B O 1
ATOM 6035 N N . PRO B 1 220 ? -6.723 -2.262 8.906 1 63.66 220 PRO B N 1
ATOM 6036 C CA . PRO B 1 220 ? -7.199 -2.844 7.648 1 63.66 220 PRO B CA 1
ATOM 6037 C C . PRO B 1 220 ? -8.469 -2.174 7.133 1 63.66 220 PRO B C 1
ATOM 6039 O O . PRO B 1 220 ? -9.336 -1.796 7.922 1 63.66 220 PRO B O 1
ATOM 6042 N N . SER B 1 221 ? -8.297 -1.875 5.727 1 64 221 SER B N 1
ATOM 6043 C CA . SER B 1 221 ? -9.391 -1.166 5.062 1 64 221 SER B CA 1
ATOM 6044 C C . SER B 1 221 ? -10.57 -2.094 4.789 1 64 221 SER B C 1
ATOM 6046 O O . SER B 1 221 ? -10.383 -3.211 4.301 1 64 221 SER B O 1
ATOM 6048 N N . ARG B 1 222 ? -11.75 -1.866 5.461 1 63.12 222 ARG B N 1
ATOM 6049 C CA . ARG B 1 222 ? -12.938 -2.6 5.023 1 63.12 222 ARG B CA 1
ATOM 6050 C C . AR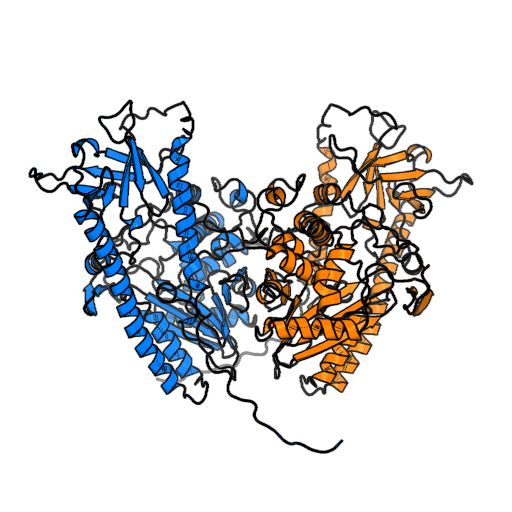G B 1 222 ? -13.812 -1.741 4.113 1 63.12 222 ARG B C 1
ATOM 6052 O O . ARG B 1 222 ? -14.828 -2.207 3.604 1 63.12 222 ARG B O 1
ATOM 6059 N N . ASP B 1 223 ? -13.281 -0.536 3.953 1 71.75 223 ASP B N 1
ATOM 6060 C CA . ASP B 1 223 ? -14.055 0.454 3.209 1 71.75 223 ASP B CA 1
ATOM 6061 C C . ASP B 1 223 ? -13.211 1.105 2.117 1 71.75 223 ASP B C 1
ATOM 6063 O O . ASP B 1 223 ? -11.984 0.936 2.086 1 71.75 223 ASP B O 1
ATOM 6067 N N . HIS B 1 224 ? -13.961 1.593 1.296 1 81.62 224 HIS B N 1
ATOM 6068 C CA . HIS B 1 224 ? -13.281 2.291 0.21 1 81.62 224 HIS B CA 1
ATOM 6069 C C . HIS B 1 224 ? -12.977 3.736 0.59 1 81.62 224 HIS B C 1
ATOM 6071 O O . HIS B 1 224 ? -13.703 4.652 0.197 1 81.62 224 HIS B O 1
ATOM 6077 N N . ARG B 1 225 ? -12.023 3.984 1.403 1 89.81 225 ARG B N 1
ATOM 6078 C CA . ARG B 1 225 ? -11.469 5.285 1.756 1 89.81 225 ARG B CA 1
ATOM 6079 C C . ARG B 1 225 ? -9.961 5.32 1.505 1 89.81 225 ARG B C 1
ATOM 6081 O O . ARG B 1 225 ? -9.195 4.645 2.193 1 89.81 225 ARG B O 1
ATOM 6088 N N . PHE B 1 226 ? -9.617 6.141 0.567 1 90.62 226 PHE B N 1
ATOM 6089 C CA . PHE B 1 226 ? -8.211 6.168 0.163 1 90.62 226 PHE B CA 1
ATOM 6090 C C . PHE B 1 226 ? -7.73 7.605 -0.008 1 90.62 226 PHE B C 1
ATOM 6092 O O . PHE B 1 226 ? -8.531 8.508 -0.258 1 90.62 226 PHE B O 1
ATOM 6099 N N . TYR B 1 227 ? -6.488 7.723 0.234 1 94.12 227 TYR B N 1
ATOM 6100 C CA . TYR B 1 227 ? -5.84 8.969 -0.151 1 94.12 227 TYR B CA 1
ATOM 6101 C C . TYR B 1 227 ? -5.105 8.812 -1.478 1 94.12 227 TYR B C 1
ATOM 6103 O O . TYR B 1 227 ? -4.457 7.793 -1.722 1 94.12 227 TYR B O 1
ATOM 6111 N N . GLY B 1 228 ? -5.336 9.781 -2.363 1 93.69 228 GLY B N 1
ATOM 6112 C CA . GLY B 1 228 ? -4.543 9.914 -3.576 1 93.69 228 GLY B CA 1
ATOM 6113 C C . GLY B 1 228 ? -3.436 10.945 -3.459 1 93.69 228 GLY B C 1
ATOM 6114 O O . GLY B 1 228 ? -2.641 10.898 -2.518 1 93.69 228 GLY B O 1
ATOM 6115 N N . PHE B 1 229 ? -3.387 11.758 -4.531 1 96.19 229 PHE B N 1
ATOM 6116 C CA . PHE B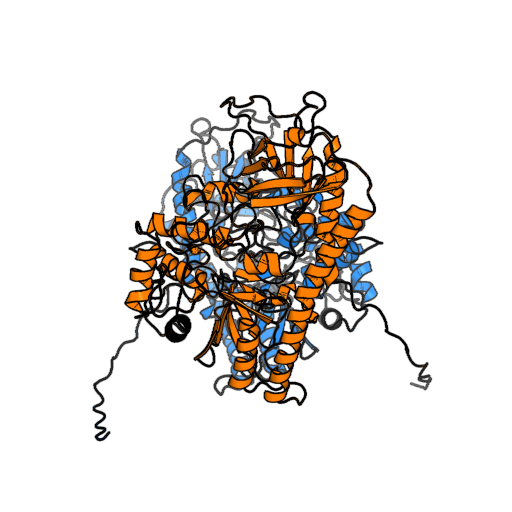 1 229 ? -2.494 12.906 -4.469 1 96.19 229 PHE B CA 1
ATOM 6117 C C . PHE B 1 229 ? -3.275 14.18 -4.18 1 96.19 229 PHE B C 1
ATOM 6119 O O . PHE B 1 229 ? -3.854 14.781 -5.086 1 96.19 229 PHE B O 1
ATOM 6126 N N . GLY B 1 230 ? -3.318 14.523 -2.953 1 97.31 230 GLY B N 1
ATOM 6127 C CA . GLY B 1 230 ? -3.984 15.758 -2.584 1 97.31 230 GLY B CA 1
ATOM 6128 C C . GLY B 1 230 ? -5.488 15.617 -2.461 1 97.31 230 GLY B C 1
ATOM 6129 O O . GLY B 1 230 ? -6.207 16.609 -2.342 1 97.31 230 GLY B O 1
ATOM 6130 N N . TRP B 1 231 ? -5.969 14.32 -2.523 1 96.94 231 TRP B N 1
ATOM 6131 C CA . TRP B 1 231 ? -7.406 14.086 -2.436 1 96.94 231 TRP B CA 1
ATOM 6132 C C . TRP B 1 231 ? -7.699 12.797 -1.671 1 96.94 231 TRP B C 1
ATOM 6134 O O . TRP B 1 231 ? -6.977 11.805 -1.812 1 96.94 231 TRP B O 1
ATOM 6144 N N . VAL B 1 232 ? -8.812 12.883 -0.941 1 96.25 232 VAL B N 1
ATOM 6145 C CA . VAL B 1 232 ? -9.383 11.656 -0.398 1 96.25 232 VAL B CA 1
ATOM 6146 C C . VAL B 1 232 ? -10.469 11.133 -1.337 1 96.25 232 VAL B C 1
ATOM 6148 O O . VAL B 1 232 ? -11.273 11.906 -1.861 1 96.25 232 VAL B O 1
ATOM 6151 N N . ARG B 1 233 ? -10.422 9.898 -1.579 1 92.81 233 ARG B N 1
ATOM 6152 C CA . ARG B 1 233 ? -11.43 9.203 -2.375 1 92.81 233 ARG B CA 1
ATOM 6153 C C . ARG B 1 233 ? -12.227 8.234 -1.515 1 92.81 233 ARG B C 1
ATOM 6155 O O . ARG B 1 233 ? -11.656 7.336 -0.886 1 92.81 233 ARG B O 1
ATOM 6162 N N . THR B 1 234 ? -13.57 8.406 -1.532 1 92.75 234 THR B N 1
ATOM 6163 C CA . THR B 1 234 ? -14.406 7.594 -0.658 1 92.75 234 THR B CA 1
ATOM 6164 C C . THR B 1 234 ? -15.68 7.164 -1.38 1 92.75 234 THR B C 1
ATOM 6166 O O . THR B 1 234 ? -16.297 7.961 -2.084 1 92.75 234 THR B O 1
ATOM 6169 N N . ALA B 1 235 ? -16.016 5.906 -1.272 1 88.56 235 ALA B N 1
ATOM 6170 C CA . ALA B 1 235 ? -17.312 5.43 -1.734 1 88.56 235 ALA B CA 1
ATOM 6171 C C . ALA B 1 235 ? -18.375 5.602 -0.651 1 88.56 235 ALA B C 1
ATOM 6173 O O . ALA B 1 235 ? -18.203 5.125 0.474 1 88.56 235 ALA B O 1
ATOM 6174 N N . LEU B 1 236 ? -19.438 6.223 -1.005 1 91.44 236 LEU B N 1
ATOM 6175 C CA . LEU B 1 236 ? -20.547 6.438 -0.078 1 91.44 236 LEU B CA 1
ATOM 6176 C C . LEU B 1 236 ? -21.578 5.328 -0.214 1 91.44 236 LEU B C 1
ATOM 6178 O O . LEU B 1 236 ? -21.766 4.777 -1.3 1 91.44 236 LEU B O 1
ATOM 6182 N N . PRO B 1 237 ? -22.375 5.039 0.891 1 91.75 237 PRO B N 1
ATOM 6183 C CA . PRO B 1 237 ? -22.312 5.672 2.211 1 91.75 237 PRO B CA 1
ATOM 6184 C C . PRO B 1 237 ? -21.078 5.277 3 1 91.75 237 PRO B C 1
ATOM 6186 O O . PRO B 1 237 ? -20.641 4.121 2.947 1 91.75 237 PRO B O 1
ATOM 6189 N N . ASN B 1 238 ? -20.484 6.273 3.695 1 92.69 238 ASN B N 1
ATOM 6190 C CA . ASN B 1 238 ? -19.281 6.074 4.5 1 92.69 238 ASN B CA 1
ATOM 6191 C C . ASN B 1 238 ? -19 7.277 5.398 1 92.69 238 ASN B C 1
ATOM 6193 O O . ASN B 1 238 ? -19.656 8.312 5.277 1 92.69 238 ASN B O 1
ATOM 6197 N N . VAL B 1 239 ? -18.094 7.039 6.34 1 94 239 VAL B N 1
ATOM 6198 C CA . VAL B 1 239 ? -17.594 8.156 7.137 1 94 239 VAL B CA 1
ATOM 6199 C C . VAL B 1 239 ? -16.609 8.977 6.309 1 94 239 VAL B C 1
ATOM 6201 O O . VAL B 1 239 ? -15.75 8.414 5.621 1 94 239 VAL B O 1
ATOM 6204 N N . VAL B 1 240 ? -16.797 10.289 6.312 1 96.12 240 VAL B N 1
ATOM 6205 C CA . VAL B 1 240 ? -15.906 11.195 5.602 1 96.12 240 VAL B CA 1
ATOM 6206 C C . VAL B 1 240 ? -15.328 12.219 6.57 1 96.12 240 VAL B C 1
ATOM 6208 O O . VAL B 1 240 ? -15.594 12.164 7.773 1 96.12 240 VAL B O 1
ATOM 6211 N N . GLY B 1 241 ? -14.438 13.109 6.078 1 95.69 241 GLY B N 1
ATOM 6212 C CA . GLY B 1 241 ? -13.867 14.172 6.891 1 95.69 241 GLY B CA 1
ATOM 6213 C C . GLY B 1 241 ? -12.758 13.695 7.809 1 95.69 241 GLY B C 1
ATOM 6214 O O . GLY B 1 241 ? -12.523 14.281 8.867 1 95.69 241 GLY B O 1
ATOM 6215 N N . LEU B 1 242 ? -12.078 12.734 7.434 1 93.5 242 LEU B N 1
ATOM 6216 C CA . LEU B 1 242 ? -11.156 12.047 8.336 1 93.5 242 LEU B CA 1
ATOM 6217 C C . LEU B 1 242 ? -9.844 12.812 8.461 1 93.5 242 LEU B C 1
ATOM 6219 O O . LEU B 1 242 ? -9.039 12.531 9.352 1 93.5 242 LEU B O 1
ATOM 6223 N N . GLN B 1 243 ? -9.625 13.812 7.641 1 93.56 243 GLN B N 1
ATOM 6224 C CA . GLN B 1 243 ? -8.43 14.641 7.727 1 93.56 243 GLN B CA 1
ATOM 6225 C C . GLN B 1 243 ? -8.641 15.812 8.68 1 93.56 243 GLN B C 1
ATOM 6227 O O . GLN B 1 243 ? -7.699 16.531 9.008 1 93.56 243 GLN B O 1
ATOM 6232 N N . GLY B 1 244 ? -9.836 15.969 9.102 1 93.38 244 GLY B N 1
ATOM 6233 C CA . GLY B 1 244 ? -10.164 17.156 9.867 1 93.38 244 GLY B CA 1
ATOM 6234 C C . GLY B 1 244 ? -10.219 16.906 11.359 1 93.38 244 GLY B C 1
ATOM 6235 O O . GLY B 1 244 ? -10.047 15.781 11.812 1 93.38 244 GLY B O 1
ATOM 6236 N N . ASP B 1 245 ? -10.484 17.938 12.086 1 94.19 245 ASP B N 1
ATOM 6237 C CA . ASP B 1 245 ? -10.43 17.922 13.539 1 94.19 245 ASP B CA 1
ATOM 6238 C C . ASP B 1 245 ? -11.508 17.016 14.125 1 94.19 245 ASP B C 1
ATOM 6240 O O . ASP B 1 245 ? -11.32 16.438 15.195 1 94.19 245 ASP B O 1
ATOM 6244 N N . ASN B 1 246 ? -12.625 16.938 13.477 1 96.44 246 ASN B N 1
ATOM 6245 C CA . ASN B 1 246 ? -13.734 16.172 14.023 1 96.44 246 ASN B CA 1
ATOM 6246 C C . ASN B 1 246 ? -13.344 14.703 14.227 1 96.44 246 ASN B C 1
ATOM 6248 O O . ASN B 1 246 ? -13.781 14.062 15.18 1 96.44 246 ASN B O 1
ATOM 6252 N N . ALA B 1 247 ? -12.547 14.25 13.312 1 94.62 247 ALA B N 1
ATOM 6253 C CA . ALA B 1 247 ? -12.109 12.859 13.383 1 94.62 247 ALA B CA 1
ATOM 6254 C C . ALA B 1 247 ? -11.172 12.641 14.562 1 94.62 247 ALA B C 1
ATOM 6256 O O . ALA B 1 247 ? -10.969 11.5 15 1 94.62 247 ALA B O 1
ATOM 6257 N N . GLU B 1 248 ? -10.594 13.648 15.125 1 93 248 GLU B N 1
ATOM 6258 C CA . GLU B 1 248 ? -9.727 13.562 16.297 1 93 248 GLU B CA 1
ATOM 6259 C C . GLU B 1 248 ? -10.531 13.617 17.578 1 93 248 GLU B C 1
ATOM 6261 O O . GLU B 1 248 ? -10.055 13.18 18.641 1 93 248 GLU B O 1
ATOM 6266 N N . LEU B 1 249 ? -11.711 14.094 17.453 1 95.62 249 LEU B N 1
ATOM 6267 C CA . LEU B 1 249 ? -12.523 14.336 18.641 1 95.62 249 LEU B CA 1
ATOM 6268 C C . LEU B 1 249 ? -13.375 13.117 18.969 1 95.62 249 LEU B C 1
ATOM 6270 O O . LEU B 1 249 ? -13.883 12.992 20.094 1 95.62 249 LEU B O 1
ATOM 6274 N N . PHE B 1 250 ? -13.594 12.273 17.922 1 93.69 250 PHE B N 1
ATOM 6275 C CA . PHE B 1 250 ? -14.469 11.117 18.109 1 93.69 250 PHE B CA 1
ATOM 6276 C C . PHE B 1 250 ? -13.805 9.852 17.594 1 93.69 250 PHE B C 1
ATOM 6278 O O . PHE B 1 250 ? -12.93 9.914 16.719 1 93.69 250 PHE B O 1
ATOM 6285 N N . ASN B 1 251 ? -14.242 8.758 18.203 1 89.88 251 ASN B N 1
ATOM 6286 C CA . ASN B 1 251 ? -13.906 7.484 17.578 1 89.88 251 ASN B CA 1
ATOM 6287 C C . ASN B 1 251 ? -14.641 7.301 16.266 1 89.88 251 ASN B C 1
ATOM 6289 O O . ASN B 1 251 ? -15.688 7.91 16.031 1 89.88 251 ASN B O 1
ATOM 6293 N N . ARG B 1 252 ? -14.086 6.477 15.438 1 87.06 252 ARG B N 1
ATOM 6294 C CA . ARG B 1 252 ? -14.594 6.289 14.086 1 87.06 252 ARG B CA 1
ATOM 6295 C C . ARG B 1 252 ? -16.062 5.895 14.109 1 87.06 252 ARG B C 1
ATOM 6297 O O . ARG B 1 252 ? -16.844 6.332 13.258 1 87.06 252 ARG B O 1
ATOM 6304 N N . ASP B 1 253 ? -16.453 5.09 15.086 1 86.94 253 ASP B N 1
ATOM 6305 C CA . ASP B 1 253 ? -17.812 4.566 15.148 1 86.94 253 ASP B CA 1
ATOM 6306 C C . ASP B 1 253 ? -18.797 5.625 15.656 1 86.94 253 ASP B C 1
ATOM 6308 O O . ASP B 1 253 ? -20.016 5.457 15.562 1 86.94 253 ASP B O 1
ATOM 6312 N N . GLN B 1 254 ? -18.25 6.723 16.094 1 91.5 254 GLN B N 1
ATOM 6313 C CA . GLN B 1 254 ? -19.078 7.812 16.594 1 91.5 254 GLN B CA 1
ATOM 6314 C C . GLN B 1 254 ? -19.312 8.875 15.531 1 91.5 254 GLN B C 1
ATOM 6316 O O . GLN B 1 254 ? -20.141 9.773 15.703 1 91.5 254 GLN B O 1
ATOM 6321 N N . LEU B 1 255 ? -18.547 8.773 14.469 1 93.75 255 LEU B N 1
ATOM 6322 C CA . LEU B 1 255 ? -18.703 9.734 13.383 1 93.75 255 LEU B CA 1
ATOM 6323 C C . LEU B 1 255 ? -19.875 9.352 12.484 1 93.75 255 LEU B C 1
ATOM 6325 O O . LEU B 1 255 ? -20.188 8.164 12.344 1 93.75 255 LEU B O 1
ATOM 6329 N N . PRO B 1 256 ? -20.484 10.336 11.914 1 94.31 256 PRO B N 1
ATOM 6330 C CA . PRO B 1 256 ? -21.656 10.039 11.078 1 94.31 256 PRO B CA 1
ATOM 6331 C C . PRO B 1 256 ? -21.266 9.414 9.734 1 94.31 256 PRO B C 1
ATOM 6333 O O . PRO B 1 256 ? -20.234 9.75 9.164 1 94.31 256 PRO B O 1
ATOM 6336 N N . VAL B 1 257 ? -22.141 8.531 9.297 1 92.88 257 VAL B N 1
ATOM 6337 C CA . VAL B 1 257 ? -22.031 8.008 7.938 1 92.88 257 VAL B CA 1
ATOM 6338 C C . VAL B 1 257 ? -22.75 8.938 6.965 1 92.88 257 VAL B C 1
ATOM 6340 O O . VAL B 1 257 ? -23.938 9.25 7.145 1 92.88 257 VAL B O 1
ATOM 6343 N N . LEU B 1 258 ? -22.062 9.414 5.977 1 95.88 258 LEU B N 1
ATOM 6344 C CA . LEU B 1 258 ? -22.641 10.242 4.922 1 95.88 258 LEU B CA 1
ATOM 6345 C C . LEU B 1 258 ? -23.156 9.375 3.777 1 95.88 258 LEU B C 1
ATOM 6347 O O . LEU B 1 258 ? -22.469 8.445 3.338 1 95.88 258 LEU B O 1
ATOM 6351 N N . GLY B 1 259 ? -24.297 9.711 3.301 1 93.69 259 GLY B N 1
ATOM 6352 C CA . GLY B 1 259 ? -24.828 9.016 2.146 1 93.69 259 GLY B CA 1
ATOM 6353 C C . GLY B 1 259 ? -25.953 8.055 2.498 1 93.69 259 GLY B C 1
ATOM 6354 O O . GLY B 1 259 ? -26.422 8.023 3.643 1 93.69 259 GLY B O 1
ATOM 6355 N N . SER B 1 260 ? -26.5 7.438 1.416 1 90.19 260 SER B N 1
ATOM 6356 C CA . SER B 1 260 ? -27.578 6.469 1.528 1 90.19 260 SER B CA 1
ATOM 6357 C C . SER B 1 260 ? -27.234 5.172 0.802 1 90.19 260 SER B C 1
ATOM 6359 O O . SER B 1 260 ? -26.641 5.195 -0.277 1 90.19 260 SER B O 1
ATOM 6361 N N . LYS B 1 261 ? -27.656 4.047 1.358 1 81.06 261 LYS B N 1
ATOM 6362 C CA . LYS B 1 261 ? -27.422 2.746 0.734 1 81.06 261 LYS B CA 1
ATOM 6363 C C . LYS B 1 261 ? -28.094 2.66 -0.631 1 81.06 261 LYS B C 1
ATOM 6365 O O . LYS B 1 261 ? -27.594 1.979 -1.532 1 81.06 261 LYS B O 1
ATOM 6370 N N . SER B 1 262 ? -29.156 3.363 -0.704 1 83.12 262 SER B N 1
ATOM 6371 C CA . SER B 1 262 ? -29.938 3.312 -1.939 1 83.12 262 SER B CA 1
ATOM 6372 C C . SER B 1 262 ? -29.312 4.188 -3.02 1 83.12 262 SER B C 1
ATOM 6374 O O . SER B 1 262 ? -29.703 4.117 -4.188 1 83.12 262 SER B O 1
ATOM 6376 N N . GLN B 1 263 ? -28.312 4.977 -2.629 1 87.5 263 GLN B N 1
ATOM 6377 C CA . GLN B 1 263 ? -27.672 5.883 -3.578 1 87.5 263 GLN B CA 1
ATOM 6378 C C . GLN B 1 263 ? -26.156 5.844 -3.443 1 87.5 263 GLN B C 1
ATOM 6380 O O . GLN B 1 263 ? -25.531 6.863 -3.16 1 87.5 263 GLN B O 1
ATOM 6385 N N . PRO B 1 264 ? -25.578 4.727 -3.711 1 86.19 264 PRO B N 1
ATOM 6386 C CA . PRO B 1 264 ? -24.125 4.688 -3.654 1 86.19 264 PRO B CA 1
ATOM 6387 C C . PRO B 1 264 ? -23.469 5.641 -4.652 1 86.19 264 PRO B C 1
ATOM 6389 O O . PRO B 1 264 ? -23.953 5.805 -5.77 1 86.19 264 PRO B O 1
ATOM 6392 N N . MET B 1 265 ? -22.406 6.34 -4.184 1 89.62 265 MET B N 1
ATOM 6393 C CA . MET B 1 265 ? -21.688 7.254 -5.074 1 89.62 265 MET B CA 1
ATOM 6394 C C . MET B 1 265 ? -20.266 7.496 -4.582 1 89.62 265 MET B C 1
ATOM 6396 O O . MET B 1 265 ? -19.953 7.254 -3.412 1 89.62 265 MET B O 1
ATOM 6400 N N . MET B 1 266 ? -19.5 7.93 -5.477 1 90 266 MET B N 1
ATOM 6401 C CA . MET B 1 266 ? -18.109 8.266 -5.156 1 90 266 MET B CA 1
ATOM 6402 C C . MET B 1 266 ? -17.984 9.742 -4.809 1 90 266 MET B C 1
ATOM 6404 O O . MET B 1 266 ? -18.688 10.586 -5.375 1 90 266 MET B O 1
ATOM 6408 N N . THR B 1 267 ? -17.062 10 -3.861 1 95.62 267 THR B N 1
ATOM 6409 C CA . THR B 1 267 ? -16.719 11.391 -3.584 1 95.62 267 THR B CA 1
ATOM 6410 C C . THR B 1 267 ? -15.203 11.562 -3.461 1 95.62 267 THR B C 1
ATOM 6412 O O . THR B 1 267 ? -14.508 10.656 -3.002 1 95.62 267 THR B O 1
ATOM 6415 N N . TYR B 1 268 ? -14.758 12.672 -3.959 1 96.56 268 TYR B N 1
ATOM 6416 C CA . TYR B 1 268 ? -13.414 13.188 -3.713 1 96.56 268 TYR B CA 1
ATOM 6417 C C . TYR B 1 268 ? -13.461 14.406 -2.805 1 96.56 268 TYR B C 1
ATOM 6419 O O . TYR B 1 268 ? -14.281 15.312 -3.008 1 96.56 268 TYR B O 1
ATOM 6427 N N . TYR B 1 269 ? -12.609 14.367 -1.809 1 98.19 269 TYR B N 1
ATOM 6428 C CA . TYR B 1 269 ? -12.719 15.539 -0.944 1 98.19 269 TYR B CA 1
ATOM 6429 C C . TYR B 1 269 ? -11.383 15.867 -0.29 1 98.19 269 TYR B C 1
ATOM 6431 O O . TYR B 1 269 ? -10.438 15.07 -0.362 1 98.19 269 TYR B O 1
ATOM 6439 N N . HIS B 1 270 ? -11.32 17 0.235 1 98.5 270 HIS B N 1
ATOM 6440 C CA . HIS B 1 270 ? -10.211 17.469 1.056 1 98.5 270 HIS B CA 1
ATOM 6441 C C . HIS B 1 270 ? -10.68 18.531 2.047 1 98.5 270 HIS B C 1
ATOM 6443 O O . HIS B 1 270 ? -11.531 19.359 1.72 1 98.5 270 HIS B O 1
ATOM 6449 N N . GLN B 1 271 ? -10.117 18.438 3.178 1 97.25 271 GLN B N 1
ATOM 6450 C CA . GLN B 1 271 ? -10.359 19.438 4.211 1 97.25 271 GLN B CA 1
ATOM 6451 C C . GLN B 1 271 ? -9.141 20.312 4.418 1 97.25 271 GLN B C 1
ATOM 6453 O O . GLN B 1 271 ? -8.039 19.984 3.973 1 97.25 271 GLN B O 1
ATOM 6458 N N . GLY B 1 272 ? -9.422 21.469 4.965 1 96.12 272 GLY B N 1
ATOM 6459 C CA . GLY B 1 272 ? -8.344 22.406 5.254 1 96.12 272 GLY B CA 1
ATOM 6460 C C . GLY B 1 272 ? -8.438 23.016 6.637 1 96.12 272 GLY B C 1
ATOM 6461 O O . GLY B 1 272 ? -9.539 23.328 7.109 1 96.12 272 GLY B O 1
ATOM 6462 N N . ALA B 1 273 ? -7.312 23.062 7.258 1 94.88 273 ALA B N 1
ATOM 6463 C CA . ALA B 1 273 ? -7.121 23.797 8.508 1 94.88 273 ALA B CA 1
ATOM 6464 C C . ALA B 1 273 ? -5.902 24.719 8.43 1 94.88 273 ALA B C 1
ATOM 6466 O O . ALA B 1 273 ? -4.766 24.234 8.367 1 94.88 273 ALA B O 1
ATOM 6467 N N . GLY B 1 274 ? -6.176 25.969 8.359 1 93 274 GLY B N 1
ATOM 6468 C CA . GLY B 1 274 ? -5.117 26.969 8.312 1 93 274 GLY B CA 1
ATOM 6469 C C . GLY B 1 274 ? -5.133 27.906 9.492 1 93 274 GLY B C 1
ATOM 6470 O O . GLY B 1 274 ? -5.797 27.641 10.5 1 93 274 GLY B O 1
ATOM 6471 N N . LEU B 1 275 ? -4.332 28.938 9.398 1 94.56 275 LEU B N 1
ATOM 6472 C CA . LEU B 1 275 ? -4.227 29.938 10.461 1 94.56 275 LEU B CA 1
ATOM 6473 C C . LEU B 1 275 ? -5.387 30.922 10.391 1 94.56 275 LEU B C 1
ATOM 6475 O O . LEU B 1 275 ? -5.277 31.969 9.75 1 94.56 275 LEU B O 1
ATOM 6479 N N . GLY B 1 276 ? -6.445 30.547 11.078 1 95 276 GLY B N 1
ATOM 6480 C CA . GLY B 1 276 ? -7.629 31.391 11.102 1 95 276 GLY B CA 1
ATOM 6481 C C . GLY B 1 276 ? -8.664 31 10.062 1 95 276 GLY B C 1
ATOM 6482 O O . GLY B 1 276 ? -9.664 31.688 9.883 1 95 276 GLY B O 1
ATOM 6483 N N . TYR B 1 277 ? -8.445 29.953 9.391 1 95.5 277 TYR B N 1
ATOM 6484 C CA . TYR B 1 277 ? -9.336 29.547 8.312 1 95.5 277 TYR B CA 1
ATOM 6485 C C . TYR B 1 277 ? -9.531 28.031 8.312 1 95.5 277 TYR B C 1
ATOM 6487 O O . TYR B 1 277 ? -8.586 27.281 8.523 1 95.5 277 TYR B O 1
ATOM 6495 N N . TYR B 1 278 ? -10.773 27.562 8.094 1 97.12 278 TYR B N 1
ATOM 6496 C CA . TYR B 1 278 ? -11.109 26.172 7.855 1 97.12 278 TYR B CA 1
ATOM 6497 C C . TYR B 1 278 ? -11.914 26.016 6.57 1 97.12 278 TYR B C 1
ATOM 6499 O O . TYR B 1 278 ? -12.641 26.922 6.172 1 97.12 278 TYR B O 1
ATOM 6507 N N . SER B 1 279 ? -11.742 24.953 5.895 1 97.44 279 SER B N 1
ATOM 6508 C CA . SER B 1 279 ? -12.383 24.766 4.598 1 97.44 279 SER B CA 1
ATOM 6509 C C . SER B 1 279 ? -12.688 23.297 4.324 1 97.44 279 SER B C 1
ATOM 6511 O O . SER B 1 279 ? -12.125 22.422 4.977 1 97.44 279 SER B O 1
ATOM 6513 N N . ALA B 1 280 ? -13.617 23.062 3.457 1 98.38 280 ALA B N 1
ATOM 6514 C CA . ALA B 1 280 ? -13.961 21.734 2.955 1 98.38 280 ALA B CA 1
ATOM 6515 C C . ALA B 1 280 ? -14.414 21.797 1.499 1 98.38 280 ALA B C 1
ATOM 6517 O O . ALA B 1 280 ? -15.125 22.719 1.104 1 98.38 280 ALA B O 1
ATOM 6518 N N . ILE B 1 281 ? -13.945 20.875 0.746 1 98.69 281 ILE B N 1
ATOM 6519 C CA . ILE B 1 281 ? -14.398 20.719 -0.632 1 98.69 281 ILE B CA 1
ATOM 6520 C C . ILE B 1 281 ? -14.742 19.266 -0.901 1 98.69 281 ILE B C 1
ATOM 6522 O O . ILE B 1 281 ? -13.977 18.359 -0.528 1 98.69 281 ILE B O 1
ATOM 6526 N N . PHE B 1 282 ? -15.867 19 -1.449 1 98.69 282 PHE B N 1
ATOM 6527 C CA . PHE B 1 282 ? -16.344 17.688 -1.875 1 98.69 282 PHE B CA 1
ATOM 6528 C C . PHE B 1 282 ? -16.766 17.703 -3.34 1 98.69 282 PHE B C 1
ATOM 6530 O O . PHE B 1 282 ? -17.391 18.656 -3.791 1 98.69 282 PHE B O 1
ATOM 6537 N N . MET B 1 283 ? -16.391 16.672 -4.031 1 98 283 MET B N 1
ATOM 6538 C CA . MET B 1 283 ? -16.75 16.516 -5.434 1 98 283 MET B CA 1
ATOM 6539 C C . MET B 1 283 ? -17.422 15.172 -5.672 1 98 283 MET B C 1
ATOM 6541 O O . MET B 1 283 ? -17.062 14.172 -5.055 1 98 283 MET B O 1
ATOM 6545 N N . PHE B 1 284 ? -18.297 15.234 -6.637 1 96.75 284 PHE B N 1
ATOM 6546 C CA . PHE B 1 284 ? -19.062 14.047 -6.988 1 96.75 284 PHE B CA 1
ATOM 6547 C C . PHE B 1 284 ? -19.062 13.828 -8.5 1 96.75 284 PHE B C 1
ATOM 6549 O O . PHE B 1 284 ? -19.859 14.438 -9.219 1 96.75 284 PHE B O 1
ATOM 6556 N N . PRO B 1 285 ? -18.281 12.898 -8.898 1 92.38 285 PRO B N 1
ATOM 6557 C CA . PRO B 1 285 ? -18.094 12.75 -10.344 1 92.38 285 PRO B CA 1
ATOM 6558 C C . PRO B 1 285 ? -19.359 12.273 -11.055 1 92.38 285 PRO B C 1
ATOM 6560 O O . PRO B 1 285 ? -19.641 12.695 -12.18 1 92.38 285 PRO B O 1
ATOM 6563 N N . GLU B 1 286 ? -20.141 11.453 -10.461 1 88.19 286 GLU B N 1
ATOM 6564 C CA . GLU B 1 286 ? -21.312 10.883 -11.117 1 88.19 286 GLU B CA 1
ATOM 6565 C C . GLU B 1 286 ? -22.359 11.953 -11.406 1 88.19 286 GLU B C 1
ATOM 6567 O O . GLU B 1 286 ? -23.016 11.922 -12.453 1 88.19 286 GLU B O 1
ATOM 6572 N N . SER B 1 287 ? -22.484 12.883 -10.531 1 93.25 287 SER B N 1
ATOM 6573 C CA . SER B 1 287 ? -23.5 13.922 -10.695 1 93.25 287 SER B CA 1
ATOM 6574 C C . SER B 1 287 ? -22.875 15.219 -11.195 1 93.25 287 SER B C 1
ATOM 6576 O O . SER B 1 287 ? -23.594 16.203 -11.414 1 93.25 287 SER B O 1
ATOM 6578 N N . ASN B 1 288 ? -21.594 15.211 -11.297 1 93.94 288 ASN B N 1
ATOM 6579 C CA . ASN B 1 288 ? -20.891 16.422 -11.672 1 93.94 288 ASN B CA 1
ATOM 6580 C C . ASN B 1 288 ? -21.266 17.594 -10.758 1 93.94 288 ASN B C 1
ATOM 6582 O O . ASN B 1 288 ? -21.656 18.656 -11.234 1 93.94 288 ASN B O 1
ATOM 6586 N N . SER B 1 289 ? -21.141 17.328 -9.5 1 97.25 289 SER B N 1
ATOM 6587 C CA . SER B 1 289 ? -21.484 18.312 -8.477 1 97.25 289 SER B CA 1
ATOM 6588 C C . SER B 1 289 ? -20.328 18.516 -7.496 1 97.25 289 SER B C 1
ATOM 6590 O O . SER B 1 289 ? -19.438 17.672 -7.398 1 97.25 289 SER B O 1
ATOM 6592 N N . ALA B 1 290 ? -20.406 19.688 -6.848 1 98.44 290 ALA B N 1
ATOM 6593 C CA . ALA B 1 290 ? -19.406 19.969 -5.816 1 98.44 290 ALA B CA 1
ATOM 6594 C C . ALA B 1 290 ? -19.984 20.844 -4.711 1 98.44 290 ALA B C 1
ATOM 6596 O O . ALA B 1 290 ? -20.922 21.609 -4.945 1 98.44 290 ALA B O 1
ATOM 6597 N N . VAL B 1 291 ? -19.469 20.672 -3.541 1 98.69 291 VAL B N 1
ATOM 6598 C CA . VAL B 1 291 ? -19.781 21.516 -2.389 1 98.69 291 VAL B CA 1
ATOM 6599 C C . VAL B 1 291 ? -18.5 22.109 -1.822 1 98.69 291 VAL B C 1
ATOM 6601 O O . VAL B 1 291 ? -17.531 21.391 -1.546 1 98.69 291 VAL B O 1
ATOM 6604 N N . VAL B 1 292 ? -18.484 23.422 -1.671 1 98.69 292 VAL B N 1
ATOM 6605 C CA . VAL B 1 292 ? -17.344 24.141 -1.106 1 98.69 292 VAL B CA 1
ATOM 6606 C C . VAL B 1 292 ? -17.797 24.984 0.086 1 98.69 292 VAL B C 1
ATOM 6608 O O . VAL B 1 292 ? -18.797 25.703 -0.004 1 98.69 292 VAL B O 1
ATOM 6611 N N . VAL B 1 293 ? -17.109 24.812 1.187 1 98.44 293 VAL B N 1
ATOM 6612 C CA . VAL B 1 293 ? -17.359 25.625 2.371 1 98.44 293 VAL B CA 1
ATOM 6613 C C . VAL B 1 293 ? -16.062 26.297 2.816 1 98.44 293 VAL B C 1
ATOM 6615 O O . VAL B 1 293 ? -15.047 25.625 3.035 1 98.44 293 VAL B O 1
ATOM 6618 N N . LEU B 1 294 ? -16.047 27.594 2.943 1 97.5 294 LEU B N 1
ATOM 6619 C CA . LEU B 1 294 ? -14.93 28.391 3.457 1 97.5 294 LEU B CA 1
ATOM 6620 C C . LEU B 1 294 ? -15.344 29.172 4.691 1 97.5 294 LEU B C 1
ATOM 6622 O O . LEU B 1 294 ? -16.391 29.828 4.695 1 97.5 294 LEU B O 1
ATOM 6626 N N . THR B 1 295 ? -14.555 29.031 5.711 1 96.75 295 THR B N 1
ATOM 6627 C CA . THR B 1 295 ? -14.766 29.797 6.934 1 96.75 295 THR B CA 1
ATOM 6628 C C . THR B 1 295 ? -13.508 30.562 7.316 1 96.75 295 THR B C 1
ATOM 6630 O O . THR B 1 295 ? -12.406 30.234 6.875 1 96.75 295 THR B O 1
ATOM 6633 N N . ASN B 1 296 ? -13.648 31.625 8.07 1 95.06 296 ASN B N 1
ATOM 6634 C CA . ASN B 1 296 ? -12.492 32.438 8.445 1 95.06 296 ASN B CA 1
ATOM 6635 C C . ASN B 1 296 ? -12.273 32.438 9.953 1 95.06 296 ASN B C 1
ATOM 6637 O O . ASN B 1 296 ? -12.047 33.5 10.555 1 95.06 296 ASN B O 1
ATOM 6641 N N . SER B 1 297 ? -12.367 31.312 10.523 1 92.06 297 SER B N 1
ATOM 6642 C CA . SER B 1 297 ? -12.031 31.141 11.938 1 92.06 297 SER B CA 1
ATOM 6643 C C . SER B 1 297 ? -11.453 29.766 12.211 1 92.06 297 SER B C 1
ATOM 6645 O O . SER B 1 297 ? -11.82 28.797 11.547 1 92.06 297 SER B O 1
ATOM 6647 N N . MET B 1 298 ? -10.406 29.766 13.086 1 88.62 298 MET B N 1
ATOM 6648 C CA . MET B 1 298 ? -10.078 28.516 13.766 1 88.62 298 MET B CA 1
ATOM 6649 C C . MET B 1 298 ? -11.141 28.156 14.805 1 88.62 298 MET B C 1
ATOM 6651 O O . MET B 1 298 ? -11.211 28.766 15.867 1 88.62 298 MET B O 1
ATOM 6655 N N . PRO B 1 299 ? -11.914 27.125 14.484 1 83.5 299 PRO B N 1
ATOM 6656 C CA . PRO B 1 299 ? -13.133 26.891 15.258 1 83.5 299 PRO B CA 1
ATOM 6657 C C . PRO B 1 299 ? -12.914 25.953 16.438 1 83.5 299 PRO B C 1
ATOM 6659 O O . PRO B 1 299 ? -11.789 25.484 16.656 1 83.5 299 PRO B O 1
ATOM 6662 N N . LEU B 1 300 ? -14.023 25.844 17.141 1 89.31 300 LEU B N 1
ATOM 6663 C CA . LEU B 1 300 ? -14.109 24.906 18.25 1 89.31 300 LEU B CA 1
ATOM 6664 C C . LEU B 1 300 ? -14.297 23.469 17.75 1 89.31 300 LEU B C 1
ATOM 6666 O O . LEU B 1 300 ? -14.336 22.531 18.547 1 89.31 300 LEU B O 1
ATOM 6670 N N . ASN B 1 301 ? -14.539 23.328 16.578 1 91.88 301 ASN B N 1
ATOM 6671 C CA . ASN B 1 301 ? -14.594 22.094 15.805 1 91.88 301 ASN B CA 1
ATOM 6672 C C . ASN B 1 301 ? -14.367 22.344 14.32 1 91.88 301 ASN B C 1
ATOM 6674 O O . ASN B 1 301 ? -14.094 23.469 13.914 1 91.88 301 ASN B O 1
ATOM 6678 N N . ASP B 1 302 ? -14.273 21.297 13.523 1 95.62 302 ASP B N 1
ATOM 6679 C CA . ASP B 1 302 ? -14.203 21.484 12.078 1 95.62 302 ASP B CA 1
ATOM 6680 C C . ASP B 1 302 ? -15.586 21.734 11.484 1 95.62 302 ASP B C 1
ATOM 6682 O O . ASP B 1 302 ? -16.156 20.859 10.836 1 95.62 302 ASP B O 1
ATOM 6686 N N . VAL B 1 303 ? -16.062 22.953 11.633 1 95.62 303 VAL B N 1
ATOM 6687 C CA . VAL B 1 303 ? -17.422 23.328 11.281 1 95.62 303 VAL B CA 1
ATOM 6688 C C . VAL B 1 303 ? -17.594 23.281 9.766 1 95.62 303 VAL B C 1
ATOM 6690 O O . VAL B 1 303 ? -18.672 22.969 9.266 1 95.62 303 VAL B O 1
ATOM 6693 N N . ALA B 1 304 ? -16.547 23.641 9.031 1 97.38 304 ALA B N 1
ATOM 6694 C CA . ALA B 1 304 ? -16.641 23.578 7.57 1 97.38 304 ALA B CA 1
ATOM 6695 C C . ALA B 1 304 ? -17.047 22.188 7.102 1 97.38 304 ALA B C 1
ATOM 6697 O O . ALA B 1 304 ? -17.844 22.047 6.176 1 97.38 304 ALA B O 1
ATOM 6698 N N . ASP B 1 305 ? -16.484 21.188 7.742 1 97.56 305 ASP B N 1
ATOM 6699 C CA . ASP B 1 305 ? -16.812 19.797 7.414 1 97.56 305 ASP B CA 1
ATOM 6700 C C . ASP B 1 305 ? -18.266 19.484 7.715 1 97.56 305 ASP B C 1
ATOM 6702 O O . ASP B 1 305 ? -18.969 18.891 6.891 1 97.56 305 ASP B O 1
ATOM 6706 N N . TRP B 1 306 ? -18.797 19.891 8.875 1 97.25 306 TRP B N 1
ATOM 6707 C CA . TRP B 1 306 ? -20.188 19.641 9.242 1 97.25 306 TRP B CA 1
ATOM 6708 C C . TRP B 1 306 ? -21.125 20.328 8.258 1 97.25 306 TRP B C 1
ATOM 6710 O O . TRP B 1 306 ? -22.094 19.734 7.797 1 97.25 306 TRP B O 1
ATOM 6720 N N . ILE B 1 307 ? -20.812 21.562 7.965 1 97.25 307 ILE B N 1
ATOM 6721 C CA . ILE B 1 307 ? -21.656 22.328 7.051 1 97.25 307 ILE B CA 1
ATOM 6722 C C . ILE B 1 307 ? -21.672 21.641 5.68 1 97.25 307 ILE B C 1
ATOM 6724 O O . ILE B 1 307 ? -22.734 21.5 5.066 1 97.25 307 ILE B O 1
ATOM 6728 N N . ALA B 1 308 ? -20.516 21.266 5.215 1 98.25 308 ALA B N 1
ATOM 6729 C CA . ALA B 1 308 ? -20.438 20.594 3.924 1 98.25 308 ALA B CA 1
ATOM 6730 C C . ALA B 1 308 ? -21.328 19.344 3.908 1 98.25 308 ALA B C 1
ATOM 6732 O O . ALA B 1 308 ? -22.078 19.125 2.955 1 98.25 308 ALA B O 1
ATOM 6733 N N . GLN B 1 309 ? -21.25 18.562 4.918 1 97.81 309 GLN B N 1
ATOM 6734 C CA . GLN B 1 309 ? -22.016 17.312 4.965 1 97.81 309 GLN B CA 1
ATOM 6735 C C . GLN B 1 309 ? -23.516 17.594 5.035 1 97.81 309 GLN B C 1
ATOM 6737 O O . GLN B 1 309 ? -24.312 16.828 4.484 1 97.81 309 GLN B O 1
ATOM 6742 N N . ILE B 1 310 ? -23.938 18.688 5.684 1 97.12 310 ILE B N 1
ATOM 6743 C CA . ILE B 1 310 ? -25.328 19.109 5.684 1 97.12 310 ILE B CA 1
ATOM 6744 C C . ILE B 1 310 ? -25.781 19.438 4.258 1 97.12 310 ILE B C 1
ATOM 6746 O O . ILE B 1 310 ? -26.812 18.953 3.803 1 97.12 310 ILE B O 1
ATOM 6750 N N . TYR B 1 311 ? -24.969 20.203 3.604 1 97.44 311 TYR B N 1
ATOM 6751 C CA . TYR B 1 311 ? -25.297 20.609 2.24 1 97.44 311 TYR B CA 1
ATOM 6752 C C . TYR B 1 311 ? -25.344 19.391 1.315 1 97.44 311 TYR B C 1
ATOM 6754 O O . TYR B 1 311 ? -26.203 19.312 0.436 1 97.44 311 TYR B O 1
ATOM 6762 N N . ILE B 1 312 ? -24.438 18.5 1.462 1 97.94 312 ILE B N 1
ATOM 6763 C CA . ILE B 1 312 ? -24.406 17.297 0.632 1 97.94 312 ILE B CA 1
ATOM 6764 C C . ILE B 1 312 ? -25.656 16.453 0.876 1 97.94 312 ILE B C 1
ATOM 6766 O O . ILE B 1 312 ? -26.281 15.977 -0.07 1 97.94 312 ILE B O 1
ATOM 6770 N N . THR B 1 313 ? -25.969 16.297 2.088 1 96.88 313 THR B N 1
ATOM 6771 C CA . THR B 1 313 ? -27.172 15.562 2.445 1 96.88 313 THR B CA 1
ATOM 6772 C C . THR B 1 313 ? -28.406 16.188 1.788 1 96.88 313 THR B C 1
ATOM 6774 O O . THR B 1 313 ? -29.266 15.469 1.283 1 96.88 313 THR B O 1
ATOM 6777 N N . ALA B 1 314 ? -28.469 17.453 1.811 1 95.5 314 ALA B N 1
ATOM 6778 C CA . ALA B 1 314 ? -29.594 18.156 1.19 1 95.5 314 ALA B CA 1
ATOM 6779 C C . ALA B 1 314 ? -29.531 18.047 -0.331 1 95.5 314 ALA B C 1
ATOM 6781 O O . ALA B 1 314 ? -30.562 17.828 -0.982 1 95.5 314 ALA B O 1
ATOM 6782 N N . LEU B 1 315 ? -28.344 18.219 -0.854 1 96.38 315 LEU B N 1
ATOM 6783 C CA . LEU B 1 315 ? -28.141 18.219 -2.299 1 96.38 315 LEU B CA 1
ATOM 6784 C C . LEU B 1 315 ? -28.641 16.906 -2.908 1 96.38 315 LEU B C 1
ATOM 6786 O O . LEU B 1 315 ? -29.297 16.922 -3.951 1 96.38 315 LEU B O 1
ATOM 6790 N N . PHE B 1 316 ? -28.344 15.836 -2.27 1 96.12 316 PHE B N 1
ATOM 6791 C CA . PHE B 1 316 ? -28.656 14.531 -2.848 1 96.12 316 PHE B CA 1
ATOM 6792 C C . PHE B 1 316 ? -29.906 13.945 -2.199 1 96.12 316 PHE B C 1
ATOM 6794 O O . PHE B 1 316 ? -30.344 12.844 -2.557 1 96.12 316 PHE B O 1
ATOM 6801 N N . GLN B 1 317 ? -30.453 14.656 -1.223 1 95.56 317 GLN B N 1
ATOM 6802 C CA . GLN B 1 317 ? -31.656 14.227 -0.515 1 95.56 317 GLN B CA 1
ATOM 6803 C C . GLN B 1 317 ? -31.5 12.82 0.039 1 95.56 317 GLN B C 1
ATOM 6805 O O . GLN B 1 317 ? -32.344 11.945 -0.2 1 95.56 317 GLN B O 1
ATOM 6810 N N . PHE B 1 318 ? -30.422 12.625 0.739 1 94.44 318 PHE B N 1
ATOM 6811 C CA . PHE B 1 318 ? -30.125 11.32 1.324 1 94.44 318 PHE B CA 1
ATOM 6812 C C . PHE B 1 318 ? -31.203 10.93 2.332 1 94.44 318 PHE B C 1
ATOM 6814 O O . PHE B 1 318 ? -31.688 11.773 3.088 1 94.44 318 PHE B O 1
ATOM 6821 N N . GLU B 1 319 ? -31.578 9.617 2.195 1 91.25 319 GLU B N 1
ATOM 6822 C CA . GLU B 1 319 ? -32.5 9.039 3.166 1 91.25 319 GLU B CA 1
ATOM 6823 C C . GLU B 1 319 ? -31.938 7.75 3.76 1 91.25 319 GLU B C 1
ATOM 6825 O O . GLU B 1 319 ? -31.172 7.043 3.105 1 91.25 319 GLU B O 1
ATOM 6830 N N . ASP B 1 320 ? -32.188 7.656 4.996 1 82.12 320 ASP B N 1
ATOM 6831 C CA . ASP B 1 320 ? -31.734 6.422 5.641 1 82.12 320 ASP B CA 1
ATOM 6832 C C . ASP B 1 320 ? -32.688 6.012 6.758 1 82.12 320 ASP B C 1
ATOM 6834 O O . ASP B 1 320 ? -33.062 6.832 7.605 1 82.12 320 ASP B O 1
ATOM 6838 N N . GLY B 1 321 ? -33.062 4.727 6.785 1 81.88 321 GLY B N 1
ATOM 6839 C CA . GLY B 1 321 ? -33.906 4.168 7.84 1 81.88 321 GLY B CA 1
ATOM 6840 C C . GLY B 1 321 ? -35.188 4.941 8.062 1 81.88 321 GLY B C 1
ATOM 6841 O O . GLY B 1 321 ? -35.594 5.176 9.203 1 81.88 321 GLY B O 1
ATOM 6842 N N . GLY B 1 322 ? -35.812 5.492 7.156 1 84.25 322 GLY B N 1
ATOM 6843 C CA . GLY B 1 322 ? -37.062 6.23 7.285 1 84.25 322 GLY B CA 1
ATOM 6844 C C . GLY B 1 322 ? -36.844 7.699 7.598 1 84.25 322 GLY B C 1
ATOM 6845 O O . GLY B 1 322 ? -37.812 8.469 7.652 1 84.25 322 GLY B O 1
ATOM 6846 N N . LYS B 1 323 ? -35.688 8.078 7.805 1 89.62 323 LYS B N 1
ATOM 6847 C CA . LYS B 1 323 ? -35.406 9.477 8.07 1 89.62 323 LYS B CA 1
ATOM 6848 C C . LYS B 1 323 ? -35.156 10.242 6.773 1 89.62 323 LYS B C 1
ATOM 6850 O O . LYS B 1 323 ? -34.469 9.742 5.879 1 89.62 323 LYS B O 1
ATOM 6855 N N . THR B 1 324 ? -35.75 11.438 6.777 1 91.81 324 THR B N 1
ATOM 6856 C CA . THR B 1 324 ? -35.562 12.297 5.609 1 91.81 324 THR B CA 1
ATOM 6857 C C . THR B 1 324 ? -34.219 13.016 5.664 1 91.81 324 THR B C 1
ATOM 6859 O O . THR B 1 324 ? -33.562 13.008 6.699 1 91.81 324 THR B O 1
ATOM 6862 N N . TYR B 1 325 ? -33.906 13.656 4.496 1 91 325 TYR B N 1
ATOM 6863 C CA . TYR B 1 325 ? -32.656 14.406 4.449 1 91 325 TYR B CA 1
ATOM 6864 C C . TYR B 1 325 ? -32.656 15.539 5.465 1 91 325 TYR B C 1
ATOM 6866 O O . TYR B 1 325 ? -31.625 15.906 6.008 1 91 325 TYR B O 1
ATOM 6874 N N . LEU B 1 326 ? -33.812 16.094 5.809 1 91.56 326 LEU B N 1
ATOM 6875 C CA . LEU B 1 326 ? -33.906 17.141 6.809 1 91.56 326 LEU B CA 1
ATOM 6876 C C . LEU B 1 326 ? -33.625 16.609 8.203 1 91.56 326 LEU B C 1
ATOM 6878 O O . LEU B 1 326 ? -32.969 17.281 9.008 1 91.56 326 LEU B O 1
ATOM 6882 N N . ASP B 1 327 ? -34.094 15.414 8.43 1 91.12 327 ASP B N 1
ATOM 6883 C CA . ASP B 1 327 ? -33.812 14.766 9.703 1 91.12 327 ASP B CA 1
ATOM 6884 C C . ASP B 1 327 ? -32.312 14.492 9.852 1 91.12 327 ASP B C 1
ATOM 6886 O O . ASP B 1 327 ? -31.734 14.727 10.922 1 91.12 327 ASP B O 1
ATOM 6890 N N . LEU B 1 328 ? -31.828 14.07 8.797 1 89.38 328 LEU B N 1
ATOM 6891 C CA . LEU B 1 328 ? -30.406 13.727 8.812 1 89.38 328 LEU B CA 1
ATOM 6892 C C . LEU B 1 328 ? -29.547 14.977 8.969 1 89.38 328 LEU B C 1
ATOM 6894 O O . LEU B 1 328 ? -28.547 14.953 9.672 1 89.38 328 LEU B O 1
ATOM 6898 N N . ALA B 1 329 ? -29.922 16.016 8.391 1 88.75 329 ALA B N 1
ATOM 6899 C CA . ALA B 1 329 ? -29.188 17.266 8.484 1 88.75 329 ALA B CA 1
ATOM 6900 C C . ALA B 1 329 ? -29.188 17.797 9.914 1 88.75 329 ALA B C 1
ATOM 6902 O O . ALA B 1 329 ? -28.188 18.375 10.367 1 88.75 329 ALA B O 1
ATOM 6903 N N . LYS B 1 330 ? -30.25 17.609 10.617 1 90.69 330 LYS B N 1
ATOM 6904 C CA . LYS B 1 330 ? -30.344 18.062 12 1 90.69 330 LYS B CA 1
ATOM 6905 C C . LYS B 1 330 ? -29.344 17.344 12.898 1 90.69 330 LYS B C 1
ATOM 6907 O O . LYS B 1 330 ? -28.875 17.906 13.883 1 90.69 330 LYS B O 1
ATOM 6912 N N . LYS B 1 331 ? -29.078 16.203 12.523 1 90.94 331 LYS B N 1
ATOM 6913 C CA . LYS B 1 331 ? -28.109 15.422 13.289 1 90.94 331 LYS B CA 1
ATOM 6914 C C . LYS B 1 331 ? -26.75 16.109 13.305 1 90.94 331 LYS B C 1
ATOM 6916 O O . LYS B 1 331 ? -26.031 16.047 14.305 1 90.94 331 LYS B O 1
ATOM 6921 N N . TYR B 1 332 ? -26.422 16.766 12.266 1 93.94 332 TYR B N 1
ATOM 6922 C CA . TYR B 1 332 ? -25.125 17.422 12.164 1 93.94 332 TYR B CA 1
ATOM 6923 C C . TYR B 1 332 ? -25.031 18.625 13.086 1 93.94 332 TYR B C 1
ATOM 6925 O O . TYR B 1 332 ? -23.953 18.969 13.586 1 93.94 332 TYR B O 1
ATOM 6933 N N . VAL B 1 333 ? -26.109 19.281 13.359 1 92.88 333 VAL B N 1
ATOM 6934 C CA . VAL B 1 333 ? -26.125 20.391 14.305 1 92.88 333 VAL B CA 1
ATOM 6935 C C . VAL B 1 333 ? -25.812 19.875 15.711 1 92.88 333 VAL B C 1
ATOM 6937 O O . VAL B 1 333 ? -25.047 20.5 16.438 1 92.88 333 VAL B O 1
ATOM 6940 N N . GLY B 1 334 ? -26.453 18.781 16.031 1 93.75 334 GLY B N 1
ATOM 6941 C CA . GLY B 1 334 ? -26.125 18.156 17.297 1 93.75 334 GLY B CA 1
ATOM 6942 C C . GLY B 1 334 ? -24.672 17.719 17.406 1 93.75 334 GLY B C 1
ATOM 6943 O O . GLY B 1 334 ? -24.047 17.891 18.453 1 93.75 334 GLY B O 1
ATOM 6944 N N . LEU B 1 335 ? -24.188 17.219 16.328 1 95.56 335 LEU B N 1
ATOM 6945 C CA . LEU B 1 335 ? -22.797 16.781 16.297 1 95.56 335 LEU B CA 1
ATOM 6946 C C . LEU B 1 335 ? -21.844 17.953 16.422 1 95.56 335 LEU B C 1
ATOM 6948 O O . LEU B 1 335 ? -20.781 17.844 17.031 1 95.56 335 LEU B O 1
ATOM 6952 N N . ALA B 1 336 ? -22.219 19.094 15.859 1 95.25 336 ALA B N 1
ATOM 6953 C CA . ALA B 1 336 ? -21.422 20.297 16 1 95.25 336 ALA B CA 1
ATOM 6954 C C . ALA B 1 336 ? -21.328 20.734 17.453 1 95.25 336 ALA B C 1
ATOM 6956 O O . ALA B 1 336 ? -20.25 21.078 17.938 1 95.25 336 ALA B O 1
ATOM 6957 N N . LYS B 1 337 ? -22.406 20.672 18.141 1 95.25 337 LYS B N 1
ATOM 6958 C CA . LYS B 1 337 ? -22.422 21.016 19.562 1 95.25 337 LYS B CA 1
ATOM 6959 C C . LYS B 1 337 ? -21.594 20.016 20.359 1 95.25 337 LYS B C 1
ATOM 6961 O O . LYS B 1 337 ? -20.781 20.422 21.219 1 95.25 337 LYS B O 1
ATOM 6966 N N . LYS B 1 338 ? -21.781 18.797 20.047 1 96.75 338 LYS B N 1
ATOM 6967 C CA . LYS B 1 338 ? -21.062 17.75 20.766 1 96.75 338 LYS B CA 1
ATOM 6968 C C . LYS B 1 338 ? -19.547 17.859 20.547 1 96.75 338 LYS B C 1
ATOM 6970 O O . LYS B 1 338 ? -18.766 17.656 21.484 1 96.75 338 LYS B O 1
ATOM 6975 N N . SER B 1 339 ? -19.188 18.125 19.344 1 97 339 SER B N 1
ATOM 6976 C CA . SER B 1 339 ? -17.766 18.219 19.031 1 97 339 SER B CA 1
ATOM 6977 C C . SER B 1 339 ? -17.125 19.422 19.719 1 97 339 SER B C 1
ATOM 6979 O O . SER B 1 339 ? -15.992 19.359 20.203 1 97 339 SER B O 1
ATOM 6981 N N . ARG B 1 340 ? -17.812 20.547 19.766 1 95.94 340 ARG B N 1
ATOM 6982 C CA . ARG B 1 340 ? -17.344 21.719 20.5 1 95.94 340 ARG B CA 1
ATOM 6983 C C . ARG B 1 340 ? -17.125 21.391 21.969 1 95.94 340 ARG B C 1
ATOM 6985 O O . ARG B 1 340 ? -16.062 21.656 22.516 1 95.94 340 ARG B O 1
ATOM 6992 N N . ASP B 1 341 ? -18.094 20.766 22.547 1 97.06 341 ASP B N 1
ATOM 6993 C CA . ASP B 1 341 ? -18.016 20.438 23.969 1 97.06 341 ASP B CA 1
ATOM 6994 C C . ASP B 1 341 ? -16.875 19.438 24.234 1 97.06 341 ASP B C 1
ATOM 6996 O O . ASP B 1 341 ? -16.188 19.547 25.25 1 97.06 341 ASP B O 1
ATOM 7000 N N . GLN B 1 342 ? -16.766 18.531 23.344 1 97.44 342 GLN B N 1
ATOM 7001 C CA . GLN B 1 342 ? -15.734 17.516 23.5 1 97.44 342 GLN B CA 1
ATOM 7002 C C . GLN B 1 342 ? -14.344 18.141 23.438 1 97.44 342 GLN B C 1
ATOM 7004 O O . GLN B 1 342 ? -13.469 17.797 24.234 1 97.44 342 GLN B O 1
ATOM 7009 N N . LYS B 1 343 ? -14.117 19.016 22.531 1 97.06 343 LYS B N 1
ATOM 7010 C CA . LYS B 1 343 ? -12.828 19.688 22.422 1 97.06 343 LYS B CA 1
ATOM 7011 C C . LYS B 1 343 ? -12.484 20.453 23.688 1 97.06 343 LYS B C 1
ATOM 7013 O O . LYS B 1 343 ? -11.375 20.359 24.219 1 97.06 343 LYS B O 1
ATOM 7018 N N . LEU B 1 344 ? -13.414 21.172 24.203 1 97.75 344 LEU B N 1
ATOM 7019 C CA . LEU B 1 344 ? -13.203 21.953 25.422 1 97.75 344 LEU B CA 1
ATOM 7020 C C . LEU B 1 344 ? -12.961 21.031 26.609 1 97.75 344 LEU B C 1
ATOM 7022 O O . LEU B 1 344 ? -12.109 21.328 27.453 1 97.75 344 LEU B O 1
ATOM 7026 N N . ARG B 1 345 ? -13.688 20 26.672 1 97.62 345 ARG B N 1
ATOM 7027 C CA . ARG B 1 345 ? -13.516 19.031 27.75 1 97.62 345 ARG B CA 1
ATOM 7028 C C . ARG B 1 345 ? -12.109 18.422 27.719 1 97.62 345 ARG B C 1
ATOM 7030 O O . ARG B 1 345 ? -11.492 18.25 28.766 1 97.62 345 ARG B O 1
ATOM 7037 N N . LEU B 1 346 ? -11.688 18.109 26.562 1 97.31 346 LEU B N 1
ATOM 7038 C CA . LEU B 1 346 ? -10.367 17.5 26.422 1 97.31 346 LEU B CA 1
ATOM 7039 C C . LEU B 1 346 ? -9.281 18.453 26.922 1 97.31 346 LEU B C 1
ATOM 7041 O O . LEU B 1 346 ? -8.367 18.047 27.641 1 97.31 346 LEU B O 1
ATOM 7045 N N . VAL B 1 347 ? -9.328 19.688 26.562 1 97.75 347 VAL B N 1
ATOM 7046 C CA . VAL B 1 347 ? -8.336 20.672 27 1 97.75 347 VAL B CA 1
ATOM 7047 C C . VAL B 1 347 ? -8.422 20.859 28.516 1 97.75 347 VAL B C 1
ATOM 7049 O O . VAL B 1 347 ? -7.402 20.938 29.203 1 97.75 347 VAL B O 1
ATOM 7052 N N . ARG B 1 348 ? -9.625 20.922 29.047 1 97.62 348 ARG B N 1
ATOM 7053 C CA . ARG B 1 348 ? -9.812 21.062 30.484 1 97.62 348 ARG B CA 1
ATOM 7054 C C . ARG B 1 348 ? -9.234 19.875 31.234 1 97.62 348 ARG B C 1
ATOM 7056 O O . ARG B 1 348 ? -8.625 20.031 32.312 1 97.62 348 ARG B O 1
ATOM 7063 N N . THR B 1 349 ? -9.547 18.781 30.688 1 97.62 349 THR B N 1
ATOM 7064 C CA . THR B 1 349 ? -9.023 17.562 31.312 1 97.62 349 THR B CA 1
ATOM 7065 C C . THR B 1 349 ? -7.5 17.562 31.344 1 97.62 349 THR B C 1
ATOM 7067 O O . THR B 1 349 ? -6.891 17.188 32.344 1 97.62 349 THR B O 1
ATOM 7070 N N . MET B 1 350 ? -6.906 17.969 30.266 1 96.62 350 MET B N 1
ATOM 7071 C CA . MET B 1 350 ? -5.453 18.094 30.203 1 96.62 350 MET B CA 1
ATOM 7072 C C . MET B 1 350 ? -4.945 19.062 31.266 1 96.62 350 MET B C 1
ATOM 7074 O O . MET B 1 350 ? -4.027 18.734 32.031 1 96.62 350 MET B O 1
ATOM 7078 N N . ARG B 1 351 ? -5.523 20.188 31.422 1 96.19 351 ARG B N 1
ATOM 7079 C CA . ARG B 1 351 ? -5.098 21.219 32.375 1 96.19 351 ARG B CA 1
ATOM 7080 C C . ARG B 1 351 ? -5.277 20.734 33.812 1 96.19 351 ARG B C 1
ATOM 7082 O O . ARG B 1 351 ? -4.406 20.953 34.656 1 96.19 351 ARG B O 1
ATOM 7089 N N . THR B 1 352 ? -6.383 20.125 34.031 1 96.12 352 THR B N 1
ATOM 7090 C CA . THR B 1 352 ? -6.66 19.609 35.375 1 96.12 352 THR B CA 1
ATOM 7091 C C . THR B 1 352 ? -5.656 18.516 35.75 1 96.12 352 THR B C 1
ATOM 7093 O O . THR B 1 352 ? -5.242 18.422 36.906 1 96.12 352 THR B O 1
ATOM 7096 N N . GLY B 1 353 ? -5.379 17.766 34.781 1 95.38 353 GLY B N 1
ATOM 7097 C CA . GLY B 1 353 ? -4.379 16.734 35 1 95.38 353 GLY B CA 1
ATOM 7098 C C . GLY B 1 353 ? -3.023 17.297 35.406 1 95.38 353 GLY B C 1
ATOM 7099 O O . GLY B 1 353 ? -2.391 16.828 36.344 1 95.38 353 GLY B O 1
ATOM 7100 N N . ILE B 1 354 ? -2.566 18.234 34.75 1 94.62 354 ILE B N 1
ATOM 7101 C CA . ILE B 1 354 ? -1.288 18.891 35 1 94.62 354 ILE B CA 1
ATOM 7102 C C . ILE B 1 354 ? -1.34 19.578 36.375 1 94.62 354 ILE B C 1
ATOM 7104 O O . ILE B 1 354 ? -0.396 19.484 37.156 1 94.62 354 ILE B O 1
ATOM 7108 N N . ASP B 1 355 ? -2.416 20.219 36.719 1 93.56 355 ASP B N 1
ATOM 7109 C CA . ASP B 1 355 ? -2.592 20.891 38 1 93.56 355 ASP B CA 1
ATOM 7110 C C . ASP B 1 355 ? -2.553 19.875 39.156 1 93.56 355 ASP B C 1
ATOM 7112 O O . ASP B 1 355 ? -1.974 20.156 40.219 1 93.56 355 ASP B O 1
ATOM 7116 N N . SER B 1 356 ? -3.174 18.828 38.875 1 93.69 356 SER B N 1
ATOM 7117 C CA . SER B 1 356 ? -3.174 17.781 39.906 1 93.69 356 SER B CA 1
ATOM 7118 C C . SER B 1 356 ? -1.764 17.281 40.188 1 93.69 356 SER B C 1
ATOM 7120 O O . SER B 1 356 ? -1.41 16.984 41.312 1 93.69 356 SER B O 1
ATOM 7122 N N . GLU B 1 357 ? -1.061 17.125 39.125 1 91.56 357 GLU B N 1
ATOM 7123 C CA . GLU B 1 357 ? 0.327 16.688 39.281 1 91.56 357 GLU B CA 1
ATOM 7124 C C . GLU B 1 357 ? 1.136 17.719 40.062 1 91.56 357 GLU B C 1
ATOM 7126 O O . GLU B 1 357 ? 1.994 17.359 40.875 1 91.56 357 GLU B O 1
ATOM 7131 N N . HIS B 1 358 ? 0.918 18.906 39.844 1 87.5 358 HIS B N 1
ATOM 7132 C CA . HIS B 1 358 ? 1.586 20 40.531 1 87.5 358 HIS B CA 1
ATOM 7133 C C . HIS B 1 358 ? 1.258 19.984 42.031 1 87.5 358 HIS B C 1
ATOM 7135 O O . HIS B 1 358 ? 2.135 20.219 42.844 1 87.5 358 HIS B O 1
ATOM 7141 N N . ASN B 1 359 ? 0.119 19.656 42.344 1 84.94 359 ASN B N 1
ATOM 7142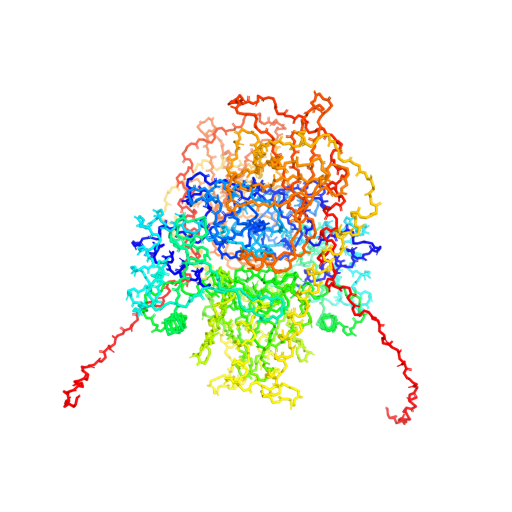 C CA . ASN B 1 359 ? -0.359 19.75 43.719 1 84.94 359 ASN B CA 1
ATOM 7143 C C . ASN B 1 359 ? 0.029 18.5 44.531 1 84.94 359 ASN B C 1
ATOM 7145 O O . ASN B 1 359 ? 0 18.531 45.75 1 84.94 359 ASN B O 1
ATOM 7149 N N . THR B 1 360 ? 0.376 17.531 43.812 1 84.19 360 THR B N 1
ATOM 7150 C CA . THR B 1 360 ? 0.668 16.297 44.531 1 84.19 360 THR B CA 1
ATOM 7151 C C . THR B 1 360 ? 2.174 16.109 44.688 1 84.19 360 THR B C 1
ATOM 7153 O O . THR B 1 360 ? 2.619 15.211 45.406 1 84.19 360 THR B O 1
ATOM 7156 N N . ASN B 1 361 ? 2.818 16.844 44 1 74.94 361 ASN B N 1
ATOM 7157 C CA . ASN B 1 361 ? 4.273 16.766 44.094 1 74.94 361 ASN B CA 1
ATOM 7158 C C . ASN B 1 361 ? 4.867 18.031 44.688 1 74.94 361 ASN B C 1
ATOM 7160 O O . ASN B 1 361 ? 4.68 19.125 44.156 1 74.94 361 ASN B O 1
ATOM 7164 N N . TYR B 1 362 ? 5.562 17.828 45.781 1 75 362 TYR B N 1
ATOM 7165 C CA . TYR B 1 362 ? 6.062 18.984 46.531 1 75 362 TYR B CA 1
ATOM 7166 C C . TYR B 1 362 ? 7.566 19.141 46.344 1 75 362 TYR B C 1
ATOM 7168 O O . TYR B 1 362 ? 8.219 19.891 47.062 1 75 362 TYR B O 1
ATOM 7176 N N . SER B 1 363 ? 7.953 18.672 45.25 1 82.31 363 SER B N 1
ATOM 7177 C CA . SER B 1 363 ? 9.383 18.828 45.031 1 82.31 363 SER B CA 1
ATOM 7178 C C . SER B 1 363 ? 9.711 20.25 44.594 1 82.31 363 SER B C 1
ATOM 7180 O O . SER B 1 363 ? 8.914 20.891 43.906 1 82.31 363 SER B O 1
ATOM 7182 N N . CYS B 1 364 ? 10.852 20.75 45.094 1 85.62 364 CYS B N 1
ATOM 7183 C CA . CYS B 1 364 ? 11.375 22.047 44.656 1 85.62 364 CYS B CA 1
ATOM 7184 C C . CYS B 1 364 ? 12.398 21.875 43.562 1 85.62 364 CYS B C 1
ATOM 7186 O O . CYS B 1 364 ? 13.148 20.891 43.531 1 85.62 364 CYS B O 1
ATOM 7188 N N . PRO B 1 365 ? 12.32 22.781 42.594 1 89.81 365 PRO B N 1
ATOM 7189 C CA . PRO B 1 365 ? 13.359 22.719 41.562 1 89.81 365 PRO B CA 1
ATOM 7190 C C . PRO B 1 365 ? 14.75 23.062 42.125 1 89.81 365 PRO B C 1
ATOM 7192 O O . PRO B 1 365 ? 14.867 23.594 43.219 1 89.81 365 PRO B O 1
ATOM 7195 N N . ARG B 1 366 ? 15.727 22.766 41.344 1 89.88 366 ARG B N 1
ATOM 7196 C CA . ARG B 1 366 ? 17.047 23.328 41.562 1 89.88 366 ARG B CA 1
ATOM 7197 C C . ARG B 1 366 ? 17.031 24.844 41.406 1 89.88 366 ARG B C 1
ATOM 7199 O O . ARG B 1 366 ? 15.992 25.438 41.094 1 89.88 366 ARG B O 1
ATOM 7206 N N . GLU B 1 367 ? 18.297 25.359 41.719 1 90.12 367 GLU B N 1
ATOM 7207 C CA . GLU B 1 367 ? 18.375 26.766 41.375 1 90.12 367 GLU B CA 1
ATOM 7208 C C . GLU B 1 367 ? 17.984 27.016 39.938 1 90.12 367 GLU B C 1
ATOM 7210 O O . GLU B 1 367 ? 18.484 26.359 39.031 1 90.12 367 GLU B O 1
ATOM 7215 N N . LEU B 1 368 ? 17.109 27.922 39.719 1 92.25 368 LEU B N 1
ATOM 7216 C CA . LEU B 1 368 ? 16.5 28.109 38.406 1 92.25 368 LEU B CA 1
ATOM 7217 C C . LEU B 1 368 ? 17.547 28.422 37.344 1 92.25 368 LEU B C 1
ATOM 7219 O O . LEU B 1 368 ? 17.375 28.031 36.188 1 92.25 368 LEU B O 1
ATOM 7223 N N . ASP B 1 369 ? 18.562 29.047 37.688 1 90.88 369 ASP B N 1
ATOM 7224 C CA . ASP B 1 369 ? 19.609 29.422 36.75 1 90.88 369 ASP B CA 1
ATOM 7225 C C . ASP B 1 369 ? 20.266 28.203 36.125 1 90.88 369 ASP B C 1
ATOM 7227 O O . ASP B 1 369 ? 20.797 28.266 35 1 90.88 369 ASP B O 1
ATOM 7231 N N . LEU B 1 370 ? 20.172 27.125 36.812 1 93.06 370 LEU B N 1
ATOM 7232 C CA . LEU B 1 370 ? 20.797 25.891 36.344 1 93.06 370 LEU B CA 1
ATOM 7233 C C . LEU B 1 370 ? 20.062 25.328 35.125 1 93.06 370 LEU B C 1
ATOM 7235 O O . LEU B 1 370 ? 20.625 24.531 34.375 1 93.06 370 LEU B O 1
ATOM 7239 N N . TYR B 1 371 ? 18.844 25.75 34.969 1 95 371 TYR B N 1
ATOM 7240 C CA . TYR B 1 371 ? 18.016 25.234 33.875 1 95 371 TYR B CA 1
ATOM 7241 C C . TYR B 1 371 ? 18.156 26.109 32.656 1 95 371 TYR B C 1
ATOM 7243 O O . TYR B 1 371 ? 17.719 25.734 31.562 1 95 371 TYR B O 1
ATOM 7251 N N . THR B 1 372 ? 18.781 27.25 32.75 1 94.94 372 THR B N 1
ATOM 7252 C CA . THR B 1 372 ? 18.797 28.234 31.656 1 94.94 372 THR B CA 1
ATOM 7253 C C . THR B 1 372 ? 19.812 27.828 30.594 1 94.94 372 THR B C 1
ATOM 7255 O O . THR B 1 372 ? 20.766 27.109 30.875 1 94.94 372 THR B O 1
ATOM 7258 N N . GLY B 1 373 ? 19.516 28.234 29.297 1 95.38 373 GLY B N 1
ATOM 7259 C CA . GLY B 1 373 ? 20.391 27.969 28.172 1 95.38 373 GLY B CA 1
ATOM 7260 C C . GLY B 1 373 ? 19.625 27.766 26.875 1 95.38 373 GLY B C 1
ATOM 7261 O O . GLY B 1 373 ? 18.391 27.812 26.844 1 95.38 373 GLY B O 1
ATOM 7262 N N . ARG B 1 374 ? 20.406 27.703 25.797 1 95.5 374 ARG B N 1
ATOM 7263 C CA . ARG B 1 374 ? 19.844 27.359 24.5 1 95.5 374 ARG B CA 1
ATOM 7264 C C . ARG B 1 374 ? 20.062 25.875 24.188 1 95.5 374 ARG B C 1
ATOM 7266 O O . ARG B 1 374 ? 21.172 25.375 24.281 1 95.5 374 ARG B O 1
ATOM 7273 N N . PHE B 1 375 ? 18.953 25.234 23.906 1 95.38 375 PHE B N 1
ATOM 7274 C CA . PHE B 1 375 ? 18.969 23.812 23.625 1 95.38 375 PHE B CA 1
ATOM 7275 C C . PHE B 1 375 ? 18.594 23.547 22.172 1 95.38 375 PHE B C 1
ATOM 7277 O O . PHE B 1 375 ? 17.516 23.922 21.719 1 95.38 375 PHE B O 1
ATOM 7284 N N . TYR B 1 376 ? 19.469 22.828 21.438 1 93.69 376 TYR B N 1
ATOM 7285 C CA . TYR B 1 376 ? 19.344 22.641 20 1 93.69 376 TYR B CA 1
ATOM 7286 C C . TYR B 1 376 ? 18.969 21.203 19.656 1 93.69 376 TYR B C 1
ATOM 7288 O O . TYR B 1 376 ? 19.312 20.281 20.391 1 93.69 376 TYR B O 1
ATOM 7296 N N . ASN B 1 377 ? 18.172 21.078 18.516 1 90.81 377 ASN B N 1
ATOM 7297 C CA . ASN B 1 377 ? 17.844 19.734 18.047 1 90.81 377 ASN B CA 1
ATOM 7298 C C . ASN B 1 377 ? 19.016 19.109 17.281 1 90.81 377 ASN B C 1
ATOM 7300 O O . ASN B 1 377 ? 18.812 18.484 16.234 1 90.81 377 ASN B O 1
ATOM 7304 N N . SER B 1 378 ? 20.125 19.234 17.75 1 84.56 378 SER B N 1
ATOM 7305 C CA . SER B 1 378 ? 21.344 18.75 17.141 1 84.56 378 SER B CA 1
ATOM 7306 C C . SER B 1 378 ? 21.438 17.234 17.172 1 84.56 378 SER B C 1
ATOM 7308 O O . SER B 1 378 ? 20.891 16.594 18.094 1 84.56 378 SER B O 1
ATOM 7310 N N . LYS B 1 379 ? 21.906 16.719 16.125 1 74.62 379 LYS B N 1
ATOM 7311 C CA . LYS B 1 379 ? 22.188 15.281 16.016 1 74.62 379 LYS B CA 1
ATOM 7312 C C . LYS B 1 379 ? 23.594 15.031 15.484 1 74.62 379 LYS B C 1
ATOM 7314 O O . LYS B 1 379 ? 23.906 15.391 14.344 1 74.62 379 LYS B O 1
ATOM 7319 N N . GLY B 1 380 ? 24.359 14.414 16.312 1 69.25 380 GLY B N 1
ATOM 7320 C CA . GLY B 1 380 ? 25.734 14.219 15.898 1 69.25 380 GLY B CA 1
ATOM 7321 C C . GLY B 1 380 ? 26.469 15.516 15.609 1 69.25 380 GLY B C 1
ATOM 7322 O O . GLY B 1 380 ? 26.531 16.406 16.453 1 69.25 380 GLY B O 1
ATOM 7323 N N . SER B 1 381 ? 26.906 15.5 14.273 1 67.12 381 SER B N 1
ATOM 7324 C CA . SER B 1 381 ? 27.656 16.688 13.859 1 67.12 381 SER B CA 1
ATOM 7325 C C . SER B 1 381 ? 26.734 17.781 13.344 1 67.12 381 SER B C 1
ATOM 7327 O O . SER B 1 381 ? 27.156 18.906 13.109 1 67.12 381 SER B O 1
ATOM 7329 N N . TRP B 1 382 ? 25.484 17.484 13.328 1 76.56 382 TRP B N 1
ATOM 7330 C CA . TRP B 1 382 ? 24.516 18.453 12.852 1 76.56 382 TRP B CA 1
ATOM 7331 C C . TRP B 1 382 ? 24.078 19.375 13.977 1 76.56 382 TRP B C 1
ATOM 7333 O O . TRP B 1 382 ? 23.562 18.922 15 1 76.56 382 TRP B O 1
ATOM 7343 N N . PRO B 1 383 ? 24.422 20.656 13.812 1 78.19 383 PRO B N 1
ATOM 7344 C CA . PRO B 1 383 ? 24.125 21.594 14.891 1 78.19 383 PRO B CA 1
ATOM 7345 C C . PRO B 1 383 ? 22.625 21.766 15.125 1 78.19 383 PRO B C 1
ATOM 7347 O O . PRO B 1 383 ? 22.219 22.312 16.156 1 78.19 383 PRO B O 1
ATOM 7350 N N . GLY B 1 384 ? 21.891 21.359 14.203 1 87.25 384 GLY B N 1
ATOM 7351 C CA . GLY B 1 384 ? 20.453 21.547 14.328 1 87.25 384 GLY B CA 1
ATOM 7352 C C . GLY B 1 384 ? 19.953 22.812 13.672 1 87.25 384 GLY B C 1
ATOM 7353 O O . GLY B 1 384 ? 20.766 23.656 13.25 1 87.25 384 GLY B O 1
ATOM 7354 N N . ASN B 1 385 ? 18.703 22.969 13.484 1 89.62 385 ASN B N 1
ATOM 7355 C CA . ASN B 1 385 ? 18.078 24.141 12.875 1 89.62 385 ASN B CA 1
ATOM 7356 C C . ASN B 1 385 ? 16.938 24.672 13.734 1 89.62 385 ASN B C 1
ATOM 7358 O O . ASN B 1 385 ? 16.203 25.578 13.312 1 89.62 385 ASN B O 1
ATOM 7362 N N . PHE B 1 386 ? 16.781 24.156 14.875 1 94.06 386 PHE B N 1
ATOM 7363 C CA . PHE B 1 386 ? 15.75 24.531 15.836 1 94.06 386 PHE B CA 1
ATOM 7364 C C . PHE B 1 386 ? 16.297 24.531 17.25 1 94.06 386 PHE B C 1
ATOM 7366 O O . PHE B 1 386 ? 17.094 23.656 17.625 1 94.06 386 PHE B O 1
ATOM 7373 N N . PHE B 1 387 ? 15.859 25.547 18.031 1 94.81 387 PHE B N 1
ATOM 7374 C CA . PHE B 1 387 ? 16.297 25.547 19.422 1 94.81 387 PHE B CA 1
ATOM 7375 C C . PHE B 1 387 ? 15.242 26.188 20.312 1 94.81 387 PHE B C 1
ATOM 7377 O O . PHE B 1 387 ? 14.352 26.891 19.844 1 94.81 387 PHE B O 1
ATOM 7384 N N . ILE B 1 388 ? 15.352 25.891 21.562 1 96.25 388 ILE B N 1
ATOM 7385 C CA . ILE B 1 388 ? 14.562 26.484 22.625 1 96.25 388 ILE B CA 1
ATOM 7386 C C . ILE B 1 388 ? 15.477 27.266 23.562 1 96.25 388 ILE B C 1
ATOM 7388 O O . ILE B 1 388 ? 16.516 26.766 24 1 96.25 388 ILE B O 1
ATOM 7392 N N . ASP B 1 389 ? 15.062 28.5 23.781 1 97 389 ASP B N 1
ATOM 7393 C CA . ASP B 1 389 ? 15.781 29.375 24.688 1 97 389 ASP B CA 1
ATOM 7394 C C . ASP B 1 389 ? 15.086 29.453 26.047 1 97 389 ASP B C 1
ATOM 7396 O O . ASP B 1 389 ? 13.93 29.859 26.141 1 97 389 ASP B O 1
ATOM 7400 N N . ILE B 1 390 ? 15.789 29 27.078 1 96.62 390 ILE B N 1
ATOM 7401 C CA . ILE B 1 390 ? 15.273 29.031 28.438 1 96.62 390 ILE B CA 1
ATOM 7402 C C . ILE B 1 390 ? 15.969 30.125 29.234 1 96.62 390 ILE B C 1
ATOM 7404 O O . ILE B 1 390 ? 17.203 30.172 29.297 1 96.62 390 ILE B O 1
ATOM 7408 N N . ARG B 1 391 ? 15.094 31 29.906 1 94.44 391 ARG B N 1
ATOM 7409 C CA . ARG B 1 391 ? 15.641 32.094 30.672 1 94.44 391 ARG B CA 1
ATOM 7410 C C . ARG B 1 391 ? 14.898 32.281 31.984 1 94.44 391 ARG B C 1
ATOM 7412 O O . ARG B 1 391 ? 13.773 31.797 32.156 1 94.44 391 ARG B O 1
ATOM 7419 N N . CYS B 1 392 ? 15.633 32.938 32.906 1 92.25 392 CYS B N 1
ATOM 7420 C CA . CYS B 1 392 ? 14.945 33.438 34.062 1 92.25 392 CYS B CA 1
ATOM 7421 C C . CYS B 1 392 ? 14.188 34.719 33.75 1 92.25 392 CYS B C 1
ATOM 7423 O O . CYS B 1 392 ? 14.68 35.562 33 1 92.25 392 CYS B O 1
ATOM 7425 N N . PRO B 1 393 ? 13.016 34.844 34.312 1 87.25 393 PRO B N 1
ATOM 7426 C CA . PRO B 1 393 ? 12.289 36.094 34.062 1 87.25 393 PRO B CA 1
ATOM 7427 C C . PRO B 1 393 ? 13.008 37.344 34.594 1 87.25 393 PRO B C 1
ATOM 7429 O O . PRO B 1 393 ? 13.766 37.219 35.562 1 87.25 393 PRO B O 1
ATOM 7432 N N . LYS B 1 394 ? 13.055 38.531 33.875 1 71.69 394 LYS B N 1
ATOM 7433 C CA . LYS B 1 394 ? 13.719 39.75 34.281 1 71.69 394 LYS B CA 1
ATOM 7434 C C . LYS B 1 394 ? 13.266 40.188 35.656 1 71.69 394 LYS B C 1
ATOM 7436 O O . LYS B 1 394 ? 14.07 40.656 36.469 1 71.69 394 LYS B O 1
ATOM 7441 N N . ASN B 1 395 ? 11.938 40.406 35.812 1 63.81 395 ASN B N 1
ATOM 7442 C CA . ASN B 1 395 ? 11.461 40.906 37.125 1 63.81 395 ASN B CA 1
ATOM 7443 C C . ASN B 1 395 ? 11.312 39.75 38.125 1 63.81 395 ASN B C 1
ATOM 7445 O O . ASN B 1 395 ? 10.211 39.5 38.594 1 63.81 395 ASN B O 1
ATOM 7449 N N . TRP B 1 396 ? 12.344 39 38.156 1 55.84 396 TRP B N 1
ATOM 7450 C CA . TRP B 1 396 ? 12.414 37.75 38.906 1 55.84 396 TRP B CA 1
ATOM 7451 C C . TRP B 1 396 ? 12.188 37.969 40.375 1 55.84 396 TRP B C 1
ATOM 7453 O O . TRP B 1 396 ? 13.023 38.594 41.062 1 55.84 396 TRP B O 1
ATOM 7463 N N . GLY B 1 397 ? 11.125 38.438 40.75 1 51 397 GLY B N 1
ATOM 7464 C CA . GLY B 1 397 ? 11.055 38.188 42.156 1 51 397 GLY B CA 1
ATOM 7465 C C . GLY B 1 397 ? 11.117 36.719 42.531 1 51 397 GLY B C 1
ATOM 7466 O O . GLY B 1 397 ? 10.906 35.844 41.656 1 51 397 GLY B O 1
ATOM 7467 N N . GLU B 1 398 ? 11.844 36.25 43.656 1 51.09 398 GLU B N 1
ATOM 7468 C CA . GLU B 1 398 ? 12.234 34.969 44.25 1 51.09 398 GLU B CA 1
ATOM 7469 C C . GLU B 1 398 ? 11.156 33.906 44 1 51.09 398 GLU B C 1
ATOM 7471 O O . GLU B 1 398 ? 11.461 32.719 43.906 1 51.09 398 GLU B O 1
ATOM 7476 N N . LYS B 1 399 ? 9.836 34.25 43.812 1 54.38 399 LYS B N 1
ATOM 7477 C CA . LYS B 1 399 ? 8.852 33.344 44.406 1 54.38 399 LYS B CA 1
ATOM 7478 C C . LYS B 1 399 ? 8.164 32.531 43.312 1 54.38 399 LYS B C 1
ATOM 7480 O O . LYS B 1 399 ? 7.414 31.594 43.625 1 54.38 399 LYS B O 1
ATOM 7485 N N . ASP B 1 400 ? 8.367 32.562 42.031 1 69.44 400 ASP B N 1
ATOM 7486 C CA . ASP B 1 400 ? 7.301 31.828 41.344 1 69.44 400 ASP B CA 1
ATOM 7487 C C . ASP B 1 400 ? 7.859 30.625 40.594 1 69.44 400 ASP B C 1
ATOM 7489 O O . ASP B 1 400 ? 7.102 29.844 40.031 1 69.44 400 ASP B O 1
ATOM 7493 N N . ASN B 1 401 ? 8.883 30 41.031 1 85.5 401 ASN B N 1
ATOM 7494 C CA . ASN B 1 401 ? 9.484 28.797 40.469 1 85.5 401 ASN B CA 1
ATOM 7495 C C . ASN B 1 401 ? 9.109 28.625 39 1 85.5 401 ASN B C 1
ATOM 7497 O O . ASN B 1 401 ? 8.68 27.547 38.594 1 85.5 401 ASN B O 1
ATOM 7501 N N . SER B 1 402 ? 9.188 29.797 38.25 1 92.12 402 SER B N 1
ATOM 7502 C CA . SER B 1 402 ? 8.852 29.75 36.844 1 92.12 402 SER B CA 1
ATOM 7503 C C . SER B 1 402 ? 10.016 30.25 35.969 1 92.12 402 SER B C 1
ATOM 7505 O O . SER B 1 402 ? 10.836 31.047 36.438 1 92.12 402 SER B O 1
ATOM 7507 N N . LEU B 1 403 ? 10.164 29.703 34.844 1 95.19 403 LEU B N 1
ATOM 7508 C CA . LEU B 1 403 ? 11.109 30.094 33.812 1 95.19 403 LEU B CA 1
ATOM 7509 C C . LEU B 1 403 ? 10.383 30.625 32.594 1 95.19 403 LEU B C 1
ATOM 7511 O O . LEU B 1 403 ? 9.156 30.672 32.562 1 95.19 403 LEU B O 1
ATOM 7515 N N . GLU B 1 404 ? 11.203 31.203 31.672 1 95.81 404 GLU B N 1
ATOM 7516 C CA . GLU B 1 404 ? 10.711 31.609 30.359 1 95.81 404 GLU B CA 1
ATOM 7517 C C . GLU B 1 404 ? 11.242 30.703 29.266 1 95.81 404 GLU B C 1
ATOM 7519 O O . GLU B 1 404 ? 12.43 30.375 29.234 1 95.81 404 GLU B O 1
ATOM 7524 N N . LEU B 1 405 ? 10.312 30.328 28.5 1 96.69 405 LEU B N 1
ATOM 7525 C CA . LEU B 1 405 ? 10.625 29.516 27.328 1 96.69 405 LEU B CA 1
ATOM 7526 C C . LEU B 1 405 ? 10.383 30.297 26.047 1 96.69 405 LEU B C 1
ATOM 7528 O O . LEU B 1 405 ? 9.312 30.891 25.859 1 96.69 405 LEU B O 1
ATOM 7532 N N . ARG B 1 406 ? 11.383 30.391 25.125 1 97.25 406 ARG B N 1
ATOM 7533 C CA . ARG B 1 406 ? 11.242 31.016 23.828 1 97.25 406 ARG B CA 1
ATOM 7534 C C . ARG B 1 406 ? 11.641 30.062 22.703 1 97.25 406 ARG B C 1
ATOM 7536 O O . ARG B 1 406 ? 12.797 29.656 22.609 1 97.25 406 ARG B O 1
ATOM 7543 N N . PHE B 1 407 ? 10.727 29.781 21.875 1 97.12 407 PHE B N 1
ATOM 7544 C CA . PHE B 1 407 ? 11.07 29.016 20.688 1 97.12 407 PHE B CA 1
ATOM 7545 C C . PHE B 1 407 ? 11.867 29.859 19.703 1 97.12 407 PHE B C 1
ATOM 7547 O O . PHE B 1 407 ? 11.484 31 19.422 1 97.12 407 PHE B O 1
ATOM 7554 N N . GLN B 1 408 ? 12.977 29.375 19.25 1 96.31 408 GLN B N 1
ATOM 7555 C CA . GLN B 1 408 ? 13.922 30.031 18.359 1 96.31 408 GLN B CA 1
ATOM 7556 C C . GLN B 1 408 ? 14.453 31.328 18.953 1 96.31 408 GLN B C 1
ATOM 7558 O O . GLN B 1 408 ? 15.078 32.125 18.266 1 96.31 408 GLN B O 1
ATOM 7563 N N . GLY B 1 409 ? 14.125 31.594 20.188 1 96.12 409 GLY B N 1
ATOM 7564 C CA . GLY B 1 409 ? 14.594 32.781 20.875 1 96.12 409 GLY B CA 1
ATOM 7565 C C . GLY B 1 409 ? 13.773 34.031 20.547 1 96.12 409 GLY B C 1
ATOM 7566 O O . GLY B 1 409 ? 14.156 35.125 20.906 1 96.12 409 GLY B O 1
ATOM 7567 N N . TRP B 1 410 ? 12.656 33.875 19.953 1 96.94 410 TRP B N 1
ATOM 7568 C CA . TRP B 1 410 ? 11.859 35.031 19.516 1 96.94 410 TRP B CA 1
ATOM 7569 C C . TRP B 1 410 ? 10.977 35.531 20.656 1 96.94 410 TRP B C 1
ATOM 7571 O O . TRP B 1 410 ? 10.422 34.75 21.406 1 96.94 410 TRP B O 1
ATOM 7581 N N . ASP B 1 411 ? 10.836 36.75 20.688 1 95.44 411 ASP B N 1
ATOM 7582 C CA . ASP B 1 411 ? 9.992 37.375 21.703 1 95.44 411 ASP B CA 1
ATOM 7583 C C . ASP B 1 411 ? 8.523 37 21.5 1 95.44 411 ASP B C 1
ATOM 7585 O O . ASP B 1 411 ? 7.777 36.812 22.453 1 95.44 411 ASP B O 1
ATOM 7589 N N . SER B 1 412 ? 8.125 36.906 20.25 1 96 412 SER B N 1
ATOM 7590 C CA . SER B 1 412 ? 6.75 36.531 19.938 1 96 412 SER B CA 1
ATOM 7591 C C . SER B 1 412 ? 6.445 35.094 20.359 1 96 412 SER B C 1
ATOM 7593 O O . SER B 1 412 ? 5.281 34.719 20.469 1 96 412 SER B O 1
ATOM 7595 N N . GLN B 1 413 ? 7.508 34.344 20.688 1 97.75 413 GLN B N 1
ATOM 7596 C CA . GLN B 1 413 ? 7.344 32.938 21.016 1 97.75 413 GLN B CA 1
ATOM 7597 C C . GLN B 1 413 ? 7.633 32.688 22.484 1 97.75 413 GLN B C 1
ATOM 7599 O O . GLN B 1 413 ? 8.133 31.625 22.844 1 97.75 413 GLN B O 1
ATOM 7604 N N . LEU B 1 414 ? 7.344 33.625 23.266 1 97.12 414 LEU B N 1
ATOM 7605 C CA . LEU B 1 414 ? 7.547 33.531 24.703 1 97.12 414 LEU B CA 1
ATOM 7606 C C . LEU B 1 414 ? 6.395 32.781 25.375 1 97.12 414 LEU B C 1
ATOM 7608 O O . LEU B 1 414 ? 5.227 33.094 25.109 1 97.12 414 LEU B O 1
ATOM 7612 N N . TYR B 1 415 ? 6.699 31.812 26.203 1 97 415 TYR B N 1
ATOM 7613 C CA . TYR B 1 415 ? 5.754 31.094 27.047 1 97 415 TYR B CA 1
ATOM 7614 C C . TYR B 1 415 ? 6.277 30.953 28.469 1 97 415 TYR B C 1
ATOM 7616 O O . TYR B 1 415 ? 7.488 30.891 28.688 1 97 415 TYR B O 1
ATOM 7624 N N . GLU B 1 416 ? 5.371 30.953 29.391 1 95.56 416 GLU B N 1
ATOM 7625 C CA . GLU B 1 416 ? 5.75 30.703 30.781 1 95.56 416 GLU B CA 1
ATOM 7626 C C . GLU B 1 416 ? 6.016 29.219 31.031 1 95.56 416 GLU B C 1
ATOM 7628 O O . GLU B 1 416 ? 5.219 28.375 30.625 1 95.56 416 GLU B O 1
ATOM 7633 N N . LEU B 1 417 ? 7.121 28.984 31.578 1 96.06 417 LEU B N 1
ATOM 7634 C CA . LEU B 1 417 ? 7.52 27.641 31.953 1 96.06 417 LEU B CA 1
ATOM 7635 C C . LEU B 1 417 ? 7.477 27.438 33.469 1 96.06 417 LEU B C 1
ATOM 7637 O O . LEU B 1 417 ? 8.344 27.953 34.188 1 96.06 417 LEU B O 1
ATOM 7641 N N . ARG B 1 418 ? 6.531 26.625 33.906 1 94.62 418 ARG B N 1
ATOM 7642 C CA . ARG B 1 418 ? 6.262 26.469 35.344 1 94.62 418 ARG B CA 1
ATOM 7643 C C . ARG B 1 418 ? 6.801 25.141 35.875 1 94.62 418 ARG B C 1
ATOM 7645 O O . ARG B 1 418 ? 6.695 24.109 35.188 1 94.62 418 ARG B O 1
ATOM 7652 N N . HIS B 1 419 ? 7.359 25.203 37.062 1 94.44 419 HIS B N 1
ATOM 7653 C CA . HIS B 1 419 ? 7.848 23.969 37.656 1 94.44 419 HIS B CA 1
ATOM 7654 C C . HIS B 1 419 ? 6.703 23 37.969 1 94.44 419 HIS B C 1
ATOM 7656 O O . HIS B 1 419 ? 5.648 23.406 38.438 1 94.44 419 HIS B O 1
ATOM 7662 N N . LEU B 1 420 ? 6.879 21.797 37.562 1 94.31 420 LEU B N 1
ATOM 7663 C CA . LEU B 1 420 ? 5.883 20.75 37.812 1 94.31 420 LEU B CA 1
ATOM 7664 C C . LEU B 1 420 ? 6.348 19.812 38.906 1 94.31 420 LEU B C 1
ATOM 7666 O O . LEU B 1 420 ? 5.793 19.812 40.031 1 94.31 420 LEU B O 1
ATOM 7670 N N . ARG B 1 421 ? 7.434 19.125 38.656 1 92.88 421 ARG B N 1
ATOM 7671 C CA . ARG B 1 421 ? 8.047 18.219 39.625 1 92.88 421 ARG B CA 1
ATOM 7672 C C . ARG B 1 421 ? 9.484 17.891 39.219 1 92.88 421 ARG B C 1
ATOM 7674 O O . ARG B 1 421 ? 9.812 17.859 38.031 1 92.88 421 ARG B O 1
ATOM 7681 N N . ASP B 1 422 ? 10.273 17.719 40.219 1 91.62 422 ASP B N 1
ATOM 7682 C CA . ASP B 1 422 ? 11.672 17.359 39.969 1 91.62 422 ASP B CA 1
ATOM 7683 C C . ASP B 1 422 ? 12.305 18.312 38.969 1 91.62 422 ASP B C 1
ATOM 7685 O O . ASP B 1 422 ? 12.258 19.531 39.156 1 91.62 422 ASP B O 1
ATOM 7689 N N . ASP B 1 423 ? 12.828 17.75 37.906 1 93.5 423 ASP B N 1
ATOM 7690 C CA . ASP B 1 423 ? 13.445 18.594 36.875 1 93.5 423 ASP B CA 1
ATOM 7691 C C . ASP B 1 423 ? 12.531 18.734 35.656 1 93.5 423 ASP B C 1
ATOM 7693 O O . ASP B 1 423 ? 13.016 18.875 34.531 1 93.5 423 ASP B O 1
ATOM 7697 N N . ILE B 1 424 ? 11.219 18.547 35.938 1 94.62 424 ILE B N 1
ATOM 7698 C CA . ILE B 1 424 ? 10.219 18.672 34.875 1 94.62 424 ILE B CA 1
ATOM 7699 C C . ILE B 1 424 ? 9.453 19.984 35.062 1 94.62 424 ILE B C 1
ATOM 7701 O O . ILE B 1 424 ? 9.016 20.312 36.156 1 94.62 424 ILE B O 1
ATOM 7705 N N . PHE B 1 425 ? 9.367 20.734 34.031 1 95.19 425 PHE B N 1
ATOM 7706 C CA . PHE B 1 425 ? 8.57 21.953 33.938 1 95.19 425 PHE B CA 1
ATOM 7707 C C . PHE B 1 425 ? 7.461 21.812 32.906 1 95.19 425 PHE B C 1
ATOM 7709 O O . PHE B 1 425 ? 7.48 20.891 32.094 1 95.19 425 PHE B O 1
ATOM 7716 N N . GLU B 1 426 ? 6.426 22.625 33 1 95.62 426 GLU B N 1
ATOM 7717 C CA . GLU B 1 426 ? 5.336 22.578 32.031 1 95.62 426 GLU B CA 1
ATOM 7718 C C . GLU B 1 426 ? 4.957 23.969 31.547 1 95.62 426 GLU B C 1
ATOM 7720 O O . GLU B 1 426 ? 5.168 24.953 32.281 1 95.62 426 GLU B O 1
ATOM 7725 N N . TRP B 1 427 ? 4.434 24.047 30.359 1 96.19 427 TRP B N 1
ATOM 7726 C CA . TRP B 1 427 ? 3.988 25.312 29.766 1 96.19 427 TRP B CA 1
ATOM 7727 C C . TRP B 1 427 ? 2.59 25.172 29.172 1 96.19 427 TRP B C 1
ATOM 7729 O O . TRP B 1 427 ? 2.279 25.766 28.141 1 96.19 427 TRP B O 1
ATOM 7739 N N . ALA B 1 428 ? 1.749 24.375 29.734 1 96.19 428 ALA B N 1
ATOM 7740 C CA . ALA B 1 428 ? 0.401 24.078 29.266 1 96.19 428 ALA B CA 1
ATOM 7741 C C . ALA B 1 428 ? -0.448 25.344 29.188 1 96.19 428 ALA B C 1
ATOM 7743 O O . ALA B 1 428 ? -0.338 26.219 30.062 1 96.19 428 ALA B O 1
ATOM 7744 N N . LEU B 1 429 ? -1.247 25.391 28.188 1 97.12 429 LEU B N 1
ATOM 7745 C CA . LEU B 1 429 ? -2.154 26.516 27.938 1 97.12 429 LEU B CA 1
ATOM 7746 C C . LEU B 1 429 ? -3.609 26.062 28.031 1 97.12 429 LEU B C 1
ATOM 7748 O O . LEU B 1 429 ? -3.926 24.906 27.703 1 97.12 429 LEU B O 1
ATOM 7752 N N . ASP B 1 430 ? -4.438 26.938 28.5 1 96.81 430 ASP B N 1
ATOM 7753 C CA . ASP B 1 430 ? -5.859 26.625 28.375 1 96.81 430 ASP B CA 1
ATOM 7754 C C . ASP B 1 430 ? -6.344 26.875 26.938 1 96.81 430 ASP B C 1
ATOM 7756 O O . ASP B 1 430 ? -5.555 27.25 26.062 1 96.81 430 ASP B O 1
ATOM 7760 N N . TYR B 1 431 ? -7.594 26.625 26.766 1 97.56 431 TYR B N 1
ATOM 7761 C CA . TYR B 1 431 ? -8.109 26.703 25.391 1 97.56 431 TYR B CA 1
ATOM 7762 C C . TYR B 1 431 ? -7.973 28.109 24.844 1 97.56 431 TYR B C 1
ATOM 7764 O O . TYR B 1 431 ? -7.512 28.297 23.703 1 97.56 431 TYR B O 1
ATOM 7772 N N . ASN B 1 432 ? -8.406 29.125 25.594 1 97.94 432 ASN B N 1
ATOM 7773 C CA . ASN B 1 432 ? -8.398 30.5 25.109 1 97.94 432 ASN B CA 1
ATOM 7774 C C . ASN B 1 432 ? -6.984 31 24.844 1 97.94 432 ASN B C 1
ATOM 7776 O O . ASN B 1 432 ? -6.75 31.766 23.922 1 97.94 432 ASN B O 1
ATOM 7780 N N . GLN B 1 433 ? -6.102 30.609 25.719 1 97.38 433 GLN B N 1
ATOM 7781 C CA . GLN B 1 433 ? -4.703 30.969 25.5 1 97.38 433 GLN B CA 1
ATOM 7782 C C . GLN B 1 433 ? -4.191 30.422 24.172 1 97.38 433 GLN B C 1
ATOM 7784 O O . GLN B 1 433 ? -3.492 31.109 23.438 1 97.38 433 GLN B O 1
ATOM 7789 N N . GLN B 1 434 ? -4.508 29.203 23.859 1 97.5 434 GLN B N 1
ATOM 7790 C CA . GLN B 1 434 ? -4.105 28.625 22.578 1 97.5 434 GLN B CA 1
ATOM 7791 C C . GLN B 1 434 ? -4.785 29.328 21.422 1 97.5 434 GLN B C 1
ATOM 7793 O O . GLN B 1 434 ? -4.133 29.688 20.438 1 97.5 434 GLN B O 1
ATOM 7798 N N . ALA B 1 435 ? -6.086 29.578 21.547 1 97.5 435 ALA B N 1
ATOM 7799 C CA . ALA B 1 435 ? -6.883 30.188 20.484 1 97.5 435 ALA B CA 1
ATOM 7800 C C . ALA B 1 435 ? -6.375 31.578 20.156 1 97.5 435 ALA B C 1
ATOM 7802 O O . ALA B 1 435 ? -6.211 31.922 18.969 1 97.5 435 ALA B O 1
ATOM 7803 N N . ARG B 1 436 ? -6.07 32.344 21.156 1 96.88 436 ARG B N 1
ATOM 7804 C CA . ARG B 1 436 ? -5.656 33.75 20.953 1 96.88 436 ARG B CA 1
ATOM 7805 C C . ARG B 1 436 ? -4.297 33.812 20.266 1 96.88 436 ARG B C 1
ATOM 7807 O O . ARG B 1 436 ? -3.973 34.812 19.625 1 96.88 436 ARG B O 1
ATOM 7814 N N . ARG B 1 437 ? -3.604 32.75 20.344 1 96.81 437 ARG B N 1
ATOM 7815 C CA . ARG B 1 437 ? -2.283 32.719 19.734 1 96.81 437 ARG B CA 1
ATOM 7816 C C . ARG B 1 437 ? -2.307 31.922 18.422 1 96.81 437 ARG B C 1
ATOM 7818 O O . ARG B 1 437 ? -1.256 31.547 17.891 1 96.81 437 ARG B O 1
ATOM 7825 N N . ALA B 1 438 ? -3.473 31.625 17.906 1 96.62 438 ALA B N 1
ATOM 7826 C CA . ALA B 1 438 ? -3.672 30.922 16.656 1 96.62 438 ALA B CA 1
ATOM 7827 C C . ALA B 1 438 ? -2.965 29.562 16.656 1 96.62 438 ALA B C 1
ATOM 7829 O O . ALA B 1 438 ? -2.377 29.156 15.656 1 96.62 438 ALA B O 1
ATOM 7830 N N . ARG B 1 439 ? -2.926 28.906 17.781 1 96.31 439 ARG B N 1
ATOM 7831 C CA . ARG B 1 439 ? -2.375 27.562 17.859 1 96.31 439 ARG B CA 1
ATOM 7832 C C . ARG B 1 439 ? -3.422 26.516 17.484 1 96.31 439 ARG B C 1
ATOM 7834 O O . ARG B 1 439 ? -4.602 26.672 17.797 1 96.31 439 ARG B O 1
ATOM 7841 N N . PHE B 1 440 ? -2.992 25.531 16.75 1 94 440 PHE B N 1
ATOM 7842 C CA . PHE B 1 440 ? -3.842 24.344 16.672 1 94 440 PHE B CA 1
ATOM 7843 C C . PHE B 1 440 ? -3.967 23.703 18.047 1 94 440 PHE B C 1
ATOM 7845 O O . PHE B 1 440 ? -2.975 23.547 18.766 1 94 440 PHE B O 1
ATOM 7852 N N . THR B 1 441 ? -5.133 23.375 18.375 1 95.19 441 THR B N 1
ATOM 7853 C CA . THR B 1 441 ? -5.414 23 19.766 1 95.19 441 THR B CA 1
ATOM 7854 C C . THR B 1 441 ? -4.703 21.688 20.109 1 95.19 441 THR B C 1
ATOM 7856 O O . THR B 1 441 ? -4.828 20.703 19.391 1 95.19 441 THR B O 1
ATOM 7859 N N . VAL B 1 442 ? -3.967 21.734 21.203 1 94.38 442 VAL B N 1
ATOM 7860 C CA . VAL B 1 442 ? -3.287 20.562 21.75 1 94.38 442 VAL B CA 1
ATOM 7861 C C . VAL B 1 442 ? -3.867 20.219 23.109 1 94.38 442 VAL B C 1
ATOM 7863 O O . VAL B 1 442 ? -4.117 21.109 23.922 1 94.38 442 VAL B O 1
ATOM 7866 N N . TRP B 1 443 ? -4.164 18.984 23.344 1 95.81 443 TRP B N 1
ATOM 7867 C CA . TRP B 1 443 ? -4.695 18.578 24.641 1 95.81 443 TRP B CA 1
ATOM 7868 C C . TRP B 1 443 ? -3.924 17.391 25.203 1 95.81 443 TRP B C 1
ATOM 7870 O O . TRP B 1 443 ? -4.379 16.75 26.156 1 95.81 443 TRP B O 1
ATOM 7880 N N . ASP B 1 444 ? -2.795 17.078 24.656 1 93.31 444 ASP B N 1
ATOM 7881 C CA . ASP B 1 444 ? -1.885 16.094 25.219 1 93.31 444 ASP B CA 1
ATOM 7882 C C . ASP B 1 444 ? -0.982 16.703 26.281 1 93.31 444 ASP B C 1
ATOM 7884 O O . ASP B 1 444 ? -0.15 17.562 25.969 1 93.31 444 ASP B O 1
ATOM 7888 N N . PRO B 1 445 ? -1.064 16.219 27.484 1 94.25 445 PRO B N 1
ATOM 7889 C CA . PRO B 1 445 ? -0.249 16.828 28.531 1 94.25 445 PRO B CA 1
ATOM 7890 C C . PRO B 1 445 ? 1.249 16.641 28.297 1 94.25 445 PRO B C 1
ATOM 7892 O O . PRO B 1 445 ? 2.043 17.516 28.641 1 94.25 445 PRO B O 1
ATOM 7895 N N . GLU B 1 446 ? 1.627 15.578 27.641 1 93.5 446 GLU B N 1
ATOM 7896 C CA . GLU B 1 446 ? 3.047 15.312 27.422 1 93.5 446 GLU B CA 1
ATOM 7897 C C . GLU B 1 446 ? 3.662 16.344 26.469 1 93.5 446 GLU B C 1
ATOM 7899 O O . GLU B 1 446 ? 4.848 16.656 26.578 1 93.5 446 GLU B O 1
ATOM 7904 N N . TYR B 1 447 ? 2.84 16.844 25.688 1 94.38 447 TYR B N 1
ATOM 7905 C CA . TYR B 1 447 ? 3.299 17.859 24.75 1 94.38 447 TYR B CA 1
ATOM 7906 C C . TYR B 1 447 ? 3.775 19.109 25.484 1 94.38 447 TYR B C 1
ATOM 7908 O O . TYR B 1 447 ? 4.695 19.797 25.031 1 94.38 447 TYR B O 1
ATOM 7916 N N . PHE B 1 448 ? 3.273 19.328 26.641 1 96.19 448 PHE B N 1
ATOM 7917 C CA . PHE B 1 448 ? 3.539 20.578 27.344 1 96.19 448 PHE B CA 1
ATOM 7918 C C . PHE B 1 448 ? 4.562 20.359 28.453 1 96.19 448 PHE B C 1
ATOM 7920 O O . PHE B 1 448 ? 4.809 21.266 29.266 1 96.19 448 PHE B O 1
ATOM 7927 N N . LYS B 1 449 ? 5.152 19.25 28.516 1 95.56 449 LYS B N 1
ATOM 7928 C CA . LYS B 1 449 ? 6.148 18.969 29.547 1 95.56 449 LYS B CA 1
ATOM 7929 C C . LYS B 1 449 ? 7.562 19.031 28.969 1 95.56 449 LYS B C 1
ATOM 7931 O O . LYS B 1 449 ? 7.801 18.578 27.844 1 95.56 449 LYS B O 1
ATOM 7936 N N . ILE B 1 450 ? 8.438 19.562 29.734 1 96.19 450 ILE B N 1
ATOM 7937 C CA . ILE B 1 450 ? 9.867 19.594 29.438 1 96.19 450 ILE B CA 1
ATOM 7938 C C . ILE B 1 450 ? 10.656 18.984 30.594 1 96.19 450 ILE B C 1
ATOM 7940 O O . ILE B 1 450 ? 10.523 19.422 31.734 1 96.19 450 ILE B O 1
ATOM 7944 N N . GLN B 1 451 ? 11.477 18.031 30.266 1 95.38 451 GLN B N 1
ATOM 7945 C CA . GLN B 1 451 ? 12.359 17.422 31.25 1 95.38 451 GLN B CA 1
ATOM 7946 C C . GLN B 1 451 ? 13.805 17.859 31.047 1 95.38 451 GLN B C 1
ATOM 7948 O O . GLN B 1 451 ? 14.383 17.609 29.984 1 95.38 451 GLN B O 1
ATOM 7953 N N . PHE B 1 452 ? 14.367 18.453 32.031 1 95.19 452 PHE B N 1
ATOM 7954 C CA . PHE B 1 452 ? 15.781 18.812 32 1 95.19 452 PHE B CA 1
ATOM 7955 C C . PHE B 1 452 ? 16.656 17.688 32.562 1 95.19 452 PHE B C 1
ATOM 7957 O O . PHE B 1 452 ? 16.281 17.031 33.531 1 95.19 452 PHE B O 1
ATOM 7964 N N . ASN B 1 453 ? 17.75 17.531 31.891 1 93.69 453 ASN B N 1
ATOM 7965 C CA . ASN B 1 453 ? 18.688 16.5 32.312 1 93.69 453 ASN B CA 1
ATOM 7966 C C . ASN B 1 453 ? 20.047 17.094 32.688 1 93.69 453 ASN B C 1
ATOM 7968 O O . ASN B 1 453 ? 20.562 17.969 32 1 93.69 453 ASN B O 1
ATOM 7972 N N . PHE B 1 454 ? 20.531 16.547 33.812 1 92.81 454 PHE B N 1
ATOM 7973 C CA . PHE B 1 454 ? 21.828 16.969 34.344 1 92.81 454 PHE B CA 1
ATOM 7974 C C . PHE B 1 454 ? 22.812 15.805 34.344 1 92.81 454 PHE B C 1
ATOM 7976 O O . PHE B 1 454 ? 22.406 14.641 34.375 1 92.81 454 PHE B O 1
ATOM 7983 N N . SER B 1 455 ? 24.016 16.094 34.062 1 85.75 455 SER B N 1
ATOM 7984 C CA . SER B 1 455 ? 25.047 15.07 34.156 1 85.75 455 SER B CA 1
ATOM 7985 C C . SER B 1 455 ? 25.781 15.156 35.5 1 85.75 455 SER B C 1
ATOM 7987 O O . SER B 1 455 ? 25.734 16.203 36.188 1 85.75 455 SER B O 1
ATOM 7989 N N . LEU B 1 456 ? 26.391 14.047 35.906 1 76.06 456 LEU B N 1
ATOM 7990 C CA . LEU B 1 456 ? 27.188 14.023 37.156 1 76.06 456 LEU B CA 1
ATOM 7991 C C . LEU B 1 456 ? 28.344 15 37.062 1 76.06 456 LEU B C 1
ATOM 7993 O O . LEU B 1 456 ? 28.719 15.625 38.062 1 76.06 456 LEU B O 1
ATOM 7997 N N . LYS B 1 457 ? 28.953 15.086 35.906 1 71.31 457 LYS B N 1
ATOM 7998 C CA . LYS B 1 457 ? 30.094 15.969 35.688 1 71.31 457 LYS B CA 1
ATOM 7999 C C . LYS B 1 457 ? 29.641 17.422 35.625 1 71.31 457 LYS B C 1
ATOM 8001 O O . LYS B 1 457 ? 30.422 18.344 35.906 1 71.31 457 LYS B O 1
ATOM 8006 N N . ARG B 1 458 ? 28.516 17.625 35.156 1 70.31 458 ARG B N 1
ATOM 8007 C CA . ARG B 1 458 ? 27.969 18.953 35 1 70.31 458 ARG B CA 1
ATOM 8008 C C . ARG B 1 458 ? 26.688 19.141 35.812 1 70.31 458 ARG B C 1
ATOM 8010 O O . ARG B 1 458 ? 25.609 19.297 35.25 1 70.31 458 ARG B O 1
ATOM 8017 N N . SER B 1 459 ? 26.844 19.156 37.062 1 73.88 459 SER B N 1
ATOM 8018 C CA . SER B 1 459 ? 25.688 19.281 37.938 1 73.88 459 SER B CA 1
ATOM 8019 C C . SER B 1 459 ? 25.234 20.719 38.062 1 73.88 459 SER B C 1
ATOM 8021 O O . SER B 1 459 ? 24.125 21 38.531 1 73.88 459 SER B O 1
ATOM 8023 N N . HIS B 1 460 ? 26.031 21.578 37.406 1 82 460 HIS B N 1
ATOM 8024 C CA . HIS B 1 460 ? 25.75 23 37.594 1 82 460 HIS B CA 1
ATOM 8025 C C . HIS B 1 460 ? 24.984 23.562 36.406 1 82 460 HIS B C 1
ATOM 8027 O O . HIS B 1 460 ? 24.797 24.781 36.312 1 82 460 HIS B O 1
ATOM 8033 N N . GLU B 1 461 ? 24.672 22.656 35.438 1 89.69 461 GLU B N 1
ATOM 8034 C CA . GLU B 1 461 ? 23.844 23.125 34.344 1 89.69 461 GLU B CA 1
ATOM 8035 C C . GLU B 1 461 ? 23.125 21.984 33.656 1 89.69 461 GLU B C 1
ATOM 8037 O O . GLU B 1 461 ? 23.672 20.891 33.5 1 89.69 461 GLU B O 1
ATOM 8042 N N . ALA B 1 462 ? 21.938 22.219 33.219 1 94.31 462 ALA B N 1
ATOM 8043 C CA . ALA B 1 462 ? 21.219 21.234 32.406 1 94.31 462 ALA B CA 1
ATOM 8044 C C . ALA B 1 462 ? 21.922 21 31.062 1 94.31 462 ALA B C 1
ATOM 8046 O O . ALA B 1 462 ? 22.297 21.938 30.375 1 94.31 462 ALA B O 1
ATOM 8047 N N . VAL B 1 463 ? 22.062 19.766 30.672 1 93.25 463 VAL B N 1
ATOM 8048 C CA . VAL B 1 463 ? 22.844 19.422 29.484 1 93.25 463 VAL B CA 1
ATOM 8049 C C . VAL B 1 463 ? 21.906 19.125 28.312 1 93.25 463 VAL B C 1
ATOM 8051 O O . VAL B 1 463 ? 22.234 19.422 27.156 1 93.25 463 VAL B O 1
ATOM 8054 N N . THR B 1 464 ? 20.828 18.531 28.625 1 93.31 464 THR B N 1
ATOM 8055 C CA . THR B 1 464 ? 19.828 18.25 27.609 1 93.31 464 THR B CA 1
ATOM 8056 C C . THR B 1 464 ? 18.422 18.531 28.141 1 93.31 464 THR B C 1
ATOM 8058 O O . THR B 1 464 ? 18.219 18.672 29.344 1 93.31 464 THR B O 1
ATOM 8061 N N . LEU B 1 465 ? 17.547 18.797 27.219 1 94.19 465 LEU B N 1
ATOM 8062 C CA . LEU B 1 465 ? 16.125 18.906 27.484 1 94.19 465 LEU B CA 1
ATOM 8063 C C . LEU B 1 465 ? 15.328 17.922 26.641 1 94.19 465 LEU B C 1
ATOM 8065 O O . LEU B 1 465 ? 15.602 17.781 25.438 1 94.19 465 LEU B O 1
ATOM 8069 N N . ASN B 1 466 ? 14.477 17.188 27.281 1 93.56 466 ASN B N 1
ATOM 8070 C CA . ASN B 1 466 ? 13.516 16.344 26.562 1 93.56 466 ASN B CA 1
ATOM 8071 C C . ASN B 1 466 ? 12.148 17.016 26.484 1 93.56 466 ASN B C 1
ATOM 8073 O O . ASN B 1 466 ? 11.578 17.406 27.5 1 93.56 466 ASN B O 1
ATOM 8077 N N . TRP B 1 467 ? 11.82 17.281 25.281 1 91.12 467 TRP B N 1
ATOM 8078 C CA . TRP B 1 467 ? 10.438 17.719 25.094 1 91.12 467 TRP B CA 1
ATOM 8079 C C . TRP B 1 467 ? 9.484 16.531 25.047 1 91.12 467 TRP B C 1
ATOM 8081 O O . TRP B 1 467 ? 9.391 15.844 24.016 1 91.12 467 TRP B O 1
ATOM 8091 N N . ALA B 1 468 ? 8.766 16.266 26.031 1 66.44 468 ALA B N 1
ATOM 8092 C CA . ALA B 1 468 ? 7.969 15.078 26.344 1 66.44 468 ALA B CA 1
ATOM 8093 C C . ALA B 1 468 ? 6.77 14.953 25.406 1 66.44 468 ALA B C 1
ATOM 8095 O O . ALA B 1 468 ? 6.035 15.922 25.203 1 66.44 468 ALA B O 1
ATOM 8096 N N . GLY B 1 469 ? 6.543 14.266 24.625 1 62.31 469 GLY B N 1
ATOM 8097 C CA . GLY B 1 469 ? 5.453 13.953 23.703 1 62.31 469 GLY B CA 1
ATOM 8098 C C . GLY B 1 469 ? 5.922 13.688 22.297 1 62.31 469 GLY B C 1
ATOM 8099 O O . GLY B 1 469 ? 5.301 12.914 21.562 1 62.31 469 GLY B O 1
ATOM 8100 N N . ASN B 1 470 ? 6.961 14.477 22.047 1 68.5 470 ASN B N 1
ATOM 8101 C CA . ASN B 1 470 ? 7.438 14.164 20.703 1 68.5 470 ASN B CA 1
ATOM 8102 C C . ASN B 1 470 ? 8.742 13.359 20.75 1 68.5 470 ASN B C 1
ATOM 8104 O O . ASN B 1 470 ? 9.242 12.93 19.703 1 68.5 470 ASN B O 1
ATOM 8108 N N . GLY B 1 471 ? 9.219 13.305 22.062 1 74.56 471 GLY B N 1
ATOM 8109 C CA . GLY B 1 471 ? 10.398 12.484 22.25 1 74.56 471 GLY B CA 1
ATOM 8110 C C . GLY B 1 471 ? 11.672 13.141 21.734 1 74.56 471 GLY B C 1
ATOM 8111 O O . GLY B 1 471 ? 12.695 12.469 21.562 1 74.56 471 GLY B O 1
ATOM 8112 N N . MET B 1 472 ? 11.57 14.359 21.531 1 87.31 472 MET B N 1
ATOM 8113 C CA . MET B 1 472 ? 12.719 15.086 21 1 87.31 472 MET B CA 1
ATOM 8114 C C . MET B 1 472 ? 13.711 15.422 22.094 1 87.31 472 MET B C 1
ATOM 8116 O O . MET B 1 472 ? 13.312 15.875 23.172 1 87.31 472 MET B O 1
ATOM 8120 N N . VAL B 1 473 ? 14.977 15.188 21.859 1 90.81 473 VAL B N 1
ATOM 8121 C CA . VAL B 1 473 ? 16.062 15.555 22.766 1 90.81 473 VAL B CA 1
ATOM 8122 C C . VAL B 1 473 ? 16.844 16.734 22.188 1 90.81 473 VAL B C 1
ATOM 8124 O O . VAL B 1 473 ? 17.344 16.656 21.062 1 90.81 473 VAL B O 1
ATOM 8127 N N . LEU B 1 474 ? 16.828 17.734 22.922 1 94.19 474 LEU B N 1
ATOM 8128 C CA . LEU B 1 474 ? 17.609 18.906 22.531 1 94.19 474 LEU B CA 1
ATOM 8129 C C . LEU B 1 474 ? 18.844 19.062 23.406 1 94.19 474 LEU B C 1
ATOM 8131 O O . LEU B 1 474 ? 18.797 18.797 24.609 1 94.19 474 LEU B O 1
ATOM 8135 N N . THR B 1 475 ? 19.922 19.5 22.844 1 93.12 475 THR B N 1
ATOM 8136 C CA . THR B 1 475 ? 21.203 19.562 23.547 1 93.12 475 THR B CA 1
ATOM 8137 C C . THR B 1 475 ? 21.641 21.016 23.719 1 93.12 475 THR B C 1
ATOM 8139 O O . THR B 1 475 ? 21.484 21.828 22.812 1 93.12 475 THR B O 1
ATOM 8142 N N . ARG B 1 476 ? 22.172 21.188 24.922 1 92.56 476 ARG B N 1
ATOM 8143 C CA . ARG B 1 476 ? 22.672 22.531 25.234 1 92.56 476 ARG B CA 1
ATOM 8144 C C . ARG B 1 476 ? 23.891 22.859 24.375 1 92.56 476 ARG B C 1
ATOM 8146 O O . ARG B 1 476 ? 24.766 22.016 24.172 1 92.56 476 ARG B O 1
ATOM 8153 N N . CYS B 1 477 ? 23.859 23.828 23.609 1 80.06 477 CYS B N 1
ATOM 8154 C CA . CYS B 1 477 ? 25.031 24.25 22.859 1 80.06 477 CYS B CA 1
ATOM 8155 C C . CYS B 1 477 ? 25.641 25.5 23.469 1 80.06 477 CYS B C 1
ATOM 8157 O O . CYS B 1 477 ? 24.922 26.469 23.75 1 80.06 477 CYS B O 1
ATOM 8159 N N . GLU B 1 478 ? 26.734 25.359 24.109 1 60.44 478 GLU B N 1
ATOM 8160 C CA . GLU B 1 478 ? 27.484 26.531 24.516 1 60.44 478 GLU B CA 1
ATOM 8161 C C . GLU B 1 478 ? 27.906 27.359 23.297 1 60.44 478 GLU B C 1
ATOM 8163 O O . GLU B 1 478 ? 28.016 26.844 22.188 1 60.44 478 GLU B O 1
ATOM 8168 N N . ASP B 1 479 ? 27.812 28.688 23.141 1 46.25 479 ASP B N 1
ATOM 8169 C CA . ASP B 1 479 ? 28.344 29.516 22.078 1 46.25 479 ASP B CA 1
ATOM 8170 C C . ASP B 1 479 ? 29.578 28.891 21.438 1 46.25 479 ASP B C 1
ATOM 8172 O O . ASP B 1 479 ? 30.266 29.516 20.641 1 46.25 479 ASP B O 1
ATOM 8176 N N . LYS B 1 480 ? 30.422 28.062 22.125 1 36.38 480 LYS B N 1
ATOM 8177 C CA . LYS B 1 480 ? 31.641 27.703 21.422 1 36.38 480 LYS B CA 1
ATOM 8178 C C . LYS B 1 480 ? 31.359 26.703 20.297 1 36.38 480 LYS B C 1
ATOM 8180 O O . LYS B 1 480 ? 30.547 25.797 20.453 1 36.38 480 LYS B O 1
ATOM 8185 N N . LEU B 1 481 ? 31.766 26.922 19 1 34.19 481 LEU B N 1
ATOM 8186 C CA . LEU B 1 481 ? 31.906 26.156 17.781 1 34.19 481 LEU B CA 1
ATOM 8187 C C . LEU B 1 481 ? 32.438 24.75 18.078 1 34.19 481 LEU B C 1
ATOM 8189 O O . LEU B 1 481 ? 32.906 24.047 17.188 1 34.19 481 LEU B O 1
ATOM 8193 N N . TYR B 1 482 ? 32.844 24.359 19.297 1 30.06 482 TYR B N 1
ATOM 8194 C CA . TYR B 1 482 ? 33.625 23.141 19.297 1 30.06 482 TYR B CA 1
ATOM 8195 C C . TYR B 1 482 ? 32.719 21.922 19.094 1 30.06 482 TYR B C 1
ATOM 8197 O O . TYR B 1 482 ? 31.734 21.766 19.797 1 30.06 482 TYR B O 1
ATOM 8205 N N . LEU B 1 483 ? 32.844 21.344 17.938 1 30.86 483 LEU B N 1
ATOM 8206 C CA . LEU B 1 483 ? 32.281 20.062 17.516 1 30.86 483 LEU B CA 1
ATOM 8207 C C . LEU B 1 483 ? 32.688 18.953 18.469 1 30.86 483 LEU B C 1
ATOM 8209 O O . LEU B 1 483 ? 33.875 18.703 18.688 1 30.86 483 LEU B O 1
ATOM 8213 N N . PRO B 1 484 ? 31.891 18.609 19.453 1 31.2 484 PRO B N 1
ATOM 8214 C CA . PRO B 1 484 ? 32.344 17.469 20.266 1 31.2 484 PRO B CA 1
ATOM 8215 C C . PRO B 1 484 ? 32.625 16.219 19.422 1 31.2 484 PRO B C 1
ATOM 8217 O O . PRO B 1 484 ? 31.875 15.938 18.484 1 31.2 484 PRO B O 1
ATOM 8220 N N . GLN B 1 485 ? 33.844 15.75 19.391 1 28.42 485 GLN B N 1
ATOM 8221 C CA . GLN B 1 485 ? 34.312 14.562 18.672 1 28.42 485 GLN B CA 1
ATOM 8222 C C . GLN B 1 485 ? 33.531 13.328 19.094 1 28.42 485 GLN B C 1
ATOM 8224 O O . GLN B 1 485 ? 33.344 12.406 18.297 1 28.42 485 GLN B O 1
ATOM 8229 N N . ASN B 1 486 ? 33.5 13 20.453 1 27.56 486 ASN B N 1
ATOM 8230 C CA . ASN B 1 486 ? 33.281 11.594 20.781 1 27.56 486 ASN B CA 1
ATOM 8231 C C . ASN B 1 486 ? 31.797 11.266 20.875 1 27.56 486 ASN B C 1
ATOM 8233 O O . ASN B 1 486 ? 31.031 11.992 21.516 1 27.56 486 ASN B O 1
ATOM 8237 N N . PRO B 1 487 ? 31.297 10.375 20.062 1 30.06 487 PRO B N 1
ATOM 8238 C CA . PRO B 1 487 ? 29.938 9.844 20.141 1 30.06 487 PRO B CA 1
ATOM 8239 C C . PRO B 1 487 ? 29.547 9.406 21.547 1 30.06 487 PRO B C 1
ATOM 8241 O O . PRO B 1 487 ? 30.344 8.75 22.234 1 30.06 487 PRO B O 1
ATOM 8244 N N . LEU B 1 488 ? 28.844 10.18 22.281 1 27.2 488 LEU B N 1
ATOM 8245 C CA . LEU B 1 488 ? 28.391 9.758 23.609 1 27.2 488 LEU B CA 1
ATOM 8246 C C . LEU B 1 488 ? 27.922 8.312 23.578 1 27.2 488 LEU B C 1
ATOM 8248 O O . LEU B 1 488 ? 27.094 7.934 22.75 1 27.2 488 LEU B O 1
ATOM 8252 N N . LYS B 1 489 ? 28.625 7.395 24.188 1 30.2 489 LYS B N 1
ATOM 8253 C CA . LYS B 1 489 ? 28.203 6.035 24.5 1 30.2 489 LYS B CA 1
ATOM 8254 C C . LYS B 1 489 ? 26.828 6.023 25.156 1 30.2 489 LYS B C 1
ATOM 8256 O O . LYS B 1 489 ? 26.578 6.77 26.109 1 30.2 489 LYS B O 1
ATOM 8261 N N . HIS B 1 490 ? 25.734 5.664 24.438 1 28.03 490 HIS B N 1
ATOM 8262 C CA . HIS B 1 490 ? 24.391 5.391 24.922 1 28.03 490 HIS B CA 1
ATOM 8263 C C . HIS B 1 490 ? 24.422 4.711 26.297 1 28.03 490 HIS B C 1
ATOM 8265 O O . HIS B 1 490 ? 24.938 3.594 26.422 1 28.03 490 HIS B O 1
ATOM 8271 N N . SER B 1 491 ? 24.625 5.434 27.344 1 25.38 491 SER B N 1
ATOM 8272 C CA . SER B 1 491 ? 24.438 4.789 28.641 1 25.38 491 SER B CA 1
ATOM 8273 C C . SER B 1 491 ? 23.094 4.094 28.734 1 25.38 491 SER B C 1
ATOM 8275 O O . SER B 1 491 ? 22.094 4.57 28.172 1 25.38 491 SER B O 1
ATOM 8277 N N . LYS B 1 492 ? 23 2.779 29.281 1 30.36 492 LYS B N 1
ATOM 8278 C CA . LYS B 1 492 ? 21.984 1.75 29.516 1 30.36 492 LYS B CA 1
ATOM 8279 C C . LYS B 1 492 ? 20.781 2.312 30.266 1 30.36 492 LYS B C 1
ATOM 8281 O O . LYS B 1 492 ? 19.812 1.601 30.516 1 30.36 492 LYS B O 1
ATOM 8286 N N . GLY B 1 493 ? 20.953 3.422 31.016 1 27.11 493 GLY B N 1
ATOM 8287 C CA . GLY B 1 493 ? 19.875 3.691 31.953 1 27.11 493 GLY B CA 1
ATOM 8288 C C . GLY B 1 493 ? 18.656 4.301 31.297 1 27.11 493 GLY B C 1
ATOM 8289 O O . GLY B 1 493 ? 17.656 4.582 31.969 1 27.11 493 GLY B O 1
ATOM 8290 N N . VAL B 1 494 ? 18.859 4.898 30.281 1 28.31 494 VAL B N 1
ATOM 8291 C CA . VAL B 1 494 ? 17.781 5.738 29.781 1 28.31 494 VAL B CA 1
ATOM 8292 C C . VAL B 1 494 ? 16.734 4.871 29.078 1 28.31 494 VAL B C 1
ATOM 8294 O O . VAL B 1 494 ? 15.727 5.383 28.594 1 28.31 494 VAL B O 1
ATOM 8297 N N . LEU B 1 495 ? 16.922 3.576 29.047 1 30.16 495 LEU B N 1
ATOM 8298 C CA . LEU B 1 495 ? 16.031 2.699 28.297 1 30.16 495 LEU B CA 1
ATOM 8299 C C . LEU B 1 495 ? 14.695 2.541 29.016 1 30.16 495 LEU B C 1
ATOM 8301 O O . LEU B 1 495 ? 13.688 2.221 28.391 1 30.16 495 LEU B O 1
ATOM 8305 N N . PRO B 1 496 ? 14.789 2.621 30.375 1 30.73 496 PRO B N 1
ATOM 8306 C CA . PRO B 1 496 ? 13.531 2.189 30.984 1 30.73 496 PRO B CA 1
ATOM 8307 C C . PRO B 1 496 ? 12.383 3.16 30.719 1 30.73 496 PRO B C 1
ATOM 8309 O O . PRO B 1 496 ? 11.227 2.746 30.625 1 30.73 496 PRO B O 1
ATOM 8312 N N . PHE B 1 497 ? 12.734 4.461 30.719 1 29.02 497 PHE B N 1
ATOM 8313 C CA . PHE B 1 497 ? 11.602 5.371 30.609 1 29.02 497 PHE B CA 1
ATOM 8314 C C . PHE B 1 497 ? 11.047 5.371 29.188 1 29.02 497 PHE B C 1
ATOM 8316 O O . PHE B 1 497 ? 9.836 5.52 28.984 1 29.02 497 PHE B O 1
ATOM 8323 N N . LEU B 1 498 ? 11.805 5.164 28.25 1 29.84 498 LEU B N 1
ATOM 8324 C CA . LEU B 1 498 ? 11.352 5.219 26.875 1 29.84 498 LEU B CA 1
ATOM 8325 C C . LEU B 1 498 ? 10.438 4.043 26.547 1 29.84 498 LEU B C 1
ATOM 8327 O O . LEU B 1 498 ? 9.547 4.156 25.703 1 29.84 498 LEU B O 1
ATOM 8331 N N . GLN B 1 499 ? 10.82 2.904 27.125 1 28.61 499 GLN B N 1
ATOM 8332 C CA . GLN B 1 499 ? 10.016 1.719 26.844 1 28.61 499 GLN B CA 1
ATOM 8333 C C . GLN B 1 499 ? 8.586 1.885 27.359 1 28.61 499 GLN B C 1
ATOM 8335 O O . GLN B 1 499 ? 7.648 1.365 26.75 1 28.61 499 GLN B O 1
ATOM 8340 N N . LYS B 1 500 ? 8.484 2.582 28.531 1 30.39 500 LYS B N 1
ATOM 8341 C CA . LYS B 1 500 ? 7.141 2.717 29.078 1 30.39 500 LYS B CA 1
ATOM 8342 C C . LYS B 1 500 ? 6.297 3.662 28.219 1 30.39 500 LYS B C 1
ATOM 8344 O O . LYS B 1 500 ? 5.086 3.467 28.078 1 30.39 500 LYS B O 1
ATOM 8349 N N . THR B 1 501 ? 6.887 4.641 27.734 1 27.78 501 THR B N 1
ATOM 8350 C CA . THR B 1 501 ? 6.121 5.633 26.984 1 27.78 501 THR B CA 1
ATOM 8351 C C . THR B 1 501 ? 5.789 5.117 25.594 1 27.78 501 THR B C 1
ATOM 8353 O O . THR B 1 501 ? 4.73 5.43 25.047 1 27.78 501 THR B O 1
ATOM 8356 N N . LEU B 1 502 ? 6.668 4.402 25.016 1 31.44 502 LEU B N 1
ATOM 8357 C CA . LEU B 1 502 ? 6.289 3.857 23.719 1 31.44 502 LEU B CA 1
ATOM 8358 C C . LEU B 1 502 ? 5.082 2.93 23.844 1 31.44 502 LEU B C 1
ATOM 8360 O O . LEU B 1 502 ? 4.246 2.861 22.938 1 31.44 502 LEU B O 1
ATOM 8364 N N . ARG B 1 503 ? 5.012 2.201 24.953 1 29.75 503 ARG B N 1
ATOM 8365 C CA . ARG B 1 503 ? 3.867 1.321 25.172 1 29.75 503 ARG B CA 1
ATOM 8366 C C . ARG B 1 503 ? 2.584 2.127 25.344 1 29.75 503 ARG B C 1
ATOM 8368 O O . ARG B 1 503 ? 1.503 1.669 24.969 1 29.75 503 ARG B O 1
ATOM 8375 N N . ARG B 1 504 ? 2.711 3.299 26.047 1 29.12 504 ARG B N 1
ATOM 8376 C CA . ARG B 1 504 ? 1.488 4.055 26.297 1 29.12 504 ARG B CA 1
ATOM 8377 C C . ARG B 1 504 ? 1.005 4.75 25.016 1 29.12 504 ARG B C 1
ATOM 8379 O O . ARG B 1 504 ? -0.199 4.914 24.812 1 29.12 504 ARG B O 1
ATOM 8386 N N . VAL B 1 505 ? 1.933 5.23 24.281 1 29.48 505 VAL B N 1
ATOM 8387 C CA . VAL B 1 505 ? 1.452 5.883 23.062 1 29.48 505 VAL B CA 1
ATOM 8388 C C . VAL B 1 505 ? 0.82 4.848 22.141 1 29.48 505 VAL B C 1
ATOM 8390 O O . VAL B 1 505 ? -0.181 5.129 21.469 1 29.48 505 VAL B O 1
ATOM 8393 N N . MET B 1 506 ? 1.364 3.672 22.219 1 28.06 506 MET B N 1
ATOM 8394 C CA . MET B 1 506 ? 0.694 2.662 21.391 1 28.06 506 MET B CA 1
ATOM 8395 C C . MET B 1 506 ? -0.679 2.326 21.969 1 28.06 506 MET B C 1
ATOM 8397 O O . MET B 1 506 ? -1.537 1.795 21.266 1 28.06 506 MET B O 1
ATOM 8401 N N . ARG B 1 507 ? -0.825 2.484 23.344 1 28.34 507 ARG B N 1
ATOM 8402 C CA . ARG B 1 507 ? -2.129 2.176 23.922 1 28.34 507 ARG B CA 1
ATOM 8403 C C . ARG B 1 507 ? -3.172 3.207 23.5 1 28.34 507 ARG B C 1
ATOM 8405 O O . ARG B 1 507 ? -4.363 2.898 23.438 1 28.34 507 ARG B O 1
ATOM 8412 N N . SER B 1 508 ? -2.799 4.453 23.516 1 26.8 508 SER B N 1
ATOM 8413 C CA . SER B 1 508 ? -3.875 5.375 23.172 1 26.8 508 SER B CA 1
ATOM 8414 C C . SER B 1 508 ? -4.438 5.078 21.797 1 26.8 508 SER B C 1
ATOM 8416 O O . SER B 1 508 ? -5.531 5.535 21.453 1 26.8 508 SER B O 1
ATOM 8418 N N . TRP B 1 509 ? -3.654 4.535 20.984 1 26.12 509 TRP B N 1
ATOM 8419 C CA . TRP B 1 509 ? -4.309 4.168 19.734 1 26.12 509 TRP B CA 1
ATOM 8420 C C . TRP B 1 509 ? -5.23 2.967 19.922 1 26.12 509 TRP B C 1
ATOM 8422 O O . TRP B 1 509 ? -6.082 2.686 19.078 1 26.12 509 TRP B O 1
ATOM 8432 N N . ARG B 1 510 ? -4.957 2.15 21 1 27.5 510 ARG B N 1
ATOM 8433 C CA . ARG B 1 510 ? -5.797 0.975 21.203 1 27.5 510 ARG B CA 1
ATOM 8434 C C . ARG B 1 510 ? -7.199 1.372 21.656 1 27.5 510 ARG B C 1
ATOM 8436 O O . ARG B 1 510 ? -8.055 0.513 21.859 1 27.5 510 ARG B O 1
ATOM 8443 N N . LEU B 1 511 ? -7.371 2.527 22.344 1 26.08 511 LEU B N 1
ATOM 8444 C CA . LEU B 1 511 ? -8.719 2.754 22.859 1 26.08 511 LEU B CA 1
ATOM 8445 C C . LEU B 1 511 ? -9.758 2.576 21.75 1 26.08 511 LEU B C 1
ATOM 8447 O O . LEU B 1 511 ? -10.961 2.545 22.016 1 26.08 511 LEU B O 1
ATOM 8451 N N . VAL B 1 512 ? -9.391 2.717 20.531 1 23.38 512 VAL B N 1
ATOM 8452 C CA . VAL B 1 512 ? -10.562 2.686 19.672 1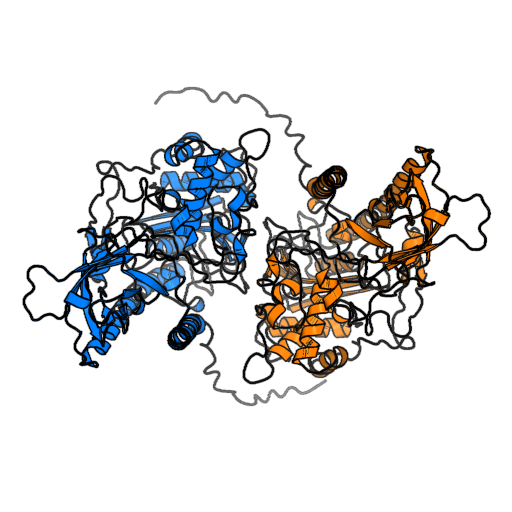 23.38 512 VAL B CA 1
ATOM 8453 C C . VAL B 1 512 ? -11.102 1.26 19.578 1 23.38 512 VAL B C 1
ATOM 8455 O O . VAL B 1 512 ? -12.289 1.055 19.312 1 23.38 512 VAL B O 1
ATOM 8458 N N . SER B 1 513 ? -10.32 0.172 19.766 1 21.81 513 SER B N 1
ATOM 8459 C CA . SER B 1 513 ? -10.922 -1.073 19.297 1 21.81 513 SER B CA 1
ATOM 8460 C C . SER B 1 513 ? -11.719 -1.751 20.406 1 21.81 513 SER B C 1
ATOM 8462 O O . SER B 1 513 ? -12.398 -2.754 20.156 1 21.81 513 SER B O 1
ATOM 8464 N N . ARG B 1 514 ? -11.555 -1.563 21.703 1 23.89 514 ARG B N 1
ATOM 8465 C CA . ARG B 1 514 ? -12.031 -2.588 22.625 1 23.89 514 ARG B CA 1
ATOM 8466 C C . ARG B 1 514 ? -13.516 -2.402 22.922 1 23.89 514 ARG B C 1
ATOM 8468 O O . ARG B 1 514 ? -14.047 -3.016 23.859 1 23.89 514 ARG B O 1
ATOM 8475 N N . GLY B 1 515 ? -14.297 -1.475 22.375 1 19.94 515 GLY B N 1
ATOM 8476 C CA . GLY B 1 515 ? -15.492 -1.274 23.172 1 19.94 515 GLY B CA 1
ATOM 8477 C C . GLY B 1 515 ? -16.328 -2.531 23.312 1 19.94 515 GLY B C 1
ATOM 8478 O O . GLY B 1 515 ? -16.781 -2.852 24.422 1 19.94 515 GLY B O 1
ATOM 8479 N N . SER B 1 516 ? -17.031 -3.135 22.297 1 19.7 516 SER B N 1
ATOM 8480 C CA . SER B 1 516 ? -18.422 -3.559 22.5 1 19.7 516 SER B CA 1
ATOM 8481 C C . SER B 1 516 ? -18.484 -4.969 23.078 1 19.7 516 SER B C 1
ATOM 8483 O O . SER B 1 516 ? -18.656 -5.941 22.344 1 19.7 516 SER B O 1
ATOM 8485 N N . ARG B 1 517 ? -17.672 -5.453 23.953 1 21.56 517 ARG B N 1
ATOM 8486 C CA . ARG B 1 517 ? -17.922 -6.855 24.25 1 21.56 517 ARG B CA 1
ATOM 8487 C C . ARG B 1 517 ? -19.281 -7.031 24.953 1 21.56 517 ARG B C 1
ATOM 8489 O O . ARG B 1 517 ? -19.688 -8.156 25.234 1 21.56 517 ARG B O 1
ATOM 8496 N N . LYS B 1 518 ? -19.859 -6.062 25.672 1 19.92 518 LYS B N 1
ATOM 8497 C CA . LYS B 1 518 ? -20.484 -6.719 26.797 1 19.92 518 LYS B CA 1
ATOM 8498 C C . LYS B 1 518 ? -21.641 -7.613 26.344 1 19.92 518 LYS B C 1
ATOM 8500 O O . LYS B 1 518 ? -21.75 -8.758 26.781 1 19.92 518 LYS B O 1
ATOM 8505 N N . SER B 1 519 ? -22.922 -7.121 26.047 1 18.33 519 SER B N 1
ATOM 8506 C CA . SER B 1 519 ? -24.094 -7.555 26.797 1 18.33 519 SER B CA 1
ATOM 8507 C C . SER B 1 519 ? -24.75 -8.773 26.156 1 18.33 519 SER B C 1
ATOM 8509 O O . SER B 1 519 ? -25.938 -8.75 25.844 1 18.33 519 SER B O 1
ATOM 8511 N N . SER B 1 520 ? -24.109 -9.734 25.547 1 19.25 520 SER B N 1
ATOM 8512 C CA . SER B 1 520 ? -24.953 -10.758 24.938 1 19.25 520 SER B CA 1
ATOM 8513 C C . SER B 1 520 ? -25.75 -11.523 26 1 19.25 520 SER B C 1
ATOM 8515 O O . SER B 1 520 ? -25.172 -12.297 26.766 1 19.25 520 SER B O 1
ATOM 8517 N N . GLY B 1 521 ? -26.75 -10.898 26.672 1 17.64 521 GLY B N 1
ATOM 8518 C CA . GLY B 1 521 ? -27.531 -11.68 27.625 1 17.64 521 GLY B CA 1
ATOM 8519 C C . GLY B 1 521 ? -28.062 -12.977 27.031 1 17.64 521 GLY B C 1
ATOM 8520 O O . GLY B 1 521 ? -27.531 -14.055 27.328 1 17.64 521 GLY B O 1
ATOM 8521 N N . TYR B 1 522 ? -29.453 -13.078 26.844 1 17.94 522 TYR B N 1
ATOM 8522 C CA . TYR B 1 522 ? -30.422 -14.078 27.266 1 17.94 522 TYR B CA 1
ATOM 8523 C C . TYR B 1 522 ? -30.609 -15.148 26.203 1 17.94 522 TYR B C 1
ATOM 8525 O O . TYR B 1 522 ? -31.078 -14.859 25.094 1 17.94 522 TYR B O 1
ATOM 8533 N N . LEU B 1 523 ? -29.734 -16.031 26.078 1 18.22 523 LEU B N 1
ATOM 8534 C CA . LEU B 1 523 ? -29.906 -17.172 25.188 1 18.22 523 LEU B CA 1
ATOM 8535 C C . LEU B 1 523 ? -31.141 -17.984 25.562 1 18.22 523 LEU B C 1
ATOM 8537 O O . LEU B 1 523 ? -31.266 -18.453 26.688 1 18.22 523 LEU B O 1
ATOM 8541 N N . PRO B 1 524 ? -32.375 -17.625 25.031 1 17.97 524 PRO B N 1
ATOM 8542 C CA . PRO B 1 524 ? -33.531 -18.453 25.391 1 17.97 524 PRO B CA 1
ATOM 8543 C C . PRO B 1 524 ? -33.281 -19.953 25.188 1 17.97 524 PRO B C 1
ATOM 8545 O O . PRO B 1 524 ? -32.344 -20.328 24.469 1 17.97 524 PRO B O 1
ATOM 8548 N N . GLU B 1 525 ? -34.375 -20.828 25.5 1 17.73 525 GLU B N 1
ATOM 8549 C CA . GLU B 1 525 ? -34.688 -22.172 25.922 1 17.73 525 GLU B CA 1
ATOM 8550 C C . GLU B 1 525 ? -34.5 -23.172 24.781 1 17.73 525 GLU B C 1
ATOM 8552 O O . GLU B 1 525 ? -34.469 -22.781 23.609 1 17.73 525 GLU B O 1
ATOM 8557 N N . LYS B 1 526 ? -34.812 -24.531 25.078 1 19.48 526 LYS B N 1
ATOM 8558 C CA . LYS B 1 526 ? -34.531 -25.938 24.812 1 19.48 526 LYS B CA 1
ATOM 8559 C C . LYS B 1 526 ? -35.281 -26.438 23.594 1 19.48 526 LYS B C 1
ATOM 8561 O O . LYS B 1 526 ? -35.094 -27.594 23.188 1 19.48 526 LYS B O 1
ATOM 8566 N N . ALA B 1 527 ? -35.844 -25.719 22.562 1 18.52 527 ALA B N 1
ATOM 8567 C CA . ALA B 1 527 ? -36.938 -26.5 21.953 1 18.52 527 ALA B CA 1
ATOM 8568 C C . ALA B 1 527 ? -36.469 -27.922 21.656 1 18.52 527 ALA B C 1
ATOM 8570 O O . ALA B 1 527 ? -35.344 -28.141 21.188 1 18.52 527 ALA B O 1
ATOM 8571 N N . HIS B 1 528 ? -37.156 -28.984 22.109 1 18.59 528 HIS B N 1
ATOM 8572 C CA . HIS B 1 528 ? -37.375 -30.406 22.25 1 18.59 528 HIS B CA 1
ATOM 8573 C C . HIS B 1 528 ? -37.531 -31.094 20.891 1 18.59 528 HIS B C 1
ATOM 8575 O O . HIS B 1 528 ? -37.906 -32.25 20.812 1 18.59 528 HIS B O 1
ATOM 8581 N N . PHE B 1 529 ? -37 -30.656 19.781 1 17.75 529 PHE B N 1
ATOM 8582 C CA . PHE B 1 529 ? -37.531 -31.391 18.625 1 17.75 529 PHE B CA 1
ATOM 8583 C C . PHE B 1 529 ? -37.281 -32.875 18.781 1 17.75 529 PHE B C 1
ATOM 8585 O O . PHE B 1 529 ? -36.156 -33.312 19.047 1 17.75 529 PHE B O 1
ATOM 8592 N N . SER B 1 530 ? -38.375 -33.75 19.062 1 18.25 530 SER B N 1
ATOM 8593 C CA . SER B 1 530 ? -38.781 -35.156 19.172 1 18.25 530 SER B CA 1
ATOM 8594 C C . SER B 1 530 ? -38.219 -36 18.016 1 18.25 530 SER B C 1
ATOM 8596 O O . SER B 1 530 ? -37.844 -35.438 16.984 1 18.25 530 SER B O 1
ATOM 8598 N N . ARG B 1 531 ? -38.625 -37.469 18 1 17.27 531 ARG B N 1
ATOM 8599 C CA . ARG B 1 531 ? -38.156 -38.781 17.609 1 17.27 531 ARG B CA 1
ATOM 8600 C C . ARG B 1 531 ? -38.375 -39.031 16.109 1 17.27 531 ARG B C 1
ATOM 8602 O O . ARG B 1 531 ? -37.531 -39.625 15.445 1 17.27 531 ARG B O 1
ATOM 8609 N N . PRO B 1 532 ? -39.75 -39.031 15.328 1 19.44 532 PRO B N 1
ATOM 8610 C CA . PRO B 1 532 ? -40.25 -40.375 15.031 1 19.44 532 PRO B CA 1
ATOM 8611 C C . PRO B 1 532 ? -39.25 -41.188 14.234 1 19.44 532 PRO B C 1
ATOM 8613 O O . PRO B 1 532 ? -38.25 -40.688 13.734 1 19.44 532 PRO B O 1
ATOM 8616 N N . GLY B 1 533 ? -39.938 -42.281 13.141 1 19.88 533 GLY B N 1
ATOM 8617 C CA . GLY B 1 533 ? -39.969 -43.531 12.398 1 19.88 533 GLY B CA 1
ATOM 8618 C C . GLY B 1 533 ? -38.938 -43.594 11.297 1 19.88 533 GLY B C 1
ATOM 8619 O O . GLY B 1 533 ? -38.219 -44.594 11.172 1 19.88 533 GLY B O 1
ATOM 8620 N N . ARG B 1 534 ? -39.219 -43.281 9.93 1 17.98 534 ARG B N 1
ATOM 8621 C CA . ARG B 1 534 ? -38.375 -43.969 8.961 1 17.98 534 ARG B CA 1
ATOM 8622 C C . ARG B 1 534 ? -36.906 -43.688 9.203 1 17.98 534 ARG B C 1
ATOM 8624 O O . ARG B 1 534 ? -36.562 -42.531 9.531 1 17.98 534 ARG B O 1
#

Organism: Neurospora crassa (strain ATCC 24698 / 74-OR23-1A / CBS 708.71 / DSM 1257 / FGSC 987) (NCBI:txid367110)

Nearest PDB structures (foldseek):
  1pwd-assembly1_A  TM=8.063E-01  e=3.167E-12  Streptomyces sp. R61
  4y7p-assembly2_A  TM=8.064E-01  e=3.389E-10  Bacillus cereus
  2efu-assembly5_E  TM=7.304E-01  e=7.601E-10  Brucella anthropi
  6kjt-assembly1_D  TM=6.940E-01  e=6.035E-10  Jeotgalibacillus marinus
  5tgf-assembly3_C  TM=6.934E-01  e=5.102E-09  Phocaeicola dorei DSM 17855

InterPro domains:
  IPR001466 Beta-lactamase-related [PF00144] (1-303)
  IPR012338 Beta-lactamase/transpeptidase-like [G3DSA:3.40.710.10] (1-315)
  IPR012338 Beta-lactamase/transpeptidase-like [SSF56601] (1-313)
  IPR050491 Beta-lactamase AmpC-like [PTHR46825] (2-514)

Secondary structure (DSSP, 8-state):
-HHHHHHHHHHHHHT-SSS-S--TTSBHHHHSTT----TTTTTT-BHHHHHTT-S-B----TTTB-STT-BSSBGGGHHHHHTTPPB-S-TTTS----HHHHHHHHHHHHHHH-S-HHHHHIIIIIHHHT-TT-BSS--TTSS-PPPEEE-TTS-EEEPPPPSS-TTTTBTTHHHH--B--HHHHHHHHHHHHHHHTT----S---HHHHTS--EESSSS--S-EEE-SS-EEEEESEE--TTSTHHHHS-GGGSPEES-TTS-EEEEEEEEE-SS-EEEEEEETTTTEEEEEEE-EE-SS-HHHHHHHHHHHHHHT--BTTB-HHHHHHHHHHHHHHHHHHHHHHHHHHHHHHHHHHHH--PPPS-GGGG-EEEE--BTTB--S-EEEEE--TT--TT--EEEEEETT-GGGEEEEEEEETTEEE----HHHHHHTTPPP---GGGGEEEEEE-STTTTSEEEEEETTTTEEEEE--SS-----S-----GGGHHHHHHHHHHHHHHTGGGTT-TT-----------------/-HHHHHHHHHHHHHTSSSS-S--TTSBHHHHSTT----TTTTTT-BHHHHHTT-S-B----TTTB-STT-BSSBGGGHHHHHTTPPB-S-TTTS----HHHHHHHHHHHHHHH-S-HHHHHIIIIIHHHT-TT-BSS--TTSS-PPPEEE-TTS-EEEPPPPSS-TTTTBTTHHHH--B--HHHHHHHHHHHHHHHTT----S---HHHHTS--EESSSS--S-EEE-SS-EEEEESEE--TTSTHHHHS-GGGSPEES-TTS-EEEEEEEEE-SS-EEEEEEETTTTEEEEEEE-EE-SS-HHHHHHHHHHHHHHT--BTTB-HHHHHHHHHHHHHHHHHHHHHHHHHHHHHHHHHHHH--PPPS-GGGG-EEEE--BTTB--S-EEEEE--TT--TT--EEEEEETT-GGGEEEEEEEETTEEE----HHHHHHTTPPP---GGGGEEEEEE-STTTTSEEEEEETTTTEEEEE--SS-----S-----GGGHHHHHHHHHHHHHHTGGGTT-TTTT---------------

Sequence (1068 aa):
MTKSFVIACLAKVRLEGKKAKFEWSTPMKDLVDGFNTDDRLQHLVTLSDFISHRTGLDGDMSIAYQGDQEFLLPKHEVLRAVATLSKAGHFRNDWIYNNWGYSLAGKVLEKYSGKSFKDCLRDYVLVPLSLHNTTTTPDPNGDFASAHAALDNGDIYRLPNKIPPPFEESIFETAGGIYSSVNDLLAWAKAILAAEKRSYSGPLEDVPTILSNQVPLDNPSRDHRFYGFGWVRTALPNVVGLQGDNAELFNRDQLPVLGSKSQPMMTYYHQGAGLGYYSAIFMFPESNSAVVVLTNSMPLNDVADWIAQIYITALFQFEDGGKTYLDLAKKYVGLAKKSRDQKLRLVRTMRTGIDSEHNTNYSCPRELDLYTGRFYNSKGSWPGNFFIDIRCPKNWGEKDNSLELRFQGWDSQLYELRHLRDDIFEWALDYNQQARRARFTVWDPEYFKIQFNFSLKRSHEAVTLNWAGNGMVLTRCEDKLYLPQNPLKHSKGVLPFLQKTLRRVMRSWRLVSRGSRKSSGYLPEKAHFSRPGRMTKSFVIACLAKVRLEGKKAKFEWSTPMKDLVDGFNTDDRLQHLVTLSDFISHRTGLDGDMSIAYQGDQEFLLPKHEVLRAVATLSKAGHFRNDWIYNNWGYSLAGKVLEKYSGKSFKDCLRDYVLVPLSLHNTTTTPDPNGDFASAHAALDNGDIYRLPNKIPPPFEESIFETAGGIYSSVNDLLAWAKAILAAEKRSYSGPLEDVPTILSNQVPLDNPSRDHRFYGFGWVRTALPNVVGLQGDNAELFNRDQLPVLGSKSQPMMTYYHQGAGLGYYSAIFMFPESNSAVVVLTNSMPLNDVADWIAQIYITALFQFEDGGKTYLDLAKKYVGLAKKSRDQKLRLVRTMRTGIDSEHNTNYSCPRELDLYTGRFYNSKGSWPGNFFIDIRCPKNWGEKDNSLELRFQGWDSQLYELRHLRDDIFEWALDYNQQARRARFTVWDPEYFKIQFNFSLKRSHEAVTLNWAGNGMVLTRCEDKLYLPQNPLKHSKGVLPFLQKTLRRVMRSWRLVSRGSRKSSGYLPEKAHFSRPGR

Foldseek 3Di:
DLQVLLVQLQQLLQPPDPHGPDDQQDQLCVQDPLAAADPVCNRGDGLQQLLFQQQQWAQDCVQFDDFQLAGNAFLVCLRVVRRPTDGRGDHLAARHDHLSSQSSSQVSSCVRVVDHPQVSSVPQPCVQLVFPFKGLFDDPPDPDDFFWAADLVRDIGTRDDDVGRRLVRGSRSSSARMDGDPVSVLSVLLQLLCVCVVVDPGSGGPSVQQQDARYANDPVDPFQWGGGRQKIKGKPQAFDPCVFFLVVLDFRVPGDGFAAPVDIFMKIKDWDDDQRKTKIKIATNVVRDIDIFIDRYPYLTRVNVLVRSLVVLVVVFGDDPHDTSVRVNVVSVVSVVVSSVSSQVLQVVLVVVLVVLQVVADAAEDDQVQAFAKWALDDQQRRHDWIKGKAADPVDDPPFQWIWIATVPDPLRIFIWHDRHYQKTFGRDHDRRCRNRSHDDDRDNLQGMKGFDADPVGNSHTAWIASGPSRGITGGDDPDPDRDPDDPDPDPPVPPVVVVVVVVVVVVVVVNPPPDPDDPDDPDDDPPPDDDDD/DLQVLLVQLQQLLQPPDPHGPDDQQDQLCVQDPLAAADPVCNRGDGLQQLLFQQQQWAQDCVQFDDFQLAGNAFLVCLRVVRRLTDGRGDHLAARHDHLSSQSSSQVSSCVRVVDHPQVSSVPQPCVQLVFPFKGLFDDPPDPDDFFWAADLVRDIGTRDDDVGRRLVRGSRSSSARMDGDPVSVLSVLLQLLCVCVVVDPGSGGPSVQQQDARYANDPVDPFQWGGGRQKIKGKPQAFDPCVFDLVVLDFRVPGDGFAAPVDIFMKIKDWDDDQRKTKIKIATNVVRDIDIFIDRYPYLTRVNVLVRSLVVLVVVFGDDPPDTSVRVNVVSVVSVVVSSVSSQVLQVVLVVVLVVLQVVADAAEDDQVQAFAKWALDDQQRRHDWIKGKAADPVDDPPFQKIWIATVPDPLRIFIWHDRHYQKTFGRDHRRRCRNRSHDDDRDNLQGMKGFDADPVGNSHTAWIASGPSRGITGGDDPDPDRDPDDPDPDPPVPPVVVVVVVVVVVVVVVNPPPDPDDPDDPDDDPPPDDDDD